Protein 6Y9T (pdb70)

InterPro domains:
  IPR006047 Glycosyl hydrolase family 13, catalytic domain [PF00128] (12-475)
  IPR006047 Glycosyl hydrolase family 13, catalytic domain [SM00642] (12-403)
  IPR013780 Glycosyl hydrolase, all-beta [G3DSA:2.60.40.1180] (483-548)
  IPR017853 Glycoside hydrolase superfamily [SSF51445] (3-472)
  IPR045857 Oligo-1,6-glucosidase, domain 2 [G3DSA:3.90.400.10] (104-173)

CATH classification: 3.20.20.80 (+1 more: 3.90.400.10)

Nearest PDB structures (foldseek):
  6y9t-assembly2_B  TM=1.002E+00  e=0.000E+00  Lactobacillus acidophilus NCFM
  1uok-assembly1_A  TM=9.198E-01  e=4.323E-57  Bacillus cereus
  8ids-assembly1_A  TM=9.011E-01  e=3.043E-55  Bacillus sp. (in: firmicutes)
  5zcd-assembly1_A  TM=9.043E-01  e=2.704E-54  Bacillus sp. (in: firmicutes)
  4h8h-assembly2_B  TM=8.991E-01  e=2.010E-51  Rhizobium sp. MX-45

Organism: Lactobacillus acidophilus (strain ATCC 700396 / NCK56 / N2 / NCFM) (NCBI:txid272621)

Solvent-accessible surface area: 41485 Å² total; per-residue (Å²): 225,78,52,41,15,40,83,0,1,0,0,0,0,6,4,32,0,0,2,5,48,91,84,64,0,38,0,3,0,52,0,0,71,110,53,13,88,20,0,89,64,0,10,4,32,0,0,1,0,2,17,2,5,52,10,59,72,55,46,38,3,25,0,0,13,53,1,92,34,13,9,95,80,7,15,74,41,128,20,0,76,56,0,7,117,50,0,61,172,23,51,4,40,0,0,0,0,2,2,0,0,9,0,0,23,92,12,87,34,1,57,56,0,29,152,67,60,134,21,133,76,26,77,26,2,16,30,25,16,151,120,100,140,87,51,6,20,0,1,5,72,117,46,58,19,0,12,54,54,8,91,37,46,79,9,54,2,12,0,7,0,36,28,111,93,2,0,0,1,31,2,102,22,61,84,0,60,104,14,0,28,111,1,0,38,60,2,4,169,60,26,5,27,0,2,6,0,13,7,0,9,14,4,0,12,2,49,48,125,1,21,30,2,14,168,38,114,135,46,31,100,0,85,48,2,0,14,23,4,15,25,0,22,86,24,0,43,65,6,0,76,74,0,44,137,69,59,78,80,5,0,0,2,0,28,0,30,74,2,24,16,33,3,0,7,5,0,0,30,126,75,16,93,6,5,12,4,2,5,0,78,100,0,44,93,77,77,140,21,91,81,106,130,33,77,65,50,25,7,2,38,24,0,2,16,2,9,27,11,2,36,117,28,17,27,1,1,0,5,1,1,9,6,72,43,1,1,5,10,40,29,31,12,127,67,74,39,12,4,33,0,6,0,0,1,0,0,0,0,53,0,2,0,2,0,0,0,0,2,0,3,18,19,109,3,13,20,7,90,58,49,115,60,2,115,40,148,68,0,37,60,9,13,129,85,0,59,182,68,64,51,66,148,116,39,0,8,22,37,0,0,45,18,11,93,7,0,0,4,4,16,1,10,4,33,125,94,142,47,40,18,0,13,75,43,170,9,49,2,67,27,106,33,64,120,110,38,6,15,38,82,13,61,128,44,123,114,10,15,2,20,19,0,65,86,0,0,73,19,0,85,94,161,8,2,6,82,3,75,19,35,5,38,65,25,30,101,65,3,0,11,0,15,0,20,84,74,146,52,24,1,7,0,0,0,0,21,22,110,150,102,28,81,18,109,32,68,103,70,117,91,80,7,34,34,186,56,92,127,132,24,142,6,23,0,63,53,34,1,1,0,0,14,66,57,185,132,70,39,14,41,82,0,1,0,0,0,0,6,2,28,0,0,16,7,37,92,84,64,0,39,0,3,0,44,0,0,69,144,63,12,87,19,0,90,61,0,10,5,33,0,1,1,0,2,11,3,4,52,10,57,71,57,47,41,3,26,0,0,13,51,0,91,33,14,9,97,80,7,16,77,41,106,22,0,68,45,1,7,119,49,0,63,173,24,53,4,40,0,0,0,0,1,3,0,0,9,0,0,23,93,9,86,32,2,59,50,1,28,149,71,108,149,22,130,56,45,94,20,4,9,30,25,9,172,97,85,147,76,54,5,16,0,1,4,72,104,34,57,18,0,12,55,58,9,90,56,48,91,16,44,0,12,0,0,0,35,18,96,117,2,0,0,1,26,2,98,26,62,86,0,59,102,13,0,25,110,1,0,38,60,3,5,172,60,25,5,26,0,2,7,0,13,7,0,10,16,4,0,11,2,50,46,127,2,30,36,2,16,165,29,115,134,45,35,101,0,90,49,2,0,16,23,6,19,26,0,22,88,22,0,42,65,5,0,74,75,0,47,136,71,61,79,79,4,0,0,2,0,28,0,30,76,1,29,15,36,3,0,6,5,0,0,32,132,72,17,94,6,4,11,4,1,5,0,80,99,1,44,104,84,75,130,19,94,78,103,141,30,72,65,43,13,6,3,54,24,0,0,15,2,8,25,10,1,51,110,28,22,15,0,2,0,5,1,1,9,7,71,46,2,1,4,9,38,29,29,13,130,70,75,43,13,4,26,0,6,0,0,1,0,0,0,0,63,0,2,0,2,0,0,0,0,3,0,2,18,18,110,3,12,20,5,87,56,46,120,58,2,117,37,146,57,0,38,60,9,11,128,82,0,57,182,66,65,51,67,152,120,38,0,8,21,36,0,0,44,17,12,96,7,0,0,5,3,14,1,9,4,37,121,92,142,47,39,16,0,14,74,42,163,13,34,6,62,28,107,31,62,122,108,37,5,18,49,81,14,65,127,52,125,118,15,14,2,20,18,0,62,86,0,0,72,20,0,87,96,158,7,2,4,73,2,88,21,33,4,38,63,26,31,97,64,4,0,10,0,14,0,17,86,71,143,52,23,1,6,2,0,0,0,21,16,89,144,126,30,75,18,112,34,67,105,70,120,90,80,8,34,25,177,61,57,126,119,23,122,6,29,0,76,56,35,0,1,1,0,13,68,52,190

B-factor: mean 86.76, std 25.64, range [4.7, 225.53]

Structure (mmCIF, N/CA/C/O backbone):
data_6Y9T
#
_entry.id   6Y9T
#
_cell.length_a   73.210
_cell.length_b   105.300
_cell.length_c   92.230
_cell.angle_alpha   90.000
_cell.angle_beta   96.950
_cell.angle_gamma   90.000
#
_symmetry.space_group_name_H-M   'P 1 21 1'
#
loop_
_entity.id
_entity.type
_entity.pdbx_description
1 polymer Alpha-glucosidase
2 non-polymer 'CALCIUM ION'
3 water water
#
loop_
_atom_site.group_PDB
_atom_site.id
_atom_site.type_symbol
_atom_site.label_atom_id
_atom_site.label_alt_id
_atom_site.label_comp_id
_atom_site.label_asym_id
_atom_site.label_entity_id
_atom_site.label_seq_id
_atom_site.pdbx_PDB_ins_code
_atom_site.Cartn_x
_atom_site.Cartn_y
_atom_site.Cartn_z
_atom_site.occupancy
_atom_site.B_iso_or_equiv
_atom_site.auth_seq_id
_atom_site.auth_comp_id
_atom_site.auth_asym_id
_atom_site.auth_atom_id
_atom_site.pdbx_PDB_model_num
ATOM 1 N N . MET A 1 21 ? 20.361 -19.183 17.659 1.00 112.94 1 MET A N 1
ATOM 2 C CA . MET A 1 21 ? 20.049 -19.510 19.083 1.00 113.40 1 MET A CA 1
ATOM 3 C C . MET A 1 21 ? 19.214 -18.412 19.745 1.00 107.59 1 MET A C 1
ATOM 4 O O . MET A 1 21 ? 19.206 -17.267 19.293 1.00 110.44 1 MET A O 1
ATOM 9 N N . SER A 1 22 ? 18.501 -18.791 20.806 1.00 101.39 2 SER A N 1
ATOM 10 C CA . SER A 1 22 ? 17.805 -17.852 21.695 1.00 99.85 2 SER A CA 1
ATOM 11 C C . SER A 1 22 ? 18.272 -18.090 23.136 1.00 93.51 2 SER A C 1
ATOM 12 O O . SER A 1 22 ? 18.489 -19.234 23.551 1.00 94.13 2 SER A O 1
ATOM 15 N N . HIS A 1 23 ? 18.396 -16.993 23.886 1.00 85.23 3 HIS A N 1
ATOM 16 C CA . HIS A 1 23 ? 19.027 -16.963 25.201 1.00 74.95 3 HIS A CA 1
ATOM 17 C C . HIS A 1 23 ? 17.992 -16.599 26.254 1.00 74.30 3 HIS A C 1
ATOM 18 O O . HIS A 1 23 ? 16.996 -15.941 25.937 1.00 69.67 3 HIS A O 1
ATOM 25 N N . TRP A 1 24 ? 18.261 -16.966 27.510 1.00 77.26 4 TRP A N 1
ATOM 26 C CA . TRP A 1 24 ? 17.303 -16.751 28.624 1.00 80.27 4 TRP A CA 1
ATOM 27 C C . TRP A 1 24 ? 16.781 -15.302 28.724 1.00 77.80 4 TRP A C 1
ATOM 28 O O . TRP A 1 24 ? 15.621 -15.072 29.070 1.00 83.61 4 TRP A O 1
ATOM 39 N N . TYR A 1 25 ? 17.652 -14.338 28.434 1.00 73.93 5 TYR A N 1
ATOM 40 C CA . TYR A 1 25 ? 17.336 -12.921 28.630 1.00 70.16 5 TYR A CA 1
ATOM 41 C C . TYR A 1 25 ? 16.384 -12.345 27.581 1.00 73.59 5 TYR A C 1
ATOM 42 O O . TYR A 1 25 ? 15.863 -11.250 27.773 1.00 76.16 5 TYR A O 1
ATOM 51 N N . ASP A 1 26 ? 16.166 -13.058 26.466 1.00 78.46 6 ASP A N 1
ATOM 52 C CA . ASP A 1 26 ? 15.173 -12.642 25.439 1.00 78.92 6 ASP A CA 1
ATOM 53 C C . ASP A 1 26 ? 13.742 -12.550 26.011 1.00 74.04 6 ASP A C 1
ATOM 54 O O . ASP A 1 26 ? 12.933 -11.716 25.581 1.00 61.27 6 ASP A O 1
ATOM 59 N N . HIS A 1 27 ? 13.467 -13.412 26.990 1.00 72.74 7 HIS A N 1
ATOM 60 C CA . HIS A 1 27 ? 12.206 -13.462 27.697 1.00 71.61 7 HIS A CA 1
ATOM 61 C C . HIS A 1 27 ? 12.508 -13.157 29.157 1.00 61.92 7 HIS A C 1
ATOM 62 O O . HIS A 1 27 ? 12.080 -13.875 30.047 1.00 66.43 7 HIS A O 1
ATOM 69 N N . ALA A 1 28 ? 13.235 -12.079 29.395 1.00 53.62 8 ALA A N 1
ATOM 70 C CA . ALA A 1 28 ? 13.617 -11.690 30.744 1.00 55.52 8 ALA A CA 1
ATOM 71 C C . ALA A 1 28 ? 12.559 -10.822 31.421 1.00 53.42 8 ALA A C 1
ATOM 72 O O . ALA A 1 28 ? 11.800 -10.115 30.746 1.00 57.94 8 ALA A O 1
ATOM 74 N N . ILE A 1 29 ? 12.580 -10.837 32.753 1.00 49.95 9 ILE A N 1
ATOM 75 C CA . ILE A 1 29 ? 11.718 -9.997 33.617 1.00 52.99 9 ILE A CA 1
ATOM 76 C C . ILE A 1 29 ? 12.504 -9.707 34.891 1.00 49.96 9 ILE A C 1
ATOM 77 O O . ILE A 1 29 ? 12.719 -10.589 35.727 1.00 61.75 9 ILE A O 1
ATOM 82 N N . ILE A 1 30 ? 12.911 -8.465 35.062 1.00 45.97 10 ILE A N 1
ATOM 83 C CA . ILE A 1 30 ? 13.962 -8.151 36.017 1.00 49.91 10 ILE A CA 1
ATOM 84 C C . ILE A 1 30 ? 13.439 -7.398 37.239 1.00 51.29 10 ILE A C 1
ATOM 85 O O . ILE A 1 30 ? 12.728 -6.394 37.093 1.00 50.06 10 ILE A O 1
ATOM 90 N N . TYR A 1 31 ? 13.865 -7.855 38.429 1.00 56.03 11 TYR A N 1
ATOM 91 C CA . TYR A 1 31 ? 13.521 -7.236 39.731 1.00 55.94 11 TYR A CA 1
ATOM 92 C C . TYR A 1 31 ? 14.749 -6.627 40.372 1.00 59.66 11 TYR A C 1
ATOM 93 O O . TYR A 1 31 ? 15.635 -7.353 40.809 1.00 65.97 11 TYR A O 1
ATOM 102 N N . GLN A 1 32 ? 14.805 -5.296 40.416 1.00 66.79 12 GLN A N 1
ATOM 103 C CA . GLN A 1 32 ? 15.953 -4.577 40.970 1.00 69.69 12 GLN A CA 1
ATOM 104 C C . GLN A 1 32 ? 15.892 -4.472 42.494 1.00 73.34 12 GLN A C 1
ATOM 105 O O . GLN A 1 32 ? 14.915 -3.950 43.025 1.00 79.49 12 GLN A O 1
ATOM 111 N N . ILE A 1 33 ? 16.961 -4.899 43.173 1.00 76.79 13 ILE A N 1
ATOM 112 C CA . ILE A 1 33 ? 17.082 -4.796 44.633 1.00 80.20 13 ILE A CA 1
ATOM 113 C C . ILE A 1 33 ? 18.221 -3.863 45.071 1.00 77.22 13 ILE A C 1
ATOM 114 O O . ILE A 1 33 ? 19.367 -3.991 44.648 1.00 67.46 13 ILE A O 1
ATOM 119 N N . TYR A 1 34 ? 17.883 -2.944 45.964 1.00 82.35 14 TYR A N 1
ATOM 120 C CA . TYR A 1 34 ? 18.853 -2.157 46.712 1.00 81.98 14 TYR A CA 1
ATOM 121 C C . TYR A 1 34 ? 18.969 -2.896 48.048 1.00 75.31 14 TYR A C 1
ATOM 122 O O . TYR A 1 34 ? 18.163 -2.673 48.961 1.00 71.35 14 TYR A O 1
ATOM 131 N N . PRO A 1 35 ? 19.972 -3.772 48.158 1.00 70.59 15 PRO A N 1
ATOM 132 C CA . PRO A 1 35 ? 19.948 -4.817 49.166 1.00 72.37 15 PRO A CA 1
ATOM 133 C C . PRO A 1 35 ? 20.034 -4.354 50.642 1.00 73.87 15 PRO A C 1
ATOM 134 O O . PRO A 1 35 ? 19.602 -5.106 51.528 1.00 80.12 15 PRO A O 1
ATOM 138 N N . LYS A 1 36 ? 20.548 -3.137 50.878 1.00 73.27 16 LYS A N 1
ATOM 139 C CA . LYS A 1 36 ? 20.472 -2.436 52.176 1.00 79.64 16 LYS A CA 1
ATOM 140 C C . LYS A 1 36 ? 19.049 -2.249 52.682 1.00 84.96 16 LYS A C 1
ATOM 141 O O . LYS A 1 36 ? 18.852 -2.078 53.883 1.00 92.81 16 LYS A O 1
ATOM 147 N N . SER A 1 37 ? 18.067 -2.197 51.779 1.00 87.33 17 SER A N 1
ATOM 148 C CA . SER A 1 37 ? 16.669 -1.964 52.166 1.00 84.21 17 SER A CA 1
ATOM 149 C C . SER A 1 37 ? 15.738 -3.136 51.890 1.00 79.56 17 SER A C 1
ATOM 150 O O . SER A 1 37 ? 14.542 -3.004 52.067 1.00 71.51 17 SER A O 1
ATOM 153 N N . PHE A 1 38 ? 16.288 -4.295 51.524 1.00 77.21 18 PHE A N 1
ATOM 154 C CA . PHE A 1 38 ? 15.457 -5.437 51.198 1.00 78.03 18 PHE A CA 1
ATOM 155 C C . PHE A 1 38 ? 15.117 -6.286 52.404 1.00 75.61 18 PHE A C 1
ATOM 156 O O . PHE A 1 38 ? 13.955 -6.354 52.755 1.00 73.69 18 PHE A O 1
ATOM 164 N N . GLN A 1 39 ? 16.102 -6.929 53.030 1.00 78.22 19 GLN A N 1
ATOM 165 C CA . GLN A 1 39 ? 15.839 -7.715 54.263 1.00 83.83 19 GLN A CA 1
ATOM 166 C C . GLN A 1 39 ? 17.088 -7.871 55.126 1.00 82.10 19 GLN A C 1
ATOM 167 O O . GLN A 1 39 ? 18.084 -8.409 54.660 1.00 75.84 19 GLN A O 1
ATOM 173 N N . ASP A 1 40 ? 17.005 -7.403 56.376 1.00 82.31 20 ASP A N 1
ATOM 174 C CA . ASP A 1 40 ? 18.076 -7.562 57.368 1.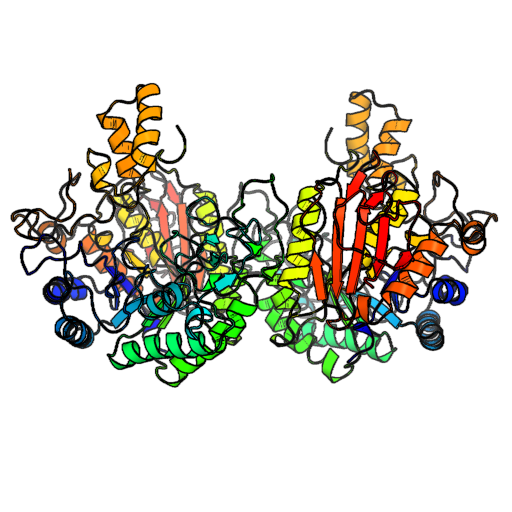00 84.58 20 ASP A CA 1
ATOM 175 C C . ASP A 1 40 ? 17.919 -8.887 58.122 1.00 83.67 20 ASP A C 1
ATOM 176 O O . ASP A 1 40 ? 16.860 -9.187 58.673 1.00 90.07 20 ASP A O 1
ATOM 181 N N . SER A 1 41 ? 18.996 -9.665 58.155 1.00 87.40 21 SER A N 1
ATOM 182 C CA . SER A 1 41 ? 18.994 -10.989 58.785 1.00 94.26 21 SER A CA 1
ATOM 183 C C . SER A 1 41 ? 19.987 -11.166 59.973 1.00 94.37 21 SER A C 1
ATOM 184 O O . SER A 1 41 ? 20.112 -12.272 60.513 1.00 98.21 21 SER A O 1
ATOM 187 N N . ASN A 1 42 ? 20.677 -10.090 60.367 1.00 91.01 22 ASN A N 1
ATOM 188 C CA . ASN A 1 42 ? 21.564 -10.096 61.532 1.00 82.07 22 ASN A CA 1
ATOM 189 C C . ASN A 1 42 ? 21.376 -8.882 62.440 1.00 80.17 22 ASN A C 1
ATOM 190 O O . ASN A 1 42 ? 22.289 -8.524 63.175 1.00 82.16 22 ASN A O 1
ATOM 195 N N . ASP A 1 43 ? 20.204 -8.246 62.377 1.00 88.91 23 ASP A N 1
ATOM 196 C CA . ASP A 1 43 ? 19.810 -7.175 63.311 1.00 90.28 23 ASP A CA 1
ATOM 197 C C . ASP A 1 43 ? 20.805 -5.990 63.435 1.00 91.88 23 ASP A C 1
ATOM 198 O O . ASP A 1 43 ? 21.043 -5.478 64.532 1.00 89.96 23 ASP A O 1
ATOM 203 N N . ASP A 1 44 ? 21.391 -5.568 62.316 1.00 92.24 24 ASP A N 1
ATOM 204 C CA . ASP A 1 44 ? 22.214 -4.356 62.290 1.00 96.08 24 ASP A CA 1
ATOM 205 C C . ASP A 1 44 ? 21.468 -3.195 61.647 1.00 98.18 24 ASP A C 1
ATOM 206 O O . ASP A 1 44 ? 22.009 -2.097 61.521 1.00 105.48 24 ASP A O 1
ATOM 211 N N . GLY A 1 45 ? 20.224 -3.441 61.243 1.00 100.42 25 GLY A N 1
ATOM 212 C CA . GLY A 1 45 ? 19.418 -2.443 60.562 1.00 95.65 25 GLY A CA 1
ATOM 213 C C . GLY A 1 45 ? 19.796 -2.213 59.113 1.00 89.13 25 GLY A C 1
ATOM 214 O O . GLY A 1 45 ? 19.253 -1.297 58.494 1.00 90.32 25 GLY A O 1
ATOM 215 N N . ILE A 1 46 ? 20.693 -3.041 58.569 1.00 78.51 26 ILE A N 1
ATOM 216 C CA . ILE A 1 46 ? 21.156 -2.909 57.194 1.00 72.75 26 ILE A CA 1
ATOM 217 C C . ILE A 1 46 ? 20.881 -4.212 56.492 1.00 69.08 26 ILE A C 1
ATOM 218 O O . ILE A 1 46 ? 21.310 -5.282 56.944 1.00 70.60 26 ILE A O 1
ATOM 223 N N . GLY A 1 47 ? 20.166 -4.130 55.381 1.00 65.00 27 GLY A N 1
ATOM 224 C CA . GLY A 1 47 ? 19.795 -5.315 54.636 1.00 64.08 27 GLY A CA 1
ATOM 225 C C . GLY A 1 47 ? 21.011 -6.044 54.096 1.00 66.54 27 GLY A C 1
ATOM 226 O O . GLY A 1 47 ? 22.040 -5.428 53.792 1.00 64.51 27 GLY A O 1
ATOM 227 N N . ASP A 1 48 ? 20.885 -7.359 53.976 1.00 62.44 28 ASP A N 1
ATOM 228 C CA . ASP A 1 48 ? 21.994 -8.195 53.568 1.00 63.73 28 ASP A CA 1
ATOM 229 C C . ASP A 1 48 ? 21.531 -9.286 52.634 1.00 66.49 28 ASP A C 1
ATOM 230 O O . ASP A 1 48 ? 20.331 -9.477 52.427 1.00 66.56 28 ASP A O 1
ATOM 235 N N . LEU A 1 49 ? 22.517 -9.988 52.083 1.00 70.57 29 LEU A N 1
ATOM 236 C CA . LEU A 1 49 ? 22.308 -11.019 51.083 1.00 70.60 29 LEU A CA 1
ATOM 237 C C . LEU A 1 49 ? 21.583 -12.213 51.642 1.00 82.84 29 LEU A C 1
ATOM 238 O O . LEU A 1 49 ? 20.786 -12.828 50.940 1.00 105.00 29 LEU A O 1
ATOM 243 N N . ASN A 1 50 ? 21.864 -12.566 52.895 1.00 92.89 30 ASN A N 1
ATOM 244 C CA . ASN A 1 50 ? 21.129 -13.652 53.551 1.00 99.79 30 ASN A CA 1
ATOM 245 C C . ASN A 1 50 ? 19.643 -13.293 53.714 1.00 101.77 30 ASN A C 1
ATOM 246 O O . ASN A 1 50 ? 18.781 -14.178 53.639 1.00 117.33 30 ASN A O 1
ATOM 251 N N . GLY A 1 51 ? 19.338 -12.011 53.900 1.00 89.71 31 GLY A N 1
ATOM 252 C CA . GLY A 1 51 ? 17.958 -11.562 53.881 1.00 84.20 31 GLY A CA 1
ATOM 253 C C . GLY A 1 51 ? 17.258 -11.908 52.581 1.00 81.94 31 GLY A C 1
ATOM 254 O O . GLY A 1 51 ? 16.134 -12.414 52.591 1.00 84.46 31 GLY A O 1
ATOM 255 N N . ILE A 1 52 ? 17.925 -11.637 51.465 1.00 78.80 32 ILE A N 1
ATOM 256 C CA . ILE A 1 52 ? 17.362 -11.875 50.126 1.00 82.88 32 ILE A CA 1
ATOM 257 C C . ILE A 1 52 ? 17.134 -13.356 49.877 1.00 83.17 32 ILE A C 1
ATOM 258 O O . ILE A 1 52 ? 16.128 -13.735 49.296 1.00 87.47 32 ILE A O 1
ATOM 263 N N . ARG A 1 53 ? 18.061 -14.183 50.334 1.00 88.77 33 ARG A N 1
ATOM 264 C CA . ARG A 1 53 ? 17.894 -15.638 50.288 1.00 91.29 33 ARG A CA 1
ATOM 265 C C . ARG A 1 53 ? 16.591 -16.105 51.006 1.00 89.89 33 ARG A C 1
ATOM 266 O O . ARG A 1 53 ? 15.884 -16.981 50.489 1.00 99.70 33 ARG A O 1
ATOM 274 N N . LYS A 1 54 ? 16.261 -15.489 52.150 1.00 88.37 34 LYS A N 1
ATOM 275 C CA . LYS A 1 54 ? 14.996 -15.751 52.904 1.00 96.61 34 LYS A CA 1
ATOM 276 C C . LYS A 1 54 ? 13.722 -15.435 52.166 1.00 93.43 34 LYS A C 1
ATOM 277 O O . LYS A 1 54 ? 12.660 -15.911 52.555 1.00 93.62 34 LYS A O 1
ATOM 283 N N . ARG A 1 55 ? 13.818 -14.524 51.210 1.00 87.84 35 ARG A N 1
ATOM 284 C CA . ARG A 1 55 ? 12.667 -14.038 50.485 1.00 83.54 35 ARG A CA 1
ATOM 285 C C . ARG A 1 55 ? 12.651 -14.469 49.009 1.00 90.87 35 ARG A C 1
ATOM 286 O O . ARG A 1 55 ? 11.995 -13.829 48.186 1.00 97.12 35 ARG A O 1
ATOM 294 N N . ILE A 1 56 ? 13.376 -15.541 48.677 1.00 95.07 36 ILE A N 1
ATOM 295 C CA . ILE A 1 56 ? 13.284 -16.153 47.347 1.00 91.55 36 ILE A CA 1
ATOM 296 C C . ILE A 1 56 ? 11.854 -16.679 47.090 1.00 91.57 36 ILE A C 1
ATOM 297 O O . ILE A 1 56 ? 11.350 -16.525 45.980 1.00 99.58 36 ILE A O 1
ATOM 302 N N . PRO A 1 57 ? 11.187 -17.264 48.111 1.00 94.00 37 PRO A N 1
ATOM 303 C CA . PRO A 1 57 ? 9.785 -17.687 47.947 1.00 105.82 37 PRO A CA 1
ATOM 304 C C . PRO A 1 57 ? 8.834 -16.577 47.482 1.00 108.69 37 PRO A C 1
ATOM 305 O O . PRO A 1 57 ? 8.013 -16.790 46.576 1.00 124.26 37 PRO A O 1
ATOM 309 N N . TYR A 1 58 ? 8.968 -15.406 48.091 1.00 95.85 38 TYR A N 1
ATOM 310 C CA . TYR A 1 58 ? 8.230 -14.230 47.666 1.00 89.58 38 TYR A CA 1
ATOM 311 C C . TYR A 1 58 ? 8.496 -13.878 46.197 1.00 80.64 38 TYR A C 1
ATOM 312 O O . TYR A 1 58 ? 7.556 -13.657 45.452 1.00 78.55 38 TYR A O 1
ATOM 321 N N . LEU A 1 59 ? 9.762 -13.853 45.785 1.00 75.61 39 LEU A N 1
ATOM 322 C CA . LEU A 1 59 ? 10.110 -13.537 44.400 1.00 79.40 39 LEU A CA 1
ATOM 323 C C . LEU A 1 59 ? 9.509 -14.495 43.374 1.00 89.18 39 LEU A C 1
ATOM 324 O O . LEU A 1 59 ? 9.089 -14.070 42.291 1.00 89.44 39 LEU A O 1
ATOM 329 N N . GLN A 1 60 ? 9.492 -15.784 43.698 1.00 94.94 40 GLN A N 1
ATOM 330 C CA . GLN A 1 60 ? 8.910 -16.794 42.803 1.00 93.29 40 GLN A CA 1
ATOM 331 C C . GLN A 1 60 ? 7.407 -16.580 42.628 1.00 91.30 40 GLN A C 1
ATOM 332 O O . GLN A 1 60 ? 6.895 -16.696 41.512 1.00 81.28 40 GLN A O 1
ATOM 338 N N . ASN A 1 61 ? 6.734 -16.252 43.738 1.00 88.46 41 ASN A N 1
ATOM 339 C CA . ASN A 1 61 ? 5.297 -15.972 43.748 1.00 84.07 41 ASN A CA 1
ATOM 340 C C . ASN A 1 61 ? 4.960 -14.729 42.922 1.00 81.94 41 ASN A C 1
ATOM 341 O O . ASN A 1 61 ? 3.969 -14.709 42.207 1.00 82.54 41 ASN A O 1
ATOM 346 N N . LEU A 1 62 ? 5.802 -13.701 42.996 1.00 80.46 42 LEU A N 1
ATOM 347 C CA . LEU A 1 62 ? 5.655 -12.528 42.113 1.00 77.20 42 LEU A CA 1
ATOM 348 C C . LEU A 1 62 ? 5.838 -12.958 40.656 1.00 69.49 42 LEU A C 1
ATOM 349 O O . LEU A 1 62 ? 5.091 -12.537 39.794 1.00 70.14 42 LEU A O 1
ATOM 354 N N . GLY A 1 63 ? 6.825 -13.810 40.410 1.00 67.93 43 GLY A N 1
ATOM 355 C CA . GLY A 1 63 ? 7.028 -14.410 39.104 1.00 65.05 43 GLY A CA 1
ATOM 356 C C . GLY A 1 63 ? 8.220 -13.852 38.353 1.00 63.18 43 GLY A C 1
ATOM 357 O O . GLY A 1 63 ? 8.493 -14.278 37.229 1.00 67.21 43 GLY A O 1
ATOM 358 N N . VAL A 1 64 ? 8.931 -12.901 38.955 1.00 58.75 44 VAL A N 1
ATOM 359 C CA . VAL A 1 64 ? 10.180 -12.418 38.375 1.00 59.98 44 VAL A CA 1
ATOM 360 C C . VAL A 1 64 ? 11.136 -13.557 38.117 1.00 60.32 44 VAL A C 1
ATOM 361 O O . VAL A 1 64 ? 11.173 -14.521 38.880 1.00 71.75 44 VAL A O 1
ATOM 365 N N . ASN A 1 65 ? 11.870 -13.469 37.021 1.00 61.13 45 ASN A N 1
ATOM 366 C CA . ASN A 1 65 ? 12.798 -14.536 36.631 1.00 69.60 45 ASN A CA 1
ATOM 367 C C . ASN A 1 65 ? 14.254 -14.139 36.758 1.00 64.88 45 ASN A C 1
ATOM 368 O O . ASN A 1 65 ? 15.146 -14.941 36.419 1.00 57.28 45 ASN A O 1
ATOM 373 N N . ALA A 1 66 ? 14.489 -12.918 37.250 1.00 63.65 46 ALA A N 1
ATOM 374 C CA . ALA A 1 66 ? 15.857 -12.383 37.392 1.00 72.06 46 ALA A CA 1
ATOM 375 C C . ALA A 1 66 ? 15.934 -11.196 38.365 1.00 77.46 46 ALA A C 1
ATOM 376 O O . ALA A 1 66 ? 15.068 -10.304 38.345 1.00 88.15 46 ALA A O 1
ATOM 378 N N . VAL A 1 67 ? 16.989 -11.202 39.187 1.00 72.60 47 VAL A N 1
ATOM 379 C CA . VAL A 1 67 ? 17.254 -10.167 40.152 1.00 66.04 47 VAL A CA 1
ATOM 380 C C . VAL A 1 67 ? 18.495 -9.391 39.721 1.00 69.85 47 VAL A C 1
ATOM 381 O O . VAL A 1 67 ? 19.549 -9.972 39.506 1.00 67.22 47 VAL A O 1
ATOM 385 N N . TRP A 1 68 ? 18.368 -8.079 39.588 1.00 74.43 48 TRP A N 1
ATOM 386 C CA . TRP A 1 68 ? 19.531 -7.198 39.453 1.00 81.57 48 TRP A CA 1
ATOM 387 C C . TRP A 1 68 ? 19.740 -6.535 40.799 1.00 84.00 48 TRP A C 1
ATOM 388 O O . TRP A 1 68 ? 18.971 -5.648 41.157 1.00 77.40 48 TRP A O 1
ATOM 399 N N . LEU A 1 69 ? 20.770 -6.929 41.548 1.00 88.83 49 LEU A N 1
ATOM 400 C CA . LEU A 1 69 ? 21.036 -6.220 42.807 1.00 93.54 49 LEU A CA 1
ATOM 401 C C . LEU A 1 69 ? 22.075 -5.133 42.617 1.00 95.22 49 LEU A C 1
ATOM 402 O O . LEU A 1 69 ? 23.001 -5.239 41.785 1.00 94.18 49 LEU A O 1
ATOM 407 N N . ASN A 1 70 ? 21.892 -4.071 43.400 1.00 98.52 50 ASN A N 1
ATOM 408 C CA . ASN A 1 70 ? 22.780 -2.918 43.377 1.00 105.68 50 ASN A CA 1
ATOM 409 C C . ASN A 1 70 ? 24.171 -3.364 43.819 1.00 109.21 50 ASN A C 1
ATOM 410 O O . ASN A 1 70 ? 24.343 -4.502 44.277 1.00 128.11 50 ASN A O 1
ATOM 415 N N . PRO A 1 71 ? 25.175 -2.494 43.652 1.00 97.10 51 PRO A N 1
ATOM 416 C CA . PRO A 1 71 ? 26.530 -2.881 43.988 1.00 97.98 51 PRO A CA 1
ATOM 417 C C . PRO A 1 71 ? 26.670 -3.407 45.418 1.00 99.09 51 PRO A C 1
ATOM 418 O O . PRO A 1 71 ? 26.052 -2.897 46.362 1.00 82.99 51 PRO A O 1
ATOM 422 N N . VAL A 1 72 ? 27.465 -4.458 45.536 1.00 104.43 52 VAL A N 1
ATOM 423 C CA . VAL A 1 72 ? 27.699 -5.122 46.801 1.00 101.52 52 VAL A CA 1
ATOM 424 C C . VAL A 1 72 ? 29.207 -5.407 46.999 1.00 98.15 52 VAL A C 1
ATOM 425 O O . VAL A 1 72 ? 29.579 -6.199 47.867 1.00 103.89 52 VAL A O 1
ATOM 429 N N . PHE A 1 73 ? 30.064 -4.742 46.218 1.00 91.72 53 PHE A N 1
ATOM 430 C CA . PHE A 1 73 ? 31.507 -4.915 46.323 1.00 90.87 53 PHE A CA 1
ATOM 431 C C . PHE A 1 73 ? 32.009 -4.115 47.520 1.00 95.93 53 PHE A C 1
ATOM 432 O O . PHE A 1 73 ? 31.352 -3.158 47.962 1.00 92.43 53 PHE A O 1
ATOM 440 N N . VAL A 1 74 ? 33.182 -4.478 48.036 1.00 103.17 54 VAL A N 1
ATOM 441 C CA . VAL A 1 74 ? 33.762 -3.719 49.157 1.00 101.48 54 VAL A CA 1
ATOM 442 C C . VAL A 1 74 ? 34.018 -2.317 48.637 1.00 91.27 54 VAL A C 1
ATOM 443 O O . VAL A 1 74 ? 34.513 -2.141 47.520 1.00 68.48 54 VAL A O 1
ATOM 447 N N . SER A 1 75 ? 33.657 -1.329 49.443 1.00 89.58 55 SER A N 1
ATOM 448 C CA . SER A 1 75 ? 33.599 0.037 48.959 1.00 92.66 55 SER A CA 1
ATOM 449 C C . SER A 1 75 ? 33.456 1.006 50.118 1.00 87.23 55 SER A C 1
ATOM 450 O O . SER A 1 75 ? 32.780 0.664 51.101 1.00 90.30 55 SER A O 1
ATOM 453 N N . PRO A 1 76 ? 34.058 2.222 49.998 1.00 82.20 56 PRO A N 1
ATOM 454 C CA . PRO A 1 76 ? 33.876 3.273 51.005 1.00 81.45 56 PRO A CA 1
ATOM 455 C C . PRO A 1 76 ? 32.449 3.749 51.235 1.00 86.63 56 PRO A C 1
ATOM 456 O O . PRO A 1 76 ? 32.227 4.466 52.204 1.00 93.34 56 PRO A O 1
ATOM 460 N N . GLN A 1 77 ? 31.507 3.392 50.355 1.00 101.53 57 GLN A N 1
ATOM 461 C CA . GLN A 1 77 ? 30.119 3.875 50.426 1.00 111.10 57 GLN A CA 1
ATOM 462 C C . GLN A 1 77 ? 30.056 5.421 50.274 1.00 109.88 57 GLN A C 1
ATOM 463 O O . GLN A 1 77 ? 29.185 6.082 50.855 1.00 115.65 57 GLN A O 1
ATOM 469 N N . VAL A 1 78 ? 30.993 5.982 49.502 1.00 95.38 58 VAL A N 1
ATOM 470 C CA . VAL A 1 78 ? 31.028 7.416 49.267 1.00 86.79 58 VAL A CA 1
ATOM 471 C C . VAL A 1 78 ? 29.941 7.774 48.249 1.00 86.06 58 VAL A C 1
ATOM 472 O O . VAL A 1 78 ? 29.417 8.880 48.292 1.00 91.22 58 VAL A O 1
ATOM 476 N N . ASP A 1 79 ? 29.578 6.826 47.376 1.00 83.52 59 ASP A N 1
ATOM 477 C CA . ASP A 1 79 ? 28.553 7.035 46.334 1.00 80.96 59 ASP A CA 1
ATOM 478 C C . ASP A 1 79 ? 27.767 5.723 46.062 1.00 79.69 59 ASP A C 1
ATOM 479 O O . ASP A 1 79 ? 27.847 5.166 44.974 1.00 80.38 59 ASP A O 1
ATOM 484 N N . ASN A 1 80 ? 27.013 5.247 47.058 1.00 79.48 60 ASN A N 1
ATOM 485 C CA . ASN A 1 80 ? 26.317 3.934 47.021 1.00 82.77 60 ASN A CA 1
ATOM 486 C C . ASN A 1 80 ? 27.111 2.783 46.408 1.00 82.14 60 ASN A C 1
ATOM 487 O O . ASN A 1 80 ? 26.589 2.024 45.598 1.00 79.36 60 ASN A O 1
ATOM 492 N N . GLY A 1 81 ? 28.382 2.671 46.761 1.00 85.86 61 GLY A N 1
ATOM 493 C CA . GLY A 1 81 ? 29.189 1.532 46.325 1.00 85.12 61 GLY A CA 1
ATOM 494 C C . GLY A 1 81 ? 29.609 1.430 44.854 1.00 77.03 61 GLY A C 1
ATOM 495 O O . GLY A 1 81 ? 30.162 0.402 44.457 1.00 72.66 61 GLY A O 1
ATOM 496 N N . TYR A 1 82 ? 29.356 2.465 44.052 1.00 69.62 62 TYR A N 1
ATOM 497 C CA . TYR A 1 82 ? 29.876 2.553 42.670 1.00 76.49 62 TYR A CA 1
ATOM 498 C C . TYR A 1 82 ? 31.370 3.042 42.635 1.00 85.10 62 TYR A C 1
ATOM 499 O O . TYR A 1 82 ? 32.101 2.886 41.618 1.00 68.59 62 TYR A O 1
ATOM 508 N N . ASP A 1 83 ? 31.774 3.683 43.747 1.00 97.27 63 ASP A N 1
ATOM 509 C CA . ASP A 1 83 ? 33.182 3.945 44.096 1.00 89.15 63 ASP A CA 1
ATOM 510 C C . ASP A 1 83 ? 33.791 2.671 44.660 1.00 95.40 63 ASP A C 1
ATOM 511 O O . ASP A 1 83 ? 33.847 2.484 45.873 1.00 90.18 63 ASP A O 1
ATOM 516 N N . VAL A 1 84 ? 34.258 1.802 43.771 1.00 99.61 64 VAL A N 1
ATOM 517 C CA . VAL A 1 84 ? 34.659 0.457 44.170 1.00 102.93 64 VAL A CA 1
ATOM 518 C C . VAL A 1 84 ? 36.142 0.447 44.578 1.00 108.00 64 VAL A C 1
ATOM 519 O O . VAL A 1 84 ? 36.984 0.979 43.849 1.00 119.18 64 VAL A O 1
ATOM 523 N N . SER A 1 85 ? 36.449 -0.126 45.749 1.00 97.84 65 SER A N 1
ATOM 524 C CA . SER A 1 85 ? 37.831 -0.303 46.219 1.00 82.00 65 SER A CA 1
ATOM 525 C C . SER A 1 85 ? 38.321 -1.753 46.166 1.00 81.18 65 SER A C 1
ATOM 526 O O . SER A 1 85 ? 39.516 -1.987 46.347 1.00 91.80 65 SER A O 1
ATOM 529 N N . ASN A 1 86 ? 37.425 -2.722 45.926 1.00 83.42 66 ASN A N 1
ATOM 530 C CA . ASN A 1 86 ? 37.807 -4.149 45.703 1.00 85.38 66 ASN A CA 1
ATOM 531 C C . ASN A 1 86 ? 36.678 -5.016 45.067 1.00 77.42 66 ASN A C 1
ATOM 532 O O . ASN A 1 86 ? 35.765 -5.469 45.767 1.00 78.41 66 ASN A O 1
ATOM 537 N N . TYR A 1 87 ? 36.793 -5.285 43.766 1.00 71.84 67 TYR A N 1
ATOM 538 C CA . TYR A 1 87 ? 35.816 -6.108 43.038 1.00 81.62 67 TYR A CA 1
ATOM 539 C C . TYR A 1 87 ? 35.811 -7.601 43.425 1.00 80.30 67 TYR A C 1
ATOM 540 O O . TYR A 1 87 ? 34.835 -8.298 43.160 1.00 84.44 67 TYR A O 1
ATOM 549 N N . PHE A 1 88 ? 36.865 -8.079 44.082 1.00 85.89 68 PHE A N 1
ATOM 550 C CA . PHE A 1 88 ? 37.027 -9.514 44.372 1.00 83.13 68 PHE A CA 1
ATOM 551 C C . PHE A 1 88 ? 36.576 -9.993 45.766 1.00 91.09 68 PHE A C 1
ATOM 552 O O . PHE A 1 88 ? 36.772 -11.166 46.113 1.00 108.92 68 PHE A O 1
ATOM 560 N N . ALA A 1 89 ? 35.999 -9.098 46.567 1.00 90.98 69 ALA A N 1
ATOM 561 C CA . ALA A 1 89 ? 35.318 -9.492 47.807 1.00 93.41 69 ALA A CA 1
ATOM 562 C C . ALA A 1 89 ? 34.007 -8.725 47.888 1.00 94.19 69 ALA A C 1
ATOM 563 O O . ALA A 1 89 ? 33.497 -8.272 46.864 1.00 102.62 69 ALA A O 1
ATOM 565 N N . ILE A 1 90 ? 33.496 -8.510 49.095 1.00 94.81 70 ILE A N 1
ATOM 566 C CA . ILE A 1 90 ? 32.079 -8.267 49.282 1.00 86.42 70 ILE A CA 1
ATOM 567 C C . ILE A 1 90 ? 31.821 -7.499 50.586 1.00 82.99 70 ILE A C 1
ATOM 568 O O . ILE A 1 90 ? 32.218 -7.959 51.648 1.00 82.35 70 ILE A O 1
ATOM 573 N N . ASP A 1 91 ? 31.175 -6.329 50.488 1.00 82.78 71 ASP A N 1
ATOM 574 C CA . ASP A 1 91 ? 31.081 -5.362 51.599 1.00 80.68 71 ASP A CA 1
ATOM 575 C C . ASP A 1 91 ? 30.617 -6.041 52.879 1.00 84.22 71 ASP A C 1
ATOM 576 O O . ASP A 1 91 ? 29.678 -6.835 52.866 1.00 84.69 71 ASP A O 1
ATOM 581 N N . SER A 1 92 ? 31.313 -5.742 53.971 1.00 86.16 72 SER A N 1
ATOM 582 C CA . SER A 1 92 ? 31.156 -6.467 55.226 1.00 92.86 72 SER A CA 1
ATOM 583 C C . SER A 1 92 ? 29.730 -6.449 55.782 1.00 96.64 72 SER A C 1
ATOM 584 O O . SER A 1 92 ? 29.287 -7.448 56.350 1.00 105.49 72 SER A O 1
ATOM 587 N N . HIS A 1 93 ? 29.018 -5.335 55.604 1.00 100.92 73 HIS A N 1
ATOM 588 C CA . HIS A 1 93 ? 27.626 -5.192 56.107 1.00 104.41 73 HIS A CA 1
ATOM 589 C C . HIS A 1 93 ? 26.652 -6.142 55.409 1.00 99.87 73 HIS A C 1
ATOM 590 O O . HIS A 1 93 ? 25.646 -6.556 56.003 1.00 75.03 73 HIS A O 1
ATOM 597 N N . MET A 1 94 ? 26.964 -6.452 54.142 1.00 104.86 74 MET A N 1
ATOM 598 C CA . MET A 1 94 ? 26.101 -7.229 53.237 1.00 105.92 74 MET A CA 1
ATOM 599 C C . MET A 1 94 ? 26.279 -8.714 53.421 1.00 102.08 74 MET A C 1
ATOM 600 O O . MET A 1 94 ? 25.337 -9.481 53.289 1.00 102.95 74 MET A O 1
ATOM 605 N N . GLY A 1 95 ? 27.508 -9.115 53.697 1.00 101.29 75 GLY A N 1
ATOM 606 C CA . GLY A 1 95 ? 27.787 -10.472 54.106 1.00 95.25 75 GLY A CA 1
ATOM 607 C C . GLY A 1 95 ? 29.126 -10.886 53.562 1.00 93.30 75 GLY A C 1
ATOM 608 O O . GLY A 1 95 ? 30.034 -10.058 53.395 1.00 88.61 75 GLY A O 1
ATOM 609 N N . THR A 1 96 ? 29.231 -12.178 53.295 1.00 87.11 76 THR A N 1
ATOM 610 C CA . THR A 1 96 ? 30.485 -12.813 52.947 1.00 84.23 76 THR A CA 1
ATOM 611 C C . THR A 1 96 ? 30.366 -13.452 51.573 1.00 74.24 76 THR A C 1
ATOM 612 O O . THR A 1 96 ? 29.265 -13.759 51.126 1.00 59.58 76 THR A O 1
ATOM 616 N N . MET A 1 97 ? 31.511 -13.648 50.921 1.00 74.34 77 MET A N 1
ATOM 617 C CA . MET A 1 97 ? 31.583 -14.291 49.609 1.00 80.16 77 MET A CA 1
ATOM 618 C C . MET A 1 97 ? 30.823 -15.618 49.610 1.00 89.39 77 MET A C 1
ATOM 619 O O . MET A 1 97 ? 30.184 -15.978 48.622 1.00 95.07 77 MET A O 1
ATOM 624 N N . GLU A 1 98 ? 30.919 -16.334 50.729 1.00 106.06 78 GLU A N 1
ATOM 625 C CA . GLU A 1 98 ? 30.146 -17.557 50.984 1.00 112.13 78 GLU A CA 1
ATOM 626 C C . GLU A 1 98 ? 28.644 -17.284 50.820 1.00 109.17 78 GLU A C 1
ATOM 627 O O . GLU A 1 98 ? 27.978 -18.014 50.091 1.00 116.32 78 GLU A O 1
ATOM 633 N N . ASP A 1 99 ? 28.143 -16.209 51.443 1.00 98.39 79 ASP A N 1
ATOM 634 C CA . ASP A 1 99 ? 26.726 -15.804 51.319 1.00 87.97 79 ASP A CA 1
ATOM 635 C C . ASP A 1 99 ? 26.348 -15.509 49.856 1.00 88.17 79 ASP A C 1
ATOM 636 O O . ASP A 1 99 ? 25.275 -15.905 49.393 1.00 84.51 79 ASP A O 1
ATOM 641 N N . MET A 1 100 ? 27.229 -14.808 49.137 1.00 86.32 80 MET A N 1
ATOM 642 C CA . MET A 1 100 ? 26.972 -14.432 47.735 1.00 83.34 80 MET A CA 1
ATOM 643 C C . MET A 1 100 ? 26.990 -15.634 46.790 1.00 79.07 80 MET A C 1
ATOM 644 O O . MET A 1 100 ? 26.134 -15.739 45.926 1.00 74.87 80 MET A O 1
ATOM 649 N N . GLU A 1 101 ? 27.963 -16.522 46.951 1.00 79.48 81 GLU A N 1
ATOM 650 C CA . GLU A 1 101 ? 27.966 -17.781 46.213 1.00 80.29 81 GLU A CA 1
ATOM 651 C C . GLU A 1 101 ? 26.674 -18.561 46.473 1.00 76.33 81 GLU A C 1
ATOM 652 O O . GLU A 1 101 ? 26.097 -19.117 45.544 1.00 73.57 81 GLU A O 1
ATOM 658 N N . ASN A 1 102 ? 26.213 -18.580 47.729 1.00 80.50 82 ASN A N 1
ATOM 659 C CA . ASN A 1 102 ? 24.956 -19.270 48.109 1.00 81.02 82 ASN A CA 1
ATOM 660 C C . ASN A 1 102 ? 23.708 -18.605 47.582 1.00 71.68 82 ASN A C 1
ATOM 661 O O . ASN A 1 102 ? 22.782 -19.306 47.180 1.00 70.78 82 ASN A O 1
ATOM 666 N N . LEU A 1 103 ? 23.667 -17.274 47.604 1.00 67.94 83 LEU A N 1
ATOM 667 C CA . LEU A 1 103 ? 22.555 -16.551 46.984 1.00 70.66 83 LEU A CA 1
ATOM 668 C C . LEU A 1 103 ? 22.416 -16.902 45.488 1.00 68.30 83 LEU A C 1
ATOM 669 O O . LEU A 1 103 ? 21.298 -17.234 45.042 1.00 66.01 83 LEU A O 1
ATOM 674 N N . ILE A 1 104 ? 23.538 -16.887 44.748 1.00 59.28 84 ILE A N 1
ATOM 675 C CA . ILE A 1 104 ? 23.517 -17.252 43.332 1.00 57.02 84 ILE A CA 1
ATOM 676 C C . ILE A 1 104 ? 23.240 -18.743 43.102 1.00 62.02 84 ILE A C 1
ATOM 677 O O . ILE A 1 104 ? 22.696 -19.109 42.076 1.00 57.71 84 ILE A O 1
ATOM 682 N N . LYS A 1 105 ? 23.571 -19.603 44.068 1.00 73.78 85 LYS A N 1
ATOM 683 C CA . LYS A 1 105 ? 23.137 -21.009 44.011 1.00 81.43 85 LYS A CA 1
ATOM 684 C C . LYS A 1 105 ? 21.625 -21.116 44.277 1.00 87.44 85 LYS A C 1
ATOM 685 O O . LYS A 1 105 ? 20.914 -21.745 43.498 1.00 95.01 85 LYS A O 1
ATOM 691 N N . ASP A 1 106 ? 21.133 -20.486 45.345 1.00 86.89 86 ASP A N 1
ATOM 692 C CA . ASP A 1 106 ? 19.708 -20.549 45.699 1.00 87.22 86 ASP A CA 1
ATOM 693 C C . ASP A 1 106 ? 18.816 -19.994 44.619 1.00 83.30 86 ASP A C 1
ATOM 694 O O . ASP A 1 106 ? 17.795 -20.599 44.301 1.00 80.95 86 ASP A O 1
ATOM 699 N N . LEU A 1 107 ? 19.186 -18.834 44.082 1.00 79.08 87 LEU A N 1
ATOM 700 C CA . LEU A 1 107 ? 18.393 -18.214 43.024 1.00 82.01 87 LEU A CA 1
ATOM 701 C C . LEU A 1 107 ? 18.325 -19.110 41.785 1.00 84.03 87 LEU A C 1
ATOM 702 O O . LEU A 1 107 ? 17.233 -19.327 41.255 1.00 82.26 87 LEU A O 1
ATOM 707 N N . HIS A 1 108 ? 19.471 -19.654 41.357 1.00 88.04 88 HIS A N 1
ATOM 708 C CA . HIS A 1 108 ? 19.518 -20.563 40.193 1.00 87.94 88 HIS A CA 1
ATOM 709 C C . HIS A 1 108 ? 18.618 -21.787 40.421 1.00 84.80 88 HIS A C 1
ATOM 710 O O . HIS A 1 108 ? 17.981 -22.261 39.480 1.00 82.66 88 HIS A O 1
ATOM 717 N N . LYS A 1 109 ? 18.536 -22.270 41.663 1.00 92.70 89 LYS A N 1
ATOM 718 C CA . LYS A 1 109 ? 17.637 -23.394 42.001 1.00 106.76 89 LYS A CA 1
ATOM 719 C C . LYS A 1 109 ? 16.146 -23.040 41.927 1.00 102.85 89 LYS A C 1
ATOM 720 O O . LYS A 1 109 ? 15.306 -23.924 41.721 1.00 103.58 89 LYS A O 1
ATOM 726 N N . ALA A 1 110 ? 15.833 -21.757 42.101 1.00 95.17 90 ALA A N 1
ATOM 727 C CA . ALA A 1 110 ? 14.480 -21.223 41.920 1.00 88.71 90 ALA A CA 1
ATOM 728 C C . ALA A 1 110 ? 14.201 -20.765 40.479 1.00 95.88 90 ALA A C 1
ATOM 729 O O . ALA A 1 110 ? 13.185 -20.112 40.232 1.00 105.53 90 ALA A O 1
ATOM 731 N N . GLY A 1 111 ? 15.084 -21.099 39.527 1.00 91.71 91 GLY A N 1
ATOM 732 C CA . GLY A 1 111 ? 14.931 -20.679 38.132 1.00 78.55 91 GLY A CA 1
ATOM 733 C C . GLY A 1 111 ? 15.062 -19.185 37.934 1.00 80.34 91 GLY A C 1
ATOM 734 O O . GLY A 1 111 ? 14.487 -18.642 36.993 1.00 91.49 91 GLY A O 1
ATOM 735 N N . ILE A 1 112 ? 15.828 -18.526 38.816 1.00 82.16 92 ILE A N 1
ATOM 736 C CA . ILE A 1 112 ? 16.020 -17.065 38.800 1.00 77.67 92 ILE A CA 1
ATOM 737 C C . ILE A 1 112 ? 17.496 -16.742 38.530 1.00 76.13 92 ILE A C 1
ATOM 738 O O . ILE A 1 112 ? 18.395 -17.377 39.063 1.00 85.10 92 ILE A O 1
ATOM 743 N N . HIS A 1 113 ? 17.725 -15.748 37.690 1.00 70.40 93 HIS A N 1
ATOM 744 C CA . HIS A 1 113 ? 19.069 -15.329 37.316 1.00 62.53 93 HIS A CA 1
ATOM 745 C C . HIS A 1 113 ? 19.488 -14.184 38.226 1.00 57.23 93 HIS A C 1
ATOM 746 O O . HIS A 1 113 ? 18.693 -13.707 39.053 1.00 55.32 93 HIS A O 1
ATOM 753 N N . ILE A 1 114 ? 20.722 -13.735 38.077 1.00 55.19 94 ILE A N 1
ATOM 754 C CA . ILE A 1 114 ? 21.195 -12.575 38.823 1.00 61.03 94 ILE A CA 1
ATOM 755 C C . ILE A 1 114 ? 22.136 -11.746 37.962 1.00 61.49 94 ILE A C 1
ATOM 756 O O . ILE A 1 114 ? 22.902 -12.301 37.181 1.00 59.47 94 ILE A O 1
ATOM 761 N N . ILE A 1 115 ? 22.060 -10.422 38.085 1.00 58.50 95 ILE A N 1
ATOM 762 C CA . ILE A 1 115 ? 22.993 -9.553 37.377 1.00 63.59 95 ILE A CA 1
ATOM 763 C C . ILE A 1 115 ? 23.480 -8.435 38.304 1.00 71.95 95 ILE A C 1
ATOM 764 O O . ILE A 1 115 ? 22.739 -7.982 39.175 1.00 62.35 95 ILE A O 1
ATOM 769 N N . MET A 1 116 ? 24.732 -8.005 38.122 1.00 78.75 96 MET A N 1
ATOM 770 C CA . MET A 1 116 ? 25.345 -7.041 39.043 1.00 92.60 96 MET A CA 1
ATOM 771 C C . MET A 1 116 ? 25.778 -5.771 38.319 1.00 93.47 96 MET A C 1
ATOM 772 O O . MET A 1 116 ? 26.098 -5.803 37.126 1.00 78.97 96 MET A O 1
ATOM 777 N N . ASP A 1 117 ? 25.732 -4.660 39.056 1.00 90.01 97 ASP A N 1
ATOM 778 C CA . ASP A 1 117 ? 26.241 -3.372 38.596 1.00 86.19 97 ASP A CA 1
ATOM 779 C C . ASP A 1 117 ? 27.754 -3.436 38.579 1.00 84.59 97 ASP A C 1
ATOM 780 O O . ASP A 1 117 ? 28.359 -3.600 39.635 1.00 100.19 97 ASP A O 1
ATOM 785 N N . PHE A 1 118 ? 28.359 -3.312 37.405 1.00 77.96 98 PHE A N 1
ATOM 786 C CA . PHE A 1 118 ? 29.815 -3.291 37.277 1.00 75.47 98 PHE A CA 1
ATOM 787 C C . PHE A 1 118 ? 30.207 -2.018 36.519 1.00 77.65 98 PHE A C 1
ATOM 788 O O . PHE A 1 118 ? 29.813 -1.823 35.374 1.00 83.68 98 PHE A O 1
ATOM 796 N N . VAL A 1 119 ? 31.010 -1.176 37.160 1.00 73.58 99 VAL A N 1
ATOM 797 C CA . VAL A 1 119 ? 31.293 0.183 36.696 1.00 66.06 99 VAL A CA 1
ATOM 798 C C . VAL A 1 119 ? 32.659 0.240 35.992 1.00 66.35 99 VAL A C 1
ATOM 799 O O . VAL A 1 119 ? 33.708 -0.076 36.604 1.00 64.90 99 VAL A O 1
ATOM 803 N N . LEU A 1 120 ? 32.674 0.670 34.733 1.00 58.11 100 LEU A N 1
ATOM 804 C CA . LEU A 1 120 ? 33.895 0.531 33.938 1.00 58.29 100 LEU A CA 1
ATOM 805 C C . LEU A 1 120 ? 34.721 1.788 33.834 1.00 58.72 100 LEU A C 1
ATOM 806 O O . LEU A 1 120 ? 35.728 1.798 33.126 1.00 56.13 100 LEU A O 1
ATOM 811 N N . ASN A 1 121 ? 34.312 2.855 34.507 1.00 62.97 101 ASN A N 1
ATOM 812 C CA . ASN A 1 121 ? 34.929 4.166 34.292 1.00 66.47 101 ASN A CA 1
ATOM 813 C C . ASN A 1 121 ? 35.832 4.608 35.423 1.00 67.05 101 ASN A C 1
ATOM 814 O O . ASN A 1 121 ? 36.666 5.476 35.225 1.00 80.86 101 ASN A O 1
ATOM 819 N N . HIS A 1 122 ? 35.664 4.052 36.606 1.00 65.78 102 HIS A N 1
ATOM 820 C CA . HIS A 1 122 ? 36.428 4.529 37.738 1.00 67.03 102 HIS A CA 1
ATOM 821 C C . HIS A 1 122 ? 36.440 3.526 38.888 1.00 70.46 102 HIS A C 1
ATOM 822 O O . HIS A 1 122 ? 35.640 2.586 38.943 1.00 83.44 102 HIS A O 1
ATOM 829 N N . THR A 1 123 ? 37.365 3.754 39.809 1.00 76.31 103 THR A N 1
ATOM 830 C CA . THR A 1 123 ? 37.420 3.061 41.105 1.00 75.30 103 THR A CA 1
ATOM 831 C C . THR A 1 123 ? 37.347 4.144 42.172 1.00 70.49 103 THR A C 1
ATOM 832 O O . THR A 1 123 ? 37.262 5.344 41.845 1.00 67.20 103 THR A O 1
ATOM 836 N N . SER A 1 124 ? 37.396 3.732 43.434 1.00 64.32 104 SER A N 1
ATOM 837 C CA . SER A 1 124 ? 37.599 4.688 44.511 1.00 64.68 104 SER A CA 1
ATOM 838 C C . SER A 1 124 ? 39.088 4.964 44.676 1.00 66.04 104 SER A C 1
ATOM 839 O O . SER A 1 124 ? 39.927 4.131 44.313 1.00 58.74 104 SER A O 1
ATOM 842 N N . ASP A 1 125 ? 39.390 6.139 45.242 1.00 74.45 105 ASP A N 1
ATOM 843 C CA . ASP A 1 125 ? 40.733 6.480 45.763 1.00 72.85 105 ASP A CA 1
ATOM 844 C C . ASP A 1 125 ? 41.337 5.372 46.645 1.00 77.90 105 ASP A C 1
ATOM 845 O O . ASP A 1 125 ? 42.554 5.225 46.693 1.00 76.87 105 ASP A O 1
ATOM 850 N N . GLN A 1 126 ? 40.478 4.588 47.307 1.00 82.01 106 GLN A N 1
ATOM 851 C CA . GLN A 1 126 ? 40.901 3.445 48.124 1.00 85.71 106 GLN A CA 1
ATOM 852 C C . GLN A 1 126 ? 41.361 2.183 47.378 1.00 85.96 106 GLN A C 1
ATOM 853 O O . GLN A 1 126 ? 41.961 1.322 48.003 1.00 92.87 106 GLN A O 1
ATOM 859 N N . HIS A 1 127 ? 41.090 2.048 46.080 1.00 85.91 107 HIS A N 1
ATOM 860 C CA . HIS A 1 127 ? 41.464 0.819 45.358 1.00 82.10 107 HIS A CA 1
ATOM 861 C C . HIS A 1 127 ? 42.981 0.649 45.407 1.00 74.84 107 HIS A C 1
ATOM 862 O O . HIS A 1 127 ? 43.691 1.628 45.238 1.00 76.69 107 HIS A O 1
ATOM 869 N N . PRO A 1 128 ? 43.478 -0.575 45.685 1.00 71.11 108 PRO A N 1
ATOM 870 C CA . PRO A 1 128 ? 44.918 -0.853 45.703 1.00 71.36 108 PRO A CA 1
ATOM 871 C C . PRO A 1 128 ? 45.731 -0.151 44.603 1.00 81.32 108 PRO A C 1
ATOM 872 O O . PRO A 1 128 ? 46.780 0.440 44.902 1.00 96.49 108 PRO A O 1
ATOM 876 N N . TRP A 1 129 ? 45.258 -0.243 43.358 1.00 81.00 109 TRP A N 1
ATOM 877 C CA . TRP A 1 129 ? 45.882 0.428 42.201 1.00 76.93 109 TRP A CA 1
ATOM 878 C C . TRP A 1 129 ? 46.073 1.920 42.402 1.00 77.34 109 TRP A C 1
ATOM 879 O O . TRP A 1 129 ? 47.145 2.454 42.103 1.00 85.50 109 TRP A O 1
ATOM 890 N N . PHE A 1 130 ? 45.040 2.609 42.877 1.00 78.02 110 PHE A N 1
ATOM 891 C CA . PHE A 1 130 ? 45.159 4.060 43.070 1.00 79.97 110 PHE A CA 1
ATOM 892 C C . PHE A 1 130 ? 46.038 4.377 44.262 1.00 78.70 110 PHE A C 1
ATOM 893 O O . PHE A 1 130 ? 46.805 5.341 44.224 1.00 81.98 110 PHE A O 1
ATOM 901 N N . GLN A 1 131 ? 45.912 3.570 45.312 1.00 76.48 111 GLN A N 1
ATOM 902 C CA . GLN A 1 131 ? 46.772 3.693 46.469 1.00 75.69 111 GLN A CA 1
ATOM 903 C C . GLN A 1 131 ? 48.246 3.461 46.137 1.00 78.71 111 GLN A C 1
ATOM 904 O O . GLN A 1 131 ? 49.110 4.031 46.788 1.00 91.04 111 GLN A O 1
ATOM 910 N N . ASP A 1 132 ? 48.546 2.659 45.122 1.00 76.15 112 ASP A N 1
ATOM 911 C CA . ASP A 1 132 ? 49.929 2.520 44.656 1.00 80.50 112 ASP A CA 1
ATOM 912 C C . ASP A 1 132 ? 50.408 3.783 43.927 1.00 82.16 112 ASP A C 1
ATOM 913 O O . ASP A 1 132 ? 51.522 4.238 44.167 1.00 91.77 112 ASP A O 1
ATOM 918 N N . ALA A 1 133 ? 49.593 4.338 43.036 1.00 78.64 113 ALA A N 1
ATOM 919 C CA . ALA A 1 133 ? 50.018 5.512 42.267 1.00 84.07 113 ALA A CA 1
ATOM 920 C C . ALA A 1 133 ? 50.031 6.805 43.082 1.00 77.54 113 ALA A C 1
ATOM 921 O O . ALA A 1 133 ? 50.829 7.686 42.807 1.00 76.75 113 ALA A O 1
ATOM 923 N N . ILE A 1 134 ? 49.133 6.927 44.053 1.00 82.30 114 ILE A N 1
ATOM 924 C CA . ILE A 1 134 ? 49.134 8.076 44.974 1.00 97.25 114 ILE A CA 1
ATOM 925 C C . ILE A 1 134 ? 50.373 8.104 45.896 1.00 95.51 114 ILE A C 1
ATOM 926 O O . ILE A 1 134 ? 50.756 9.169 46.367 1.00 90.15 114 ILE A O 1
ATOM 931 N N . LYS A 1 135 ? 50.966 6.935 46.157 1.00 91.40 115 LYS A N 1
ATOM 932 C CA . LYS A 1 135 ? 52.101 6.787 47.083 1.00 95.08 115 LYS A CA 1
ATOM 933 C C . LYS A 1 135 ? 53.455 6.520 46.411 1.00 93.42 115 LYS A C 1
ATOM 934 O O . LYS A 1 135 ? 54.508 6.767 47.001 1.00 103.55 115 LYS A O 1
ATOM 940 N N . ASN A 1 136 ? 53.435 6.010 45.194 1.00 86.56 116 ASN A N 1
ATOM 941 C CA . ASN A 1 136 ? 54.635 5.914 44.409 1.00 78.08 116 ASN A CA 1
ATOM 942 C C . ASN A 1 136 ? 54.436 6.687 43.095 1.00 82.81 116 ASN A C 1
ATOM 943 O O . ASN A 1 136 ? 53.758 6.219 42.169 1.00 76.64 116 ASN A O 1
ATOM 948 N N . PRO A 1 137 ? 55.032 7.889 43.005 1.00 89.67 117 PRO A N 1
ATOM 949 C CA . PRO A 1 137 ? 54.955 8.619 41.723 1.00 89.72 117 PRO A CA 1
ATOM 950 C C . PRO A 1 137 ? 55.631 7.914 40.545 1.00 89.03 117 PRO A C 1
ATOM 951 O O . PRO A 1 137 ? 55.270 8.183 39.414 1.00 93.19 117 PRO A O 1
ATOM 955 N N . ASP A 1 138 ? 56.565 7.001 40.810 1.00 98.33 118 ASP A N 1
ATOM 956 C CA . ASP A 1 138 ? 57.218 6.204 39.749 1.00 108.03 118 ASP A CA 1
ATOM 957 C C . ASP A 1 138 ? 56.545 4.835 39.481 1.00 99.11 118 ASP A C 1
ATOM 958 O O . ASP A 1 138 ? 57.200 3.934 38.916 1.00 90.64 118 ASP A O 1
ATOM 963 N N . SER A 1 139 ? 55.278 4.662 39.884 1.00 91.21 119 SER A N 1
ATOM 964 C CA . SER A 1 139 ? 54.589 3.367 39.747 1.00 92.41 119 SER A CA 1
ATOM 965 C C . SER A 1 139 ? 54.014 3.145 38.358 1.00 94.29 119 SER A C 1
ATOM 966 O O . SER A 1 139 ? 53.610 4.076 37.664 1.00 100.28 119 SER A O 1
ATOM 969 N N . LEU A 1 140 ? 53.951 1.889 37.959 1.00 89.93 120 LEU A N 1
ATOM 970 C CA . LEU A 1 140 ? 53.283 1.572 36.735 1.00 88.03 120 LEU A CA 1
ATOM 971 C C . LEU A 1 140 ? 51.737 1.707 36.879 1.00 87.91 120 LEU A C 1
ATOM 972 O O . LEU A 1 140 ? 51.050 1.795 35.861 1.00 96.63 120 LEU A O 1
ATOM 977 N N . TYR A 1 141 ? 51.191 1.773 38.109 1.00 76.51 121 TYR A N 1
ATOM 978 C CA . TYR A 1 141 ? 49.746 2.040 38.332 1.00 76.56 121 TYR A CA 1
ATOM 979 C C . TYR A 1 141 ? 49.327 3.520 38.180 1.00 78.14 121 TYR A C 1
ATOM 980 O O . TYR A 1 141 ? 48.151 3.843 38.314 1.00 72.27 121 TYR A O 1
ATOM 989 N N . ARG A 1 142 ? 50.272 4.408 37.891 1.00 78.50 122 ARG A N 1
ATOM 990 C CA . ARG A 1 142 ? 49.935 5.767 37.492 1.00 83.68 122 ARG A CA 1
ATOM 991 C C . ARG A 1 142 ? 49.257 5.785 36.085 1.00 80.60 122 ARG A C 1
ATOM 992 O O . ARG A 1 142 ? 48.399 6.630 35.833 1.00 84.19 122 ARG A O 1
ATOM 1000 N N . ASP A 1 143 ? 49.631 4.858 35.198 1.00 75.08 123 ASP A N 1
ATOM 1001 C CA . ASP A 1 143 ? 48.995 4.704 33.876 1.00 71.57 123 ASP A CA 1
ATOM 1002 C C . ASP A 1 143 ? 47.605 4.085 33.930 1.00 63.65 123 ASP A C 1
ATOM 1003 O O . ASP A 1 143 ? 46.841 4.228 33.006 1.00 68.91 123 ASP A O 1
ATOM 1008 N N . TYR A 1 144 ? 47.286 3.361 34.991 1.00 64.41 124 TYR A N 1
ATOM 1009 C CA . TYR A 1 144 ? 45.925 2.805 35.210 1.00 62.65 124 TYR A CA 1
ATOM 1010 C C . TYR A 1 144 ? 44.868 3.871 35.500 1.00 57.87 124 TYR A C 1
ATOM 1011 O O . TYR A 1 144 ? 43.681 3.559 35.511 1.00 48.11 124 TYR A O 1
ATOM 1020 N N . TYR A 1 145 ? 45.317 5.091 35.806 1.00 63.72 125 TYR A N 1
ATOM 1021 C CA . TYR A 1 145 ? 44.454 6.262 35.975 1.00 68.97 125 TYR A CA 1
ATOM 1022 C C . TYR A 1 145 ? 44.954 7.383 35.085 1.00 74.38 125 TYR A C 1
ATOM 1023 O O . TYR A 1 145 ? 45.974 7.214 34.388 1.00 85.40 125 TYR A O 1
ATOM 1032 N N . ILE A 1 146 ? 44.262 8.527 35.116 1.00 74.67 126 ILE A N 1
ATOM 1033 C CA . ILE A 1 146 ? 44.568 9.614 34.186 1.00 78.46 126 ILE A CA 1
ATOM 1034 C C . ILE A 1 146 ? 45.236 10.805 34.890 1.00 80.81 126 ILE A C 1
ATOM 1035 O O . ILE A 1 146 ? 44.551 11.603 35.538 1.00 62.82 126 ILE A O 1
ATOM 1040 N N . PHE A 1 147 ? 46.572 10.906 34.733 1.00 83.33 127 PHE A N 1
ATOM 1041 C CA . PHE A 1 147 ? 47.406 11.930 35.382 1.00 75.98 127 PHE A CA 1
ATOM 1042 C C . PHE A 1 147 ? 48.016 12.884 34.380 1.00 71.51 127 PHE A C 1
ATOM 1043 O O . PHE A 1 147 ? 48.577 12.440 33.391 1.00 65.02 127 PHE A O 1
ATOM 1051 N N . ALA A 1 148 ? 47.946 14.183 34.670 1.00 76.64 128 ALA A N 1
ATOM 1052 C CA . ALA A 1 148 ? 48.653 15.216 33.895 1.00 77.82 128 ALA A CA 1
ATOM 1053 C C . ALA A 1 148 ? 48.676 16.554 34.638 1.00 80.93 128 ALA A C 1
ATOM 1054 O O . ALA A 1 148 ? 47.800 16.815 35.481 1.00 86.41 128 ALA A O 1
ATOM 1056 N N . GLY A 1 149 ? 49.655 17.400 34.316 1.00 82.44 129 GLY A N 1
ATOM 1057 C CA . GLY A 1 149 ? 49.759 18.731 34.942 1.00 86.67 129 GLY A CA 1
ATOM 1058 C C . GLY A 1 149 ? 51.132 19.297 35.169 1.00 86.79 129 GLY A C 1
ATOM 1059 O O . GLY A 1 149 ? 52.113 18.591 35.054 1.00 87.28 129 GLY A O 1
ATOM 1060 N N . HIS A 1 150 ? 51.179 20.590 35.483 1.00 93.19 130 HIS A N 1
ATOM 1061 C CA . HIS A 1 150 ? 52.411 21.262 35.888 1.00 103.43 130 HIS A CA 1
ATOM 1062 C C . HIS A 1 150 ? 52.102 22.108 37.114 1.00 106.45 130 HIS A C 1
ATOM 1063 O O . HIS A 1 150 ? 51.314 23.028 37.011 1.00 108.13 130 HIS A O 1
ATOM 1070 N N . ASP A 1 151 ? 52.742 21.813 38.253 1.00 104.50 131 ASP A N 1
ATOM 1071 C CA . ASP A 1 151 ? 52.686 22.648 39.472 1.00 98.81 131 ASP A CA 1
ATOM 1072 C C . ASP A 1 151 ? 51.259 22.883 40.032 1.00 95.83 131 ASP A C 1
ATOM 1073 O O . ASP A 1 151 ? 50.818 24.025 40.214 1.00 103.27 131 ASP A O 1
ATOM 1078 N N . ASN A 1 152 ? 50.532 21.796 40.269 1.00 85.81 132 ASN A N 1
ATOM 1079 C CA . ASN A 1 152 ? 49.130 21.839 40.742 1.00 81.19 132 ASN A CA 1
ATOM 1080 C C . ASN A 1 152 ? 48.203 22.676 39.860 1.00 84.58 132 ASN A C 1
ATOM 1081 O O . ASN A 1 152 ? 47.180 23.140 40.362 1.00 81.88 132 ASN A O 1
ATOM 1086 N N . LYS A 1 153 ? 48.562 22.842 38.575 1.00 88.47 133 LYS A N 1
ATOM 1087 C CA . LYS A 1 153 ? 47.770 23.539 37.550 1.00 97.96 133 LYS A CA 1
ATOM 1088 C C . LYS A 1 153 ? 46.898 22.490 36.923 1.00 103.19 133 LYS A C 1
ATOM 1089 O O . LYS A 1 153 ? 47.349 21.355 36.765 1.00 117.28 133 LYS A O 1
ATOM 1095 N N . GLN A 1 154 ? 45.677 22.863 36.552 1.00 99.74 134 GLN A N 1
ATOM 1096 C CA . GLN A 1 154 ? 44.802 21.982 35.773 1.00 97.34 134 GLN A CA 1
ATOM 1097 C C . GLN A 1 154 ? 45.150 22.180 34.287 1.00 95.17 134 GLN A C 1
ATOM 1098 O O . GLN A 1 154 ? 45.077 23.314 33.794 1.00 93.88 134 GLN A O 1
ATOM 1104 N N . PRO A 1 155 ? 45.529 21.088 33.569 1.00 85.75 135 PRO A N 1
ATOM 1105 C CA . PRO A 1 155 ? 45.932 21.246 32.162 1.00 79.29 135 PRO A CA 1
ATOM 1106 C C . PRO A 1 155 ? 44.801 21.624 31.205 1.00 75.80 135 PRO A C 1
ATOM 1107 O O . PRO A 1 155 ? 45.096 21.969 30.065 1.00 80.29 135 PRO A O 1
ATOM 1111 N N . ASN A 1 156 ? 43.541 21.544 31.648 1.00 72.82 136 ASN A N 1
ATOM 1112 C CA . ASN A 1 156 ? 42.408 22.087 30.889 1.00 73.95 136 ASN A CA 1
ATOM 1113 C C . ASN A 1 156 ? 41.185 22.389 31.766 1.00 73.20 136 ASN A C 1
ATOM 1114 O O . ASN A 1 156 ? 41.129 22.003 32.943 1.00 67.94 136 ASN A O 1
ATOM 1119 N N . ASN A 1 157 ? 40.182 23.018 31.157 1.00 71.45 137 ASN A N 1
ATOM 1120 C CA . ASN A 1 157 ? 39.018 23.523 31.888 1.00 73.17 137 ASN A CA 1
ATOM 1121 C C . ASN A 1 157 ? 37.855 22.537 32.056 1.00 74.81 137 ASN A C 1
ATOM 1122 O O . ASN A 1 157 ? 36.735 22.980 32.373 1.00 76.20 137 ASN A O 1
ATOM 1127 N N . TRP A 1 158 ? 38.062 21.232 31.837 1.00 66.35 138 TRP A N 1
ATOM 1128 C CA . TRP A 1 158 ? 36.910 20.327 31.883 1.00 67.95 138 TRP A CA 1
ATOM 1129 C C . TRP A 1 158 ? 36.419 20.277 33.329 1.00 67.50 138 TRP A C 1
ATOM 1130 O O . TRP A 1 158 ? 37.230 20.229 34.258 1.00 71.87 138 TRP A O 1
ATOM 1141 N N . GLY A 1 159 ? 35.095 20.340 33.502 1.00 64.99 139 GLY A N 1
ATOM 1142 C CA . GLY A 1 159 ? 34.429 20.328 34.819 1.00 57.82 139 GLY A CA 1
ATOM 1143 C C . GLY A 1 159 ? 33.709 19.014 35.064 1.00 57.72 139 GLY A C 1
ATOM 1144 O O . GLY A 1 159 ? 33.186 18.397 34.134 1.00 64.03 139 GLY A O 1
ATOM 1145 N N . SER A 1 160 ? 33.748 18.546 36.301 1.00 59.97 140 SER A N 1
ATOM 1146 C CA . SER A 1 160 ? 33.104 17.287 36.703 1.00 59.84 140 SER A CA 1
ATOM 1147 C C . SER A 1 160 ? 31.576 17.473 36.843 1.00 54.85 140 SER A C 1
ATOM 1148 O O . SER A 1 160 ? 31.049 18.581 36.954 1.00 43.52 140 SER A O 1
ATOM 1151 N N . PHE A 1 161 ? 30.875 16.353 36.796 1.00 60.59 141 PHE A N 1
ATOM 1152 C CA . PHE A 1 161 ? 29.430 16.306 37.015 1.00 64.64 141 PHE A CA 1
ATOM 1153 C C . PHE A 1 161 ? 29.104 16.589 38.474 1.00 62.85 141 PHE A C 1
ATOM 1154 O O . PHE A 1 161 ? 27.971 16.985 38.766 1.00 65.37 141 PHE A O 1
ATOM 1162 N N . PHE A 1 162 ? 30.065 16.381 39.377 1.00 60.71 142 PHE A N 1
ATOM 1163 C CA . PHE A 1 162 ? 29.865 16.688 40.798 1.00 69.95 142 PHE A CA 1
ATOM 1164 C C . PHE A 1 162 ? 30.321 18.100 41.267 1.00 66.33 142 PHE A C 1
ATOM 1165 O O . PHE A 1 162 ? 30.048 18.490 42.395 1.00 60.60 142 PHE A O 1
ATOM 1173 N N . GLY A 1 163 ? 30.975 18.870 40.404 1.00 67.67 143 GLY A N 1
ATOM 1174 C CA . GLY A 1 163 ? 31.226 20.296 40.662 1.00 67.61 143 GLY A CA 1
ATOM 1175 C C . GLY A 1 163 ? 32.703 20.606 40.537 1.00 69.58 143 GLY A C 1
ATOM 1176 O O . GLY A 1 163 ? 33.560 19.702 40.683 1.00 69.72 143 GLY A O 1
ATOM 1177 N N . GLY A 1 164 ? 33.002 21.881 40.285 1.00 63.92 144 GLY A N 1
ATOM 1178 C CA . GLY A 1 164 ? 34.376 22.314 40.068 1.00 68.73 144 GLY A CA 1
ATOM 1179 C C . GLY A 1 164 ? 35.054 21.566 38.922 1.00 72.31 144 GLY A C 1
ATOM 1180 O O . GLY A 1 164 ? 34.392 21.204 37.949 1.00 83.42 144 GLY A O 1
ATOM 1181 N N . SER A 1 165 ? 36.362 21.326 39.048 1.00 67.37 145 SER A N 1
ATOM 1182 C CA . SER A 1 165 ? 37.153 20.697 37.995 1.00 67.89 145 SER A CA 1
ATOM 1183 C C . SER A 1 165 ? 37.121 19.185 38.092 1.00 75.76 145 SER A C 1
ATOM 1184 O O . SER A 1 165 ? 36.803 18.612 39.138 1.00 84.26 145 SER A O 1
ATOM 1187 N N . VAL A 1 166 ? 37.448 18.553 36.963 1.00 81.27 146 VAL A N 1
ATOM 1188 C CA . VAL A 1 166 ? 37.704 17.107 36.886 1.00 78.02 146 VAL A CA 1
ATOM 1189 C C . VAL A 1 166 ? 39.076 16.748 37.434 1.00 76.80 146 VAL A C 1
ATOM 1190 O O . VAL A 1 166 ? 39.336 15.592 37.785 1.00 77.90 146 VAL A O 1
ATOM 1194 N N . TRP A 1 167 ? 39.953 17.742 37.459 1.00 73.52 147 TRP A N 1
ATOM 1195 C CA . TRP A 1 167 ? 41.300 17.583 37.954 1.00 76.74 147 TRP A CA 1
ATOM 1196 C C . TRP A 1 167 ? 41.355 17.723 39.481 1.00 84.48 147 TRP A C 1
ATOM 1197 O O . TRP A 1 167 ? 40.525 18.408 40.095 1.00 98.11 147 TRP A O 1
ATOM 1208 N N . GLU A 1 168 ? 42.307 17.022 40.080 1.00 80.01 148 GLU A N 1
ATOM 1209 C CA . GLU A 1 168 ? 42.567 17.096 41.508 1.00 82.29 148 GLU A CA 1
ATOM 1210 C C . GLU A 1 168 ? 44.068 16.915 41.633 1.00 96.05 148 GLU A C 1
ATOM 1211 O O . GLU A 1 168 ? 44.591 15.897 41.156 1.00 105.75 148 GLU A O 1
ATOM 1217 N N . PRO A 1 169 ? 44.778 17.893 42.240 1.00 99.30 149 PRO A N 1
ATOM 1218 C CA . PRO A 1 169 ? 46.237 17.755 42.260 1.00 91.63 149 PRO A CA 1
ATOM 1219 C C . PRO A 1 169 ? 46.608 16.583 43.138 1.00 86.60 149 PRO A C 1
ATOM 1220 O O . PRO A 1 169 ? 46.040 16.435 44.218 1.00 84.90 149 PRO A O 1
ATOM 1224 N N . ASP A 1 170 ? 47.517 15.735 42.671 1.00 84.98 150 ASP A N 1
ATOM 1225 C CA . ASP A 1 170 ? 47.722 14.442 43.341 1.00 89.98 150 ASP A CA 1
ATOM 1226 C C . ASP A 1 170 ? 48.367 14.602 44.699 1.00 93.75 150 ASP A C 1
ATOM 1227 O O . ASP A 1 170 ? 49.218 15.470 44.862 1.00 98.88 150 ASP A O 1
ATOM 1232 N N . PRO A 1 171 ? 47.923 13.814 45.692 1.00 95.64 151 PRO A N 1
ATOM 1233 C CA . PRO A 1 171 ? 48.639 13.903 46.956 1.00 95.29 151 PRO A CA 1
ATOM 1234 C C . PRO A 1 171 ? 50.124 13.513 46.904 1.00 92.72 151 PRO A C 1
ATOM 1235 O O . PRO A 1 171 ? 50.892 14.023 47.709 1.00 91.06 151 PRO A O 1
ATOM 1239 N N . ALA A 1 172 ? 50.520 12.666 45.952 1.00 96.56 152 ALA A N 1
ATOM 1240 C CA . ALA A 1 172 ? 51.892 12.086 45.904 1.00 105.74 152 ALA A CA 1
ATOM 1241 C C . ALA A 1 172 ? 53.119 12.961 46.267 1.00 104.09 152 ALA A C 1
ATOM 1242 O O . ALA A 1 172 ? 54.030 12.445 46.917 1.00 121.52 152 ALA A O 1
ATOM 1244 N N . GLY A 1 173 ? 53.206 14.230 45.879 1.00 92.79 153 GLY A N 1
ATOM 1245 C CA . GLY A 1 173 ? 52.274 14.930 45.017 1.00 98.47 153 GLY A CA 1
ATOM 1246 C C . GLY A 1 173 ? 53.070 15.800 44.065 1.00 103.76 153 GLY A C 1
ATOM 1247 O O . GLY A 1 173 ? 53.379 16.953 44.367 1.00 100.89 153 GLY A O 1
ATOM 1248 N N . THR A 1 174 ? 53.347 15.256 42.886 1.00 104.10 154 THR A N 1
ATOM 1249 C CA . THR A 1 174 ? 54.356 15.802 41.987 1.00 96.82 154 THR A CA 1
ATOM 1250 C C . THR A 1 174 ? 54.012 17.128 41.297 1.00 88.54 154 THR A C 1
ATOM 1251 O O . THR A 1 174 ? 54.827 17.644 40.530 1.00 88.46 154 THR A O 1
ATOM 1255 N N . GLY A 1 175 ? 52.844 17.701 41.577 1.00 84.27 155 GLY A N 1
ATOM 1256 C CA . GLY A 1 175 ? 52.376 18.868 40.837 1.00 89.73 155 GLY A CA 1
ATOM 1257 C C . GLY A 1 175 ? 51.816 18.460 39.481 1.00 93.85 155 GLY A C 1
ATOM 1258 O O . GLY A 1 175 ? 51.954 19.182 38.497 1.00 92.62 155 GLY A O 1
ATOM 1259 N N . GLN A 1 176 ? 51.213 17.274 39.456 1.00 92.85 156 GLN A N 1
ATOM 1260 C CA . GLN A 1 176 ? 50.352 16.822 38.391 1.00 82.06 156 GLN A CA 1
ATOM 1261 C C . GLN A 1 176 ? 48.948 16.786 39.001 1.00 84.98 156 GLN A C 1
ATOM 1262 O O . GLN A 1 176 ? 48.714 17.300 40.108 1.00 78.44 156 GLN A O 1
ATOM 1268 N N . SER A 1 177 ? 48.001 16.211 38.273 1.00 83.52 157 SER A N 1
ATOM 1269 C CA . SER A 1 177 ? 46.648 16.070 38.771 1.00 76.75 157 SER A CA 1
ATOM 1270 C C . SER A 1 177 ? 45.959 14.886 38.098 1.00 79.24 157 SER A C 1
ATOM 1271 O O . SER A 1 177 ? 46.218 14.603 36.923 1.00 81.05 157 SER A O 1
ATOM 1274 N N . TYR A 1 178 ? 45.106 14.182 38.849 1.00 77.08 158 TYR A N 1
ATOM 1275 C CA . TYR A 1 178 ? 44.423 12.978 38.337 1.00 67.55 158 TYR A CA 1
ATOM 1276 C C . TYR A 1 178 ? 42.995 13.302 37.950 1.00 69.06 158 TYR A C 1
ATOM 1277 O O . TYR A 1 178 ? 42.388 14.215 38.538 1.00 74.12 158 TYR A O 1
ATOM 1286 N N . PHE A 1 179 ? 42.468 12.533 36.987 1.00 63.01 159 PHE A N 1
ATOM 1287 C CA . PHE A 1 179 ? 41.138 12.756 36.441 1.00 59.73 159 PHE A CA 1
ATOM 1288 C C . PHE A 1 179 ? 40.116 12.037 37.284 1.00 60.98 159 PHE A C 1
ATOM 1289 O O . PHE A 1 179 ? 40.272 10.830 37.538 1.00 62.15 159 PHE A O 1
ATOM 1297 N N . HIS A 1 180 ? 39.071 12.773 37.683 1.00 64.28 160 HIS A N 1
ATOM 1298 C CA . HIS A 1 180 ? 37.817 12.201 38.217 1.00 71.59 160 HIS A CA 1
ATOM 1299 C C . HIS A 1 180 ? 36.659 12.893 37.517 1.00 75.88 160 HIS A C 1
ATOM 1300 O O . HIS A 1 180 ? 36.592 14.124 37.482 1.00 81.23 160 HIS A O 1
ATOM 1307 N N . LEU A 1 181 ? 35.759 12.107 36.942 1.00 80.30 161 LEU A N 1
ATOM 1308 C CA . LEU A 1 181 ? 34.631 12.669 36.222 1.00 71.84 161 LEU A CA 1
ATOM 1309 C C . LEU A 1 181 ? 33.479 12.920 37.168 1.00 70.34 161 LEU A C 1
ATOM 1310 O O . LEU A 1 181 ? 32.602 13.700 36.864 1.00 77.58 161 LEU A O 1
ATOM 1315 N N . PHE A 1 182 ? 33.486 12.280 38.324 1.00 69.72 162 PHE A N 1
ATOM 1316 C CA . PHE A 1 182 ? 32.435 12.476 39.288 1.00 70.91 162 PHE A CA 1
ATOM 1317 C C . PHE A 1 182 ? 33.091 13.072 40.528 1.00 71.58 162 PHE A C 1
ATOM 1318 O O . PHE A 1 182 ? 33.683 14.151 40.413 1.00 71.05 162 PHE A O 1
ATOM 1326 N N . ASP A 1 183 ? 32.990 12.427 41.698 1.00 71.37 163 ASP A N 1
ATOM 1327 C CA . ASP A 1 183 ? 33.580 12.973 42.931 1.00 65.89 163 ASP A CA 1
ATOM 1328 C C . ASP A 1 183 ? 35.113 12.892 42.920 1.00 75.99 163 ASP A C 1
ATOM 1329 O O . ASP A 1 183 ? 35.714 11.998 42.293 1.00 77.82 163 ASP A O 1
ATOM 1334 N N . LYS A 1 184 ? 35.716 13.846 43.632 1.00 82.17 164 LYS A N 1
ATOM 1335 C CA . LYS A 1 184 ? 37.170 13.934 43.838 1.00 85.44 164 LYS A CA 1
ATOM 1336 C C . LYS A 1 184 ? 37.796 12.613 44.289 1.00 71.63 164 LYS A C 1
ATOM 1337 O O . LYS A 1 184 ? 38.947 12.365 43.964 1.00 65.90 164 LYS A O 1
ATOM 1343 N N . ARG A 1 185 ? 37.046 11.797 45.042 1.00 63.60 165 ARG A N 1
ATOM 1344 C CA . ARG A 1 185 ? 37.507 10.479 45.533 1.00 69.03 165 ARG A CA 1
ATOM 1345 C C . ARG A 1 185 ? 37.235 9.286 44.580 1.00 64.32 165 ARG A C 1
ATOM 1346 O O . ARG A 1 185 ? 37.519 8.141 44.959 1.00 62.74 165 ARG A O 1
ATOM 1354 N N . MET A 1 186 ? 36.713 9.535 43.370 1.00 57.92 166 MET A N 1
ATOM 1355 C CA . MET A 1 186 ? 36.455 8.467 42.401 1.00 52.91 166 MET A CA 1
ATOM 1356 C C . MET A 1 186 ? 37.224 8.769 41.113 1.00 53.43 166 MET A C 1
ATOM 1357 O O . MET A 1 186 ? 36.691 9.326 40.157 1.00 54.10 166 MET A O 1
ATOM 1362 N N . PRO A 1 187 ? 38.521 8.413 41.110 1.00 58.11 167 PRO A N 1
ATOM 1363 C CA . PRO A 1 187 ? 39.424 8.647 39.976 1.00 58.28 167 PRO A CA 1
ATOM 1364 C C . PRO A 1 187 ? 39.132 7.800 38.761 1.00 56.62 167 PRO A C 1
ATOM 1365 O O . PRO A 1 187 ? 38.887 6.611 38.897 1.00 65.50 167 PRO A O 1
ATOM 1369 N N . ASP A 1 188 ? 39.234 8.383 37.586 1.00 52.25 168 ASP A N 1
ATOM 1370 C CA . ASP A 1 188 ? 38.874 7.672 36.373 1.00 54.48 168 ASP A CA 1
ATOM 1371 C C . ASP A 1 188 ? 39.965 6.759 35.875 1.00 55.80 168 ASP A C 1
ATOM 1372 O O . ASP A 1 188 ? 41.159 7.086 36.021 1.00 64.92 168 ASP A O 1
ATOM 1377 N N . LEU A 1 189 ? 39.543 5.634 35.285 1.00 47.90 169 LEU A N 1
ATOM 1378 C CA . LEU A 1 189 ? 40.440 4.670 34.649 1.00 46.63 169 LEU A CA 1
ATOM 1379 C C . LEU A 1 189 ? 40.856 5.095 33.276 1.00 44.37 169 LEU A C 1
ATOM 1380 O O . LEU A 1 189 ? 40.032 5.555 32.484 1.00 48.23 169 LEU A O 1
ATOM 1385 N N . ASN A 1 190 ? 42.129 4.884 32.975 1.00 45.01 170 ASN A N 1
ATOM 1386 C CA . ASN A 1 190 ? 42.651 5.150 31.661 1.00 49.91 170 ASN A CA 1
ATOM 1387 C C . ASN A 1 190 ? 42.436 3.932 30.730 1.00 53.80 170 ASN A C 1
ATOM 1388 O O . ASN A 1 190 ? 43.226 2.971 30.752 1.00 57.73 170 ASN A O 1
ATOM 1393 N N . TRP A 1 191 ? 41.398 3.976 29.885 1.00 53.60 171 TRP A N 1
ATOM 1394 C CA . TRP A 1 191 ? 41.109 2.838 28.986 1.00 48.79 171 TRP A CA 1
ATOM 1395 C C . TRP A 1 191 ? 42.041 2.779 27.791 1.00 47.74 171 TRP A C 1
ATOM 1396 O O . TRP A 1 191 ? 42.005 1.791 27.046 1.00 43.84 171 TRP A O 1
ATOM 1407 N N . LYS A 1 192 ? 42.861 3.820 27.595 1.00 54.00 172 LYS A N 1
ATOM 1408 C CA . LYS A 1 192 ? 43.899 3.812 26.535 1.00 68.47 172 LYS A CA 1
ATOM 1409 C C . LYS A 1 192 ? 44.934 2.706 26.797 1.00 69.61 172 LYS A C 1
ATOM 1410 O O . LYS A 1 192 ? 45.322 1.947 25.874 1.00 55.86 172 LYS A O 1
ATOM 1416 N N . ASN A 1 193 ? 45.331 2.622 28.072 1.00 77.61 173 ASN A N 1
ATOM 1417 C CA . ASN A 1 193 ? 46.296 1.639 28.583 1.00 83.17 173 ASN A CA 1
ATOM 1418 C C . ASN A 1 193 ? 45.654 0.241 28.619 1.00 84.91 173 ASN A C 1
ATOM 1419 O O . ASN A 1 193 ? 44.727 0.011 29.409 1.00 95.72 173 ASN A O 1
ATOM 1424 N N . PRO A 1 194 ? 46.133 -0.704 27.766 1.00 79.22 174 PRO A N 1
ATOM 1425 C CA . PRO A 1 194 ? 45.457 -2.021 27.646 1.00 71.52 174 PRO A CA 1
ATOM 1426 C C . PRO A 1 194 ? 45.559 -2.886 28.875 1.00 67.27 174 PRO A C 1
ATOM 1427 O O . PRO A 1 194 ? 44.861 -3.893 28.951 1.00 71.40 174 PRO A O 1
ATOM 1431 N N . GLU A 1 195 ? 46.449 -2.522 29.802 1.00 70.82 175 GLU A N 1
ATOM 1432 C CA . GLU A 1 195 ? 46.552 -3.200 31.084 1.00 70.29 175 GLU A CA 1
ATOM 1433 C C . GLU A 1 195 ? 45.272 -3.022 31.905 1.00 66.15 175 GLU A C 1
ATOM 1434 O O . GLU A 1 195 ? 44.897 -3.959 32.594 1.00 64.49 175 GLU A O 1
ATOM 1440 N N . VAL A 1 196 ? 44.572 -1.877 31.817 1.00 69.23 176 VAL A N 1
ATOM 1441 C CA . VAL A 1 196 ? 43.239 -1.746 32.507 1.00 69.50 176 VAL A CA 1
ATOM 1442 C C . VAL A 1 196 ? 42.205 -2.628 31.820 1.00 63.57 176 VAL A C 1
ATOM 1443 O O . VAL A 1 196 ? 41.420 -3.309 32.481 1.00 58.41 176 VAL A O 1
ATOM 1447 N N . ARG A 1 197 ? 42.243 -2.634 30.490 1.00 62.21 177 ARG A N 1
ATOM 1448 C CA . ARG A 1 197 ? 41.207 -3.289 29.704 1.00 66.69 177 ARG A CA 1
ATOM 1449 C C . ARG A 1 197 ? 41.161 -4.779 29.990 1.00 69.31 177 ARG A C 1
ATOM 1450 O O . ARG A 1 197 ? 40.087 -5.323 30.237 1.00 75.70 177 ARG A O 1
ATOM 1458 N N . HIS A 1 198 ? 42.326 -5.420 30.020 1.00 72.66 178 HIS A N 1
ATOM 1459 C CA . HIS A 1 198 ? 42.400 -6.813 30.451 1.00 77.54 178 HIS A CA 1
ATOM 1460 C C . HIS A 1 198 ? 41.886 -6.950 31.885 1.00 71.06 178 HIS A C 1
ATOM 1461 O O . HIS A 1 198 ? 41.157 -7.885 32.168 1.00 73.33 178 HIS A O 1
ATOM 1468 N N . ALA A 1 199 ? 42.278 -6.030 32.775 1.00 69.17 179 ALA A N 1
ATOM 1469 C CA . ALA A 1 199 ? 41.960 -6.122 34.215 1.00 68.47 179 ALA A CA 1
ATOM 1470 C C . ALA A 1 199 ? 40.470 -6.069 34.503 1.00 78.53 179 ALA A C 1
ATOM 1471 O O . ALA A 1 199 ? 39.958 -6.827 35.336 1.00 83.55 179 ALA A O 1
ATOM 1473 N N . MET A 1 200 ? 39.780 -5.178 33.799 1.00 82.67 180 MET A N 1
ATOM 1474 C CA . MET A 1 200 ? 38.335 -5.044 33.944 1.00 73.50 180 MET A CA 1
ATOM 1475 C C . MET A 1 200 ? 37.635 -6.295 33.404 1.00 70.44 180 MET A C 1
ATOM 1476 O O . MET A 1 200 ? 36.628 -6.744 33.969 1.00 74.35 180 MET A O 1
ATOM 1481 N N . LEU A 1 201 ? 38.185 -6.853 32.325 1.00 63.05 181 LEU A N 1
ATOM 1482 C CA . LEU A 1 201 ? 37.693 -8.102 31.731 1.00 62.29 181 LEU A CA 1
ATOM 1483 C C . LEU A 1 201 ? 37.808 -9.223 32.736 1.00 60.90 181 LEU A C 1
ATOM 1484 O O . LEU A 1 201 ? 36.888 -10.026 32.902 1.00 61.89 181 LEU A O 1
ATOM 1489 N N . GLU A 1 202 ? 38.961 -9.280 33.392 1.00 64.67 182 GLU A N 1
ATOM 1490 C CA . GLU A 1 202 ? 39.229 -10.296 34.404 1.00 63.73 182 GLU A CA 1
ATOM 1491 C C . GLU A 1 202 ? 38.248 -10.190 35.547 1.00 54.06 182 GLU A C 1
ATOM 1492 O O . GLU A 1 202 ? 37.769 -11.201 36.022 1.00 59.50 182 GLU A O 1
ATOM 1498 N N . ILE A 1 203 ? 37.907 -8.982 35.958 1.00 56.53 183 ILE A N 1
ATOM 1499 C CA . ILE A 1 203 ? 36.850 -8.792 36.971 1.00 64.33 183 ILE A CA 1
ATOM 1500 C C . ILE A 1 203 ? 35.474 -9.374 36.507 1.00 58.64 183 ILE A C 1
ATOM 1501 O O . ILE A 1 203 ? 34.809 -10.109 37.243 1.00 47.81 183 ILE A O 1
ATOM 1506 N N . ALA A 1 204 ? 35.079 -9.050 35.279 1.00 58.89 184 ALA A N 1
ATOM 1507 C CA . ALA A 1 204 ? 33.832 -9.544 34.703 1.00 56.44 184 ALA A CA 1
ATOM 1508 C C . ALA A 1 204 ? 33.799 -11.076 34.601 1.00 59.15 184 ALA A C 1
ATOM 1509 O O . ALA A 1 204 ? 32.835 -11.722 35.065 1.00 58.72 184 ALA A O 1
ATOM 1511 N N . GLU A 1 205 ? 34.873 -11.644 34.042 1.00 56.68 185 GLU A N 1
ATOM 1512 C CA . GLU A 1 205 ? 35.048 -13.109 33.949 1.00 58.03 185 GLU A CA 1
ATOM 1513 C C . GLU A 1 205 ? 35.024 -13.814 35.317 1.00 60.72 185 GLU A C 1
ATOM 1514 O O . GLU A 1 205 ? 34.401 -14.853 35.463 1.00 63.39 185 GLU A O 1
ATOM 1520 N N . PHE A 1 206 ? 35.702 -13.228 36.306 1.00 65.21 186 PHE A N 1
ATOM 1521 C CA . PHE A 1 206 ? 35.706 -13.716 37.691 1.00 70.81 186 PHE A CA 1
ATOM 1522 C C . PHE A 1 206 ? 34.291 -13.952 38.208 1.00 79.79 186 PHE A C 1
ATOM 1523 O O . PHE A 1 206 ? 33.982 -15.022 38.760 1.00 90.62 186 PHE A O 1
ATOM 1531 N N . TRP A 1 207 ? 33.444 -12.938 38.032 1.00 79.15 187 TRP A N 1
ATOM 1532 C CA . TRP A 1 207 ? 32.070 -12.989 38.508 1.00 72.23 187 TRP A CA 1
ATOM 1533 C C . TRP A 1 207 ? 31.234 -13.880 37.646 1.00 71.89 187 TRP A C 1
ATOM 1534 O O . TRP A 1 207 ? 30.401 -14.613 38.162 1.00 82.25 187 TRP A O 1
ATOM 1545 N N . LEU A 1 208 ? 31.454 -13.854 36.337 1.00 68.22 188 LEU A N 1
ATOM 1546 C CA . LEU A 1 208 ? 30.711 -14.771 35.478 1.00 76.59 188 LEU A CA 1
ATOM 1547 C C . LEU A 1 208 ? 31.001 -16.227 35.830 1.00 73.60 188 LEU A C 1
ATOM 1548 O O . LEU A 1 208 ? 30.103 -17.051 35.755 1.00 79.21 188 LEU A O 1
ATOM 1553 N N . LYS A 1 209 ? 32.232 -16.536 36.228 1.00 73.37 189 LYS A N 1
ATOM 1554 C CA . LYS A 1 209 ? 32.576 -17.905 36.632 1.00 73.19 189 LYS A CA 1
ATOM 1555 C C . LYS A 1 209 ? 31.859 -18.328 37.916 1.00 61.19 189 LYS A C 1
ATOM 1556 O O . LYS A 1 209 ? 31.500 -19.483 38.069 1.00 51.36 189 LYS A O 1
ATOM 1562 N N . LYS A 1 210 ? 31.652 -17.384 38.827 1.00 61.73 190 LYS A N 1
ATOM 1563 C CA . LYS A 1 210 ? 30.785 -17.614 39.996 1.00 65.91 190 LYS A CA 1
ATOM 1564 C C . LYS A 1 210 ? 29.415 -18.134 39.589 1.00 69.29 190 LYS A C 1
ATOM 1565 O O . LYS A 1 210 ? 28.819 -18.962 40.269 1.00 72.59 190 LYS A O 1
ATOM 1571 N N . GLY A 1 211 ? 28.942 -17.637 38.451 1.00 78.31 191 GLY A N 1
ATOM 1572 C CA . GLY A 1 211 ? 27.681 -18.042 37.856 1.00 80.00 191 GLY A CA 1
ATOM 1573 C C . GLY A 1 211 ? 26.658 -16.935 37.858 1.00 76.96 191 GLY A C 1
ATOM 1574 O O . GLY A 1 211 ? 25.457 -17.228 37.769 1.00 86.27 191 GLY A O 1
ATOM 1575 N N . ILE A 1 212 ? 27.090 -15.672 37.970 1.00 71.44 192 ILE A N 1
ATOM 1576 C CA . ILE A 1 212 ? 26.144 -14.583 37.795 1.00 77.79 192 ILE A CA 1
ATOM 1577 C C . ILE A 1 212 ? 25.860 -14.478 36.287 1.00 81.80 192 ILE A C 1
ATOM 1578 O O . ILE A 1 212 ? 26.750 -14.698 35.452 1.00 74.93 192 ILE A O 1
ATOM 1583 N N . ASP A 1 213 ? 24.597 -14.225 35.952 1.00 83.02 193 ASP A N 1
ATOM 1584 C CA . ASP A 1 213 ? 24.095 -14.458 34.588 1.00 86.02 193 ASP A CA 1
ATOM 1585 C C . ASP A 1 213 ? 24.207 -13.219 33.673 1.00 77.27 193 ASP A C 1
ATOM 1586 O O . ASP A 1 213 ? 23.991 -13.312 32.473 1.00 62.41 193 ASP A O 1
ATOM 1591 N N . GLY A 1 214 ? 24.551 -12.065 34.241 1.00 69.08 194 GLY A N 1
ATOM 1592 C CA . GLY A 1 214 ? 24.694 -10.868 33.446 1.00 60.24 194 GLY A CA 1
ATOM 1593 C C . GLY A 1 214 ? 25.271 -9.734 34.245 1.00 60.16 194 GLY A C 1
ATOM 1594 O O . GLY A 1 214 ? 25.666 -9.921 35.388 1.00 60.85 194 GLY A O 1
ATOM 1595 N N . LEU A 1 215 ? 25.344 -8.565 33.628 1.00 59.34 195 LEU A N 1
ATOM 1596 C CA . LEU A 1 215 ? 26.071 -7.459 34.198 1.00 65.24 195 LEU A CA 1
ATOM 1597 C C . LEU A 1 215 ? 25.555 -6.147 33.641 1.00 66.45 195 LEU A C 1
ATOM 1598 O O . LEU A 1 215 ? 25.448 -6.000 32.426 1.00 70.23 195 LEU A O 1
ATOM 1603 N N . ARG A 1 216 ? 25.291 -5.196 34.535 1.00 69.15 196 ARG A N 1
ATOM 1604 C CA . ARG A 1 216 ? 24.908 -3.845 34.164 1.00 70.00 196 ARG A CA 1
ATOM 1605 C C . ARG A 1 216 ? 26.152 -2.982 34.052 1.00 68.17 196 ARG A C 1
ATOM 1606 O O . ARG A 1 216 ? 26.716 -2.536 35.054 1.00 79.76 196 ARG A O 1
ATOM 1614 N N . LEU A 1 217 ? 26.570 -2.749 32.820 1.00 65.42 197 LEU A N 1
ATOM 1615 C CA . LEU A 1 217 ? 27.813 -2.067 32.545 1.00 63.18 197 LEU A CA 1
ATOM 1616 C C . LEU A 1 217 ? 27.605 -0.571 32.714 1.00 63.54 197 LEU A C 1
ATOM 1617 O O . LEU A 1 217 ? 27.039 0.093 31.864 1.00 53.30 197 LEU A O 1
ATOM 1622 N N . ASP A 1 218 ? 28.112 -0.043 33.823 1.00 75.79 198 ASP A N 1
ATOM 1623 C CA . ASP A 1 218 ? 27.777 1.304 34.277 1.00 72.32 198 ASP A CA 1
ATOM 1624 C C . ASP A 1 218 ? 28.775 2.387 33.854 1.00 67.09 198 ASP A C 1
ATOM 1625 O O . ASP A 1 218 ? 29.994 2.212 33.938 1.00 63.75 198 ASP A O 1
ATOM 1630 N N . ALA A 1 219 ? 28.236 3.513 33.395 1.00 62.29 199 ALA A N 1
ATOM 1631 C CA . ALA A 1 219 ? 29.033 4.648 32.980 1.00 60.49 199 ALA A CA 1
ATOM 1632 C C . ALA A 1 219 ? 29.996 4.305 31.849 1.00 60.98 199 ALA A C 1
ATOM 1633 O O . ALA A 1 219 ? 30.977 5.001 31.634 1.00 58.23 199 ALA A O 1
ATOM 1635 N N . PHE A 1 220 ? 29.692 3.262 31.096 1.00 62.78 200 PHE A N 1
ATOM 1636 C CA . PHE A 1 220 ? 30.601 2.801 30.060 1.00 64.93 200 PHE A CA 1
ATOM 1637 C C . PHE A 1 220 ? 30.812 3.819 28.956 1.00 60.81 200 PHE A C 1
ATOM 1638 O O . PHE A 1 220 ? 31.877 3.882 28.368 1.00 56.46 200 PHE A O 1
ATOM 1646 N N . ILE A 1 221 ? 29.791 4.627 28.705 1.00 61.03 201 ILE A N 1
ATOM 1647 C CA . ILE A 1 221 ? 29.880 5.767 27.756 1.00 60.61 201 ILE A CA 1
ATOM 1648 C C . ILE A 1 221 ? 31.032 6.752 27.967 1.00 56.32 201 ILE A C 1
ATOM 1649 O O . ILE A 1 221 ? 31.322 7.556 27.083 1.00 51.46 201 ILE A O 1
ATOM 1654 N N . HIS A 1 222 ? 31.654 6.728 29.152 1.00 56.05 202 HIS A N 1
ATOM 1655 C CA . HIS A 1 222 ? 32.640 7.736 29.545 1.00 47.12 202 HIS A CA 1
ATOM 1656 C C . HIS A 1 222 ? 34.085 7.239 29.502 1.00 48.73 202 HIS A C 1
ATOM 1657 O O . HIS A 1 222 ? 35.009 8.041 29.647 1.00 48.22 202 HIS A O 1
ATOM 1664 N N . ILE A 1 223 ? 34.291 5.945 29.276 1.00 49.04 203 ILE A N 1
ATOM 1665 C CA . ILE A 1 223 ? 35.640 5.440 29.056 1.00 56.37 203 ILE A CA 1
ATOM 1666 C C . ILE A 1 223 ? 36.390 6.233 27.965 1.00 60.09 203 ILE A C 1
ATOM 1667 O O . ILE A 1 223 ? 37.605 6.346 28.011 1.00 58.81 203 ILE A O 1
ATOM 1672 N N . GLY A 1 224 ? 35.666 6.782 26.995 1.00 72.56 204 GLY A N 1
ATOM 1673 C CA . GLY A 1 224 ? 36.270 7.610 25.951 1.00 81.25 204 GLY A CA 1
ATOM 1674 C C . GLY A 1 224 ? 36.347 9.076 26.334 1.00 76.22 204 GLY A C 1
ATOM 1675 O O . GLY A 1 224 ? 35.331 9.679 26.674 1.00 81.48 204 GLY A O 1
ATOM 1676 N N . LYS A 1 225 ? 37.551 9.641 26.283 1.00 66.34 205 LYS A N 1
ATOM 1677 C CA . LYS A 1 225 ? 37.766 11.035 26.629 1.00 61.02 205 LYS A CA 1
ATOM 1678 C C . LYS A 1 225 ? 38.703 11.599 25.603 1.00 61.16 205 LYS A C 1
ATOM 1679 O O . LYS A 1 225 ? 39.615 10.899 25.131 1.00 61.33 205 LYS A O 1
ATOM 1685 N N . ALA A 1 226 ? 38.494 12.873 25.296 1.00 55.44 206 ALA A N 1
ATOM 1686 C CA . ALA A 1 226 ? 39.151 13.505 24.182 1.00 61.24 206 ALA A CA 1
ATOM 1687 C C . ALA A 1 226 ? 40.652 13.671 24.389 1.00 66.83 206 ALA A C 1
ATOM 1688 O O . ALA A 1 226 ? 41.206 13.175 25.363 1.00 90.10 206 ALA A O 1
ATOM 1690 N N . ASP A 1 227 ? 41.315 14.334 23.442 1.00 66.84 207 ASP A N 1
ATOM 1691 C CA . ASP A 1 227 ? 42.694 14.795 23.622 1.00 69.66 207 ASP A CA 1
ATOM 1692 C C . ASP A 1 227 ? 42.736 15.728 24.829 1.00 72.00 207 ASP A C 1
ATOM 1693 O O . ASP A 1 227 ? 42.059 16.748 24.858 1.00 67.03 207 ASP A O 1
ATOM 1698 N N . LEU A 1 228 ? 43.538 15.352 25.823 1.00 77.06 208 LEU A N 1
ATOM 1699 C CA . LEU A 1 228 ? 43.594 16.070 27.091 1.00 73.07 208 LEU A CA 1
ATOM 1700 C C . LEU A 1 228 ? 44.071 17.499 26.923 1.00 77.43 208 LEU A C 1
ATOM 1701 O O . LEU A 1 228 ? 43.624 18.390 27.637 1.00 72.67 208 LEU A O 1
ATOM 1706 N N . ARG A 1 229 ? 44.944 17.711 25.939 1.00 86.81 209 ARG A N 1
ATOM 1707 C CA . ARG A 1 229 ? 45.474 19.040 25.608 1.00 89.94 209 ARG A CA 1
ATOM 1708 C C . ARG A 1 229 ? 44.380 20.057 25.190 1.00 88.30 209 ARG A C 1
ATOM 1709 O O . ARG A 1 229 ? 44.592 21.254 25.284 1.00 92.68 209 ARG A O 1
ATOM 1717 N N . GLN A 1 230 ? 43.225 19.595 24.717 1.00 91.35 210 GLN A N 1
ATOM 1718 C CA . GLN A 1 230 ? 42.149 20.510 24.276 1.00 88.83 210 GLN A CA 1
ATOM 1719 C C . GLN A 1 230 ? 41.384 21.098 25.450 1.00 81.19 210 GLN A C 1
ATOM 1720 O O . GLN A 1 230 ? 41.268 20.460 26.486 1.00 70.88 210 GLN A O 1
ATOM 1726 N N . ASN A 1 231 ? 40.861 22.306 25.249 1.00 80.67 211 ASN A N 1
ATOM 1727 C CA . ASN A 1 231 ? 39.843 22.913 26.112 1.00 80.39 211 ASN A CA 1
ATOM 1728 C C . ASN A 1 231 ? 38.507 22.873 25.378 1.00 81.75 211 ASN A C 1
ATOM 1729 O O . ASN A 1 231 ? 38.457 22.566 24.183 1.00 84.47 211 ASN A O 1
ATOM 1734 N N . TYR A 1 232 ? 37.437 23.166 26.107 1.00 75.19 212 TYR A N 1
ATOM 1735 C CA . TYR A 1 232 ? 36.122 23.395 25.532 1.00 76.19 212 TYR A CA 1
ATOM 1736 C C . TYR A 1 232 ? 35.907 24.899 25.643 1.00 83.30 212 TYR A C 1
ATOM 1737 O O . TYR A 1 232 ? 36.041 25.435 26.734 1.00 97.44 212 TYR A O 1
ATOM 1746 N N . PRO A 1 233 ? 35.619 25.606 24.525 1.00 86.60 213 PRO A N 1
ATOM 1747 C CA . PRO A 1 233 ? 35.297 27.037 24.652 1.00 86.50 213 PRO A CA 1
ATOM 1748 C C . PRO A 1 233 ? 33.915 27.223 25.288 1.00 96.25 213 PRO A C 1
ATOM 1749 O O . PRO A 1 233 ? 32.956 26.592 24.829 1.00 90.35 213 PRO A O 1
ATOM 1753 N N . ALA A 1 234 ? 33.813 28.085 26.306 1.00 102.53 214 ALA A N 1
ATOM 1754 C CA . ALA A 1 234 ? 32.645 28.094 27.206 1.00 106.28 214 ALA A CA 1
ATOM 1755 C C . ALA A 1 234 ? 32.083 29.495 27.524 1.00 114.80 214 ALA A C 1
ATOM 1756 O O . ALA A 1 234 ? 32.312 30.445 26.769 1.00 105.40 214 ALA A O 1
ATOM 1758 N N . MET A 1 235 ? 31.283 29.583 28.600 1.00 134.11 215 MET A N 1
ATOM 1759 C CA . MET A 1 235 ? 30.972 30.849 29.310 1.00 153.06 215 MET A CA 1
ATOM 1760 C C . MET A 1 235 ? 32.282 31.586 29.621 1.00 168.03 215 MET A C 1
ATOM 1761 O O . MET A 1 235 ? 32.392 32.792 29.392 1.00 171.43 215 MET A O 1
ATOM 1766 N N . ASP A 1 236 ? 33.250 30.830 30.157 1.00 171.73 216 ASP A N 1
ATOM 1767 C CA . ASP A 1 236 ? 34.605 31.276 30.530 1.00 154.06 216 ASP A CA 1
ATOM 1768 C C . ASP A 1 236 ? 34.574 32.004 31.894 1.00 140.94 216 ASP A C 1
ATOM 1769 O O . ASP A 1 236 ? 33.570 32.617 32.227 1.00 125.81 216 ASP A O 1
ATOM 1774 N N . ASP A 1 237 ? 35.601 31.876 32.736 1.00 139.42 217 ASP A N 1
ATOM 1775 C CA . ASP A 1 237 ? 36.635 30.849 32.645 1.00 134.24 217 ASP A CA 1
ATOM 1776 C C . ASP A 1 237 ? 36.399 29.746 33.701 1.00 125.22 217 ASP A C 1
ATOM 1777 O O . ASP A 1 237 ? 37.319 28.988 34.022 1.00 122.03 217 ASP A O 1
ATOM 1782 N N . LYS A 1 238 ? 35.169 29.651 34.220 1.00 114.21 218 LYS A N 1
ATOM 1783 C CA . LYS A 1 238 ? 34.780 28.557 35.114 1.00 111.90 218 LYS A CA 1
ATOM 1784 C C . LYS A 1 238 ? 34.764 27.206 34.365 1.00 115.48 218 LYS A C 1
ATOM 1785 O O . LYS A 1 238 ? 34.221 27.123 33.255 1.00 119.41 218 LYS A O 1
ATOM 1791 N N . PRO A 1 239 ? 35.388 26.156 34.941 1.00 117.51 219 PRO A N 1
ATOM 1792 C CA . PRO A 1 239 ? 35.319 24.836 34.334 1.00 116.77 219 PRO A CA 1
ATOM 1793 C C . PRO A 1 239 ? 33.906 24.357 34.038 1.00 103.53 219 PRO A C 1
ATOM 1794 O O . PRO A 1 239 ? 32.986 24.563 34.842 1.00 88.03 219 PRO A O 1
ATOM 1798 N N . VAL A 1 240 ? 33.784 23.678 32.900 1.00 98.70 220 VAL A N 1
ATOM 1799 C CA . VAL A 1 240 ? 32.496 23.439 32.224 1.00 99.34 220 VAL A CA 1
ATOM 1800 C C . VAL A 1 240 ? 32.254 21.941 31.964 1.00 98.23 220 VAL A C 1
ATOM 1801 O O . VAL A 1 240 ? 33.186 21.223 31.575 1.00 109.06 220 VAL A O 1
ATOM 1805 N N . ILE A 1 241 ? 31.005 21.496 32.152 1.00 83.36 221 ILE A N 1
ATOM 1806 C CA . ILE A 1 241 ? 30.638 20.082 31.973 1.00 75.98 221 ILE A CA 1
ATOM 1807 C C . ILE A 1 241 ? 30.529 19.750 30.470 1.00 73.53 221 ILE A C 1
ATOM 1808 O O . ILE A 1 241 ? 29.466 19.875 29.857 1.00 71.23 221 ILE A O 1
ATOM 1813 N N . ALA A 1 242 ? 31.672 19.360 29.899 1.00 68.87 222 ALA A N 1
ATOM 1814 C CA . ALA A 1 242 ? 31.872 19.197 28.446 1.00 65.46 222 ALA A CA 1
ATOM 1815 C C . ALA A 1 242 ? 31.619 17.765 28.018 1.00 64.19 222 ALA A C 1
ATOM 1816 O O . ALA A 1 242 ? 32.542 17.001 27.743 1.00 63.92 222 ALA A O 1
ATOM 1818 N N . GLU A 1 243 ? 30.348 17.416 27.924 1.00 68.05 223 GLU A N 1
ATOM 1819 C CA . GLU A 1 243 ? 29.945 16.055 27.556 1.00 64.26 223 GLU A CA 1
ATOM 1820 C C . GLU A 1 243 ? 30.632 15.567 26.283 1.00 60.01 223 GLU A C 1
ATOM 1821 O O . GLU A 1 243 ? 31.145 14.471 26.293 1.00 67.24 223 GLU A O 1
ATOM 1827 N N . PRO A 1 244 ? 30.715 16.395 25.219 1.00 62.50 224 PRO A N 1
ATOM 1828 C CA . PRO A 1 244 ? 31.356 15.939 23.966 1.00 63.24 224 PRO A CA 1
ATOM 1829 C C . PRO A 1 244 ? 32.777 15.431 24.102 1.00 60.65 224 PRO A C 1
ATOM 1830 O O . PRO A 1 244 ? 33.190 14.571 23.346 1.00 54.59 224 PRO A O 1
ATOM 1834 N N . PHE A 1 245 ? 33.510 15.956 25.073 1.00 63.39 225 PHE A N 1
ATOM 1835 C CA . PHE A 1 245 ? 34.884 15.544 25.287 1.00 61.44 225 PHE A CA 1
ATOM 1836 C C . PHE A 1 245 ? 35.001 14.255 26.112 1.00 56.41 225 PHE A C 1
ATOM 1837 O O . PHE A 1 245 ? 36.049 13.597 26.078 1.00 53.11 225 PHE A O 1
ATOM 1845 N N . PHE A 1 246 ? 33.938 13.867 26.830 1.00 52.66 226 PHE A N 1
ATOM 1846 C CA . PHE A 1 246 ? 34.003 12.662 27.679 1.00 51.64 226 PHE A CA 1
ATOM 1847 C C . PHE A 1 246 ? 32.741 11.796 27.741 1.00 53.87 226 PHE A C 1
ATOM 1848 O O . PHE A 1 246 ? 32.466 11.116 28.747 1.00 51.72 226 PHE A O 1
ATOM 1856 N N . ALA A 1 247 ? 32.003 11.776 26.634 1.00 60.96 227 ALA A N 1
ATOM 1857 C CA . ALA A 1 247 ? 30.808 10.942 26.503 1.00 63.48 227 ALA A CA 1
ATOM 1858 C C . ALA A 1 247 ? 30.571 10.536 25.035 1.00 63.10 227 ALA A C 1
ATOM 1859 O O . ALA A 1 247 ? 30.535 11.378 24.130 1.00 62.90 227 ALA A O 1
ATOM 1861 N N . ASN A 1 248 ? 30.414 9.227 24.856 1.00 66.76 228 ASN A N 1
ATOM 1862 C CA . ASN A 1 248 ? 30.003 8.567 23.621 1.00 55.32 228 ASN A CA 1
ATOM 1863 C C . ASN A 1 248 ? 31.015 8.621 22.510 1.00 52.73 228 ASN A C 1
ATOM 1864 O O . ASN A 1 248 ? 30.645 8.565 21.365 1.00 53.72 228 ASN A O 1
ATOM 1869 N N . LEU A 1 249 ? 32.302 8.691 22.841 1.00 55.69 229 LEU A N 1
ATOM 1870 C CA . LEU A 1 249 ? 33.337 8.793 21.808 1.00 58.73 229 LEU A CA 1
ATOM 1871 C C . LEU A 1 249 ? 33.453 7.490 21.038 1.00 64.37 229 LEU A C 1
ATOM 1872 O O . LEU A 1 249 ? 33.051 6.434 21.547 1.00 65.21 229 LEU A O 1
ATOM 1877 N N . PRO A 1 250 ? 33.981 7.550 19.790 1.00 75.09 230 PRO A N 1
ATOM 1878 C CA . PRO A 1 250 ? 34.246 6.326 18.984 1.00 73.61 230 PRO A CA 1
ATOM 1879 C C . PRO A 1 250 ? 35.129 5.307 19.690 1.00 64.71 230 PRO A C 1
ATOM 1880 O O . PRO A 1 250 ? 34.911 4.102 19.541 1.00 60.98 230 PRO A O 1
ATOM 1884 N N . GLN A 1 251 ? 36.072 5.816 20.494 1.00 68.07 231 GLN A N 1
ATOM 1885 C CA . GLN A 1 251 ? 36.928 4.997 21.388 1.00 65.60 231 GLN A CA 1
ATOM 1886 C C . GLN A 1 251 ? 36.083 4.079 22.289 1.00 52.13 231 GLN A C 1
ATOM 1887 O O . GLN A 1 251 ? 36.454 2.917 22.448 1.00 45.33 231 GLN A O 1
ATOM 1893 N N . VAL A 1 252 ? 34.954 4.589 22.828 1.00 37.89 232 VAL A N 1
ATOM 1894 C CA . VAL A 1 252 ? 34.062 3.790 23.650 1.00 36.06 232 VAL A CA 1
ATOM 1895 C C . VAL A 1 252 ? 33.760 2.477 22.963 1.00 41.92 232 VAL A C 1
ATOM 1896 O O . VAL A 1 252 ? 33.889 1.411 23.561 1.00 46.66 232 VAL A O 1
ATOM 1900 N N . GLN A 1 253 ? 33.329 2.536 21.704 1.00 50.72 233 GLN A N 1
ATOM 1901 C CA . GLN A 1 253 ? 32.875 1.318 21.019 1.00 50.13 233 GLN A CA 1
ATOM 1902 C C . GLN A 1 253 ? 34.036 0.398 20.725 1.00 59.86 233 GLN A C 1
ATOM 1903 O O . GLN A 1 253 ? 33.929 -0.782 21.069 1.00 70.32 233 GLN A O 1
ATOM 1909 N N . GLU A 1 254 ? 35.145 0.922 20.171 1.00 63.42 234 GLU A N 1
ATOM 1910 C CA . GLU A 1 254 ? 36.340 0.080 19.918 1.00 66.53 234 GLU A CA 1
ATOM 1911 C C . GLU A 1 254 ? 36.959 -0.584 21.183 1.00 70.66 234 GLU A C 1
ATOM 1912 O O . GLU A 1 254 ? 37.449 -1.710 21.115 1.00 71.12 234 GLU A O 1
ATOM 1918 N N . TRP A 1 255 ? 36.935 0.097 22.328 1.00 74.50 235 TRP A N 1
ATOM 1919 C CA . TRP A 1 255 ? 37.423 -0.494 23.592 1.00 67.15 235 TRP A CA 1
ATOM 1920 C C . TRP A 1 255 ? 36.426 -1.484 24.192 1.00 68.49 235 TRP A C 1
ATOM 1921 O O . TRP A 1 255 ? 36.868 -2.495 24.726 1.00 86.00 235 TRP A O 1
ATOM 1932 N N . MET A 1 256 ? 35.118 -1.222 24.074 1.00 63.26 236 MET A N 1
ATOM 1933 C CA . MET A 1 256 ? 34.083 -2.169 24.528 1.00 64.10 236 MET A CA 1
ATOM 1934 C C . MET A 1 256 ? 33.975 -3.433 23.679 1.00 65.59 236 MET A C 1
ATOM 1935 O O . MET A 1 256 ? 33.628 -4.499 24.196 1.00 63.20 236 MET A O 1
ATOM 1940 N N . ARG A 1 257 ? 34.279 -3.322 22.386 1.00 65.60 237 ARG A N 1
ATOM 1941 C CA . ARG A 1 257 ? 34.055 -4.422 21.456 1.00 64.00 237 ARG A CA 1
ATOM 1942 C C . ARG A 1 257 ? 34.757 -5.700 21.907 1.00 69.50 237 ARG A C 1
ATOM 1943 O O . ARG A 1 257 ? 34.083 -6.692 22.108 1.00 80.10 237 ARG A O 1
ATOM 1951 N N . PRO A 1 258 ? 36.096 -5.683 22.089 1.00 70.41 238 PRO A N 1
ATOM 1952 C CA . PRO A 1 258 ? 36.765 -6.891 22.563 1.00 69.83 238 PRO A CA 1
ATOM 1953 C C . PRO A 1 258 ? 36.378 -7.292 23.986 1.00 65.23 238 PRO A C 1
ATOM 1954 O O . PRO A 1 258 ? 36.316 -8.480 24.284 1.00 70.98 238 PRO A O 1
ATOM 1958 N N . PHE A 1 259 ? 36.112 -6.317 24.837 1.00 61.51 239 PHE A N 1
ATOM 1959 C CA . PHE A 1 259 ? 35.590 -6.573 26.170 1.00 66.04 239 PHE A CA 1
ATOM 1960 C C . PHE A 1 259 ? 34.282 -7.395 26.089 1.00 69.73 239 PHE A C 1
ATOM 1961 O O . PHE A 1 259 ? 34.143 -8.443 26.726 1.00 71.18 239 PHE A O 1
ATOM 1969 N N . CYS A 1 260 ? 33.347 -6.948 25.267 1.00 75.53 240 CYS A N 1
ATOM 1970 C CA . CYS A 1 260 ? 32.070 -7.661 25.099 1.00 75.88 240 CYS A CA 1
ATOM 1971 C C . CYS A 1 260 ? 32.228 -9.022 24.404 1.00 70.65 240 CYS A C 1
ATOM 1972 O O . CYS A 1 260 ? 31.652 -10.018 24.848 1.00 67.37 240 CYS A O 1
ATOM 1975 N N . GLU A 1 261 ? 33.011 -9.059 23.323 1.00 64.46 241 GLU A N 1
ATOM 1976 C CA . GLU A 1 261 ? 33.180 -10.279 22.535 1.00 56.31 241 GLU A CA 1
ATOM 1977 C C . GLU A 1 261 ? 33.781 -11.378 23.357 1.00 50.56 241 GLU A C 1
ATOM 1978 O O . GLU A 1 261 ? 33.364 -12.529 23.270 1.00 48.04 241 GLU A O 1
ATOM 1984 N N . GLN A 1 262 ? 34.759 -11.028 24.173 1.00 52.78 242 GLN A N 1
ATOM 1985 C CA . GLN A 1 262 ? 35.423 -12.027 25.055 1.00 51.77 242 GLN A CA 1
ATOM 1986 C C . GLN A 1 262 ? 34.469 -12.598 26.095 1.00 42.29 242 GLN A C 1
ATOM 1987 O O . GLN A 1 262 ? 34.454 -13.798 26.250 1.00 36.75 242 GLN A O 1
ATOM 1993 N N . ILE A 1 263 ? 33.653 -11.737 26.732 1.00 40.73 243 ILE A N 1
ATOM 1994 C CA . ILE A 1 263 ? 32.613 -12.167 27.687 1.00 41.50 243 ILE A CA 1
ATOM 1995 C C . ILE A 1 263 ? 31.646 -13.139 27.043 1.00 42.19 243 ILE A C 1
ATOM 1996 O O . ILE A 1 263 ? 31.305 -14.189 27.589 1.00 42.67 243 ILE A O 1
ATOM 2001 N N . LYS A 1 264 ? 31.188 -12.752 25.865 1.00 50.95 244 LYS A N 1
ATOM 2002 C CA . LYS A 1 264 ? 30.228 -13.540 25.105 1.00 57.81 244 LYS A CA 1
ATOM 2003 C C . LYS A 1 264 ? 30.781 -14.918 24.704 1.00 58.44 244 LYS A C 1
ATOM 2004 O O . LYS A 1 264 ? 30.115 -15.939 24.852 1.00 58.10 244 LYS A O 1
ATOM 2010 N N . GLU A 1 265 ? 32.000 -14.923 24.191 1.00 61.33 245 GLU A N 1
ATOM 2011 C CA . GLU A 1 265 ? 32.649 -16.135 23.776 1.00 59.01 245 GLU A CA 1
ATOM 2012 C C . GLU A 1 265 ? 32.618 -17.138 24.904 1.00 62.07 245 GLU A C 1
ATOM 2013 O O . GLU A 1 265 ? 32.147 -18.251 24.726 1.00 59.15 245 GLU A O 1
ATOM 2019 N N . ASP A 1 266 ? 33.122 -16.719 26.065 1.00 68.30 246 ASP A N 1
ATOM 2020 C CA . ASP A 1 266 ? 33.318 -17.591 27.234 1.00 69.62 246 ASP A CA 1
ATOM 2021 C C . ASP A 1 266 ? 32.041 -17.836 28.024 1.00 68.51 246 ASP A C 1
ATOM 2022 O O . ASP A 1 266 ? 31.937 -18.841 28.723 1.00 74.26 246 ASP A O 1
ATOM 2027 N N . TYR A 1 267 ? 31.096 -16.910 27.941 1.00 63.24 247 TYR A N 1
ATOM 2028 C CA . TYR A 1 267 ? 29.851 -17.023 28.666 1.00 67.85 247 TYR A CA 1
ATOM 2029 C C . TYR A 1 267 ? 28.739 -16.481 27.779 1.00 75.74 247 TYR A C 1
ATOM 2030 O O . TYR A 1 267 ? 28.275 -15.357 27.958 1.00 79.88 247 TYR A O 1
ATOM 2039 N N . PRO A 1 268 ? 28.312 -17.280 26.799 1.00 77.14 248 PRO A N 1
ATOM 2040 C CA . PRO A 1 268 ? 27.381 -16.792 25.795 1.00 72.16 248 PRO A CA 1
ATOM 2041 C C . PRO A 1 268 ? 25.950 -16.587 26.281 1.00 76.72 248 PRO A C 1
ATOM 2042 O O . PRO A 1 268 ? 25.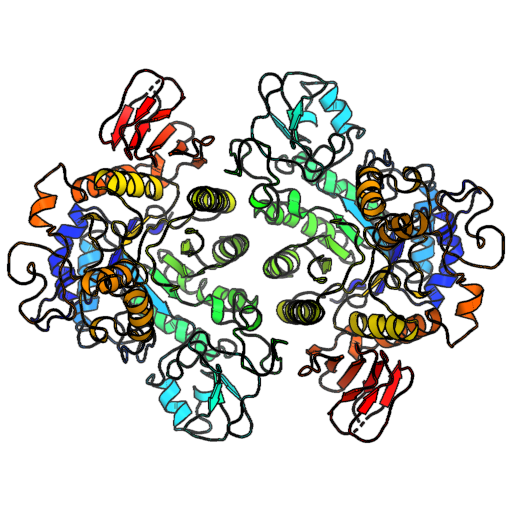208 -15.873 25.602 1.00 89.32 248 PRO A O 1
ATOM 2046 N N . ASP A 1 269 ? 25.553 -17.197 27.406 1.00 77.40 249 ASP A N 1
ATOM 2047 C CA . ASP A 1 269 ? 24.219 -16.937 27.983 1.00 82.18 249 ASP A CA 1
ATOM 2048 C C . ASP A 1 269 ? 24.188 -15.672 28.816 1.00 78.25 249 ASP A C 1
ATOM 2049 O O . ASP A 1 269 ? 23.115 -15.292 29.305 1.00 77.42 249 ASP A O 1
ATOM 2054 N N . ALA A 1 270 ? 25.324 -14.975 28.896 1.00 71.61 250 ALA A N 1
ATOM 2055 C CA . ALA A 1 270 ? 25.441 -13.783 29.725 1.00 73.74 250 ALA A CA 1
ATOM 2056 C C . ALA A 1 270 ? 24.829 -12.504 29.125 1.00 70.02 250 ALA A C 1
ATOM 2057 O O . ALA A 1 270 ? 25.201 -12.084 28.021 1.00 64.15 250 ALA A O 1
ATOM 2059 N N . LEU A 1 271 ? 23.926 -11.881 29.885 1.00 64.02 251 LEU A N 1
ATOM 2060 C CA . LEU A 1 271 ? 23.333 -10.593 29.521 1.00 61.17 251 LEU A CA 1
ATOM 2061 C C . LEU A 1 271 ? 24.329 -9.457 29.734 1.00 57.79 251 LEU A C 1
ATOM 2062 O O . LEU A 1 271 ? 24.876 -9.284 30.819 1.00 54.77 251 LEU A O 1
ATOM 2067 N N . LEU A 1 272 ? 24.541 -8.661 28.699 1.00 58.18 252 LEU A N 1
ATOM 2068 C CA . LEU A 1 272 ? 25.359 -7.469 28.815 1.00 61.65 252 LEU A CA 1
ATOM 2069 C C . LEU A 1 272 ? 24.429 -6.307 28.566 1.00 62.59 252 LEU A C 1
ATOM 2070 O O . LEU A 1 272 ? 24.049 -6.045 27.428 1.00 59.94 252 LEU A O 1
ATOM 2075 N N . LEU A 1 273 ? 24.109 -5.583 29.633 1.00 67.58 253 LEU A N 1
ATOM 2076 C CA . LEU A 1 273 ? 23.055 -4.585 29.626 1.00 65.27 253 LEU A CA 1
ATOM 2077 C C . LEU A 1 273 ? 23.692 -3.240 29.975 1.00 65.37 253 LEU A C 1
ATOM 2078 O O . LEU A 1 273 ? 24.263 -3.089 31.047 1.00 74.22 253 LEU A O 1
ATOM 2083 N N . GLY A 1 274 ? 23.581 -2.262 29.072 1.00 64.34 254 GLY A N 1
ATOM 2084 C CA . GLY A 1 274 ? 24.261 -0.970 29.215 1.00 68.65 254 GLY A CA 1
ATOM 2085 C C . GLY A 1 274 ? 23.466 0.141 29.898 1.00 78.00 254 GLY A C 1
ATOM 2086 O O . GLY A 1 274 ? 22.229 0.127 29.904 1.00 79.78 254 GLY A O 1
ATOM 2087 N N . GLU A 1 275 ? 24.188 1.084 30.509 1.00 87.75 255 GLU A N 1
ATOM 2088 C CA . GLU A 1 275 ? 23.604 2.331 30.991 1.00 90.72 255 GLU A CA 1
ATOM 2089 C C . GLU A 1 275 ? 24.054 3.412 30.036 1.00 94.82 255 GLU A C 1
ATOM 2090 O O . GLU A 1 275 ? 25.205 3.850 30.111 1.00 102.92 255 GLU A O 1
ATOM 2096 N N . ALA A 1 276 ? 23.140 3.833 29.154 1.00 91.40 256 ALA A N 1
ATOM 2097 C CA . ALA A 1 276 ? 23.359 4.954 28.253 1.00 87.34 256 ALA A CA 1
ATOM 2098 C C . ALA A 1 276 ? 22.431 6.093 28.657 1.00 88.05 256 ALA A C 1
ATOM 2099 O O . ALA A 1 276 ? 21.562 6.508 27.896 1.00 101.57 256 ALA A O 1
ATOM 2101 N N . ALA A 1 277 ? 22.617 6.588 29.875 1.00 89.69 257 ALA A N 1
ATOM 2102 C CA . ALA A 1 277 ? 21.742 7.612 30.441 1.00 92.79 257 ALA A CA 1
ATOM 2103 C C . ALA A 1 277 ? 21.758 8.852 29.553 1.00 106.05 257 ALA A C 1
ATOM 2104 O O . ALA A 1 277 ? 22.813 9.452 29.337 1.00 128.06 257 ALA A O 1
ATOM 2106 N N . SER A 1 278 ? 20.604 9.173 28.977 1.00 106.43 258 SER A N 1
ATOM 2107 C CA . SER A 1 278 ? 20.432 10.315 28.079 1.00 106.51 258 SER A CA 1
ATOM 2108 C C . SER A 1 278 ? 21.336 10.265 26.824 1.00 100.81 258 SER A C 1
ATOM 2109 O O . SER A 1 278 ? 21.842 11.285 26.363 1.00 108.78 258 SER A O 1
ATOM 2112 N N . ALA A 1 279 ? 21.525 9.071 26.276 1.00 90.58 259 ALA A N 1
ATOM 2113 C CA . ALA A 1 279 ? 22.234 8.930 25.017 1.00 91.70 259 ALA A CA 1
ATOM 2114 C C . ALA A 1 279 ? 21.251 9.156 23.885 1.00 83.34 259 ALA A C 1
ATOM 2115 O O . ALA A 1 279 ? 20.054 8.974 24.072 1.00 89.93 259 ALA A O 1
ATOM 2117 N N . SER A 1 280 ? 21.747 9.563 22.722 1.00 72.76 260 SER A N 1
ATOM 2118 C CA . SER A 1 280 ? 20.958 9.523 21.472 1.00 73.27 260 SER A CA 1
ATOM 2119 C C . SER A 1 280 ? 20.322 8.134 21.221 1.00 70.47 260 SER A C 1
ATOM 2120 O O . SER A 1 280 ? 20.871 7.101 21.609 1.00 80.06 260 SER A O 1
ATOM 2123 N N . VAL A 1 281 ? 19.158 8.111 20.581 1.00 70.88 261 VAL A N 1
ATOM 2124 C CA . VAL A 1 281 ? 18.499 6.829 20.224 1.00 67.73 261 VAL A CA 1
ATOM 2125 C C . VAL A 1 281 ? 19.278 6.130 19.117 1.00 58.16 261 VAL A C 1
ATOM 2126 O O . VAL A 1 281 ? 19.344 4.903 19.070 1.00 49.58 261 VAL A O 1
ATOM 2130 N N . ASN A 1 282 ? 19.902 6.931 18.268 1.00 56.28 262 ASN A N 1
ATOM 2131 C CA . ASN A 1 282 ? 20.864 6.432 17.281 1.00 62.34 262 ASN A CA 1
ATOM 2132 C C . ASN A 1 282 ? 22.089 5.773 17.936 1.00 61.58 262 ASN A C 1
ATOM 2133 O O . ASN A 1 282 ? 22.659 4.810 17.419 1.00 60.67 262 ASN A O 1
ATOM 2138 N N . LEU A 1 283 ? 22.500 6.314 19.074 1.00 64.35 263 LEU A N 1
ATOM 2139 C CA . LEU A 1 283 ? 23.561 5.696 19.886 1.00 62.57 263 LEU A CA 1
ATOM 2140 C C . LEU A 1 283 ? 23.107 4.388 20.536 1.00 56.48 263 LEU A C 1
ATOM 2141 O O . LEU A 1 283 ? 23.875 3.447 20.557 1.00 55.51 263 LEU A O 1
ATOM 2146 N N . ALA A 1 284 ? 21.876 4.328 21.050 1.00 49.67 264 ALA A N 1
ATOM 2147 C CA . ALA A 1 284 ? 21.338 3.090 21.624 1.00 47.13 264 ALA A CA 1
ATOM 2148 C C . ALA A 1 284 ? 21.413 1.897 20.619 1.00 53.31 264 ALA A C 1
ATOM 2149 O O . ALA A 1 284 ? 21.725 0.765 21.000 1.00 53.48 264 ALA A O 1
ATOM 2151 N N . VAL A 1 285 ? 21.144 2.199 19.341 1.00 54.37 265 VAL A N 1
ATOM 2152 C CA . VAL A 1 285 ? 21.396 1.327 18.195 1.00 54.81 265 VAL A CA 1
ATOM 2153 C C . VAL A 1 285 ? 22.873 0.906 18.132 1.00 53.76 265 VAL A C 1
ATOM 2154 O O . VAL A 1 285 ? 23.182 -0.292 18.189 1.00 52.75 265 VAL A O 1
ATOM 2158 N N . ASP A 1 286 ? 23.770 1.888 18.007 1.00 49.29 266 ASP A N 1
ATOM 2159 C CA . ASP A 1 286 ? 25.207 1.615 17.928 1.00 54.01 266 ASP A CA 1
ATOM 2160 C C . ASP A 1 286 ? 25.648 0.666 19.038 1.00 56.19 266 ASP A C 1
ATOM 2161 O O . ASP A 1 286 ? 26.375 -0.298 18.773 1.00 60.76 266 ASP A O 1
ATOM 2166 N N . TYR A 1 287 ? 25.186 0.920 20.267 1.00 52.38 267 TYR A N 1
ATOM 2167 C CA . TYR A 1 287 ? 25.559 0.072 21.417 1.00 47.33 267 TYR A CA 1
ATOM 2168 C C . TYR A 1 287 ? 24.847 -1.270 21.429 1.00 47.18 267 TYR A C 1
ATOM 2169 O O . TYR A 1 287 ? 25.396 -2.212 21.985 1.00 53.48 267 TYR A O 1
ATOM 2178 N N . THR A 1 288 ? 23.657 -1.387 20.838 1.00 50.47 268 THR A N 1
ATOM 2179 C CA . THR A 1 288 ? 22.878 -2.658 20.925 1.00 61.24 268 THR A CA 1
ATOM 2180 C C . THR A 1 288 ? 22.784 -3.485 19.650 1.00 59.25 268 THR A C 1
ATOM 2181 O O . THR A 1 288 ? 22.313 -4.632 19.698 1.00 66.88 268 THR A O 1
ATOM 2185 N N . ASN A 1 289 ? 23.219 -2.917 18.530 1.00 60.17 269 ASN A N 1
ATOM 2186 C CA . ASN A 1 289 ? 23.118 -3.595 17.250 1.00 57.82 269 ASN A CA 1
ATOM 2187 C C . ASN A 1 289 ? 23.983 -4.866 17.251 1.00 56.48 269 ASN A C 1
ATOM 2188 O O . ASN A 1 289 ? 25.156 -4.801 17.621 1.00 56.97 269 ASN A O 1
ATOM 2193 N N . LYS A 1 290 ? 23.405 -6.004 16.857 1.00 56.32 270 LYS A N 1
ATOM 2194 C CA . LYS A 1 290 ? 24.130 -7.273 16.859 1.00 62.63 270 LYS A CA 1
ATOM 2195 C C . LYS A 1 290 ? 25.409 -7.205 16.030 1.00 59.26 270 LYS A C 1
ATOM 2196 O O . LYS A 1 290 ? 26.373 -7.900 16.332 1.00 63.65 270 LYS A O 1
ATOM 2202 N N . ARG A 1 291 ? 25.398 -6.381 14.996 1.00 61.01 271 ARG A N 1
ATOM 2203 C CA . ARG A 1 291 ? 26.546 -6.212 14.108 1.00 66.07 271 ARG A CA 1
ATOM 2204 C C . ARG A 1 291 ? 27.781 -5.676 14.812 1.00 62.24 271 ARG A C 1
ATOM 2205 O O . ARG A 1 291 ? 28.901 -6.026 14.438 1.00 65.92 271 ARG A O 1
ATOM 2213 N N . ASN A 1 292 ? 27.577 -4.793 15.783 1.00 61.11 272 ASN A N 1
ATOM 2214 C CA . ASN A 1 292 ? 28.689 -4.176 16.506 1.00 70.35 272 ASN A CA 1
ATOM 2215 C C . ASN A 1 292 ? 29.218 -4.965 17.709 1.00 69.30 272 ASN A C 1
ATOM 2216 O O . ASN A 1 292 ? 30.181 -4.540 18.300 1.00 72.42 272 ASN A O 1
ATOM 2221 N N . HIS A 1 293 ? 28.637 -6.115 18.029 1.00 72.91 273 HIS A N 1
ATOM 2222 C CA . HIS A 1 293 ? 29.197 -7.038 19.021 1.00 79.71 273 HIS A CA 1
ATOM 2223 C C . HIS A 1 293 ? 29.374 -6.426 20.401 1.00 77.31 273 HIS A C 1
ATOM 2224 O O . HIS A 1 293 ? 30.273 -6.823 21.147 1.00 81.98 273 HIS A O 1
ATOM 2231 N N . LEU A 1 294 ? 28.517 -5.472 20.738 1.00 73.96 274 LEU A N 1
ATOM 2232 C CA . LEU A 1 294 ? 28.582 -4.813 22.028 1.00 71.67 274 LEU A CA 1
ATOM 2233 C C . LEU A 1 294 ? 27.475 -5.408 22.909 1.00 67.95 274 LEU A C 1
ATOM 2234 O O . LEU A 1 294 ? 27.592 -6.561 23.346 1.00 69.28 274 LEU A O 1
ATOM 2239 N N . MET A 1 295 ? 26.402 -4.648 23.131 1.00 64.51 275 MET A N 1
ATOM 2240 C CA . MET A 1 295 ? 25.496 -4.846 24.257 1.00 67.46 275 MET A CA 1
ATOM 2241 C C . MET A 1 295 ? 24.280 -5.555 23.783 1.00 63.79 275 MET A C 1
ATOM 2242 O O . MET A 1 295 ? 23.991 -5.553 22.592 1.00 70.02 275 MET A O 1
ATOM 2247 N N . ASP A 1 296 ? 23.550 -6.155 24.711 1.00 66.50 276 ASP A N 1
ATOM 2248 C CA . ASP A 1 296 ? 22.252 -6.740 24.367 1.00 71.13 276 ASP A CA 1
ATOM 2249 C C . ASP A 1 296 ? 21.150 -5.682 24.431 1.00 66.34 276 ASP A C 1
ATOM 2250 O O . ASP A 1 296 ? 20.431 -5.496 23.444 1.00 82.73 276 ASP A O 1
ATOM 2255 N N . CYS A 1 297 ? 21.036 -4.994 25.565 1.00 59.65 277 CYS A N 1
ATOM 2256 C CA . CYS A 1 297 ? 20.026 -3.950 25.782 1.00 66.88 277 CYS A CA 1
ATOM 2257 C C . CYS A 1 297 ? 20.657 -2.708 26.349 1.00 66.87 277 CYS A C 1
ATOM 2258 O O . CYS A 1 297 ? 21.835 -2.699 26.672 1.00 70.48 277 CYS A O 1
ATOM 2261 N N . VAL A 1 298 ? 19.848 -1.663 26.486 1.00 61.31 278 VAL A N 1
ATOM 2262 C CA . VAL A 1 298 ? 20.271 -0.467 27.128 1.00 56.87 278 VAL A CA 1
ATOM 2263 C C . VAL A 1 298 ? 19.111 0.136 27.912 1.00 54.27 278 VAL A C 1
ATOM 2264 O O . VAL A 1 298 ? 17.986 0.223 27.431 1.00 48.85 278 VAL A O 1
ATOM 2268 N N . ILE A 1 299 ? 19.423 0.530 29.147 1.00 60.91 279 ILE A N 1
ATOM 2269 C CA . ILE A 1 299 ? 18.607 1.441 29.922 1.00 63.33 279 ILE A CA 1
ATOM 2270 C C . ILE A 1 299 ? 18.883 2.829 29.416 1.00 64.13 279 ILE A C 1
ATOM 2271 O O . ILE A 1 299 ? 20.035 3.246 29.247 1.00 64.54 279 ILE A O 1
ATOM 2276 N N . THR A 1 300 ? 17.809 3.555 29.175 1.00 72.73 280 THR A N 1
ATOM 2277 C CA . THR A 1 300 ? 17.908 4.961 28.785 1.00 75.60 280 THR A CA 1
ATOM 2278 C C . THR A 1 300 ? 17.156 5.774 29.836 1.00 79.86 280 THR A C 1
ATOM 2279 O O . THR A 1 300 ? 16.226 5.246 30.473 1.00 72.16 280 THR A O 1
ATOM 2283 N N . PHE A 1 301 ? 17.599 7.025 30.025 1.00 82.89 281 PHE A N 1
ATOM 2284 C CA . PHE A 1 301 ? 16.981 7.998 30.939 1.00 89.07 281 PHE A CA 1
ATOM 2285 C C . PHE A 1 301 ? 16.085 9.010 30.171 1.00 93.89 281 PHE A C 1
ATOM 2286 O O . PHE A 1 301 ? 15.399 9.820 30.800 1.00 98.49 281 PHE A O 1
ATOM 2294 N N . ARG A 1 302 ? 16.041 8.910 28.828 1.00 91.51 282 ARG A N 1
ATOM 2295 C CA . ARG A 1 302 ? 15.259 9.813 27.949 1.00 81.34 282 ARG A CA 1
ATOM 2296 C C . ARG A 1 302 ? 13.733 9.610 27.951 1.00 80.23 282 ARG A C 1
ATOM 2297 O O . ARG A 1 302 ? 13.039 10.330 27.239 1.00 91.81 282 ARG A O 1
ATOM 2305 N N . TYR A 1 303 ? 13.201 8.640 28.692 1.00 74.58 283 TYR A N 1
ATOM 2306 C CA . TYR A 1 303 ? 11.762 8.388 28.674 1.00 73.47 283 TYR A CA 1
ATOM 2307 C C . TYR A 1 303 ? 10.904 9.501 29.291 1.00 78.99 283 TYR A C 1
ATOM 2308 O O . TYR A 1 303 ? 9.747 9.647 28.894 1.00 86.97 283 TYR A O 1
ATOM 2317 N N . PHE A 1 304 ? 11.458 10.296 30.218 1.00 85.35 284 PHE A N 1
ATOM 2318 C CA . PHE A 1 304 ? 10.659 11.200 31.089 1.00 87.47 284 PHE A CA 1
ATOM 2319 C C . PHE A 1 304 ? 10.862 12.716 30.859 1.00 88.32 284 PHE A C 1
ATOM 2320 O O . PHE A 1 304 ? 11.933 13.246 31.159 1.00 95.10 284 PHE A O 1
ATOM 2328 N N . THR A 1 305 ? 9.828 13.393 30.333 1.00 87.79 285 THR A N 1
ATOM 2329 C CA . THR A 1 305 ? 9.780 14.866 30.151 1.00 86.81 285 THR A CA 1
ATOM 2330 C C . THR A 1 305 ? 10.787 15.287 29.104 1.00 87.69 285 THR A C 1
ATOM 2331 O O . THR A 1 305 ? 10.639 14.943 27.942 1.00 94.98 285 THR A O 1
ATOM 2335 N N . SER A 1 316 ? 11.518 29.146 44.310 1.00 114.88 296 SER A N 1
ATOM 2336 C CA . SER A 1 316 ? 12.019 27.775 44.385 1.00 114.11 296 SER A CA 1
ATOM 2337 C C . SER A 1 316 ? 12.429 27.270 42.975 1.00 117.24 296 SER A C 1
ATOM 2338 O O . SER A 1 316 ? 11.821 27.662 41.975 1.00 114.99 296 SER A O 1
ATOM 2341 N N . ALA A 1 317 ? 13.471 26.432 42.911 1.00 114.89 297 ALA A N 1
ATOM 2342 C CA . ALA A 1 317 ? 13.806 25.652 41.704 1.00 114.37 297 ALA A CA 1
ATOM 2343 C C . ALA A 1 317 ? 14.438 24.332 42.128 1.00 123.31 297 ALA A C 1
ATOM 2344 O O . ALA A 1 317 ? 15.205 24.306 43.087 1.00 131.65 297 ALA A O 1
ATOM 2346 N N . GLN A 1 318 ? 14.075 23.237 41.456 1.00 128.56 298 GLN A N 1
ATOM 2347 C CA . GLN A 1 318 ? 14.793 21.930 41.517 1.00 131.39 298 GLN A CA 1
ATOM 2348 C C . GLN A 1 318 ? 14.226 20.808 42.429 1.00 120.52 298 GLN A C 1
ATOM 2349 O O . GLN A 1 318 ? 14.589 19.655 42.238 1.00 114.73 298 GLN A O 1
ATOM 2355 N N . TYR A 1 319 ? 13.383 21.102 43.419 1.00 116.04 299 TYR A N 1
ATOM 2356 C CA . TYR A 1 319 ? 12.754 20.007 44.206 1.00 113.84 299 TYR A CA 1
ATOM 2357 C C . TYR A 1 319 ? 11.230 20.129 44.246 1.00 115.80 299 TYR A C 1
ATOM 2358 O O . TYR A 1 319 ? 10.548 19.554 45.105 1.00 116.99 299 TYR A O 1
ATOM 2367 N N . GLN A 1 320 ? 10.695 20.844 43.268 1.00 115.41 300 GLN A N 1
ATOM 2368 C CA . GLN A 1 320 ? 9.266 21.047 43.176 1.00 121.98 300 GLN A CA 1
ATOM 2369 C C . GLN A 1 320 ? 8.666 19.796 42.536 1.00 114.88 300 GLN A C 1
ATOM 2370 O O . GLN A 1 320 ? 9.239 19.274 41.563 1.00 103.76 300 GLN A O 1
ATOM 2376 N N . PRO A 1 321 ? 7.534 19.293 43.079 1.00 104.56 301 PRO A N 1
ATOM 2377 C CA . PRO A 1 321 ? 7.026 18.014 42.584 1.00 100.78 301 PRO A CA 1
ATOM 2378 C C . PRO A 1 321 ? 6.918 17.976 41.059 1.00 99.69 301 PRO A C 1
ATOM 2379 O O . PRO A 1 321 ? 6.476 18.937 40.437 1.00 95.05 301 PRO A O 1
ATOM 2383 N N . LYS A 1 322 ? 7.311 16.845 40.487 1.00 109.60 302 LYS A N 1
ATOM 2384 C CA . LYS A 1 322 ? 7.476 16.693 39.044 1.00 112.35 302 LYS A CA 1
ATOM 2385 C C . LYS A 1 322 ? 6.101 16.583 38.379 1.00 105.52 302 LYS A C 1
ATOM 2386 O O . LYS A 1 322 ? 5.226 15.887 38.882 1.00 108.62 302 LYS A O 1
ATOM 2392 N N . GLU A 1 323 ? 5.915 17.265 37.254 1.00 100.79 303 GLU A N 1
ATOM 2393 C CA . GLU A 1 323 ? 4.730 17.081 36.393 1.00 94.14 303 GLU A CA 1
ATOM 2394 C C . GLU A 1 323 ? 5.208 16.551 35.056 1.00 82.41 303 GLU A C 1
ATOM 2395 O O . GLU A 1 323 ? 5.851 17.282 34.297 1.00 78.36 303 GLU A O 1
ATOM 2401 N N . LEU A 1 324 ? 4.921 15.282 34.767 1.00 80.30 304 LEU A N 1
ATOM 2402 C CA . LEU A 1 324 ? 5.379 14.669 33.505 1.00 84.93 304 LEU A CA 1
ATOM 2403 C C . LEU A 1 324 ? 4.701 15.259 32.265 1.00 88.08 304 LEU A C 1
ATOM 2404 O O . LEU A 1 324 ? 3.478 15.204 32.163 1.00 78.08 304 LEU A O 1
ATOM 2409 N N . ASP A 1 325 ? 5.510 15.786 31.330 1.00 97.60 305 ASP A N 1
ATOM 2410 C CA . ASP A 1 325 ? 5.007 16.302 30.044 1.00 102.31 305 ASP A CA 1
ATOM 2411 C C . ASP A 1 325 ? 4.509 15.103 29.242 1.00 87.99 305 ASP A C 1
ATOM 2412 O O . ASP A 1 325 ? 5.274 14.343 28.666 1.00 88.44 305 ASP A O 1
ATOM 2417 N N . LEU A 1 326 ? 3.204 14.920 29.269 1.00 78.06 306 LEU A N 1
ATOM 2418 C CA . LEU A 1 326 ? 2.630 13.636 28.960 1.00 79.46 306 LEU A CA 1
ATOM 2419 C C . LEU A 1 326 ? 2.745 13.309 27.491 1.00 75.39 306 LEU A C 1
ATOM 2420 O O . LEU A 1 326 ? 2.922 12.145 27.147 1.00 71.13 306 LEU A O 1
ATOM 2425 N N . THR A 1 327 ? 2.651 14.315 26.626 1.00 79.89 307 THR A N 1
ATOM 2426 C CA . THR A 1 327 ? 2.750 14.063 25.183 1.00 89.87 307 THR A CA 1
ATOM 2427 C C . THR A 1 327 ? 4.195 13.726 24.850 1.00 102.83 307 THR A C 1
ATOM 2428 O O . THR A 1 327 ? 4.447 12.766 24.127 1.00 114.67 307 THR A O 1
ATOM 2432 N N . ALA A 1 328 ? 5.138 14.490 25.409 1.00 108.57 308 ALA A N 1
ATOM 2433 C CA . ALA A 1 328 ? 6.569 14.190 25.260 1.00 102.65 308 ALA A CA 1
ATOM 2434 C C . ALA A 1 328 ? 6.904 12.729 25.594 1.00 95.95 308 ALA A C 1
ATOM 2435 O O . ALA A 1 328 ? 7.712 12.105 24.903 1.00 95.98 308 ALA A O 1
ATOM 2437 N N . PHE A 1 329 ? 6.280 12.193 26.644 1.00 87.05 309 PHE A N 1
ATOM 2438 C CA . PHE A 1 329 ? 6.455 10.777 27.021 1.00 79.71 309 PHE A CA 1
ATOM 2439 C C . PHE A 1 329 ? 6.000 9.831 25.892 1.00 70.95 309 PHE A C 1
ATOM 2440 O O . PHE A 1 329 ? 6.655 8.843 25.558 1.00 57.58 309 PHE A O 1
ATOM 2448 N N . LYS A 1 330 ? 4.863 10.160 25.313 1.00 76.32 310 LYS A N 1
ATOM 2449 C CA . LYS A 1 330 ? 4.318 9.382 24.216 1.00 81.27 310 LYS A CA 1
ATOM 2450 C C . LYS A 1 330 ? 5.269 9.400 23.010 1.00 75.05 310 LYS A C 1
ATOM 2451 O O . LYS A 1 330 ? 5.510 8.344 22.425 1.00 68.52 310 LYS A O 1
ATOM 2457 N N . GLN A 1 331 ? 5.833 10.567 22.668 1.00 81.09 311 GLN A N 1
ATOM 2458 C CA . GLN A 1 331 ? 6.753 10.665 21.476 1.00 91.12 311 GLN A CA 1
ATOM 2459 C C . GLN A 1 331 ? 7.979 9.776 21.692 1.00 89.67 311 GLN A C 1
ATOM 2460 O O . GLN A 1 331 ? 8.362 9.029 20.790 1.00 74.62 311 GLN A O 1
ATOM 2466 N N . ASN A 1 332 ? 8.568 9.837 22.892 1.00 93.71 312 ASN A N 1
ATOM 2467 C CA . ASN A 1 332 ? 9.791 9.075 23.182 1.00 88.12 312 ASN A CA 1
ATOM 2468 C C . ASN A 1 332 ? 9.522 7.603 23.317 1.00 82.77 312 ASN A C 1
ATOM 2469 O O . ASN A 1 332 ? 10.276 6.805 22.777 1.00 88.90 312 ASN A O 1
ATOM 2474 N N . GLN A 1 333 ? 8.420 7.244 23.973 1.00 74.49 313 GLN A N 1
ATOM 2475 C CA . GLN A 1 333 ? 8.054 5.835 24.098 1.00 68.52 313 GLN A CA 1
ATOM 2476 C C . GLN A 1 333 ? 7.862 5.175 22.742 1.00 71.28 313 GLN A C 1
ATOM 2477 O O . GLN A 1 333 ? 8.301 4.042 22.554 1.00 66.57 313 GLN A O 1
ATOM 2483 N N . VAL A 1 334 ? 7.246 5.906 21.804 1.00 77.31 314 VAL A N 1
ATOM 2484 C CA . VAL A 1 334 ? 7.068 5.424 20.414 1.00 81.29 314 VAL A CA 1
ATOM 2485 C C . VAL A 1 334 ? 8.367 5.413 19.593 1.00 84.00 314 VAL A C 1
ATOM 2486 O O . VAL A 1 334 ? 8.675 4.402 18.963 1.00 78.01 314 VAL A O 1
ATOM 2490 N N . VAL A 1 335 ? 9.116 6.529 19.618 1.00 86.10 315 VAL A N 1
ATOM 2491 C CA . VAL A 1 335 ? 10.413 6.653 18.910 1.00 83.33 315 VAL A CA 1
ATOM 2492 C C . VAL A 1 335 ? 11.299 5.453 19.234 1.00 78.85 315 VAL A C 1
ATOM 2493 O O . VAL A 1 335 ? 11.844 4.816 18.326 1.00 65.82 315 VAL A O 1
ATOM 2497 N N . TRP A 1 336 ? 11.420 5.164 20.534 1.00 78.23 316 TRP A N 1
ATOM 2498 C CA . TRP A 1 336 ? 12.252 4.069 21.052 1.00 81.73 316 TRP A CA 1
ATOM 2499 C C . TRP A 1 336 ? 11.760 2.672 20.640 1.00 78.76 316 TRP A C 1
ATOM 2500 O O . TRP A 1 336 ? 12.540 1.846 20.162 1.00 77.02 316 TRP A O 1
ATOM 2511 N N . GLN A 1 337 ? 10.472 2.406 20.815 1.00 77.24 317 GLN A N 1
ATOM 2512 C CA . GLN A 1 337 ? 9.909 1.124 20.392 1.00 78.27 317 GLN A CA 1
ATOM 2513 C C . GLN A 1 337 ? 10.077 0.927 18.879 1.00 81.35 317 GLN A C 1
ATOM 2514 O O . GLN A 1 337 ? 10.327 -0.183 18.422 1.00 81.46 317 GLN A O 1
ATOM 2520 N N . GLN A 1 338 ? 9.989 2.025 18.127 1.00 82.91 318 GLN A N 1
ATOM 2521 C CA . GLN A 1 338 ? 10.099 2.001 16.680 1.00 88.29 318 GLN A CA 1
ATOM 2522 C C . GLN A 1 338 ? 11.546 1.865 16.221 1.00 87.89 318 GLN A C 1
ATOM 2523 O O . GLN A 1 338 ? 11.888 0.897 15.538 1.00 106.23 318 GLN A O 1
ATOM 2529 N N . THR A 1 339 ? 12.405 2.803 16.615 1.00 80.36 319 THR A N 1
ATOM 2530 C CA . THR A 1 339 ? 13.804 2.808 16.154 1.00 81.42 319 THR A CA 1
ATOM 2531 C C . THR A 1 339 ? 14.564 1.518 16.533 1.00 84.59 319 THR A C 1
ATOM 2532 O O . THR A 1 339 ? 15.502 1.152 15.839 1.00 81.83 319 THR A O 1
ATOM 2536 N N . LEU A 1 340 ? 14.160 0.843 17.617 1.00 80.89 320 LEU A N 1
ATOM 2537 C CA . LEU A 1 340 ? 14.766 -0.422 18.028 1.00 84.88 320 LEU A CA 1
ATOM 2538 C C . LEU A 1 340 ? 13.952 -1.660 17.632 1.00 88.75 320 LEU A C 1
ATOM 2539 O O . LEU A 1 340 ? 14.145 -2.724 18.213 1.00 86.62 320 LEU A O 1
ATOM 2544 N N . ALA A 1 341 ? 13.056 -1.558 16.656 1.00 93.82 321 ALA A N 1
ATOM 2545 C CA . ALA A 1 341 ? 12.116 -2.667 16.400 1.00 89.74 321 ALA A CA 1
ATOM 2546 C C . ALA A 1 341 ? 12.834 -3.877 15.804 1.00 89.02 321 ALA A C 1
ATOM 2547 O O . ALA A 1 341 ? 12.698 -5.000 16.300 1.00 73.73 321 ALA A O 1
ATOM 2549 N N . ASP A 1 342 ? 13.632 -3.618 14.768 1.00 99.75 322 ASP A N 1
ATOM 2550 C CA . ASP A 1 342 ? 14.432 -4.660 14.106 1.00 113.12 322 ASP A CA 1
ATOM 2551 C C . ASP A 1 342 ? 15.648 -5.130 14.922 1.00 97.86 322 ASP A C 1
ATOM 2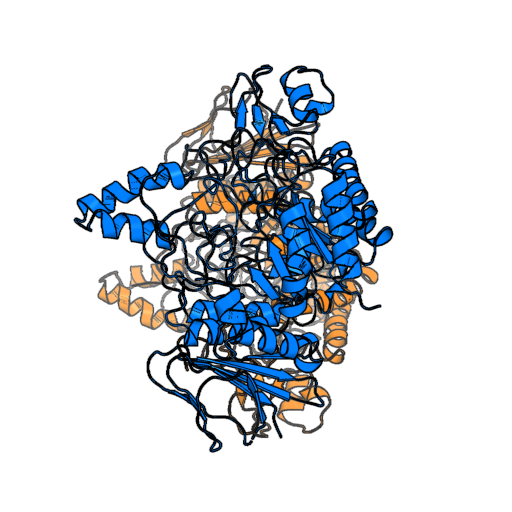552 O O . ASP A 1 342 ? 16.088 -6.252 14.747 1.00 102.40 322 ASP A O 1
ATOM 2557 N N . ILE A 1 343 ? 16.157 -4.304 15.833 1.00 89.38 323 ILE A N 1
ATOM 2558 C CA . ILE A 1 343 ? 17.426 -4.583 16.521 1.00 83.63 323 ILE A CA 1
ATOM 2559 C C . ILE A 1 343 ? 17.232 -4.348 17.996 1.00 74.82 323 ILE A C 1
ATOM 2560 O O . ILE A 1 343 ? 16.797 -3.277 18.367 1.00 80.92 323 ILE A O 1
ATOM 2565 N N . SER A 1 344 ? 17.475 -5.353 18.836 1.00 72.45 324 SER A N 1
ATOM 2566 C CA . SER A 1 344 ? 17.426 -5.168 20.303 1.00 73.26 324 SER A CA 1
ATOM 2567 C C . SER A 1 344 ? 16.010 -5.004 20.988 1.00 69.76 324 SER A C 1
ATOM 2568 O O . SER A 1 344 ? 15.017 -4.569 20.387 1.00 67.71 324 SER A O 1
ATOM 2571 N N . GLN A 1 345 ? 15.936 -5.424 22.248 1.00 65.89 325 GLN A N 1
ATOM 2572 C CA . GLN A 1 345 ? 14.777 -5.151 23.102 1.00 67.19 325 GLN A CA 1
ATOM 2573 C C . GLN A 1 345 ? 14.973 -3.843 23.861 1.00 65.29 325 GLN A C 1
ATOM 2574 O O . GLN A 1 345 ? 16.038 -3.596 24.445 1.00 66.75 325 GLN A O 1
ATOM 2580 N N . PRO A 1 346 ? 13.954 -2.988 23.856 1.00 63.62 326 PRO A N 1
ATOM 2581 C CA . PRO A 1 346 ? 14.028 -1.870 24.793 1.00 64.43 326 PRO A CA 1
ATOM 2582 C C . PRO A 1 346 ? 13.831 -2.323 26.228 1.00 57.83 326 PRO A C 1
ATOM 2583 O O . PRO A 1 346 ? 13.273 -3.390 26.478 1.00 55.32 326 PRO A O 1
ATOM 2587 N N . THR A 1 347 ? 14.322 -1.513 27.148 1.00 61.37 327 THR A N 1
ATOM 2588 C CA . THR A 1 347 ? 14.144 -1.733 28.585 1.00 60.83 327 THR A CA 1
ATOM 2589 C C . THR A 1 347 ? 12.945 -0.908 29.027 1.00 64.12 327 THR A C 1
ATOM 2590 O O . THR A 1 347 ? 12.714 0.197 28.520 1.00 72.49 327 THR A O 1
ATOM 2594 N N . LEU A 1 348 ? 12.181 -1.460 29.954 1.00 60.65 328 LEU A N 1
ATOM 2595 C CA . LEU A 1 348 ? 10.882 -0.919 30.310 1.00 59.58 328 LEU A CA 1
ATOM 2596 C C . LEU A 1 348 ? 10.859 -0.739 31.805 1.00 63.98 328 LEU A C 1
ATOM 2597 O O . LEU A 1 348 ? 10.873 -1.721 32.555 1.00 62.70 328 LEU A O 1
ATOM 2602 N N . TYR A 1 349 ? 10.886 0.512 32.256 1.00 73.59 329 TYR A N 1
ATOM 2603 C CA . TYR A 1 349 ? 10.972 0.826 33.693 1.00 72.61 329 TYR A CA 1
ATOM 2604 C C . TYR A 1 349 ? 10.351 2.182 34.025 1.00 69.87 329 TYR A C 1
ATOM 2605 O O . TYR A 1 349 ? 10.269 3.073 33.186 1.00 62.57 329 TYR A O 1
ATOM 2614 N N . TRP A 1 350 ? 9.931 2.316 35.271 1.00 74.75 330 TRP A N 1
ATOM 2615 C CA . TRP A 1 350 ? 9.249 3.514 35.731 1.00 80.48 330 TRP A CA 1
ATOM 2616 C C . TRP A 1 350 ? 10.101 4.313 36.705 1.00 74.08 330 TRP A C 1
ATOM 2617 O O . TRP A 1 350 ? 10.300 5.523 36.535 1.00 90.22 330 TRP A O 1
ATOM 2628 N N . ASN A 1 351 ? 10.561 3.629 37.742 1.00 67.70 331 ASN A N 1
ATOM 2629 C CA . ASN A 1 351 ? 11.204 4.254 38.897 1.00 61.02 331 ASN A CA 1
ATOM 2630 C C . ASN A 1 351 ? 12.406 3.388 39.296 1.00 55.54 331 ASN A C 1
ATOM 2631 O O . ASN A 1 351 ? 12.655 2.333 38.710 1.00 51.59 331 ASN A O 1
ATOM 2636 N N . ASN A 1 352 ? 13.140 3.847 40.297 1.00 58.32 332 ASN A N 1
ATOM 2637 C CA . ASN A 1 352 ? 14.535 3.506 40.430 1.00 61.07 332 ASN A CA 1
ATOM 2638 C C . ASN A 1 352 ? 15.064 3.780 41.825 1.00 73.55 332 ASN A C 1
ATOM 2639 O O . ASN A 1 352 ? 14.326 4.260 42.702 1.00 86.59 332 ASN A O 1
ATOM 2644 N N . HIS A 1 353 ? 16.342 3.455 42.024 1.00 71.47 333 HIS A N 1
ATOM 2645 C CA . HIS A 1 353 ? 17.063 3.821 43.238 1.00 66.67 333 HIS A CA 1
ATOM 2646 C C . HIS A 1 353 ? 17.583 5.264 43.155 1.00 63.49 333 HIS A C 1
ATOM 2647 O O . HIS A 1 353 ? 17.884 5.890 44.185 1.00 57.71 333 HIS A O 1
ATOM 2654 N N . ASP A 1 354 ? 17.676 5.802 41.940 1.00 60.13 334 ASP A N 1
ATOM 2655 C CA . ASP A 1 354 ? 18.065 7.204 41.752 1.00 60.72 334 ASP A CA 1
ATOM 2656 C C . ASP A 1 354 ? 16.895 8.141 41.416 1.00 55.82 334 ASP A C 1
ATOM 2657 O O . ASP A 1 354 ? 17.138 9.264 40.944 1.00 51.02 334 ASP A O 1
ATOM 2662 N N . MET A 1 355 ? 15.649 7.707 41.661 1.00 55.13 335 MET A N 1
ATOM 2663 C CA . MET A 1 355 ? 14.479 8.584 41.506 1.00 51.42 335 MET A CA 1
ATOM 2664 C C . MET A 1 355 ? 13.286 8.175 42.361 1.00 51.19 335 MET A C 1
ATOM 2665 O O . MET A 1 355 ? 13.113 7.005 42.756 1.00 49.42 335 MET A O 1
ATOM 2670 N N . ALA A 1 356 ? 12.421 9.159 42.590 1.00 57.73 336 ALA A N 1
ATOM 2671 C CA . ALA A 1 356 ? 11.184 8.984 43.383 1.00 58.36 336 ALA A CA 1
ATOM 2672 C C . ALA A 1 356 ? 10.315 7.888 42.816 1.00 62.87 336 ALA A C 1
ATOM 2673 O O . ALA A 1 356 ? 10.226 7.707 41.594 1.00 60.57 336 ALA A O 1
ATOM 2675 N N . ARG A 1 357 ? 9.680 7.163 43.727 1.00 67.02 337 ARG A N 1
ATOM 2676 C CA . ARG A 1 357 ? 8.890 5.992 43.376 1.00 72.05 337 ARG A CA 1
ATOM 2677 C C . ARG A 1 357 ? 7.699 6.352 42.484 1.00 73.14 337 ARG A C 1
ATOM 2678 O O . ARG A 1 357 ? 7.397 7.540 42.300 1.00 60.49 337 ARG A O 1
ATOM 2686 N N . LEU A 1 358 ? 6.990 5.322 42.007 1.00 76.18 338 LEU A N 1
ATOM 2687 C CA . LEU A 1 358 ? 5.953 5.499 40.999 1.00 77.52 338 LEU A CA 1
ATOM 2688 C C . LEU A 1 358 ? 4.778 6.281 41.569 1.00 76.91 338 LEU A C 1
ATOM 2689 O O . LEU A 1 358 ? 4.572 7.457 41.189 1.00 89.67 338 LEU A O 1
ATOM 2694 N N . ALA A 1 359 ? 4.045 5.686 42.515 1.00 70.56 339 ALA A N 1
ATOM 2695 C CA . ALA A 1 359 ? 3.177 6.497 43.354 1.00 68.26 339 ALA A CA 1
ATOM 2696 C C . ALA A 1 359 ? 4.143 7.558 43.885 1.00 71.06 339 ALA A C 1
ATOM 2697 O O . ALA A 1 359 ? 5.340 7.348 43.883 1.00 57.76 339 ALA A O 1
ATOM 2699 N N . THR A 1 360 ? 3.633 8.715 44.275 1.00 82.27 340 THR A N 1
ATOM 2700 C CA . THR A 1 360 ? 4.477 9.867 44.631 1.00 82.97 340 THR A CA 1
ATOM 2701 C C . THR A 1 360 ? 4.874 10.703 43.415 1.00 77.63 340 THR A C 1
ATOM 2702 O O . THR A 1 360 ? 4.490 11.862 43.329 1.00 72.86 340 THR A O 1
ATOM 2706 N N . ARG A 1 361 ? 5.685 10.147 42.518 1.00 78.63 341 ARG A N 1
ATOM 2707 C CA . ARG A 1 361 ? 6.290 10.956 41.426 1.00 79.75 341 ARG A CA 1
ATOM 2708 C C . ARG A 1 361 ? 5.309 11.266 40.314 1.00 80.30 341 ARG A C 1
ATOM 2709 O O . ARG A 1 361 ? 5.394 12.325 39.697 1.00 88.40 341 ARG A O 1
ATOM 2717 N N . ILE A 1 362 ? 4.381 10.341 40.074 1.00 78.40 342 ILE A N 1
ATOM 2718 C CA . ILE A 1 362 ? 3.553 10.361 38.875 1.00 73.51 342 ILE A CA 1
ATOM 2719 C C . ILE A 1 362 ? 2.158 9.697 39.015 1.00 71.14 342 ILE A C 1
ATOM 2720 O O . ILE A 1 362 ? 1.217 10.158 38.380 1.00 72.72 342 ILE A O 1
ATOM 2725 N N . ALA A 1 363 ? 2.010 8.639 39.814 1.00 71.68 343 ALA A N 1
ATOM 2726 C CA . ALA A 1 363 ? 0.675 8.040 40.049 1.00 77.55 343 ALA A CA 1
ATOM 2727 C C . ALA A 1 363 ? -0.182 8.916 40.949 1.00 75.36 343 ALA A C 1
ATOM 2728 O O . ALA A 1 363 ? 0.338 9.536 41.876 1.00 90.76 343 ALA A O 1
ATOM 2730 N N . LYS A 1 364 ? -1.481 8.959 40.671 1.00 70.16 344 LYS A N 1
ATOM 2731 C CA . LYS A 1 364 ? -2.419 9.761 41.438 1.00 75.69 344 LYS A CA 1
ATOM 2732 C C . LYS A 1 364 ? -3.393 8.915 42.251 1.00 78.40 344 LYS A C 1
ATOM 2733 O O . LYS A 1 364 ? -4.188 9.469 43.004 1.00 77.94 344 LYS A O 1
ATOM 2739 N N . THR A 1 365 ? -3.313 7.592 42.116 1.00 82.26 345 THR A N 1
ATOM 2740 C CA . THR A 1 365 ? -4.293 6.665 42.696 1.00 89.92 345 THR A CA 1
ATOM 2741 C C . THR A 1 365 ? -3.809 5.221 42.533 1.00 96.44 345 THR A C 1
ATOM 2742 O O . THR A 1 365 ? -2.971 4.947 41.667 1.00 95.81 345 THR A O 1
ATOM 2746 N N . SER A 1 366 ? -4.359 4.300 43.328 1.00 97.03 346 SER A N 1
ATOM 2747 C CA . SER A 1 366 ? -4.023 2.859 43.195 1.00 94.52 346 SER A CA 1
ATOM 2748 C C . SER A 1 366 ? -4.423 2.352 41.813 1.00 85.03 346 SER A C 1
ATOM 2749 O O . SER A 1 366 ? -3.768 1.484 41.231 1.00 82.22 346 SER A O 1
ATOM 2752 N N . THR A 1 367 ? -5.530 2.880 41.313 1.00 81.86 347 THR A N 1
ATOM 2753 C CA . THR A 1 367 ? -5.983 2.520 39.996 1.00 74.36 347 THR A CA 1
ATOM 2754 C C . THR A 1 367 ? -4.952 2.961 38.939 1.00 70.25 347 THR A C 1
ATOM 2755 O O . THR A 1 367 ? -4.588 2.154 38.086 1.00 77.89 347 THR A O 1
ATOM 2759 N N . GLN A 1 368 ? -4.431 4.189 39.013 1.00 62.75 348 GLN A N 1
ATOM 2760 C CA . GLN A 1 368 ? -3.430 4.640 38.010 1.00 69.87 348 GLN A CA 1
ATOM 2761 C C . GLN A 1 368 ? -2.077 3.910 38.118 1.00 72.96 348 GLN A C 1
ATOM 2762 O O . GLN A 1 368 ? -1.387 3.684 37.097 1.00 59.54 348 GLN A O 1
ATOM 2768 N N . ALA A 1 369 ? -1.691 3.569 39.353 1.00 76.87 349 ALA A N 1
ATOM 2769 C CA . ALA A 1 369 ? -0.465 2.809 39.593 1.00 72.75 349 ALA A CA 1
ATOM 2770 C C . ALA A 1 369 ? -0.508 1.501 38.813 1.00 73.66 349 ALA A C 1
ATOM 2771 O O . ALA A 1 369 ? 0.446 1.175 38.104 1.00 84.24 349 ALA A O 1
ATOM 2773 N N . LYS A 1 370 ? -1.626 0.784 38.930 1.00 74.47 350 LYS A N 1
ATOM 2774 C CA . LYS A 1 370 ? -1.883 -0.437 38.145 1.00 78.20 350 LYS A CA 1
ATOM 2775 C C . LYS A 1 370 ? -1.860 -0.145 36.650 1.00 75.59 350 LYS A C 1
ATOM 2776 O O . LYS A 1 370 ? -1.198 -0.842 35.886 1.00 69.43 350 LYS A O 1
ATOM 2782 N N . SER A 1 371 ? -2.588 0.899 36.251 1.00 74.47 351 SER A N 1
ATOM 2783 C CA . SER A 1 371 ? -2.762 1.228 34.838 1.00 74.77 351 SER A CA 1
ATOM 2784 C C . SER A 1 371 ? -1.445 1.544 34.184 1.00 71.62 351 SER A C 1
ATOM 2785 O O . SER A 1 371 ? -1.220 1.162 33.035 1.00 76.73 351 SER A O 1
ATOM 2788 N N . LEU A 1 372 ? -0.581 2.244 34.912 1.00 64.06 352 LEU A N 1
ATOM 2789 C CA . LEU A 1 372 ? 0.717 2.609 34.367 1.00 65.40 352 LEU A CA 1
ATOM 2790 C C . LEU A 1 372 ? 1.632 1.390 34.170 1.00 73.01 352 LEU A C 1
ATOM 2791 O O . LEU A 1 372 ? 2.295 1.254 33.130 1.00 68.97 352 LEU A O 1
ATOM 2796 N N . ALA A 1 373 ? 1.685 0.510 35.166 1.00 81.18 353 ALA A N 1
ATOM 2797 C CA . ALA A 1 373 ? 2.518 -0.691 35.071 1.00 82.08 353 ALA A CA 1
ATOM 2798 C C . ALA A 1 373 ? 2.137 -1.460 33.822 1.00 77.33 353 ALA A C 1
ATOM 2799 O O . ALA A 1 373 ? 3.001 -1.814 33.014 1.00 83.32 353 ALA A O 1
ATOM 2801 N N . MET A 1 374 ? 0.841 -1.702 33.678 1.00 78.82 354 MET A N 1
ATOM 2802 C CA . MET A 1 374 ? 0.267 -2.265 32.449 1.00 83.89 354 MET A CA 1
ATOM 2803 C C . MET A 1 374 ? 0.793 -1.533 31.215 1.00 72.93 354 MET A C 1
ATOM 2804 O O . MET A 1 374 ? 1.340 -2.146 30.303 1.00 66.92 354 MET A O 1
ATOM 2809 N N . LEU A 1 375 ? 0.611 -0.220 31.223 1.00 67.75 355 LEU A N 1
ATOM 2810 C CA . LEU A 1 375 ? 0.961 0.642 30.104 1.00 68.67 355 LEU A CA 1
ATOM 2811 C C . LEU A 1 375 ? 2.340 0.351 29.582 1.00 69.51 355 LEU A C 1
ATOM 2812 O O . LEU A 1 375 ? 2.515 0.153 28.388 1.00 61.51 355 LEU A O 1
ATOM 2817 N N . MET A 1 376 ? 3.302 0.374 30.499 1.00 75.82 356 MET A N 1
ATOM 2818 C CA . MET A 1 376 ? 4.716 0.302 30.161 1.00 81.12 356 MET A CA 1
ATOM 2819 C C . MET A 1 376 ? 5.160 -1.123 29.837 1.00 80.30 356 MET A C 1
ATOM 2820 O O . MET A 1 376 ? 5.814 -1.364 28.829 1.00 74.18 356 MET A O 1
ATOM 2825 N N . TYR A 1 377 ? 4.838 -2.056 30.715 1.00 75.10 357 TYR A N 1
ATOM 2826 C CA . TYR A 1 377 ? 5.481 -3.358 30.674 1.00 71.68 357 TYR A CA 1
ATOM 2827 C C . TYR A 1 377 ? 4.920 -4.291 29.606 1.00 74.66 357 TYR A C 1
ATOM 2828 O O . TYR A 1 377 ? 5.664 -5.092 29.058 1.00 81.31 357 TYR A O 1
ATOM 2837 N N . LEU A 1 378 ? 3.637 -4.180 29.262 1.00 79.66 358 LEU A N 1
ATOM 2838 C CA . LEU A 1 378 ? 3.068 -5.015 28.166 1.00 70.03 358 LEU A CA 1
ATOM 2839 C C . LEU A 1 378 ? 3.435 -4.584 26.749 1.00 57.73 358 LEU A C 1
ATOM 2840 O O . LEU A 1 378 ? 2.886 -5.096 25.801 1.00 59.78 358 LEU A O 1
ATOM 2845 N N . GLN A 1 379 ? 4.370 -3.650 26.625 1.00 53.75 359 GLN A N 1
ATOM 2846 C CA . GLN A 1 379 ? 4.964 -3.271 25.352 1.00 52.98 359 GLN A CA 1
ATOM 2847 C C . GLN A 1 379 ? 6.056 -4.273 25.021 1.00 50.72 359 GLN A C 1
ATOM 2848 O O . GLN A 1 379 ? 6.134 -5.310 25.668 1.00 50.41 359 GLN A O 1
ATOM 2854 N N . ARG A 1 380 ? 6.853 -4.008 23.980 1.00 56.19 360 ARG A N 1
ATOM 2855 C CA . ARG A 1 380 ? 7.953 -4.917 23.580 1.00 58.83 360 ARG A CA 1
ATOM 2856 C C . ARG A 1 380 ? 9.141 -4.506 24.370 1.00 58.86 360 ARG A C 1
ATOM 2857 O O . ARG A 1 380 ? 9.470 -3.302 24.431 1.00 52.50 360 ARG A O 1
ATOM 2865 N N . GLY A 1 381 ? 9.758 -5.496 25.010 1.00 62.91 361 GLY A N 1
ATOM 2866 C CA . GLY A 1 381 ? 10.929 -5.250 25.799 1.00 67.71 361 GLY A CA 1
ATOM 2867 C C . GLY A 1 381 ? 11.061 -6.150 27.001 1.00 71.57 361 GLY A C 1
ATOM 2868 O O . GLY A 1 381 ? 10.456 -7.240 27.084 1.00 76.19 361 GLY A O 1
ATOM 2869 N N . ILE A 1 382 ? 11.921 -5.683 27.909 1.00 69.64 362 ILE A N 1
ATOM 2870 C CA . ILE A 1 382 ? 12.230 -6.347 29.162 1.00 59.67 362 ILE A CA 1
ATOM 2871 C C . ILE A 1 382 ? 11.813 -5.387 30.236 1.00 57.56 362 ILE A C 1
ATOM 2872 O O . ILE A 1 382 ? 12.285 -4.258 30.267 1.00 62.06 362 ILE A O 1
ATOM 2877 N N . PRO A 1 383 ? 10.890 -5.803 31.088 1.00 60.33 363 PRO A N 1
ATOM 2878 C CA . PRO A 1 383 ? 10.590 -4.978 32.234 1.00 66.29 363 PRO A CA 1
ATOM 2879 C C . PRO A 1 383 ? 11.693 -5.041 33.305 1.00 63.42 363 PRO A C 1
ATOM 2880 O O . PRO A 1 383 ? 12.223 -6.121 33.602 1.00 64.53 363 PRO A O 1
ATOM 2884 N N . ILE A 1 384 ? 12.012 -3.873 33.862 1.00 59.72 364 ILE A N 1
ATOM 2885 C CA . ILE A 1 384 ? 12.828 -3.720 35.057 1.00 55.14 364 ILE A CA 1
ATOM 2886 C C . ILE A 1 384 ? 11.937 -3.001 36.047 1.00 54.39 364 ILE A C 1
ATOM 2887 O O . ILE A 1 384 ? 11.729 -1.785 35.936 1.00 54.95 364 ILE A O 1
ATOM 2892 N N . ILE A 1 385 ? 11.416 -3.738 37.016 1.00 60.58 365 ILE A N 1
ATOM 2893 C CA . ILE A 1 385 ? 10.549 -3.146 38.039 1.00 72.53 365 ILE A CA 1
ATOM 2894 C C . ILE A 1 385 ? 11.282 -3.027 39.388 1.00 70.30 365 ILE A C 1
ATOM 2895 O O . ILE A 1 385 ? 11.849 -3.985 39.876 1.00 86.34 365 ILE A O 1
ATOM 2900 N N . TYR A 1 386 ? 11.251 -1.841 39.976 1.00 70.49 366 TYR A N 1
ATOM 2901 C CA . TYR A 1 386 ? 12.001 -1.526 41.188 1.00 71.67 366 TYR A CA 1
ATOM 2902 C C . TYR A 1 386 ? 11.411 -2.227 42.403 1.00 67.62 366 TYR A C 1
ATOM 2903 O O . TYR A 1 386 ? 10.192 -2.358 42.502 1.00 69.40 366 TYR A O 1
ATOM 2912 N N . TYR A 1 387 ? 12.253 -2.683 43.330 1.00 63.72 367 TYR A N 1
ATOM 2913 C CA . TYR A 1 387 ? 11.738 -3.409 44.499 1.00 66.78 367 TYR A CA 1
ATOM 2914 C C . TYR A 1 387 ? 10.728 -2.526 45.200 1.00 71.99 367 TYR A C 1
ATOM 2915 O O . TYR A 1 387 ? 10.944 -1.315 45.277 1.00 82.81 367 TYR A O 1
ATOM 2924 N N . GLY A 1 388 ? 9.614 -3.111 45.661 1.00 71.48 368 GLY A N 1
ATOM 2925 C CA . GLY A 1 388 ? 8.537 -2.359 46.327 1.00 70.71 368 GLY A CA 1
ATOM 2926 C C . GLY A 1 388 ? 7.570 -1.589 45.432 1.00 73.64 368 GLY A C 1
ATOM 2927 O O . GLY A 1 388 ? 6.552 -1.093 45.903 1.00 71.70 368 GLY A O 1
ATOM 2928 N N . GLU A 1 389 ? 7.890 -1.464 44.142 1.00 79.11 369 GLU A N 1
ATOM 2929 C CA . GLU A 1 389 ? 7.005 -0.816 43.185 1.00 77.99 369 GLU A CA 1
ATOM 2930 C C . GLU A 1 389 ? 5.727 -1.643 43.105 1.00 80.93 369 GLU A C 1
ATOM 2931 O O . GLU A 1 389 ? 4.633 -1.059 43.130 1.00 80.49 369 GLU A O 1
ATOM 2937 N N . GLU A 1 390 ? 5.894 -2.978 43.023 1.00 77.29 370 GLU A N 1
ATOM 2938 C CA . GLU A 1 390 ? 4.783 -3.964 42.982 1.00 72.34 370 GLU A CA 1
ATOM 2939 C C . GLU A 1 390 ? 3.755 -3.867 44.109 1.00 71.33 370 GLU A C 1
ATOM 2940 O O . GLU A 1 390 ? 2.582 -4.157 43.893 1.00 69.75 370 GLU A O 1
ATOM 2946 N N . LEU A 1 391 ? 4.208 -3.479 45.302 1.00 75.20 371 LEU A N 1
ATOM 2947 C CA . LEU A 1 391 ? 3.329 -3.222 46.446 1.00 77.17 371 LEU A CA 1
ATOM 2948 C C . LEU A 1 391 ? 2.625 -1.867 46.392 1.00 78.14 371 LEU A C 1
ATOM 2949 O O . LEU A 1 391 ? 1.688 -1.600 47.187 1.00 69.50 371 LEU A O 1
ATOM 2954 N N . GLY A 1 392 ? 3.098 -1.022 45.472 1.00 78.82 372 GLY A N 1
ATOM 2955 C CA . GLY A 1 392 ? 2.657 0.344 45.337 1.00 87.38 372 GLY A CA 1
ATOM 2956 C C . GLY A 1 392 ? 3.209 1.176 46.470 1.00 93.30 372 GLY A C 1
ATOM 2957 O O . GLY A 1 392 ? 2.451 1.790 47.219 1.00 99.01 372 GLY A O 1
ATOM 2958 N N . LEU A 1 393 ? 4.526 1.176 46.631 1.00 94.39 373 LEU A N 1
ATOM 2959 C CA . LEU A 1 393 ? 5.127 1.975 47.695 1.00 91.38 373 LEU A CA 1
ATOM 2960 C C . LEU A 1 393 ? 5.320 3.389 47.217 1.00 84.99 373 LEU A C 1
ATOM 2961 O O . LEU A 1 393 ? 5.289 3.661 46.010 1.00 87.37 373 LEU A O 1
ATOM 2966 N N . LYS A 1 394 ? 5.426 4.279 48.198 1.00 89.93 374 LYS A N 1
ATOM 2967 C CA . LYS A 1 394 ? 5.666 5.706 48.004 1.00 99.68 374 LYS A CA 1
ATOM 2968 C C . LYS A 1 394 ? 6.997 6.073 48.655 1.00 109.05 374 LYS A C 1
ATOM 2969 O O . LYS A 1 394 ? 7.590 5.253 49.379 1.00 122.08 374 LYS A O 1
ATOM 2975 N N . ASN A 1 395 ? 7.473 7.291 48.384 1.00 101.44 375 ASN A N 1
ATOM 2976 C CA . ASN A 1 395 ? 8.657 7.813 49.069 1.00 98.90 375 ASN A CA 1
ATOM 2977 C C . ASN A 1 395 ? 8.391 7.886 50.561 1.00 100.86 375 ASN A C 1
ATOM 2978 O O . ASN A 1 395 ? 7.249 8.116 50.973 1.00 112.75 375 ASN A O 1
ATOM 2983 N N . LEU A 1 396 ? 9.435 7.683 51.359 1.00 93.79 376 LEU A N 1
ATOM 2984 C CA . LEU A 1 396 ? 9.248 7.492 52.790 1.00 103.28 376 LEU A CA 1
ATOM 2985 C C . LEU A 1 396 ? 8.692 8.715 53.481 1.00 111.33 376 LEU A C 1
ATOM 2986 O O . LEU A 1 396 ? 7.765 8.575 54.295 1.00 119.37 376 LEU A O 1
ATOM 2991 N N . HIS A 1 397 ? 9.239 9.897 53.168 1.00 117.50 377 HIS A N 1
ATOM 2992 C CA . HIS A 1 397 ? 8.805 11.171 53.797 1.00 129.85 377 HIS A CA 1
ATOM 2993 C C . HIS A 1 397 ? 9.402 11.325 55.214 1.00 128.17 377 HIS A C 1
ATOM 2994 O O . HIS A 1 397 ? 9.088 10.528 56.106 1.00 121.38 377 HIS A O 1
ATOM 3001 N N . PHE A 1 398 ? 10.258 12.336 55.417 1.00 127.72 378 PHE A N 1
ATOM 3002 C CA . PHE A 1 398 ? 10.911 12.552 56.728 1.00 131.56 378 PHE A CA 1
ATOM 3003 C C . PHE A 1 398 ? 11.544 13.940 56.911 1.00 129.64 378 PHE A C 1
ATOM 3004 O O . PHE A 1 398 ? 11.711 14.697 55.943 1.00 128.09 378 PHE A O 1
ATOM 3012 N N . THR A 1 399 ? 11.899 14.228 58.168 1.00 122.41 379 THR A N 1
ATOM 3013 C CA . THR A 1 399 ? 12.477 15.506 58.607 1.00 118.67 379 THR A CA 1
ATOM 3014 C C . THR A 1 399 ? 13.962 15.330 58.945 1.00 111.87 379 THR A C 1
ATOM 3015 O O . THR A 1 399 ? 14.378 14.248 59.333 1.00 109.68 379 THR A O 1
ATOM 3019 N N . SER A 1 400 ? 14.721 16.423 58.836 1.00 104.62 380 SER A N 1
ATOM 3020 C CA . SER A 1 400 ? 16.169 16.503 59.067 1.00 102.10 380 SER A CA 1
ATOM 3021 C C . SER A 1 400 ? 16.976 16.241 57.797 1.00 92.61 380 SER A C 1
ATOM 3022 O O . SER A 1 400 ? 16.926 15.138 57.269 1.00 77.42 380 SER A O 1
ATOM 3025 N N . VAL A 1 401 ? 17.731 17.256 57.356 1.00 94.76 381 VAL A N 1
ATOM 3026 C CA . VAL A 1 401 ? 18.704 17.166 56.232 1.00 107.06 381 VAL A CA 1
ATOM 3027 C C . VAL A 1 401 ? 19.626 15.928 56.275 1.00 114.56 381 VAL A C 1
ATOM 3028 O O . VAL A 1 401 ? 19.870 15.302 55.239 1.00 116.99 381 VAL A O 1
ATOM 3032 N N . ASP A 1 402 ? 20.134 15.586 57.458 1.00 118.63 382 ASP A N 1
ATOM 3033 C CA . ASP A 1 402 ? 21.098 14.486 57.603 1.00 118.60 382 ASP A CA 1
ATOM 3034 C C . ASP A 1 402 ? 20.654 13.239 56.864 1.00 115.93 382 ASP A C 1
ATOM 3035 O O . ASP A 1 402 ? 21.384 12.729 56.015 1.00 110.64 382 ASP A O 1
ATOM 3040 N N . GLN A 1 403 ? 19.442 12.777 57.183 1.00 111.76 383 GLN A N 1
ATOM 3041 C CA . GLN A 1 403 ? 18.867 11.562 56.594 1.00 104.48 383 GLN A CA 1
ATOM 3042 C C . GLN A 1 403 ? 19.093 11.495 55.069 1.00 101.00 383 GLN A C 1
ATOM 3043 O O . GLN A 1 403 ? 19.380 10.422 54.545 1.00 102.38 383 GLN A O 1
ATOM 3049 N N . PHE A 1 404 ? 18.981 12.638 54.382 1.00 97.73 384 PHE A N 1
ATOM 3050 C CA . PHE A 1 404 ? 19.101 12.718 52.911 1.00 97.29 384 PHE A CA 1
ATOM 3051 C C . PHE A 1 404 ? 20.457 12.325 52.324 1.00 97.97 384 PHE A C 1
ATOM 3052 O O . PHE A 1 404 ? 20.512 11.970 51.145 1.00 92.54 384 PHE A O 1
ATOM 3060 N N . GLU A 1 405 ? 21.535 12.427 53.110 1.00 103.60 385 GLU A N 1
ATOM 3061 C CA . GLU A 1 405 ? 22.910 12.233 52.612 1.00 109.70 385 GLU A CA 1
ATOM 3062 C C . GLU A 1 405 ? 23.200 13.163 51.415 1.00 106.82 385 GLU A C 1
ATOM 3063 O O . GLU A 1 405 ? 23.956 12.797 50.495 1.00 86.91 385 GLU A O 1
ATOM 3069 N N . ASP A 1 406 ? 22.607 14.363 51.451 1.00 112.12 386 ASP A N 1
ATOM 3070 C CA . ASP A 1 406 ? 22.665 15.316 50.336 1.00 115.86 386 ASP A CA 1
ATOM 3071 C C . ASP A 1 406 ? 22.801 16.752 50.848 1.00 120.15 386 ASP A C 1
ATOM 3072 O O . ASP A 1 406 ? 22.268 17.139 51.903 1.00 117.36 386 ASP A O 1
ATOM 3077 N N . GLN A 1 407 ? 23.513 17.526 50.038 1.00 124.07 387 GLN A N 1
ATOM 3078 C CA . GLN A 1 407 ? 23.994 18.848 50.378 1.00 122.99 387 GLN A CA 1
ATOM 3079 C C . GLN A 1 407 ? 22.892 19.875 50.117 1.00 119.16 387 GLN A C 1
ATOM 3080 O O . GLN A 1 407 ? 22.522 20.622 51.024 1.00 116.92 387 GLN A O 1
ATOM 3086 N N . THR A 1 408 ? 22.349 19.861 48.891 1.00 114.24 388 THR A N 1
ATOM 3087 C CA . THR A 1 408 ? 21.435 20.907 48.369 1.00 107.28 388 THR A CA 1
ATOM 3088 C C . THR A 1 408 ? 20.077 21.013 49.069 1.00 107.40 388 THR A C 1
ATOM 3089 O O . THR A 1 408 ? 19.360 21.998 48.868 1.00 96.90 388 THR A O 1
ATOM 3093 N N . VAL A 1 409 ? 19.733 20.014 49.884 1.00 103.38 389 VAL A N 1
ATOM 3094 C CA . VAL A 1 409 ? 18.450 19.975 50.572 1.00 105.03 389 VAL A CA 1
ATOM 3095 C C . VAL A 1 409 ? 18.309 21.119 51.576 1.00 107.38 389 VAL A C 1
ATOM 3096 O O . VAL A 1 409 ? 17.271 21.797 51.604 1.00 115.95 389 VAL A O 1
ATOM 3100 N N . ALA A 1 410 ? 19.337 21.316 52.399 1.00 99.93 390 ALA A N 1
ATOM 3101 C CA . ALA A 1 410 ? 19.345 22.419 53.362 1.00 96.09 390 ALA A CA 1
ATOM 3102 C C . ALA A 1 410 ? 19.103 23.791 52.698 1.00 96.28 390 ALA A C 1
ATOM 3103 O O . ALA A 1 410 ? 18.120 24.456 53.037 1.00 95.46 390 ALA A O 1
ATOM 3105 N N . PRO A 1 411 ? 19.953 24.197 51.723 1.00 106.60 391 PRO A N 1
ATOM 3106 C CA . PRO A 1 411 ? 19.733 25.502 51.073 1.00 110.78 391 PRO A CA 1
ATOM 3107 C C . PRO A 1 411 ? 18.447 25.608 50.265 1.00 110.33 391 PRO A C 1
ATOM 3108 O O . PRO A 1 411 ? 17.924 26.711 50.117 1.00 107.83 391 PRO A O 1
ATOM 3112 N N . TRP A 1 412 ? 17.952 24.483 49.747 1.00 115.03 392 TRP A N 1
ATOM 3113 C CA . TRP A 1 412 ? 16.684 24.482 49.022 1.00 116.27 392 TRP A CA 1
ATOM 3114 C C . TRP A 1 412 ? 15.475 24.688 49.937 1.00 112.00 392 TRP A C 1
ATOM 3115 O O . TRP A 1 412 ? 14.552 25.410 49.568 1.00 111.77 392 TRP A O 1
ATOM 3126 N N . ILE A 1 413 ? 15.459 24.042 51.103 1.00 106.45 393 ILE A N 1
ATOM 3127 C CA . ILE A 1 413 ? 14.341 24.203 52.038 1.00 105.63 393 ILE A CA 1
ATOM 3128 C C . ILE A 1 413 ? 14.207 25.666 52.477 1.00 118.41 393 ILE A C 1
ATOM 3129 O O . ILE A 1 413 ? 13.082 26.153 52.649 1.00 136.21 393 ILE A O 1
ATOM 3134 N N . LYS A 1 414 ? 15.337 26.361 52.646 1.00 122.65 394 LYS A N 1
ATOM 3135 C CA . LYS A 1 414 ? 15.347 27.807 52.964 1.00 122.01 394 LYS A CA 1
ATOM 3136 C C . LYS A 1 414 ? 14.535 28.677 51.998 1.00 112.69 394 LYS A C 1
ATOM 3137 O O . LYS A 1 414 ? 13.912 29.632 52.437 1.00 111.22 394 LYS A O 1
ATOM 3143 N N . GLU A 1 415 ? 14.540 28.334 50.709 1.00 113.27 395 GLU A N 1
ATOM 3144 C CA . GLU A 1 415 ? 13.826 29.107 49.675 1.00 119.55 395 GLU A CA 1
ATOM 3145 C C . GLU A 1 415 ? 12.304 29.011 49.841 1.00 130.40 395 GLU A C 1
ATOM 3146 O O . GLU A 1 415 ? 11.606 30.027 49.826 1.00 128.03 395 GLU A O 1
ATOM 3152 N N . ALA A 1 416 ? 11.800 27.785 49.973 1.00 143.10 396 ALA A N 1
ATOM 3153 C CA . ALA A 1 416 ? 10.376 27.535 50.228 1.00 149.33 396 ALA A CA 1
ATOM 3154 C C . ALA A 1 416 ? 9.892 28.173 51.544 1.00 148.34 396 ALA A C 1
ATOM 3155 O O . ALA A 1 416 ? 8.790 28.726 51.605 1.00 146.76 396 ALA A O 1
ATOM 3157 N N . GLN A 1 417 ? 10.725 28.088 52.587 1.00 134.57 397 GLN A N 1
ATOM 3158 C CA . GLN A 1 417 ? 10.413 28.703 53.881 1.00 131.00 397 GLN A CA 1
ATOM 3159 C C . GLN A 1 417 ? 10.216 30.198 53.678 1.00 135.89 397 GLN A C 1
ATOM 3160 O O . GLN A 1 417 ? 9.180 30.733 54.059 1.00 147.39 397 GLN A O 1
ATOM 3166 N N . LYS A 1 418 ? 11.178 30.848 53.025 1.00 133.97 398 LYS A N 1
ATOM 3167 C CA . LYS A 1 418 ? 11.014 32.239 52.586 1.00 135.95 398 LYS A CA 1
ATOM 3168 C C . LYS A 1 418 ? 9.723 32.398 51.795 1.00 146.45 398 LYS A C 1
ATOM 3169 O O . LYS A 1 418 ? 8.982 33.359 51.996 1.00 162.97 398 LYS A O 1
ATOM 3175 N N . ALA A 1 419 ? 9.451 31.449 50.906 1.00 146.92 399 ALA A N 1
ATOM 3176 C CA . ALA A 1 419 ? 8.148 31.389 50.232 1.00 151.30 399 ALA A CA 1
ATOM 3177 C C . ALA A 1 419 ? 6.957 31.313 51.213 1.00 158.43 399 ALA A C 1
ATOM 3178 O O . ALA A 1 419 ? 5.820 31.616 50.838 1.00 140.90 399 ALA A O 1
ATOM 31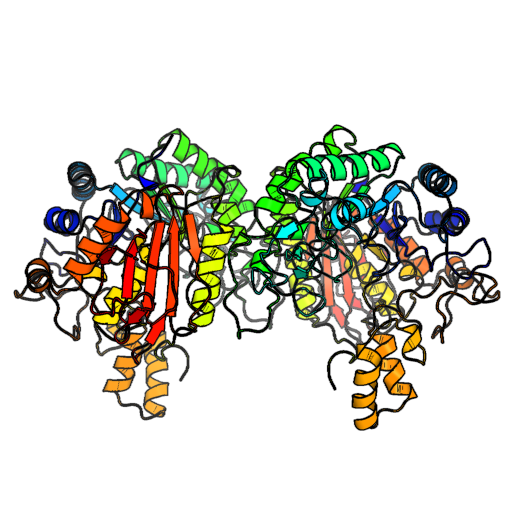80 N N . GLY A 1 420 ? 7.214 30.888 52.450 1.00 166.47 400 GLY A N 1
ATOM 3181 C CA . GLY A 1 420 ? 6.184 30.792 53.477 1.00 159.47 400 GLY A CA 1
ATOM 3182 C C . GLY A 1 420 ? 5.419 29.489 53.365 1.00 161.19 400 GLY A C 1
ATOM 3183 O O . GLY A 1 420 ? 4.310 29.368 53.892 1.00 168.48 400 GLY A O 1
ATOM 3184 N N . ILE A 1 421 ? 6.000 28.519 52.658 1.00 150.79 401 ILE A N 1
ATOM 3185 C CA . ILE A 1 421 ? 5.456 27.174 52.602 1.00 127.74 401 ILE A CA 1
ATOM 3186 C C . ILE A 1 421 ? 5.885 26.636 53.956 1.00 119.37 401 ILE A C 1
ATOM 3187 O O . ILE A 1 421 ? 7.012 26.899 54.402 1.00 99.40 401 ILE A O 1
ATOM 3192 N N . SER A 1 422 ? 4.988 25.909 54.615 1.00 118.46 402 SER A N 1
ATOM 3193 C CA . SER A 1 422 ? 5.250 25.404 55.967 1.00 125.16 402 SER A CA 1
ATOM 3194 C C . SER A 1 422 ? 6.527 24.551 56.038 1.00 128.36 402 SER A C 1
ATOM 3195 O O . SER A 1 422 ? 7.010 24.028 55.030 1.00 125.51 402 SER A O 1
ATOM 3198 N N . ARG A 1 423 ? 7.072 24.437 57.242 1.00 131.57 403 ARG A N 1
ATOM 3199 C CA . ARG A 1 423 ? 8.141 23.473 57.519 1.00 136.46 403 ARG A CA 1
ATOM 3200 C C . ARG A 1 423 ? 7.738 22.052 57.098 1.00 132.17 403 ARG A C 1
ATOM 3201 O O . ARG A 1 423 ? 8.462 21.376 56.352 1.00 134.04 403 ARG A O 1
ATOM 3209 N N . ASP A 1 424 ? 6.552 21.655 57.574 1.00 127.66 404 ASP A N 1
ATOM 3210 C CA . ASP A 1 424 ? 5.891 20.411 57.173 1.00 132.52 404 ASP A CA 1
ATOM 3211 C C . ASP A 1 424 ? 5.930 20.259 55.654 1.00 143.47 404 ASP A C 1
ATOM 3212 O O . ASP A 1 424 ? 6.537 19.325 55.121 1.00 160.50 404 ASP A O 1
ATOM 3217 N N . ALA A 1 425 ? 5.281 21.204 54.980 1.00 139.50 405 ALA A N 1
ATOM 3218 C CA . ALA A 1 425 ? 5.107 21.178 53.532 1.00 132.40 405 ALA A CA 1
ATOM 3219 C C . ALA A 1 425 ? 6.442 21.219 52.767 1.00 127.16 405 ALA A C 1
ATOM 3220 O O . ALA A 1 425 ? 6.589 20.515 51.771 1.00 135.50 405 ALA A O 1
ATOM 3222 N N . ALA A 1 426 ? 7.408 22.011 53.238 1.00 127.45 406 ALA A N 1
ATOM 3223 C CA . ALA A 1 426 ? 8.736 22.104 52.595 1.00 127.37 406 ALA A CA 1
ATOM 3224 C C . ALA A 1 426 ? 9.478 20.763 52.580 1.00 133.06 406 ALA A C 1
ATOM 3225 O O . ALA A 1 426 ? 9.973 20.336 51.526 1.00 124.34 406 ALA A O 1
ATOM 3227 N N . PHE A 1 427 ? 9.541 20.113 53.747 1.00 144.89 407 PHE A N 1
ATOM 3228 C CA . PHE A 1 427 ? 10.121 18.774 53.870 1.00 156.49 407 PHE A CA 1
ATOM 3229 C C . PHE A 1 427 ? 9.439 17.776 52.965 1.00 149.08 407 PHE A C 1
ATOM 3230 O O . PHE A 1 427 ? 10.112 16.996 52.304 1.00 152.45 407 PHE A O 1
ATOM 3238 N N . ALA A 1 428 ? 8.108 17.792 52.971 1.00 139.51 408 ALA A N 1
ATOM 3239 C CA . ALA A 1 428 ? 7.301 16.943 52.094 1.00 132.22 408 ALA A CA 1
ATOM 3240 C C . ALA A 1 428 ? 7.769 17.027 50.652 1.00 121.29 408 ALA A C 1
ATOM 3241 O O . ALA A 1 428 ? 8.151 16.013 50.078 1.00 120.62 408 ALA A O 1
ATOM 3243 N N . MET A 1 429 ? 7.765 18.244 50.100 1.00 116.41 409 MET A N 1
ATOM 3244 C CA . MET A 1 429 ? 8.128 18.499 48.691 1.00 113.99 409 MET A CA 1
ATOM 3245 C C . MET A 1 429 ? 9.459 17.867 48.316 1.00 112.59 409 MET A C 1
ATOM 3246 O O . MET A 1 429 ? 9.552 17.216 47.281 1.00 112.60 409 MET A O 1
ATOM 3251 N N . VAL A 1 430 ? 10.462 18.030 49.178 1.00 115.34 410 VAL A N 1
ATOM 3252 C CA . VAL A 1 430 ? 11.803 17.469 48.955 1.00 109.94 410 VAL A CA 1
ATOM 3253 C C . VAL A 1 430 ? 11.778 15.950 49.156 1.00 95.48 410 VAL A C 1
ATOM 3254 O O . VAL A 1 430 ? 12.377 15.222 48.374 1.00 90.20 410 VAL A O 1
ATOM 3258 N N . SER A 1 431 ? 11.077 15.473 50.186 1.00 82.86 411 SER A N 1
ATOM 3259 C CA . SER A 1 431 ? 10.927 14.023 50.420 1.00 73.95 411 SER A CA 1
ATOM 3260 C C . SER A 1 431 ? 10.198 13.306 49.278 1.00 71.99 411 SER A C 1
ATOM 3261 O O . SER A 1 431 ? 10.470 12.145 49.017 1.00 71.70 411 SER A O 1
ATOM 3264 N N . ASP A 1 432 ? 9.278 14.007 48.607 1.00 74.56 412 ASP A N 1
ATOM 3265 C CA . ASP A 1 432 ? 8.525 13.468 47.455 1.00 65.13 412 ASP A CA 1
ATOM 3266 C C . ASP A 1 432 ? 9.282 13.570 46.118 1.00 61.40 412 ASP A C 1
ATOM 3267 O O . ASP A 1 432 ? 8.814 13.035 45.125 1.00 61.54 412 ASP A O 1
ATOM 3272 N N . THR A 1 433 ? 10.431 14.240 46.080 1.00 61.98 413 THR A N 1
ATOM 3273 C CA . THR A 1 433 ? 11.228 14.346 44.852 1.00 72.05 413 THR A CA 1
ATOM 3274 C C . THR A 1 433 ? 12.620 13.711 44.894 1.00 75.47 413 THR A C 1
ATOM 3275 O O . THR A 1 433 ? 13.194 13.440 43.833 1.00 71.95 413 THR A O 1
ATOM 3279 N N . HIS A 1 434 ? 13.171 13.472 46.092 1.00 83.65 414 HIS A N 1
ATOM 3280 C CA . HIS A 1 434 ? 14.580 13.073 46.202 1.00 84.76 414 HIS A CA 1
ATOM 3281 C C . HIS A 1 434 ? 14.781 11.562 46.083 1.00 75.19 414 HIS A C 1
ATOM 3282 O O . HIS A 1 434 ? 13.908 10.766 46.466 1.00 61.84 414 HIS A O 1
ATOM 3289 N N . LYS A 1 435 ? 15.945 11.203 45.535 1.00 70.11 415 LYS A N 1
ATOM 3290 C CA . LYS A 1 435 ? 16.343 9.814 45.360 1.00 70.13 415 LYS A CA 1
ATOM 3291 C C . LYS A 1 435 ? 16.257 9.009 46.643 1.00 70.87 415 LYS A C 1
ATOM 3292 O O . LYS A 1 435 ? 15.670 7.926 46.647 1.00 77.56 415 LYS A O 1
ATOM 3298 N N . LEU A 1 436 ? 16.773 9.548 47.742 1.00 72.50 416 LEU A N 1
ATOM 3299 C CA . LEU A 1 436 ? 16.970 8.730 48.944 1.00 78.70 416 LEU A CA 1
ATOM 3300 C C . LEU A 1 436 ? 15.690 8.206 49.629 1.00 84.61 416 LEU A C 1
ATOM 3301 O O . LEU A 1 436 ? 15.661 7.038 50.054 1.00 95.61 416 LEU A O 1
ATOM 3306 N N . PRO A 1 437 ? 14.637 9.048 49.741 1.00 77.05 417 PRO A N 1
ATOM 3307 C CA . PRO A 1 437 ? 13.354 8.551 50.253 1.00 73.26 417 PRO A CA 1
ATOM 3308 C C . PRO A 1 437 ? 12.761 7.377 49.466 1.00 72.83 417 PRO A C 1
ATOM 3309 O O . PRO A 1 437 ? 11.842 6.722 49.972 1.00 76.45 417 PRO A O 1
ATOM 3313 N N . ALA A 1 438 ? 13.269 7.127 48.252 1.00 64.59 418 ALA A N 1
ATOM 3314 C CA . ALA A 1 438 ? 12.898 5.959 47.456 1.00 63.79 418 ALA A CA 1
ATOM 3315 C C . ALA A 1 438 ? 13.690 4.694 47.785 1.00 63.69 418 ALA A C 1
ATOM 3316 O O . ALA A 1 438 ? 13.580 3.732 47.036 1.00 64.87 418 ALA A O 1
ATOM 3318 N N . ARG A 1 439 ? 14.493 4.673 48.855 1.00 59.97 419 ARG A N 1
ATOM 3319 C CA . ARG A 1 439 ? 15.127 3.422 49.287 1.00 61.91 419 ARG A CA 1
ATOM 3320 C C . ARG A 1 439 ? 14.532 2.943 50.594 1.00 61.58 419 ARG A C 1
ATOM 3321 O O . ARG A 1 439 ? 15.246 2.404 51.421 1.00 62.94 419 ARG A O 1
ATOM 3329 N N . GLY A 1 440 ? 13.224 3.115 50.786 1.00 65.13 420 GLY A N 1
ATOM 3330 C CA . GLY A 1 440 ? 12.568 2.643 52.010 1.00 63.71 420 GLY A CA 1
ATOM 3331 C C . GLY A 1 440 ? 12.755 1.142 52.213 1.00 63.01 420 GLY A C 1
ATOM 3332 O O . GLY A 1 440 ? 12.747 0.386 51.254 1.00 55.72 420 GLY A O 1
ATOM 3333 N N . PRO A 1 441 ? 12.953 0.695 53.459 1.00 68.38 421 PRO A N 1
ATOM 3334 C CA . PRO A 1 441 ? 12.975 -0.750 53.672 1.00 69.30 421 PRO A CA 1
ATOM 3335 C C . PRO A 1 441 ? 11.678 -1.401 53.210 1.00 72.64 421 PRO A C 1
ATOM 3336 O O . PRO A 1 441 ? 10.628 -0.742 53.251 1.00 76.56 421 PRO A O 1
ATOM 3340 N N . MET A 1 442 ? 11.749 -2.648 52.737 1.00 74.12 422 MET A N 1
ATOM 3341 C CA . MET A 1 442 ? 10.539 -3.386 52.359 1.00 76.33 422 MET A CA 1
ATOM 3342 C C . MET A 1 442 ? 9.692 -3.509 53.586 1.00 78.39 422 MET A C 1
ATOM 3343 O O . MET A 1 442 ? 10.183 -3.889 54.636 1.00 100.81 422 MET A O 1
ATOM 3348 N N . PRO A 1 443 ? 8.427 -3.148 53.482 1.00 80.24 423 PRO A N 1
ATOM 3349 C CA . PRO A 1 443 ? 7.539 -3.484 54.558 1.00 80.76 423 PRO A CA 1
ATOM 3350 C C . PRO A 1 443 ? 6.955 -4.856 54.266 1.00 83.60 423 PRO A C 1
ATOM 3351 O O . PRO A 1 443 ? 6.191 -5.026 53.302 1.00 98.41 423 PRO A O 1
ATOM 3355 N N . TRP A 1 444 ? 7.324 -5.831 55.090 1.00 79.50 424 TRP A N 1
ATOM 3356 C CA . TRP A 1 444 ? 6.928 -7.219 54.871 1.00 76.84 424 TRP A CA 1
ATOM 3357 C C . TRP A 1 444 ? 5.691 -7.678 55.667 1.00 83.99 424 TRP A C 1
ATOM 3358 O O . TRP A 1 444 ? 4.981 -8.584 55.225 1.00 79.02 424 TRP A O 1
ATOM 3369 N N . ASN A 1 445 ? 5.424 -7.047 56.817 1.00 92.79 425 ASN A N 1
ATOM 3370 C CA . ASN A 1 445 ? 4.469 -7.582 57.820 1.00 93.99 425 ASN A CA 1
ATOM 3371 C C . ASN A 1 445 ? 4.131 -6.579 58.930 1.00 87.91 425 ASN A C 1
ATOM 3372 O O . ASN A 1 445 ? 4.564 -5.423 58.888 1.00 88.87 425 ASN A O 1
ATOM 3377 N N . ASP A 1 446 ? 3.360 -7.031 59.921 1.00 85.07 426 ASP A N 1
ATOM 3378 C CA . ASP A 1 446 ? 2.937 -6.200 61.054 1.00 96.89 426 ASP A CA 1
ATOM 3379 C C . ASP A 1 446 ? 3.854 -6.255 62.322 1.00 96.60 426 ASP A C 1
ATOM 3380 O O . ASP A 1 446 ? 3.469 -5.766 63.397 1.00 78.98 426 ASP A O 1
ATOM 3385 N N . THR A 1 447 ? 5.040 -6.868 62.226 1.00 108.86 427 THR A N 1
ATOM 3386 C CA . THR A 1 447 ? 6.016 -6.848 63.348 1.00 115.40 427 THR A CA 1
ATOM 3387 C C . THR A 1 447 ? 6.877 -5.568 63.302 1.00 119.63 427 THR A C 1
ATOM 3388 O O . THR A 1 447 ? 6.784 -4.779 62.363 1.00 121.81 427 THR A O 1
ATOM 3392 N N . GLU A 1 448 ? 7.730 -5.374 64.304 1.00 120.18 428 GLU A N 1
ATOM 3393 C CA . GLU A 1 448 ? 8.419 -4.099 64.493 1.00 117.31 428 GLU A CA 1
ATOM 3394 C C . GLU A 1 448 ? 9.355 -3.816 63.312 1.00 111.02 428 GLU A C 1
ATOM 3395 O O . GLU A 1 448 ? 10.089 -4.710 62.851 1.00 104.99 428 GLU A O 1
ATOM 3401 N N . ASN A 1 449 ? 9.275 -2.577 62.819 1.00 103.09 429 ASN A N 1
ATOM 3402 C CA . ASN A 1 449 ? 9.923 -2.118 61.578 1.00 101.98 429 ASN A CA 1
ATOM 3403 C C . ASN A 1 449 ? 9.463 -2.874 60.330 1.00 98.52 429 ASN A C 1
ATOM 3404 O O . ASN A 1 449 ? 10.192 -2.977 59.328 1.00 92.26 429 ASN A O 1
ATOM 3409 N N . ASN A 1 450 ? 8.212 -3.330 60.390 1.00 99.96 430 ASN A N 1
ATOM 3410 C CA . ASN A 1 450 ? 7.594 -4.165 59.366 1.00 103.81 430 ASN A CA 1
ATOM 3411 C C . ASN A 1 450 ? 8.387 -5.436 59.075 1.00 106.68 430 ASN A C 1
ATOM 3412 O O . ASN A 1 450 ? 8.394 -5.919 57.943 1.00 114.79 430 ASN A O 1
ATOM 3417 N N . GLY A 1 451 ? 9.001 -5.997 60.121 1.00 104.79 431 GLY A N 1
ATOM 3418 C CA . GLY A 1 451 ? 9.824 -7.216 60.046 1.00 104.30 431 GLY A CA 1
ATOM 3419 C C . GLY A 1 451 ? 11.053 -7.148 59.151 1.00 102.14 431 GLY A C 1
ATOM 3420 O O . GLY A 1 451 ? 11.661 -8.182 58.847 1.00 109.16 431 GLY A O 1
ATOM 3421 N N . PHE A 1 452 ? 11.429 -5.932 58.755 1.00 92.56 432 PHE A N 1
ATOM 3422 C CA . PHE A 1 452 ? 12.592 -5.712 57.912 1.00 87.37 432 PHE A CA 1
ATOM 3423 C C . PHE A 1 452 ? 13.870 -6.005 58.691 1.00 85.13 432 PHE A C 1
ATOM 3424 O O . PHE A 1 452 ? 14.844 -6.462 58.112 1.00 80.30 432 PHE A O 1
ATOM 3432 N N . THR A 1 453 ? 13.846 -5.706 59.993 1.00 86.80 433 THR A N 1
ATOM 3433 C CA . THR A 1 453 ? 15.006 -5.796 60.869 1.00 84.68 433 THR A CA 1
ATOM 3434 C C . THR A 1 453 ? 14.542 -6.149 62.289 1.00 85.72 433 THR A C 1
ATOM 3435 O O . THR A 1 453 ? 13.487 -6.740 62.470 1.00 81.65 433 THR A O 1
ATOM 3439 N N . SER A 1 454 ? 15.378 -5.845 63.273 1.00 96.65 434 SER A N 1
ATOM 3440 C CA . SER A 1 454 ? 14.957 -5.639 64.670 1.00 100.41 434 SER A CA 1
ATOM 3441 C C . SER A 1 454 ? 15.477 -4.310 65.254 1.00 108.89 434 SER A C 1
ATOM 3442 O O . SER A 1 454 ? 14.768 -3.681 66.047 1.00 112.90 434 SER A O 1
ATOM 3445 N N . ALA A 1 455 ? 16.704 -3.905 64.883 1.00 111.47 435 ALA A N 1
ATOM 3446 C CA . ALA A 1 455 ? 17.329 -2.643 65.345 1.00 118.39 435 ALA A CA 1
ATOM 3447 C C . ALA A 1 455 ? 16.766 -1.411 64.648 1.00 118.87 435 ALA A C 1
ATOM 3448 O O . ALA A 1 455 ? 15.817 -1.499 63.877 1.00 121.01 435 ALA A O 1
ATOM 3450 N N . LYS A 1 456 ? 17.377 -0.258 64.906 1.00 118.07 436 LYS A N 1
ATOM 3451 C CA . LYS A 1 456 ? 17.116 0.928 64.095 1.00 116.63 436 LYS A CA 1
ATOM 3452 C C . LYS A 1 456 ? 17.390 0.558 62.629 1.00 113.04 436 LYS A C 1
ATOM 3453 O O . LYS A 1 456 ? 18.495 0.100 62.327 1.00 104.92 436 LYS A O 1
ATOM 3459 N N . PRO A 1 457 ? 16.381 0.704 61.726 1.00 107.42 437 PRO A N 1
ATOM 3460 C CA . PRO A 1 457 ? 16.663 0.520 60.296 1.00 96.11 437 PRO A CA 1
ATOM 3461 C C . PRO A 1 457 ? 17.549 1.644 59.795 1.00 89.81 437 PRO A C 1
ATOM 3462 O O . PRO A 1 457 ? 17.398 2.790 60.258 1.00 97.76 437 PRO A O 1
ATOM 3466 N N . TRP A 1 458 ? 18.436 1.330 58.851 1.00 83.05 438 TRP A N 1
ATOM 3467 C CA . TRP A 1 458 ? 19.475 2.276 58.419 1.00 89.54 438 TRP A CA 1
ATOM 3468 C C . TRP A 1 458 ? 18.892 3.631 57.973 1.00 94.94 438 TRP A C 1
ATOM 3469 O O . TRP A 1 458 ? 19.538 4.669 58.131 1.00 110.58 438 TRP A O 1
ATOM 3480 N N . LEU A 1 459 ? 17.672 3.597 57.440 1.00 86.36 439 LEU A N 1
ATOM 3481 C CA . LEU A 1 459 ? 16.888 4.778 57.148 1.00 79.54 439 LEU A CA 1
ATOM 3482 C C . LEU A 1 459 ? 15.478 4.552 57.662 1.00 73.84 439 LEU A C 1
ATOM 3483 O O . LEU A 1 459 ? 14.911 3.496 57.406 1.00 74.67 439 LEU A O 1
ATOM 3488 N N . ASN A 1 460 ? 14.904 5.494 58.396 1.00 76.24 440 ASN A N 1
ATOM 3489 C CA . ASN A 1 460 ? 13.456 5.455 58.554 1.00 89.55 440 ASN A CA 1
ATOM 3490 C C . ASN A 1 460 ? 12.831 6.798 58.846 1.00 96.79 440 ASN A C 1
ATOM 3491 O O . ASN A 1 460 ? 13.460 7.694 59.415 1.00 91.92 440 ASN A O 1
ATOM 3496 N N . GLY A 1 461 ? 11.581 6.903 58.405 1.00 103.71 441 GLY A N 1
ATOM 3497 C CA . GLY A 1 461 ? 10.745 8.079 58.575 1.00 114.36 441 GLY A CA 1
ATOM 3498 C C . GLY A 1 461 ? 9.283 7.665 58.585 1.00 114.85 441 GLY A C 1
ATOM 3499 O O . GLY A 1 461 ? 8.960 6.574 59.062 1.00 105.19 441 GLY A O 1
ATOM 3500 N N . ILE A 1 462 ? 8.420 8.505 58.005 1.00 120.60 442 ILE A N 1
ATOM 3501 C CA . ILE A 1 462 ? 6.959 8.396 58.191 1.00 136.83 442 ILE A CA 1
ATOM 3502 C C . ILE A 1 462 ? 6.356 7.099 57.610 1.00 143.46 442 ILE A C 1
ATOM 3503 O O . ILE A 1 462 ? 5.445 6.526 58.218 1.00 148.80 442 ILE A O 1
ATOM 3508 N N . SER A 1 463 ? 6.862 6.647 56.457 1.00 136.75 443 SER A N 1
ATOM 3509 C CA . SER A 1 463 ? 6.291 5.510 55.714 1.00 127.86 443 SER A CA 1
ATOM 3510 C C . SER A 1 463 ? 4.840 5.786 55.357 1.00 131.42 443 SER A C 1
ATOM 3511 O O . SER A 1 463 ? 3.962 4.935 55.567 1.00 132.62 443 SER A O 1
ATOM 3514 N N . GLN A 1 464 ? 4.595 6.988 54.834 1.00 136.21 444 GLN A N 1
ATOM 3515 C CA . GLN A 1 464 ? 3.236 7.396 54.470 1.00 137.98 444 GLN A CA 1
ATOM 3516 C C . GLN A 1 464 ? 2.850 6.797 53.120 1.00 130.68 444 GLN A C 1
ATOM 3517 O O . GLN A 1 464 ? 3.462 7.185 52.124 1.00 124.49 444 GLN A O 1
ATOM 3523 N N . ASP A 1 465 ? 1.877 5.866 53.040 1.00 129.59 445 ASP A N 1
ATOM 3524 C CA . ASP A 1 465 ? 1.131 5.217 54.162 1.00 126.70 445 ASP A CA 1
ATOM 3525 C C . ASP A 1 465 ? 1.253 3.669 54.108 1.00 113.55 445 ASP A C 1
ATOM 3526 O O . ASP A 1 465 ? 1.722 3.097 53.115 1.00 94.43 445 ASP A O 1
ATOM 3531 N N . ASP A 1 466 ? 0.799 3.016 55.180 1.00 108.56 446 ASP A N 1
ATOM 3532 C CA . ASP A 1 466 ? 1.219 1.644 55.520 1.00 109.22 446 ASP A CA 1
ATOM 3533 C C . ASP A 1 466 ? 0.706 0.520 54.608 1.00 104.10 446 ASP A C 1
ATOM 3534 O O . ASP A 1 466 ? -0.477 0.209 54.591 1.00 99.12 446 ASP A O 1
ATOM 3539 N N . VAL A 1 467 ? 1.646 -0.074 53.875 1.00 102.05 447 VAL A N 1
ATOM 3540 C CA . VAL A 1 467 ? 1.444 -1.230 53.012 1.00 94.67 447 VAL A CA 1
ATOM 3541 C C . VAL A 1 467 ? 2.375 -2.317 53.527 1.00 94.17 447 VAL A C 1
ATOM 3542 O O . VAL A 1 467 ? 3.441 -2.001 54.031 1.00 97.55 447 VAL A O 1
ATOM 3546 N N . THR A 1 468 ? 1.969 -3.583 53.424 1.00 98.76 448 THR A N 1
ATOM 3547 C CA . THR A 1 468 ? 2.830 -4.740 53.780 1.00 101.88 448 THR A CA 1
ATOM 3548 C C . THR A 1 468 ? 2.580 -5.930 52.831 1.00 91.77 448 THR A C 1
ATOM 3549 O O . THR A 1 468 ? 1.486 -6.036 52.288 1.00 89.41 448 THR A O 1
ATOM 3553 N N . VAL A 1 469 ? 3.562 -6.821 52.636 1.00 79.08 449 VAL A N 1
ATOM 3554 C CA . VAL A 1 469 ? 3.344 -7.966 51.733 1.00 74.56 449 VAL A CA 1
ATOM 3555 C C . VAL A 1 469 ? 2.283 -8.898 52.294 1.00 75.89 449 VAL A C 1
ATOM 3556 O O . VAL A 1 469 ? 1.527 -9.489 51.542 1.00 90.70 449 VAL A O 1
ATOM 3560 N N . ALA A 1 470 ? 2.214 -9.040 53.610 1.00 83.19 450 ALA A N 1
ATOM 3561 C CA . ALA A 1 470 ? 1.168 -9.870 54.217 1.00 90.17 450 ALA A CA 1
ATOM 3562 C C . ALA A 1 470 ? -0.229 -9.431 53.758 1.00 84.64 450 ALA A C 1
ATOM 3563 O O . ALA A 1 470 ? -1.033 -10.260 53.332 1.00 80.64 450 ALA A O 1
ATOM 3565 N N . ASN A 1 471 ? -0.471 -8.123 53.779 1.00 84.18 451 ASN A N 1
ATOM 3566 C CA . ASN A 1 471 ? -1.760 -7.570 53.376 1.00 91.42 451 ASN A CA 1
ATOM 3567 C C . ASN A 1 471 ? -2.102 -7.743 51.883 1.00 93.97 451 ASN A C 1
ATOM 3568 O O . ASN A 1 471 ? -3.289 -7.771 51.539 1.00 104.26 451 ASN A O 1
ATOM 3573 N N . GLU A 1 472 ? -1.089 -7.837 51.013 1.00 89.24 452 GLU A N 1
ATOM 3574 C CA . GLU A 1 472 ? -1.274 -7.821 49.543 1.00 86.11 452 GLU A CA 1
ATOM 3575 C C . GLU A 1 472 ? -1.170 -9.174 48.827 1.00 89.44 452 GLU A C 1
ATOM 3576 O O . GLU A 1 472 ? -1.727 -9.343 47.735 1.00 73.67 452 GLU A O 1
ATOM 3582 N N . VAL A 1 473 ? -0.464 -10.124 49.438 1.00 99.42 453 VAL A N 1
ATOM 3583 C CA . VAL A 1 473 ? -0.403 -11.506 48.925 1.00 106.23 453 VAL A CA 1
ATOM 3584 C C . VAL A 1 473 ? -1.755 -12.238 49.127 1.00 109.42 453 VAL A C 1
ATOM 3585 O O . VAL A 1 473 ? -2.134 -13.063 48.299 1.00 116.51 453 VAL A O 1
ATOM 3589 N N . ASN A 1 474 ? -2.482 -11.929 50.204 1.00 105.68 454 ASN A N 1
ATOM 3590 C CA . ASN A 1 474 ? -3.806 -12.525 50.445 1.00 104.28 454 ASN A CA 1
ATOM 3591 C C . ASN A 1 474 ? -4.870 -11.809 49.638 1.00 102.51 454 ASN A C 1
ATOM 3592 O O . ASN A 1 474 ? -5.562 -12.417 48.816 1.00 114.61 454 ASN A O 1
ATOM 3597 N N . SER A 1 475 ? -4.971 -10.501 49.855 1.00 102.44 455 SER A N 1
ATOM 3598 C CA . SER A 1 475 ? -5.965 -9.647 49.183 1.00 106.44 455 SER A CA 1
ATOM 3599 C C . SER A 1 475 ? -5.749 -9.639 47.652 1.00 113.36 455 SER A C 1
ATOM 3600 O O . SER A 1 475 ? -4.760 -9.069 47.181 1.00 137.32 455 SER A O 1
ATOM 3603 N N . ASP A 1 476 ? -6.647 -10.275 46.883 1.00 104.90 456 ASP A N 1
ATOM 3604 C CA . ASP A 1 476 ? -6.507 -10.286 45.401 1.00 100.06 456 ASP A CA 1
ATOM 3605 C C . ASP A 1 476 ? -6.959 -8.983 44.709 1.00 94.90 456 ASP A C 1
ATOM 3606 O O . ASP A 1 476 ? -6.801 -8.854 43.507 1.00 91.95 456 ASP A O 1
ATOM 3611 N N . ASN A 1 477 ? -7.485 -8.024 45.477 1.00 93.39 457 ASN A N 1
ATOM 3612 C CA . ASN A 1 477 ? -7.653 -6.635 45.020 1.00 88.52 457 ASN A CA 1
ATOM 3613 C C . ASN A 1 477 ? -6.336 -5.825 44.936 1.00 82.63 457 ASN A C 1
ATOM 3614 O O . ASN A 1 477 ? -6.314 -4.765 44.340 1.00 80.87 457 ASN A O 1
ATOM 3619 N N . SER A 1 478 ? -5.268 -6.299 45.572 1.00 85.89 458 SER A N 1
ATOM 3620 C CA . SER A 1 478 ? -4.061 -5.497 45.798 1.00 84.77 458 SER A CA 1
ATOM 3621 C C . SER A 1 478 ? -3.227 -5.275 44.568 1.00 77.15 458 SER A C 1
ATOM 3622 O O . SER A 1 478 ? -3.334 -6.009 43.590 1.00 79.19 458 SER A O 1
ATOM 3625 N N . MET A 1 479 ? -2.360 -4.273 44.672 1.00 75.33 459 MET A N 1
ATOM 3626 C CA . MET A 1 479 ? -1.354 -3.962 43.654 1.00 76.08 459 MET A CA 1
ATOM 3627 C C . MET A 1 479 ? -0.509 -5.166 43.302 1.00 70.08 459 MET A C 1
ATOM 3628 O O . MET A 1 479 ? -0.313 -5.500 42.124 1.00 64.50 459 MET A O 1
ATOM 3633 N N . PHE A 1 480 ? 0.011 -5.791 44.338 1.00 68.97 460 PHE A N 1
ATOM 3634 C CA . PHE A 1 480 ? 0.831 -6.966 44.176 1.00 77.77 460 PHE A CA 1
ATOM 3635 C C . PHE A 1 480 ? 0.185 -8.002 43.250 1.00 80.28 460 PHE A C 1
ATOM 3636 O O . PHE A 1 480 ? 0.815 -8.460 42.280 1.00 75.10 460 PHE A O 1
ATOM 3644 N N . THR A 1 481 ? -1.064 -8.360 43.539 1.00 76.64 461 THR A N 1
ATOM 3645 C CA . THR A 1 481 ? -1.742 -9.386 42.747 1.00 78.71 461 THR A CA 1
ATOM 3646 C C . THR A 1 481 ? -1.910 -8.941 41.301 1.00 80.95 461 THR A C 1
ATOM 3647 O O . THR A 1 481 ? -1.853 -9.767 40.382 1.00 80.87 461 THR A O 1
ATOM 3651 N N . PHE A 1 482 ? -2.107 -7.632 41.116 1.00 77.90 462 PHE A N 1
ATOM 3652 C CA . PHE A 1 482 ? -2.149 -7.068 39.797 1.00 73.69 462 PHE A CA 1
ATOM 3653 C C . PHE A 1 482 ? -0.812 -7.267 39.101 1.00 73.45 462 PHE A C 1
ATOM 3654 O O . PHE A 1 482 ? -0.797 -7.784 37.987 1.00 86.18 462 PHE A O 1
ATOM 3662 N N . TYR A 1 483 ? 0.302 -6.888 39.727 1.00 66.78 463 TYR A N 1
ATOM 3663 C CA . TYR A 1 483 ? 1.592 -7.120 39.060 1.00 66.51 463 TYR A CA 1
ATOM 3664 C C . TYR A 1 483 ? 1.770 -8.601 38.807 1.00 67.21 463 TYR A C 1
ATOM 3665 O O . TYR A 1 483 ? 2.251 -8.975 37.744 1.00 65.93 463 TYR A O 1
ATOM 3674 N N . LYS A 1 484 ? 1.399 -9.442 39.769 1.00 70.51 464 LYS A N 1
ATOM 3675 C CA . LYS A 1 484 ? 1.560 -10.887 39.576 1.00 85.61 464 LYS A CA 1
ATOM 3676 C C . LYS A 1 484 ? 0.840 -11.375 38.319 1.00 85.31 464 LYS A C 1
ATOM 3677 O O . LYS A 1 484 ? 1.423 -12.080 37.486 1.00 85.59 464 LYS A O 1
ATOM 3683 N N . ASN A 1 485 ? -0.425 -11.003 38.199 1.00 82.33 465 ASN A N 1
ATOM 3684 C CA . ASN A 1 485 ? -1.216 -11.402 37.046 1.00 81.38 465 ASN A CA 1
ATOM 3685 C C . ASN A 1 485 ? -0.683 -10.737 35.776 1.00 85.15 465 ASN A C 1
ATOM 3686 O O . ASN A 1 485 ? -0.522 -11.396 34.745 1.00 87.45 465 ASN A O 1
ATOM 3691 N N . MET A 1 486 ? -0.356 -9.450 35.881 1.00 87.76 466 MET A N 1
ATOM 3692 C CA . MET A 1 486 ? 0.268 -8.696 34.796 1.00 90.50 466 MET A CA 1
ATOM 3693 C C . MET A 1 486 ? 1.545 -9.338 34.280 1.00 90.22 466 MET A C 1
ATOM 3694 O O . MET A 1 486 ? 1.815 -9.294 33.077 1.00 84.28 466 MET A O 1
ATOM 3699 N N . LEU A 1 487 ? 2.355 -9.872 35.194 1.00 91.08 467 LEU A N 1
ATOM 3700 C CA . LEU A 1 487 ? 3.634 -10.481 34.806 1.00 90.42 467 LEU A CA 1
ATOM 3701 C C . LEU A 1 487 ? 3.442 -11.831 34.153 1.00 87.48 467 LEU A C 1
ATOM 3702 O O . LEU A 1 487 ? 4.189 -12.167 33.232 1.00 94.29 467 LEU A O 1
ATOM 3707 N N . ASN A 1 488 ? 2.441 -12.591 34.595 1.00 80.49 468 ASN A N 1
ATOM 3708 C CA . ASN A 1 488 ? 2.139 -13.860 33.932 1.00 78.36 468 ASN A CA 1
ATOM 3709 C C . ASN A 1 488 ? 1.598 -13.671 32.522 1.00 76.68 468 ASN A C 1
ATOM 3710 O O . ASN A 1 488 ? 1.860 -14.487 31.646 1.00 75.46 468 ASN A O 1
ATOM 3715 N N . LEU A 1 489 ? 0.865 -12.586 32.301 1.00 78.37 469 LEU A N 1
ATOM 3716 C CA . LEU A 1 489 ? 0.453 -12.205 30.958 1.00 73.55 469 LEU A CA 1
ATOM 3717 C C . LEU A 1 489 ? 1.656 -11.818 30.100 1.00 66.78 469 LEU A C 1
ATOM 3718 O O . LEU A 1 489 ? 1.712 -12.157 28.928 1.00 74.56 469 LEU A O 1
ATOM 3723 N N . LYS A 1 490 ? 2.588 -11.071 30.665 1.00 64.82 470 LYS A N 1
ATOM 3724 C CA . LYS A 1 490 ? 3.753 -10.611 29.911 1.00 71.78 470 LYS A CA 1
ATOM 3725 C C . LYS A 1 490 ? 4.569 -11.783 29.352 1.00 70.54 470 LYS A C 1
ATOM 3726 O O . LYS A 1 490 ? 5.154 -11.680 28.280 1.00 64.03 470 LYS A O 1
ATOM 3732 N N . LYS A 1 491 ? 4.597 -12.889 30.089 1.00 75.87 471 LYS A N 1
ATOM 3733 C CA . LYS A 1 491 ? 5.319 -14.096 29.663 1.00 82.52 471 LYS A CA 1
ATOM 3734 C C . LYS A 1 491 ? 4.796 -14.682 28.364 1.00 85.75 471 LYS A C 1
ATOM 3735 O O . LYS A 1 491 ? 5.555 -15.322 27.649 1.00 87.70 471 LYS A O 1
ATOM 3741 N N . GLU A 1 492 ? 3.510 -14.454 28.074 1.00 91.73 472 GLU A N 1
ATOM 3742 C CA . GLU A 1 492 ? 2.854 -15.009 26.888 1.00 82.73 472 GLU A CA 1
ATOM 3743 C C . GLU A 1 492 ? 3.578 -14.581 25.624 1.00 76.76 472 GLU A C 1
ATOM 3744 O O . GLU A 1 492 ? 4.060 -13.451 25.524 1.00 60.64 472 GLU A O 1
ATOM 3750 N N . LYS A 1 493 ? 3.609 -15.506 24.660 1.00 81.15 473 LYS A N 1
ATOM 3751 C CA . LYS A 1 493 ? 4.329 -15.352 23.381 1.00 79.31 473 LYS A CA 1
ATOM 3752 C C . LYS A 1 493 ? 3.919 -14.116 22.632 1.00 75.96 473 LYS A C 1
ATOM 3753 O O . LYS A 1 493 ? 4.725 -13.543 21.914 1.00 72.78 473 LYS A O 1
ATOM 3759 N N . LEU A 1 494 ? 2.671 -13.709 22.822 1.00 79.18 474 LEU A N 1
ATOM 3760 C CA . LEU A 1 494 ? 2.160 -12.475 22.255 1.00 89.99 474 LEU A CA 1
ATOM 3761 C C . LEU A 1 494 ? 2.944 -11.266 22.767 1.00 90.06 474 LEU A C 1
ATOM 3762 O O . LEU A 1 494 ? 3.498 -10.489 21.972 1.00 90.71 474 LEU A O 1
ATOM 3767 N N . PHE A 1 495 ? 3.032 -11.151 24.095 1.00 88.34 475 PHE A N 1
ATOM 3768 C CA . PHE A 1 495 ? 3.626 -9.977 24.753 1.00 78.01 475 PHE A CA 1
ATOM 3769 C C . PHE A 1 495 ? 5.140 -10.044 24.932 1.00 72.53 475 PHE A C 1
ATOM 3770 O O . PHE A 1 495 ? 5.760 -9.027 25.235 1.00 62.41 475 PHE A O 1
ATOM 3778 N N . GLN A 1 496 ? 5.748 -11.209 24.723 1.00 75.29 476 GLN A N 1
ATOM 3779 C CA . GLN A 1 496 ? 7.204 -11.302 24.758 1.00 76.38 476 GLN A CA 1
ATOM 3780 C C . GLN A 1 496 ? 7.788 -11.018 23.377 1.00 73.39 476 GLN A C 1
ATOM 3781 O O . GLN A 1 496 ? 8.651 -10.150 23.237 1.00 59.02 476 GLN A O 1
ATOM 3787 N N . ASP A 1 497 ? 7.286 -11.720 22.362 1.00 80.58 477 ASP A N 1
ATOM 3788 C CA . ASP A 1 497 ? 7.892 -11.680 21.029 1.00 87.90 477 ASP A CA 1
ATOM 3789 C C . ASP A 1 497 ? 7.110 -10.867 19.976 1.00 80.87 477 ASP A C 1
ATOM 3790 O O . ASP A 1 497 ? 7.663 -10.558 18.912 1.00 72.65 477 ASP A O 1
ATOM 3795 N N . GLY A 1 498 ? 5.864 -10.493 20.268 1.00 76.92 478 GLY A N 1
ATOM 3796 C CA . GLY A 1 498 ? 5.022 -9.823 19.276 1.00 79.47 478 GLY A CA 1
ATOM 3797 C C . GLY A 1 498 ? 5.499 -8.430 18.913 1.00 78.69 478 GLY A C 1
ATOM 3798 O O . GLY A 1 498 ? 6.209 -7.805 19.693 1.00 81.74 478 GLY A O 1
ATOM 3799 N N . THR A 1 499 ? 5.107 -7.951 17.729 1.00 77.82 479 THR A N 1
ATOM 3800 C CA . THR A 1 499 ? 5.421 -6.589 17.290 1.00 71.33 479 THR A CA 1
ATOM 3801 C C . THR A 1 499 ? 4.544 -5.622 18.034 1.00 66.71 479 THR A C 1
ATOM 3802 O O . THR A 1 499 ? 3.534 -5.995 18.606 1.00 61.45 479 THR A O 1
ATOM 3806 N N . TYR A 1 500 ? 4.944 -4.365 17.994 1.00 66.64 480 TYR A N 1
ATOM 3807 C CA . TYR A 1 500 ? 4.288 -3.319 18.743 1.00 69.98 480 TYR A CA 1
ATOM 3808 C C . TYR A 1 500 ? 3.961 -2.258 17.742 1.00 71.13 480 TYR A C 1
ATOM 3809 O O . TYR A 1 500 ? 4.762 -1.962 16.860 1.00 74.32 480 TYR A O 1
ATOM 3818 N N . TYR A 1 501 ? 2.775 -1.696 17.897 1.00 79.00 481 TYR A N 1
ATOM 3819 C CA . TYR A 1 501 ? 2.328 -0.582 17.090 1.00 87.64 481 TYR A CA 1
ATOM 3820 C C . TYR A 1 501 ? 1.415 0.276 17.990 1.00 87.68 481 TYR A C 1
ATOM 3821 O O . TYR A 1 501 ? 0.463 -0.228 18.603 1.00 77.75 481 TYR A O 1
ATOM 3830 N N . MET A 1 502 ? 1.812 1.532 18.183 1.00 87.16 482 MET A N 1
ATOM 3831 C CA . MET A 1 502 ? 1.042 2.472 18.998 1.00 88.94 482 MET A CA 1
ATOM 3832 C C . MET A 1 502 ? -0.162 2.978 18.215 1.00 95.78 482 MET A C 1
ATOM 3833 O O . MET A 1 502 ? 0.011 3.467 17.104 1.00 88.76 482 MET A O 1
ATOM 3838 N N . ILE A 1 503 ? -1.362 2.895 18.810 1.00 107.06 483 ILE A N 1
ATOM 3839 C CA . ILE A 1 503 ? -2.618 3.289 18.139 1.00 101.59 483 ILE A CA 1
ATOM 3840 C C . ILE A 1 503 ? -2.722 4.799 18.093 1.00 102.38 483 ILE A C 1
ATOM 3841 O O . ILE A 1 503 ? -2.222 5.478 18.996 1.00 102.79 483 ILE A O 1
ATOM 3846 N N . SER A 1 504 ? -3.355 5.305 17.028 1.00 112.07 484 SER A N 1
ATOM 3847 C CA . SER A 1 504 ? -3.670 6.727 16.881 1.00 118.67 484 SER A CA 1
ATOM 3848 C C . SER A 1 504 ? -4.246 7.261 18.184 1.00 119.39 484 SER A C 1
ATOM 3849 O O . SER A 1 504 ? -4.981 6.564 18.896 1.00 121.56 484 SER A O 1
ATOM 3852 N N . THR A 1 505 ? -3.904 8.509 18.471 1.00 113.10 485 THR A N 1
ATOM 3853 C CA . THR A 1 505 ? -3.791 8.968 19.851 1.00 113.22 485 THR A CA 1
ATOM 3854 C C . THR A 1 505 ? -5.004 9.664 20.465 1.00 102.68 485 THR A C 1
ATOM 3855 O O . THR A 1 505 ? -5.387 10.757 20.051 1.00 115.88 485 THR A O 1
ATOM 3859 N N . GLY A 1 506 ? -5.567 9.060 21.502 1.00 90.27 486 GLY A N 1
ATOM 3860 C CA . GLY A 1 506 ? -6.246 9.851 22.512 1.00 88.96 486 GLY A CA 1
ATOM 3861 C C . GLY A 1 506 ? -5.126 10.553 23.279 1.00 88.04 486 GLY A C 1
ATOM 3862 O O . GLY A 1 506 ? -4.279 9.890 23.851 1.00 81.30 486 GLY A O 1
ATOM 3863 N N . LYS A 1 507 ? -5.119 11.882 23.332 1.00 90.57 487 LYS A N 1
ATOM 3864 C CA . LYS A 1 507 ? -4.019 12.637 23.994 1.00 91.58 487 LYS A CA 1
ATOM 3865 C C . LYS A 1 507 ? -4.276 12.530 25.497 1.00 84.60 487 LYS A C 1
ATOM 3866 O O . LYS A 1 507 ? -3.368 12.597 26.314 1.00 76.62 487 LYS A O 1
ATOM 3872 N N . ASP A 1 508 ? -5.554 12.381 25.827 1.00 86.37 488 ASP A N 1
ATOM 3873 C CA . ASP A 1 508 ? -6.013 11.726 27.050 1.00 87.84 488 ASP A CA 1
ATOM 3874 C C . ASP A 1 508 ? -5.368 10.397 27.399 1.00 90.63 488 ASP A C 1
ATOM 3875 O O . ASP A 1 508 ? -5.009 10.215 28.533 1.00 99.72 488 ASP A O 1
ATOM 3880 N N . SER A 1 509 ? -5.289 9.454 26.458 1.00 92.19 489 SER A N 1
ATOM 3881 C CA . SER A 1 509 ? -5.009 8.051 26.774 1.00 90.36 489 SER A CA 1
ATOM 3882 C C . SER A 1 509 ? -3.914 7.377 25.935 1.00 92.27 489 SER A C 1
ATOM 3883 O O . SER A 1 509 ? -3.825 7.537 24.715 1.00 91.39 489 SER A O 1
ATOM 3886 N N . TYR A 1 510 ? -3.136 6.542 26.617 1.00 96.97 490 TYR A N 1
ATOM 3887 C CA . TYR A 1 510 ? -2.111 5.705 26.000 1.00 85.53 490 TYR A CA 1
ATOM 3888 C C . TYR A 1 510 ? -2.765 4.394 25.563 1.00 81.54 490 TYR A C 1
ATOM 3889 O O . TYR A 1 510 ? -3.437 3.727 26.374 1.00 79.80 490 TYR A O 1
ATOM 3898 N N . VAL A 1 511 ? -2.572 4.033 24.292 1.00 79.97 491 VAL A N 1
ATOM 3899 C CA . VAL A 1 511 ? -3.146 2.799 23.723 1.00 80.00 491 VAL A CA 1
ATOM 3900 C C . VAL A 1 511 ? -2.253 2.256 22.590 1.00 78.07 491 VAL A C 1
ATOM 3901 O O . VAL A 1 511 ? -1.659 3.031 21.835 1.00 80.13 491 VAL A O 1
ATOM 3905 N N . TYR A 1 512 ? -2.138 0.925 22.505 1.00 72.02 492 TYR A N 1
ATOM 3906 C CA . TYR A 1 512 ? -1.246 0.262 21.540 1.00 66.69 492 TYR A CA 1
ATOM 3907 C C . TYR A 1 512 ? -1.695 -1.166 21.263 1.00 74.89 492 TYR A C 1
ATOM 3908 O O . TYR A 1 512 ? -2.572 -1.698 21.951 1.00 74.47 492 TYR A O 1
ATOM 3917 N N . GLN A 1 513 ? -1.086 -1.770 20.248 1.00 81.88 493 GLN A N 1
ATOM 3918 C CA . GLN A 1 513 ? -1.444 -3.108 19.824 1.00 89.46 493 GLN A CA 1
ATOM 3919 C C . GLN A 1 513 ? -0.199 -3.980 19.729 1.00 88.03 493 GLN A C 1
ATOM 3920 O O . GLN A 1 513 ? 0.860 -3.542 19.247 1.00 78.64 493 GLN A O 1
ATOM 3926 N N . ARG A 1 514 ? -0.356 -5.225 20.173 1.00 84.31 494 ARG A N 1
ATOM 3927 C CA . ARG A 1 514 ? 0.677 -6.240 20.089 1.00 81.65 494 ARG A CA 1
ATOM 3928 C C . ARG A 1 514 ? 0.133 -7.336 19.221 1.00 82.68 494 ARG A C 1
ATOM 3929 O O . ARG A 1 514 ? -1.012 -7.744 19.411 1.00 89.28 494 ARG A O 1
ATOM 3937 N N . ASP A 1 515 ? 0.936 -7.810 18.270 1.00 83.31 495 ASP A N 1
ATOM 3938 C CA . ASP A 1 515 ? 0.498 -8.853 17.334 1.00 84.86 495 ASP A CA 1
ATOM 3939 C C . ASP A 1 515 ? 1.616 -9.853 16.951 1.00 90.43 495 ASP A C 1
ATOM 3940 O O . ASP A 1 515 ? 2.734 -9.450 16.596 1.00 84.64 495 ASP A O 1
ATOM 3945 N N . LEU A 1 516 ? 1.285 -11.149 17.044 1.00 94.41 496 LEU A N 1
ATOM 3946 C CA . LEU A 1 516 ? 2.094 -12.254 16.505 1.00 102.09 496 LEU A CA 1
ATOM 3947 C C . LEU A 1 516 ? 1.827 -12.480 14.994 1.00 110.76 496 LEU A C 1
ATOM 3948 O O . LEU A 1 516 ? 2.523 -13.273 14.349 1.00 108.67 496 LEU A O 1
ATOM 3953 N N . GLY A 1 517 ? 0.817 -11.794 14.440 1.00 120.22 497 GLY A N 1
ATOM 3954 C CA . GLY A 1 517 ? 0.377 -11.969 13.042 1.00 129.54 497 GLY A CA 1
ATOM 3955 C C . GLY A 1 517 ? -0.839 -12.887 13.012 1.00 136.65 497 GLY A C 1
ATOM 3956 O O . GLY A 1 517 ? -1.907 -12.537 12.484 1.00 141.75 497 GLY A O 1
ATOM 3957 N N . ASN A 1 518 ? -0.649 -14.056 13.621 1.00 132.14 498 ASN A N 1
ATOM 3958 C CA . ASN A 1 518 ? -1.693 -15.025 13.914 1.00 125.60 498 ASN A CA 1
ATOM 3959 C C . ASN A 1 518 ? -2.718 -14.447 14.933 1.00 116.29 498 ASN A C 1
ATOM 3960 O O . ASN A 1 518 ? -3.920 -14.493 14.696 1.00 112.18 498 ASN A O 1
ATOM 3965 N N . GLU A 1 519 ? -2.219 -13.896 16.036 1.00 110.28 499 GLU A N 1
ATOM 3966 C CA . GLU A 1 519 ? -3.059 -13.378 17.114 1.00 103.10 499 GLU A CA 1
ATOM 3967 C C . GLU A 1 519 ? -2.707 -11.920 17.359 1.00 99.91 499 GLU A C 1
ATOM 3968 O O . GLU A 1 519 ? -1.673 -11.441 16.890 1.00 98.76 499 GLU A O 1
ATOM 3974 N N . SER A 1 520 ? -3.583 -11.231 18.085 1.00 95.32 500 SER A N 1
ATOM 3975 C CA . SER A 1 520 ? -3.531 -9.776 18.216 1.00 89.29 500 SER A CA 1
ATOM 3976 C C . SER A 1 520 ? -4.294 -9.316 19.463 1.00 88.55 500 SER A C 1
ATOM 3977 O O . SER A 1 520 ? -5.310 -9.936 19.838 1.00 92.04 500 SER A O 1
ATOM 3980 N N . ALA A 1 521 ? -3.793 -8.249 20.105 1.00 79.69 501 ALA A N 1
ATOM 3981 C CA . ALA A 1 521 ? -4.409 -7.670 21.311 1.00 69.61 501 ALA A CA 1
ATOM 3982 C C . ALA A 1 521 ? -4.162 -6.186 21.429 1.00 65.86 501 ALA A C 1
ATOM 3983 O O . ALA A 1 521 ? -3.200 -5.650 20.889 1.00 57.15 501 ALA A O 1
ATOM 3985 N N . ILE A 1 522 ? -5.053 -5.531 22.160 1.00 74.82 502 ILE A N 1
ATOM 3986 C CA . ILE A 1 522 ? -4.976 -4.102 22.362 1.00 84.17 502 ILE A CA 1
ATOM 3987 C C . ILE A 1 522 ? -4.930 -3.781 23.853 1.00 89.58 502 ILE A C 1
ATOM 3988 O O . ILE A 1 522 ? -5.796 -4.211 24.622 1.00 84.77 502 ILE A O 1
ATOM 3993 N N . VAL A 1 523 ? -3.894 -3.031 24.231 1.00 90.00 503 VAL A N 1
ATOM 3994 C CA . VAL A 1 523 ? -3.771 -2.423 25.548 1.00 82.81 503 VAL A CA 1
ATOM 3995 C C . VAL A 1 523 ? -4.265 -0.998 25.413 1.00 85.09 503 VAL A C 1
ATOM 3996 O O . VAL A 1 523 ? -3.891 -0.297 24.466 1.00 88.80 503 VAL A O 1
ATOM 4000 N N . ALA A 1 524 ? -5.093 -0.579 26.364 1.00 78.92 504 ALA A N 1
ATOM 4001 C CA . ALA A 1 524 ? -5.635 0.763 26.370 1.00 79.14 504 ALA A CA 1
ATOM 4002 C C . ALA A 1 524 ? -5.722 1.275 27.792 1.00 80.98 504 ALA A C 1
ATOM 4003 O O . ALA A 1 524 ? -6.309 0.595 28.639 1.00 80.76 504 ALA A O 1
ATOM 4005 N N . VAL A 1 525 ? -5.139 2.456 28.044 1.00 81.03 505 VAL A N 1
ATOM 4006 C CA . VAL A 1 525 ? -4.999 3.016 29.394 1.00 79.82 505 VAL A CA 1
ATOM 4007 C C . VAL A 1 525 ? -5.407 4.480 29.419 1.00 80.14 505 VAL A C 1
ATOM 4008 O O . VAL A 1 525 ? -4.863 5.290 28.667 1.00 77.36 505 VAL A O 1
ATOM 4012 N N . SER A 1 526 ? -6.338 4.791 30.320 1.00 78.78 506 SER A N 1
ATOM 4013 C CA . SER A 1 526 ? -6.792 6.153 30.569 1.00 78.71 506 SER A CA 1
ATOM 4014 C C . SER A 1 526 ? -5.759 6.884 31.392 1.00 75.92 506 SER A C 1
ATOM 4015 O O . SER A 1 526 ? -5.294 6.364 32.405 1.00 75.78 506 SER A O 1
ATOM 4018 N N . LEU A 1 527 ? -5.413 8.090 30.954 1.00 73.44 507 LEU A N 1
ATOM 4019 C CA . LEU A 1 527 ? -4.558 8.988 31.726 1.00 72.03 507 LEU A CA 1
ATOM 4020 C C . LEU A 1 527 ? -5.329 10.189 32.204 1.00 71.88 507 LEU A C 1
ATOM 4021 O O . LEU A 1 527 ? -4.712 11.152 32.654 1.00 81.67 507 LEU A O 1
ATOM 4026 N N . SER A 1 528 ? -6.657 10.149 32.109 1.00 81.54 508 SER A N 1
ATOM 4027 C CA . SER A 1 528 ? -7.512 11.259 32.548 1.00 89.40 508 SER A CA 1
ATOM 4028 C C . SER A 1 528 ? -8.191 10.894 33.849 1.00 89.41 508 SER A C 1
ATOM 4029 O O . SER A 1 528 ? -8.431 9.705 34.127 1.00 100.52 508 SER A O 1
ATOM 4032 N N . ASN A 1 529 ? -8.437 11.915 34.667 1.00 88.10 509 ASN A N 1
ATOM 4033 C CA . ASN A 1 529 ? -9.189 11.763 35.924 1.00 92.73 509 ASN A CA 1
ATOM 4034 C C . ASN A 1 529 ? -10.699 11.740 35.699 1.00 93.34 509 ASN A C 1
ATOM 4035 O O . ASN A 1 529 ? -11.442 11.423 36.630 1.00 82.52 509 ASN A O 1
ATOM 4040 N N . LYS A 1 530 ? -11.141 12.120 34.492 1.00 103.04 510 LYS A N 1
ATOM 4041 C CA . LYS A 1 530 ? -12.540 11.962 34.081 1.00 108.15 510 LYS A CA 1
ATOM 4042 C C . LYS A 1 530 ? -12.642 10.724 33.225 1.00 108.77 510 LYS A C 1
ATOM 4043 O O . LYS A 1 530 ? -11.727 10.427 32.467 1.00 117.65 510 LYS A O 1
ATOM 4049 N N . LYS A 1 531 ? -13.761 10.012 33.321 1.00 109.08 511 LYS A N 1
ATOM 4050 C CA . LYS A 1 531 ? -13.954 8.825 32.491 1.00 107.17 511 LYS A CA 1
ATOM 4051 C C . LYS A 1 531 ? -14.006 9.207 31.004 1.00 95.56 511 LYS A C 1
ATOM 4052 O O . LYS A 1 531 ? -14.549 10.258 30.655 1.00 89.22 511 LYS A O 1
ATOM 4058 N N . ILE A 1 532 ? -13.418 8.366 30.149 1.00 90.66 512 ILE A N 1
ATOM 4059 C CA . ILE A 1 532 ? -13.279 8.661 28.715 1.00 89.97 512 ILE A CA 1
ATOM 4060 C C . ILE A 1 532 ? -13.462 7.460 27.803 1.00 88.17 512 ILE A C 1
ATOM 4061 O O . ILE A 1 532 ? -13.369 6.305 28.247 1.00 78.32 512 ILE A O 1
ATOM 4066 N N . SER A 1 533 ? -13.693 7.782 26.524 1.00 88.41 513 SER A N 1
ATOM 4067 C CA . SER A 1 533 ? -14.192 6.854 25.527 1.00 88.23 513 SER A CA 1
ATOM 4068 C C . SER A 1 533 ? -13.239 6.667 24.362 1.00 85.48 513 SER A C 1
ATOM 4069 O O . SER A 1 533 ? -12.523 7.587 23.980 1.00 84.38 513 SER A O 1
ATOM 4072 N N . ILE A 1 534 ? -13.293 5.474 23.781 1.00 88.53 514 ILE A N 1
ATOM 4073 C CA . ILE A 1 534 ? -12.287 4.970 22.856 1.00 100.59 514 ILE A CA 1
ATOM 4074 C C . ILE A 1 534 ? -12.994 4.305 21.680 1.00 106.55 514 ILE A C 1
ATOM 4075 O O . ILE A 1 534 ? -13.852 3.454 21.909 1.00 118.84 514 ILE A O 1
ATOM 4080 N N . ASP A 1 535 ? -12.607 4.663 20.448 1.00 104.25 515 ASP A N 1
ATOM 4081 C CA . ASP A 1 535 ? -13.117 4.002 19.240 1.00 103.25 515 ASP A CA 1
ATOM 4082 C C . ASP A 1 535 ? -12.135 2.918 18.786 1.00 100.21 515 ASP A C 1
ATOM 4083 O O . ASP A 1 535 ? -10.962 3.209 18.556 1.00 88.83 515 ASP A O 1
ATOM 4088 N N . LEU A 1 536 ? -12.628 1.684 18.629 1.00 101.46 516 LEU A N 1
ATOM 4089 C CA . LEU A 1 536 ? -11.796 0.514 18.287 1.00 100.73 516 LEU A CA 1
ATOM 4090 C C . LEU A 1 536 ? -12.622 -0.669 17.724 1.00 95.74 516 LEU A C 1
ATOM 4091 O O . LEU A 1 536 ? -13.824 -0.729 17.955 1.00 106.72 516 LEU A O 1
ATOM 4096 N N . PRO A 1 537 ? -11.982 -1.623 17.004 1.00 90.87 517 PRO A N 1
ATOM 4097 C CA . PRO A 1 537 ? -12.675 -2.792 16.423 1.00 94.44 517 PRO A CA 1
ATOM 4098 C C . PRO A 1 537 ? -13.524 -3.638 17.372 1.00 96.76 517 PRO A C 1
ATOM 4099 O O . PRO A 1 537 ? -13.428 -3.504 18.592 1.00 95.97 517 PRO A O 1
ATOM 4103 N N . GLU A 1 538 ? -14.323 -4.526 16.776 1.00 100.90 518 GLU A N 1
ATOM 4104 C CA . GLU A 1 538 ? -15.408 -5.236 17.463 1.00 104.83 518 GLU A CA 1
ATOM 4105 C C . GLU A 1 538 ? -16.402 -4.214 18.033 1.00 113.74 518 GLU A C 1
ATOM 4106 O O . GLU A 1 538 ? -17.227 -4.521 18.889 1.00 121.86 518 GLU A O 1
ATOM 4112 N N . GLU A 1 543 ? -13.706 -9.891 21.726 1.00 90.31 523 GLU A N 1
ATOM 4113 C CA . GLU A 1 543 ? -12.848 -8.917 22.402 1.00 88.00 523 GLU A CA 1
ATOM 4114 C C . GLU A 1 543 ? -12.634 -9.302 23.891 1.00 86.94 523 GLU A C 1
ATOM 4115 O O . GLU A 1 543 ? -13.326 -8.788 24.764 1.00 85.19 523 GLU A O 1
ATOM 4121 N N . LEU A 1 544 ? -11.657 -10.189 24.165 1.00 90.10 524 LEU A N 1
ATOM 4122 C CA . LEU A 1 544 ? -11.479 -10.887 25.483 1.00 96.59 524 LEU A CA 1
ATOM 4123 C C . LEU A 1 544 ? -10.546 -10.170 26.488 1.00 100.17 524 LEU A C 1
ATOM 4124 O O . LEU A 1 544 ? -9.452 -9.762 26.106 1.00 109.71 524 LEU A O 1
ATOM 4129 N N . LEU A 1 545 ? -10.966 -10.040 27.761 1.00 98.47 525 LEU A N 1
ATOM 4130 C CA . LEU A 1 545 ? -10.163 -9.346 28.812 1.00 98.06 525 LEU A CA 1
ATOM 4131 C C . LEU A 1 545 ? -9.428 -10.299 29.759 1.00 108.07 525 LEU A C 1
ATOM 4132 O O . LEU A 1 545 ? -9.882 -11.426 29.985 1.00 115.66 525 LEU A O 1
ATOM 4137 N N . LYS A 1 546 ? -8.316 -9.809 30.332 1.00 116.53 526 LYS A N 1
ATOM 4138 C CA . LYS A 1 546 ? -7.475 -10.543 31.323 1.00 112.53 526 LYS A CA 1
ATOM 4139 C C . LYS A 1 546 ? -6.991 -9.647 32.474 1.00 118.14 526 LYS A C 1
ATOM 4140 O O . LYS A 1 546 ? -7.210 -9.983 33.647 1.00 132.95 526 LYS A O 1
ATOM 4146 N N . ALA A 1 547 ? -6.335 -8.530 32.151 1.00 105.89 527 ALA A N 1
ATOM 4147 C CA . ALA A 1 547 ? -5.939 -7.544 33.153 1.00 99.76 527 ALA A CA 1
ATOM 4148 C C . ALA A 1 547 ? -6.837 -6.326 32.937 1.00 91.20 527 ALA A C 1
ATOM 4149 O O . ALA A 1 547 ? -7.067 -5.929 31.794 1.00 88.16 527 ALA A O 1
ATOM 4151 N N . GLY A 1 548 ? -7.386 -5.772 34.011 1.00 81.26 528 GLY A N 1
ATOM 4152 C CA . GLY A 1 548 ? -8.336 -4.676 33.876 1.00 85.92 528 GLY A CA 1
ATOM 4153 C C . GLY A 1 548 ? -9.028 -4.325 35.173 1.00 94.32 528 GLY A C 1
ATOM 4154 O O . GLY A 1 548 ? -9.104 -5.184 36.042 1.00 111.40 528 GLY A O 1
ATOM 4155 N N . GLU A 1 549 ? -9.533 -3.082 35.295 1.00 94.75 529 GLU A N 1
ATOM 4156 C CA . GLU A 1 549 ? -10.117 -2.522 36.558 1.00 83.62 529 GLU A CA 1
ATOM 4157 C C . GLU A 1 549 ? -11.326 -1.563 36.375 1.00 86.34 529 GLU A C 1
ATOM 4158 O O . GLU A 1 549 ? -11.237 -0.363 36.686 1.00 82.38 529 GLU A O 1
ATOM 4164 N N . TYR A 1 550 ? -12.438 -2.104 35.858 1.00 88.83 530 TYR A N 1
ATOM 4165 C CA . TYR A 1 550 ? -13.724 -1.368 35.624 1.00 84.84 530 TYR A CA 1
ATOM 4166 C C . TYR A 1 550 ? -13.885 -0.610 34.218 1.00 81.70 530 TYR A C 1
ATOM 4167 O O . TYR A 1 550 ? -13.280 0.446 34.000 1.00 72.84 530 TYR A O 1
ATOM 4176 N N . GLN A 1 551 ? -14.701 -1.165 33.286 1.00 84.03 531 GLN A N 1
ATOM 4177 C CA . GLN A 1 551 ? -14.935 -0.586 31.906 1.00 84.16 531 GLN A CA 1
ATOM 4178 C C . GLN A 1 551 ? -16.261 -1.023 31.173 1.00 98.49 531 GLN A C 1
ATOM 4179 O O . GLN A 1 551 ? -16.993 -1.872 31.686 1.00 106.97 531 GLN A O 1
ATOM 4185 N N . LEU A 1 552 ? -16.529 -0.467 29.970 1.00 111.85 532 LEU A N 1
ATOM 4186 C CA . LEU A 1 552 ? -17.772 -0.735 29.155 1.00 114.27 532 LEU A CA 1
ATOM 4187 C C . LEU A 1 552 ? -17.477 -1.559 27.880 1.00 111.35 532 LEU A C 1
ATOM 4188 O O . LEU A 1 552 ? -16.386 -1.479 27.330 1.00 102.93 532 LEU A O 1
ATOM 4193 N N . THR A 1 553 ? -18.487 -2.282 27.386 1.00 124.14 533 THR A N 1
ATOM 4194 C CA . THR A 1 553 ? -18.308 -3.476 26.516 1.00 132.57 533 THR A CA 1
ATOM 4195 C C . THR A 1 553 ? -18.834 -3.441 25.043 1.00 135.52 533 THR A C 1
ATOM 4196 O O . THR A 1 553 ? -18.774 -4.457 24.356 1.00 149.58 533 THR A O 1
ATOM 4200 N N . ASN A 1 554 ? -19.290 -2.292 24.548 1.00 130.56 534 ASN A N 1
ATOM 4201 C CA . ASN A 1 554 ? -20.208 -2.243 23.371 1.00 121.13 534 ASN A CA 1
ATOM 4202 C C . ASN A 1 554 ? -19.600 -2.515 21.971 1.00 110.48 534 ASN A C 1
ATOM 4203 O O . ASN A 1 554 ? -20.217 -3.146 21.118 1.00 97.38 534 ASN A O 1
ATOM 4208 N N . GLY A 1 555 ? -18.384 -2.042 21.760 1.00 109.24 535 GLY A N 1
ATOM 4209 C CA . GLY A 1 555 ? -17.789 -1.923 20.427 1.00 103.08 535 GLY A CA 1
ATOM 4210 C C . GLY A 1 555 ? -16.986 -0.639 20.435 1.00 101.60 535 GLY A C 1
ATOM 4211 O O . GLY A 1 555 ? -15.843 -0.609 19.992 1.00 87.46 535 GLY A O 1
ATOM 4212 N N . LYS A 1 556 ? -17.614 0.422 20.942 1.00 105.54 536 LYS A N 1
ATOM 4213 C CA . LYS A 1 556 ? -16.909 1.587 21.482 1.00 108.62 536 LYS A CA 1
ATOM 4214 C C . LYS A 1 556 ? -16.629 1.297 22.965 1.00 110.08 536 LYS A C 1
ATOM 4215 O O . LYS A 1 556 ? -17.382 0.569 23.615 1.00 112.59 536 LYS A O 1
ATOM 4221 N N . LEU A 1 557 ? -15.529 1.839 23.482 1.00 111.12 537 LEU A N 1
ATOM 4222 C CA . LEU A 1 557 ? -15.067 1.541 24.842 1.00 105.81 537 LEU A CA 1
ATOM 4223 C C . LEU A 1 557 ? -14.988 2.775 25.740 1.00 100.88 537 LEU A C 1
ATOM 4224 O O . LEU A 1 557 ? -14.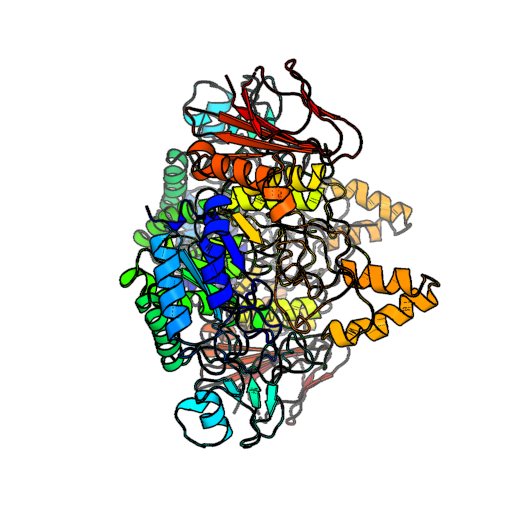434 3.795 25.328 1.00 95.73 537 LEU A O 1
ATOM 4229 N N . THR A 1 558 ? -15.503 2.647 26.968 1.00 99.54 538 THR A N 1
ATOM 4230 C CA . THR A 1 558 ? -15.492 3.708 27.979 1.00 104.80 538 THR A CA 1
ATOM 4231 C C . THR A 1 558 ? -14.747 3.206 29.207 1.00 107.11 538 THR A C 1
ATOM 4232 O O . THR A 1 558 ? -15.089 2.161 29.748 1.00 105.10 538 THR A O 1
ATOM 4236 N N . LEU A 1 559 ? -13.777 3.994 29.672 1.00 105.08 539 LEU A N 1
ATOM 4237 C CA . LEU A 1 559 ? -12.905 3.618 30.782 1.00 94.58 539 LEU A CA 1
ATOM 4238 C C . LEU A 1 559 ? -13.153 4.496 32.003 1.00 93.74 539 LEU A C 1
ATOM 4239 O O . LEU A 1 559 ? -13.105 5.720 31.909 1.00 86.79 539 LEU A O 1
ATOM 4244 N N . MET A 1 560 ? -13.325 3.872 33.164 1.00 91.34 540 MET A N 1
ATOM 4245 C CA . MET A 1 560 ? -13.356 4.620 34.414 1.00 86.96 540 MET A CA 1
ATOM 4246 C C . MET A 1 560 ? -12.067 5.428 34.602 1.00 91.42 540 MET A C 1
ATOM 4247 O O . MET A 1 560 ? -11.045 5.121 33.997 1.00 105.37 540 MET A O 1
ATOM 4252 N N . PRO A 1 561 ? -12.114 6.484 35.425 1.00 89.42 541 PRO A N 1
ATOM 4253 C CA . PRO A 1 561 ? -10.982 7.418 35.519 1.00 85.20 541 PRO A CA 1
ATOM 4254 C C . PRO A 1 561 ? -9.630 6.775 35.893 1.00 83.33 541 PRO A C 1
ATOM 4255 O O . PRO A 1 561 ? -9.527 6.132 36.951 1.00 73.55 541 PRO A O 1
ATOM 4259 N N . TYR A 1 562 ? -8.621 6.989 35.029 1.00 82.73 542 TYR A N 1
ATOM 4260 C CA . TYR A 1 562 ? -7.271 6.381 35.129 1.00 82.42 542 TYR A CA 1
ATOM 4261 C C . TYR A 1 562 ? -7.193 4.867 34.961 1.00 76.80 542 TYR A C 1
ATOM 4262 O O . TYR A 1 562 ? -6.165 4.269 35.213 1.00 74.53 542 TYR A O 1
ATOM 4271 N N . ALA A 1 563 ? -8.240 4.239 34.466 1.00 78.99 543 ALA A N 1
ATOM 4272 C CA . ALA A 1 563 ? -8.280 2.776 34.421 1.00 70.84 543 ALA A CA 1
ATOM 4273 C C . ALA A 1 563 ? -7.659 2.316 33.108 1.00 66.41 543 ALA A C 1
ATOM 4274 O O . ALA A 1 563 ? -7.231 3.143 32.276 1.00 62.56 543 ALA A O 1
ATOM 4276 N N . GLY A 1 564 ? -7.612 1.002 32.917 1.00 61.84 544 GLY A N 1
ATOM 4277 C CA . GLY A 1 564 ? -7.027 0.435 31.710 1.00 61.15 544 GLY A CA 1
ATOM 4278 C C . GLY A 1 564 ? -7.315 -1.035 31.556 1.00 60.52 544 GLY A C 1
ATOM 4279 O O . GLY A 1 564 ? -7.627 -1.719 32.527 1.00 61.83 544 GLY A O 1
ATOM 4280 N N . VAL A 1 565 ? -7.241 -1.508 30.314 1.00 65.22 545 VAL A N 1
ATOM 4281 C CA . VAL A 1 565 ? -7.632 -2.883 29.991 1.00 63.69 545 VAL A CA 1
ATOM 4282 C C . VAL A 1 565 ? -6.872 -3.447 28.771 1.00 67.76 545 VAL A C 1
ATOM 4283 O O . VAL A 1 565 ? -6.435 -2.696 27.858 1.00 66.09 545 VAL A O 1
ATOM 4287 N N . VAL A 1 566 ? -6.702 -4.767 28.815 1.00 67.96 546 VAL A N 1
ATOM 4288 C CA . VAL A 1 566 ? -6.039 -5.523 27.789 1.00 80.85 546 VAL A CA 1
ATOM 4289 C C . VAL A 1 566 ? -7.106 -6.370 27.125 1.00 87.17 546 VAL A C 1
ATOM 4290 O O . VAL A 1 566 ? -7.770 -7.185 27.792 1.00 84.49 546 VAL A O 1
ATOM 4294 N N . LEU A 1 567 ? -7.239 -6.185 25.807 1.00 90.40 547 LEU A N 1
ATOM 4295 C CA . LEU A 1 567 ? -8.296 -6.792 25.001 1.00 82.83 547 LEU A CA 1
ATOM 4296 C C . LEU A 1 567 ? -7.713 -7.585 23.833 1.00 77.10 547 LEU A C 1
ATOM 4297 O O . LEU A 1 567 ? -7.202 -7.001 22.867 1.00 71.69 547 LEU A O 1
ATOM 4302 N N . LYS A 1 568 ? -7.802 -8.910 23.930 1.00 78.59 548 LYS A N 1
ATOM 4303 C CA . LYS A 1 568 ? -7.428 -9.805 22.836 1.00 89.80 548 LYS A CA 1
ATOM 4304 C C . LYS A 1 568 ? -8.520 -9.780 21.794 1.00 89.79 548 LYS A C 1
ATOM 4305 O O . LYS A 1 568 ? -9.692 -9.899 22.129 1.00 91.03 548 LYS A O 1
ATOM 4311 N N . LYS A 1 569 ? -8.141 -9.651 20.529 1.00 96.60 549 LYS A N 1
ATOM 4312 C CA . LYS A 1 569 ? -9.128 -9.512 19.456 1.00 105.54 549 LYS A CA 1
ATOM 4313 C C . LYS A 1 569 ? -9.658 -10.910 19.008 1.00 104.47 549 LYS A C 1
ATOM 4314 O O . LYS A 1 569 ? -8.915 -11.902 19.083 1.00 88.69 549 LYS A O 1
ATOM 4320 N N . GLU A 1 570 ? -10.953 -10.948 18.624 1.00 110.84 550 GLU A N 1
ATOM 4321 C CA . GLU A 1 570 ? -11.786 -12.175 18.345 1.00 113.59 550 GLU A CA 1
ATOM 4322 C C . GLU A 1 570 ? -11.506 -13.393 19.236 1.00 101.41 550 GLU A C 1
ATOM 4323 O O . GLU A 1 570 ? -11.380 -13.262 20.446 1.00 77.74 550 GLU A O 1
ATOM 4329 N N . SER B 1 22 ? 46.467 4.537 0.112 1.00 101.12 2 SER B N 1
ATOM 4330 C CA . SER B 1 22 ? 45.934 5.937 0.127 1.00 102.28 2 SER B CA 1
ATOM 4331 C C . SER B 1 22 ? 45.359 6.345 -1.243 1.00 101.69 2 SER B C 1
ATOM 4332 O O . SER B 1 22 ? 45.900 5.975 -2.287 1.00 86.11 2 SER B O 1
ATOM 4335 N N . HIS B 1 23 ? 44.287 7.148 -1.202 1.00 106.61 3 HIS B N 1
ATOM 4336 C CA . HIS B 1 23 ? 43.471 7.520 -2.367 1.00 97.45 3 HIS B CA 1
ATOM 4337 C C . HIS B 1 23 ? 43.518 9.017 -2.604 1.00 89.07 3 HIS B C 1
ATOM 4338 O O . HIS B 1 23 ? 43.780 9.776 -1.672 1.00 85.54 3 HIS B O 1
ATOM 4345 N N . TRP B 1 24 ? 43.235 9.429 -3.844 1.00 82.34 4 TRP B N 1
ATOM 4346 C CA . TRP B 1 24 ? 43.362 10.842 -4.259 1.00 76.77 4 TRP B CA 1
ATOM 4347 C C . TRP B 1 24 ? 42.619 11.806 -3.324 1.00 63.04 4 TRP B C 1
ATOM 4348 O O . TRP B 1 24 ? 43.085 12.920 -3.087 1.00 60.40 4 TRP B O 1
ATOM 4359 N N . TYR B 1 25 ? 41.469 11.375 -2.817 1.00 56.05 5 TYR B N 1
ATOM 4360 C CA . TYR B 1 25 ? 40.594 12.245 -2.034 1.00 58.86 5 TYR B CA 1
ATOM 4361 C C . TYR B 1 25 ? 41.099 12.522 -0.604 1.00 71.64 5 TYR B C 1
ATOM 4362 O O . TYR B 1 25 ? 40.595 13.436 0.058 1.00 87.14 5 TYR B O 1
ATOM 4371 N N . ASP B 1 26 ? 42.080 11.755 -0.124 1.00 77.94 6 ASP B N 1
ATOM 4372 C CA . ASP B 1 26 ? 42.705 12.019 1.191 1.00 78.20 6 ASP B CA 1
ATOM 4373 C C . ASP B 1 26 ? 43.358 13.409 1.258 1.00 76.30 6 ASP B C 1
ATOM 4374 O O . ASP B 1 26 ? 43.427 14.030 2.322 1.00 66.57 6 ASP B O 1
ATOM 4379 N N . HIS B 1 27 ? 43.872 13.850 0.108 1.00 85.16 7 HIS B N 1
ATOM 4380 C CA . HIS B 1 27 ? 44.516 15.151 -0.065 1.00 86.72 7 HIS B CA 1
ATOM 4381 C C . HIS B 1 27 ? 43.682 15.950 -1.046 1.00 82.37 7 HIS B C 1
ATOM 4382 O O . HIS B 1 27 ? 44.201 16.469 -2.031 1.00 76.58 7 HIS B O 1
ATOM 4389 N N . ALA B 1 28 ? 42.373 16.011 -0.793 1.00 80.59 8 ALA B N 1
ATOM 4390 C CA . ALA B 1 28 ? 41.432 16.658 -1.721 1.00 77.59 8 ALA B CA 1
ATOM 4391 C C . ALA B 1 28 ? 41.258 18.115 -1.398 1.00 74.31 8 ALA B C 1
ATOM 4392 O O . ALA B 1 28 ? 41.464 18.508 -0.252 1.00 76.21 8 ALA B O 1
ATOM 4394 N N . ILE B 1 29 ? 40.862 18.885 -2.423 1.00 71.78 9 ILE B N 1
ATOM 4395 C CA . ILE B 1 29 ? 40.552 20.322 -2.326 1.00 75.89 9 ILE B CA 1
ATOM 4396 C C . ILE B 1 29 ? 39.460 20.616 -3.364 1.00 71.76 9 ILE B C 1
ATOM 4397 O O . ILE B 1 29 ? 39.722 20.627 -4.569 1.00 59.22 9 ILE B O 1
ATOM 4402 N N . ILE B 1 30 ? 38.250 20.904 -2.884 1.00 67.46 10 ILE B N 1
ATOM 4403 C CA . ILE B 1 30 ? 37.070 20.845 -3.724 1.00 62.51 10 ILE B CA 1
ATOM 4404 C C . ILE B 1 30 ? 36.468 22.201 -4.026 1.00 60.05 10 ILE B C 1
ATOM 4405 O O . ILE B 1 30 ? 36.295 23.028 -3.122 1.00 62.63 10 ILE B O 1
ATOM 4410 N N . TYR B 1 31 ? 36.169 22.421 -5.315 1.00 58.74 11 TYR B N 1
ATOM 4411 C CA . TYR B 1 31 ? 35.597 23.684 -5.820 1.00 51.79 11 TYR B CA 1
ATOM 4412 C C . TYR B 1 31 ? 34.203 23.445 -6.316 1.00 49.59 11 TYR B C 1
ATOM 4413 O O . TYR B 1 31 ? 34.037 22.808 -7.345 1.00 62.10 11 TYR B O 1
ATOM 4422 N N . GLN B 1 32 ? 33.206 23.959 -5.601 1.00 48.18 12 GLN B N 1
ATOM 4423 C CA . GLN B 1 32 ? 31.800 23.752 -5.947 1.00 49.34 12 GLN B CA 1
ATOM 4424 C C . GLN B 1 32 ? 31.287 24.736 -6.996 1.00 55.06 12 GLN B C 1
ATOM 4425 O O . GLN B 1 32 ? 31.393 25.933 -6.799 1.00 66.32 12 GLN B O 1
ATOM 4431 N N . ILE B 1 33 ? 30.712 24.221 -8.091 1.00 57.46 13 ILE B N 1
ATOM 4432 C CA . ILE B 1 33 ? 30.151 25.032 -9.178 1.00 48.22 13 ILE B CA 1
ATOM 4433 C C . ILE B 1 33 ? 28.618 24.834 -9.320 1.00 55.85 13 ILE B C 1
ATOM 4434 O O . ILE B 1 33 ? 28.115 23.705 -9.407 1.00 65.91 13 ILE B O 1
ATOM 4439 N N . TYR B 1 34 ? 27.893 25.947 -9.356 1.00 51.26 14 TYR B N 1
ATOM 4440 C CA . TYR B 1 34 ? 26.506 25.977 -9.734 1.00 49.63 14 TYR B CA 1
ATOM 4441 C C . TYR B 1 34 ? 26.551 26.414 -11.167 1.00 45.41 14 TYR B C 1
ATOM 4442 O O . TYR B 1 34 ? 26.643 27.607 -11.461 1.00 38.58 14 TYR B O 1
ATOM 4451 N N . PRO B 1 35 ? 26.484 25.441 -12.081 1.00 51.33 15 PRO B N 1
ATOM 4452 C CA . PRO B 1 35 ? 26.981 25.644 -13.445 1.00 53.17 15 PRO B CA 1
ATOM 4453 C C . PRO B 1 35 ? 26.166 26.641 -14.303 1.00 48.88 15 PRO B C 1
ATOM 4454 O O . PRO B 1 35 ? 26.711 27.182 -15.273 1.00 39.10 15 PRO B O 1
ATOM 4458 N N . LYS B 1 36 ? 24.904 26.875 -13.908 1.00 47.36 16 LYS B N 1
ATOM 4459 C CA . LYS B 1 36 ? 24.047 27.952 -14.444 1.00 48.25 16 LYS B CA 1
ATOM 4460 C C . LYS B 1 36 ? 24.667 29.323 -14.270 1.00 45.56 16 LYS B C 1
ATOM 4461 O O . LYS B 1 36 ? 24.307 30.248 -15.010 1.00 46.44 16 LYS B O 1
ATOM 4467 N N . SER B 1 37 ? 25.511 29.489 -13.252 1.00 42.04 17 SER B N 1
ATOM 4468 C CA . SER B 1 37 ? 26.112 30.788 -12.983 1.00 44.16 17 SER B CA 1
ATOM 4469 C C . SER B 1 37 ? 27.622 30.853 -13.206 1.00 38.85 17 SER B C 1
ATOM 4470 O O . SER B 1 37 ? 28.238 31.864 -12.888 1.00 32.31 17 SER B O 1
ATOM 4473 N N . PHE B 1 38 ? 28.208 29.816 -13.798 1.00 43.25 18 PHE B N 1
ATOM 4474 C CA . PHE B 1 38 ? 29.650 29.784 -13.956 1.00 45.85 18 PHE B CA 1
ATOM 4475 C C . PHE B 1 38 ? 30.092 30.426 -15.253 1.00 49.66 18 PHE B C 1
ATOM 4476 O O . PHE B 1 38 ? 30.791 31.429 -15.184 1.00 54.36 18 PHE B O 1
ATOM 4484 N N . GLN B 1 39 ? 29.713 29.876 -16.412 1.00 55.24 19 GLN B N 1
ATOM 4485 C CA . GLN B 1 39 ? 30.085 30.487 -17.706 1.00 56.66 19 GLN B CA 1
ATOM 4486 C C . GLN B 1 39 ? 29.179 30.041 -18.814 1.00 49.98 19 GLN B C 1
ATOM 4487 O O . GLN B 1 39 ? 29.082 28.848 -19.090 1.00 43.79 19 GLN B O 1
ATOM 4493 N N . ASP B 1 40 ? 28.529 31.006 -19.449 1.00 53.72 20 ASP B N 1
ATOM 4494 C CA . ASP B 1 40 ? 27.656 30.764 -20.611 1.00 63.24 20 ASP B CA 1
ATOM 4495 C C . ASP B 1 40 ? 28.475 30.810 -21.922 1.00 66.10 20 ASP B C 1
ATOM 4496 O O . ASP B 1 40 ? 29.187 31.780 -22.183 1.00 68.58 20 ASP B O 1
ATOM 4501 N N . SER B 1 41 ? 28.334 29.768 -22.739 1.00 62.82 21 SER B N 1
ATOM 4502 C CA . SER B 1 41 ? 29.085 29.645 -23.972 1.00 69.04 21 SER B CA 1
ATOM 4503 C C . SER B 1 41 ? 28.221 29.555 -25.264 1.00 76.16 21 SER B C 1
ATOM 4504 O O . SER B 1 41 ? 28.762 29.364 -26.370 1.00 65.46 21 SER B O 1
ATOM 4507 N N . ASN B 1 42 ? 26.899 29.700 -25.127 1.00 83.93 22 ASN B N 1
ATOM 4508 C CA . ASN B 1 42 ? 25.984 29.754 -26.280 1.00 82.79 22 ASN B CA 1
ATOM 4509 C C . ASN B 1 42 ? 24.950 30.893 -26.182 1.00 90.32 22 ASN B C 1
ATOM 4510 O O . ASN B 1 42 ? 23.902 30.823 -26.817 1.00 104.20 22 ASN B O 1
ATOM 4515 N N . ASP B 1 43 ? 25.250 31.931 -25.396 1.00 90.04 23 ASP B N 1
ATOM 4516 C CA . ASP B 1 43 ? 24.459 33.173 -25.353 1.00 85.66 23 ASP B CA 1
ATOM 4517 C C . ASP B 1 43 ? 22.946 32.995 -25.066 1.00 79.05 23 ASP B C 1
ATOM 4518 O O . ASP B 1 43 ? 22.107 33.670 -25.659 1.00 75.82 23 ASP B O 1
ATOM 4523 N N . ASP B 1 44 ? 22.611 32.081 -24.160 1.00 75.33 24 ASP B N 1
ATOM 4524 C CA . ASP B 1 44 ? 21.235 31.944 -23.671 1.00 69.74 24 ASP B CA 1
ATOM 4525 C C . ASP B 1 44 ? 21.077 32.549 -22.280 1.00 65.31 24 ASP B C 1
ATOM 4526 O O . ASP B 1 44 ? 20.004 32.499 -21.698 1.00 61.72 24 ASP B O 1
ATOM 4531 N N . GLY B 1 45 ? 22.167 33.095 -21.745 1.00 67.58 25 GLY B N 1
ATOM 4532 C CA . GLY B 1 45 ? 22.192 33.641 -20.403 1.00 72.89 25 GLY B CA 1
ATOM 4533 C C . GLY B 1 45 ? 22.249 32.610 -19.302 1.00 78.82 25 GLY B C 1
ATOM 4534 O O . GLY B 1 45 ? 22.109 32.976 -18.125 1.00 81.87 25 GLY B O 1
ATOM 4535 N N . ILE B 1 46 ? 22.435 31.335 -19.662 1.00 82.23 26 ILE B N 1
ATOM 4536 C CA . ILE B 1 46 ? 22.453 30.237 -18.695 1.00 90.04 26 ILE B CA 1
ATOM 4537 C C . ILE B 1 46 ? 23.776 29.517 -18.857 1.00 76.06 26 ILE B C 1
ATOM 4538 O O . ILE B 1 46 ? 24.116 29.075 -19.949 1.00 69.44 26 ILE B O 1
ATOM 4543 N N . GLY B 1 47 ? 24.502 29.395 -17.756 1.00 61.91 27 GLY B N 1
ATOM 4544 C CA . GLY B 1 47 ? 25.793 28.773 -17.775 1.00 57.10 27 GLY B CA 1
ATOM 4545 C C . GLY B 1 47 ? 25.705 27.323 -18.183 1.00 55.15 27 GLY B C 1
ATOM 4546 O O . GLY B 1 47 ? 24.721 26.648 -17.907 1.00 53.65 27 GLY B O 1
ATOM 4547 N N . ASP B 1 48 ? 26.757 26.847 -18.826 1.00 58.76 28 ASP B N 1
ATOM 4548 C CA . ASP B 1 48 ? 26.782 25.503 -19.349 1.00 69.57 28 ASP B CA 1
ATOM 4549 C C . ASP B 1 48 ? 28.131 24.861 -19.152 1.00 72.59 28 ASP B C 1
ATOM 4550 O O . ASP B 1 48 ? 29.099 25.524 -18.741 1.00 98.03 28 ASP B O 1
ATOM 4555 N N . LEU B 1 49 ? 28.180 23.570 -19.459 1.00 61.86 29 LEU B N 1
ATOM 4556 C CA . LEU B 1 49 ? 29.360 22.753 -19.265 1.00 61.12 29 LEU B CA 1
ATOM 4557 C C . LEU B 1 49 ? 30.518 23.141 -20.168 1.00 62.53 29 LEU B C 1
ATOM 4558 O O . LEU B 1 49 ? 31.673 23.055 -19.754 1.00 66.19 29 LEU B O 1
ATOM 4563 N N . ASN B 1 50 ? 30.221 23.551 -21.393 1.00 61.55 30 ASN B N 1
ATOM 4564 C CA . ASN B 1 50 ? 31.275 24.039 -22.280 1.00 64.44 30 ASN B CA 1
ATOM 4565 C C . ASN B 1 50 ? 31.905 25.319 -21.735 1.00 65.39 30 ASN B C 1
ATOM 4566 O O . ASN B 1 50 ? 33.093 25.566 -21.937 1.00 71.17 30 ASN B O 1
ATOM 4571 N N . GLY B 1 51 ? 31.119 26.129 -21.039 1.00 61.31 31 GLY B N 1
ATOM 4572 C CA . GLY B 1 51 ? 31.675 27.284 -20.329 1.00 63.29 31 GLY B CA 1
ATOM 4573 C C . GLY B 1 51 ? 32.742 26.904 -19.321 1.00 60.45 31 GLY B C 1
ATOM 4574 O O . GLY B 1 51 ? 33.808 27.500 -19.306 1.00 67.02 31 GLY B O 1
ATOM 4575 N N . ILE B 1 52 ? 32.459 25.883 -18.515 1.00 55.41 32 ILE B N 1
ATOM 4576 C CA . ILE B 1 52 ? 33.386 25.394 -17.505 1.00 49.62 32 ILE B CA 1
ATOM 4577 C C . ILE B 1 52 ? 34.664 24.853 -18.149 1.00 52.02 32 ILE B C 1
ATOM 4578 O O . ILE B 1 52 ? 35.744 25.051 -17.623 1.00 56.02 32 ILE B O 1
ATOM 4583 N N . ARG B 1 53 ? 34.539 24.153 -19.269 1.00 59.66 33 ARG B N 1
ATOM 4584 C CA . ARG B 1 53 ? 35.701 23.668 -20.035 1.00 64.57 33 ARG B CA 1
ATOM 4585 C C . ARG B 1 53 ? 36.656 24.821 -20.455 1.00 69.88 33 ARG B C 1
ATOM 4586 O O . ARG B 1 53 ? 37.879 24.683 -20.349 1.00 67.60 33 ARG B O 1
ATOM 4594 N N . LYS B 1 54 ? 36.083 25.955 -20.873 1.00 70.60 34 LYS B N 1
ATOM 4595 C CA . LYS B 1 54 ? 36.852 27.146 -21.271 1.00 70.28 34 LYS B CA 1
ATOM 4596 C C . LYS B 1 54 ? 37.535 27.861 -20.086 1.00 64.71 34 LYS B C 1
ATOM 4597 O O . LYS B 1 54 ? 38.489 28.611 -20.277 1.00 73.33 34 LYS B O 1
ATOM 4603 N N . ARG B 1 55 ? 37.146 27.540 -18.857 1.00 69.83 35 ARG B N 1
ATOM 4604 C CA . ARG B 1 55 ? 37.767 28.091 -17.635 1.00 70.04 35 ARG B CA 1
ATOM 4605 C C . ARG B 1 55 ? 38.527 27.066 -16.768 1.00 77.41 35 ARG B C 1
ATOM 4606 O O . ARG B 1 55 ? 38.745 27.286 -15.569 1.00 88.32 35 ARG B O 1
ATOM 4614 N N . ILE B 1 56 ? 38.946 25.956 -17.367 1.00 83.84 36 ILE B N 1
ATOM 4615 C CA . ILE B 1 56 ? 39.847 25.009 -16.701 1.00 84.10 36 ILE B CA 1
ATOM 4616 C C . ILE B 1 56 ? 41.209 25.664 -16.387 1.00 81.77 36 ILE B C 1
ATOM 4617 O O . ILE B 1 56 ? 41.750 25.424 -15.303 1.00 91.61 36 ILE B O 1
ATOM 4622 N N . PRO B 1 57 ? 41.756 26.494 -17.311 1.00 69.54 37 PRO B N 1
ATOM 4623 C CA . PRO B 1 57 ? 42.982 27.238 -17.000 1.00 72.05 37 PRO B CA 1
ATOM 4624 C C . PRO B 1 57 ? 42.927 28.056 -15.690 1.00 69.61 37 PRO B C 1
ATOM 4625 O O . PRO B 1 57 ? 43.867 28.030 -14.885 1.00 64.66 37 PRO B O 1
ATOM 4629 N N . TYR B 1 58 ? 41.823 28.762 -15.495 1.00 68.11 38 TYR B N 1
ATOM 4630 C CA . TYR B 1 58 ? 41.578 29.484 -14.262 1.00 67.18 38 TYR B CA 1
ATOM 4631 C C . TYR B 1 58 ? 41.609 28.559 -13.042 1.00 72.06 38 TYR B C 1
ATOM 4632 O O . TYR B 1 58 ? 42.265 28.875 -12.053 1.00 78.00 38 TYR B O 1
ATOM 4641 N N . LEU B 1 59 ? 40.917 27.424 -13.110 1.00 73.85 39 LEU B N 1
ATOM 4642 C CA . LEU B 1 59 ? 40.884 26.479 -11.975 1.00 72.87 39 LEU B CA 1
ATOM 4643 C C . LEU B 1 59 ? 42.249 25.932 -11.597 1.00 66.31 39 LEU B C 1
ATOM 4644 O O . LEU B 1 59 ? 42.533 25.747 -10.414 1.00 64.39 39 LEU B O 1
ATOM 4649 N N . GLN B 1 60 ? 43.082 25.669 -12.601 1.00 64.65 40 GLN B N 1
ATOM 4650 C CA . GLN B 1 60 ? 44.429 25.163 -12.352 1.00 66.32 40 GLN B CA 1
ATOM 4651 C C . GLN B 1 60 ? 45.251 26.177 -11.619 1.00 69.88 40 GLN B C 1
ATOM 4652 O O . GLN B 1 60 ? 46.009 25.830 -10.702 1.00 72.32 40 GLN B O 1
ATOM 4658 N N . ASN B 1 61 ? 45.110 27.434 -12.044 1.00 76.23 41 ASN B N 1
ATOM 4659 C CA . ASN B 1 61 ? 45.843 28.556 -11.441 1.00 74.75 41 ASN B CA 1
ATOM 4660 C C . ASN B 1 61 ? 45.425 28.776 -9.985 1.00 68.53 41 ASN B C 1
ATOM 4661 O O . ASN B 1 61 ? 46.269 29.060 -9.145 1.00 64.80 41 ASN B O 1
ATOM 4666 N N . LEU B 1 62 ? 44.132 28.630 -9.698 1.00 60.24 42 LEU B N 1
ATOM 4667 C CA . LEU B 1 62 ? 43.665 28.668 -8.319 1.00 55.22 42 LEU B CA 1
ATOM 4668 C C . LEU B 1 62 ? 44.304 27.514 -7.554 1.00 60.93 42 LEU B C 1
ATOM 4669 O O . LEU B 1 62 ? 44.737 27.682 -6.413 1.00 63.96 42 LEU B O 1
ATOM 4674 N N . GLY B 1 63 ? 44.358 26.342 -8.182 1.00 66.92 43 GLY B N 1
ATOM 4675 C CA . GLY B 1 63 ? 45.056 25.192 -7.622 1.00 78.06 43 GLY B CA 1
ATOM 4676 C C . GLY B 1 63 ? 44.129 24.130 -7.076 1.00 88.06 43 GLY B C 1
ATOM 4677 O O . GLY B 1 63 ? 44.601 23.106 -6.562 1.00 109.60 43 GLY B O 1
ATOM 4678 N N . VAL B 1 64 ? 42.817 24.357 -7.164 1.00 78.96 44 VAL B N 1
ATOM 4679 C CA . VAL B 1 64 ? 41.858 23.317 -6.826 1.00 74.72 44 VAL B CA 1
ATOM 4680 C C . VAL B 1 64 ? 42.165 22.039 -7.608 1.00 77.04 44 VAL B C 1
ATOM 4681 O O . VAL B 1 64 ? 42.573 22.089 -8.770 1.00 74.17 44 VAL B O 1
ATOM 4685 N N . ASN B 1 65 ? 41.982 20.901 -6.956 1.00 74.70 45 ASN B N 1
ATOM 4686 C CA . ASN B 1 65 ? 42.251 19.613 -7.596 1.00 71.34 45 ASN B CA 1
ATOM 4687 C C . ASN B 1 65 ? 40.984 18.819 -7.930 1.00 59.50 45 ASN B C 1
ATOM 4688 O O . ASN B 1 65 ? 41.094 17.695 -8.391 1.00 47.36 45 ASN B O 1
ATOM 4693 N N . ALA B 1 66 ? 39.805 19.392 -7.638 1.00 58.82 46 ALA B N 1
ATOM 4694 C CA . ALA B 1 66 ? 38.508 18.715 -7.819 1.00 59.74 46 ALA B CA 1
ATOM 4695 C C . ALA B 1 66 ? 37.320 19.673 -7.852 1.00 62.48 46 ALA B C 1
ATOM 4696 O O . ALA B 1 66 ? 37.237 20.620 -7.055 1.00 59.15 46 ALA B O 1
ATOM 4698 N N . VAL B 1 67 ? 36.424 19.414 -8.810 1.00 59.76 47 VAL B N 1
ATOM 4699 C CA . VAL B 1 67 ? 35.222 20.184 -8.999 1.00 57.05 47 VAL B CA 1
ATOM 4700 C C . VAL B 1 67 ? 34.011 19.352 -8.612 1.00 53.52 47 VAL B C 1
ATOM 4701 O O . VAL B 1 67 ? 33.832 18.268 -9.119 1.00 55.07 47 VAL B O 1
ATOM 4705 N N . TRP B 1 68 ? 33.191 19.855 -7.703 1.00 54.85 48 TRP B N 1
ATOM 4706 C CA . TRP B 1 68 ? 31.862 19.291 -7.448 1.00 56.09 48 TRP B CA 1
ATOM 4707 C C . TRP B 1 68 ? 30.846 20.188 -8.131 1.00 63.36 48 TRP B C 1
ATOM 4708 O O . TRP B 1 68 ? 30.597 21.287 -7.642 1.00 75.42 48 TRP B O 1
ATOM 4719 N N . LEU B 1 69 ? 30.255 19.752 -9.248 1.00 64.98 49 LEU B N 1
ATOM 4720 C CA . LEU B 1 69 ? 29.203 20.559 -9.860 1.00 67.36 49 LEU B CA 1
ATOM 4721 C C . LEU B 1 69 ? 27.823 20.113 -9.400 1.00 73.63 49 LEU B C 1
ATOM 4722 O O . LEU B 1 69 ? 27.579 18.937 -9.116 1.00 70.22 49 LEU B O 1
ATOM 4727 N N . ASN B 1 70 ? 26.943 21.105 -9.299 1.00 80.99 50 ASN B N 1
ATOM 4728 C CA . ASN B 1 70 ? 25.580 20.893 -8.872 1.00 82.55 50 ASN B CA 1
ATOM 4729 C C . ASN B 1 70 ? 24.900 19.993 -9.894 1.00 83.01 50 ASN B C 1
ATOM 4730 O O . ASN B 1 70 ? 25.468 19.729 -10.961 1.00 71.39 50 ASN B O 1
ATOM 4735 N N . PRO B 1 71 ? 23.684 19.518 -9.574 1.00 85.88 51 PRO B N 1
ATOM 4736 C CA . PRO B 1 71 ? 22.999 18.607 -10.478 1.00 88.84 51 PRO B CA 1
ATOM 4737 C C . PRO B 1 71 ? 22.865 19.146 -11.897 1.00 86.63 51 PRO B C 1
ATOM 4738 O O . PRO B 1 71 ? 22.604 20.335 -12.109 1.00 90.23 51 PRO B O 1
ATOM 4742 N N . VAL B 1 72 ? 23.098 18.259 -12.847 1.00 85.12 52 VAL B N 1
ATOM 4743 C CA . VAL B 1 72 ? 23.052 18.586 -14.251 1.00 89.76 52 VAL B CA 1
ATOM 4744 C C . VAL B 1 72 ? 22.262 17.525 -15.043 1.00 90.59 52 VAL B C 1
ATOM 4745 O O . VAL B 1 72 ? 22.327 17.465 -16.275 1.00 77.39 52 VAL B O 1
ATOM 4749 N N . PHE B 1 73 ? 21.479 16.713 -14.331 1.00 96.76 53 PHE B N 1
ATOM 4750 C CA . PHE B 1 73 ? 20.672 15.669 -14.959 1.00 97.79 53 PHE B CA 1
ATOM 4751 C C . PHE B 1 73 ? 19.421 16.311 -15.562 1.00 86.71 53 PHE B C 1
ATOM 4752 O O . PHE B 1 73 ? 18.996 17.392 -15.109 1.00 74.22 53 PHE B O 1
ATOM 4760 N N . VAL B 1 74 ? 18.802 15.636 -16.533 1.00 76.97 54 VAL B N 1
ATOM 4761 C CA . VAL B 1 74 ? 17.545 16.155 -17.095 1.00 86.81 54 VAL B CA 1
ATOM 4762 C C . VAL B 1 74 ? 16.535 16.197 -15.951 1.00 79.31 54 VAL B C 1
ATOM 4763 O O . VAL B 1 74 ? 16.439 15.255 -15.170 1.00 63.95 54 VAL B O 1
ATOM 4767 N N . SER B 1 75 ? 15.798 17.293 -15.864 1.00 79.51 55 SER B N 1
ATOM 4768 C CA . SER B 1 75 ? 15.005 17.552 -14.694 1.00 84.28 55 SER B CA 1
ATOM 4769 C C . SER B 1 75 ? 14.038 18.695 -14.969 1.00 86.34 55 SER B C 1
ATOM 4770 O O . SER B 1 75 ? 14.414 19.650 -15.671 1.00 86.57 55 SER B O 1
ATOM 4773 N N . PRO B 1 76 ? 12.813 18.629 -14.383 1.00 83.71 56 PRO B N 1
ATOM 4774 C CA . PRO B 1 76 ? 11.871 19.754 -14.439 1.00 82.01 56 PRO B CA 1
ATOM 4775 C C . PRO B 1 76 ? 12.340 21.099 -13.869 1.00 91.28 56 PRO B C 1
ATOM 4776 O O . PRO B 1 76 ? 11.670 22.092 -14.107 1.00 95.91 56 PRO B O 1
ATOM 4780 N N . GLN B 1 77 ? 13.449 21.132 -13.119 1.00 101.80 57 GLN B N 1
ATOM 4781 C CA . GLN B 1 77 ? 13.939 22.351 -12.453 1.00 96.87 57 GLN B CA 1
ATOM 4782 C C . GLN B 1 77 ? 12.887 22.863 -11.449 1.00 92.75 57 GLN B C 1
ATOM 4783 O O . GLN B 1 77 ? 12.782 24.070 -11.200 1.00 96.79 57 GLN B O 1
ATOM 4789 N N . VAL B 1 78 ? 12.134 21.931 -10.851 1.00 88.69 58 VAL B N 1
ATOM 4790 C CA . VAL B 1 78 ? 11.142 22.281 -9.845 1.00 88.96 58 VAL B CA 1
ATOM 4791 C C . VAL B 1 78 ? 11.858 22.600 -8.511 1.00 102.19 58 VAL B C 1
ATOM 4792 O O . VAL B 1 78 ? 11.358 23.415 -7.738 1.00 113.82 58 VAL B O 1
ATOM 4796 N N . ASP B 1 79 ? 13.041 22.004 -8.283 1.00 102.94 59 ASP B N 1
ATOM 4797 C CA . ASP B 1 79 ? 13.842 22.216 -7.060 1.00 93.89 59 ASP B CA 1
ATOM 4798 C C . ASP B 1 79 ? 15.368 22.152 -7.349 1.00 92.10 59 ASP B C 1
ATOM 4799 O O . ASP B 1 79 ? 16.051 21.250 -6.897 1.00 90.18 59 ASP B O 1
ATOM 4804 N N . ASN B 1 80 ? 15.884 23.118 -8.112 1.00 95.84 60 ASN B N 1
ATOM 4805 C CA . ASN B 1 80 ? 17.277 23.114 -8.625 1.00 100.53 60 ASN B CA 1
ATOM 4806 C C . ASN B 1 80 ? 17.792 21.742 -9.100 1.00 100.00 60 ASN B C 1
ATOM 4807 O O . ASN B 1 80 ? 18.926 21.368 -8.794 1.00 117.33 60 ASN B O 1
ATOM 4812 N N . GLY B 1 81 ? 16.979 20.991 -9.836 1.00 92.04 61 GLY B N 1
ATOM 4813 C CA . GLY B 1 81 ? 17.440 19.733 -10.446 1.00 89.09 61 GLY B CA 1
ATOM 4814 C C . GLY B 1 81 ? 17.694 18.521 -9.551 1.00 90.80 61 GLY B C 1
ATOM 4815 O O . GLY B 1 81 ? 18.226 17.518 -10.026 1.00 83.04 61 GLY B O 1
ATOM 4816 N N . TYR B 1 82 ? 17.336 18.613 -8.265 1.00 101.75 62 TYR B N 1
ATOM 4817 C CA . TYR B 1 82 ? 17.375 17.468 -7.331 1.00 106.74 62 TYR B CA 1
ATOM 4818 C C . TYR B 1 82 ? 16.102 16.570 -7.477 1.00 113.15 62 TYR B C 1
ATOM 4819 O O . TYR B 1 82 ? 16.086 15.381 -7.082 1.00 115.79 62 TYR B O 1
ATOM 4828 N N . ASP B 1 83 ? 15.046 17.164 -8.044 1.00 112.36 63 ASP B N 1
ATOM 4829 C CA . ASP B 1 83 ? 13.900 16.439 -8.623 1.00 111.10 63 ASP B CA 1
ATOM 4830 C C . ASP B 1 83 ? 14.278 15.862 -9.990 1.00 105.29 63 ASP B C 1
ATOM 4831 O O . ASP B 1 83 ? 14.009 16.461 -11.034 1.00 111.22 63 ASP B O 1
ATOM 4836 N N . VAL B 1 84 ? 14.879 14.679 -9.990 1.00 97.37 64 VAL B N 1
ATOM 4837 C CA . VAL B 1 84 ? 15.484 14.133 -11.200 1.00 94.76 64 VAL B CA 1
ATOM 4838 C C . VAL B 1 84 ? 14.451 13.300 -11.973 1.00 102.91 64 VAL B C 1
ATOM 4839 O O . VAL B 1 84 ? 13.769 12.456 -11.388 1.00 103.24 64 VAL B O 1
ATOM 4843 N N . SER B 1 85 ? 14.328 13.556 -13.280 1.00 109.87 65 SER B N 1
ATOM 4844 C CA . SER B 1 85 ? 13.467 12.765 -14.180 1.00 100.55 65 SER B CA 1
ATOM 4845 C C . SER B 1 85 ? 14.238 11.837 -15.136 1.00 90.73 65 SER B C 1
ATOM 4846 O O . SER B 1 85 ? 13.611 11.005 -15.782 1.00 87.59 65 SER B O 1
ATOM 4849 N N . ASN B 1 86 ? 15.570 11.976 -15.226 1.00 84.12 66 ASN B N 1
ATOM 4850 C CA . ASN B 1 86 ? 16.410 11.057 -16.015 1.00 84.04 66 ASN B CA 1
ATOM 4851 C C . ASN B 1 86 ? 17.911 11.176 -15.708 1.00 79.46 66 ASN B C 1
ATOM 4852 O O . ASN B 1 86 ? 18.585 12.077 -16.206 1.00 76.46 66 ASN B O 1
ATOM 4857 N N . TYR B 1 87 ? 18.430 10.229 -14.928 1.00 80.87 67 TYR B N 1
ATOM 4858 C CA . TYR B 1 87 ? 19.848 10.195 -14.557 1.00 83.34 67 TYR B CA 1
ATOM 4859 C C . TYR B 1 87 ? 20.790 9.887 -15.730 1.00 79.41 67 TYR B C 1
ATOM 4860 O O . TYR B 1 87 ? 21.983 10.146 -15.626 1.00 81.22 67 TYR B O 1
ATOM 4869 N N . PHE B 1 88 ? 20.264 9.345 -16.826 1.00 82.87 68 PHE B N 1
ATOM 4870 C CA . PHE B 1 88 ? 21.093 8.842 -17.927 1.00 89.04 68 PHE B CA 1
ATOM 4871 C C . PHE B 1 88 ? 21.270 9.791 -19.115 1.00 86.97 68 PHE B C 1
ATOM 4872 O O . PHE B 1 88 ? 21.911 9.424 -20.106 1.00 89.88 68 PHE B O 1
ATOM 4880 N N . ALA B 1 89 ? 20.746 11.006 -19.003 1.00 86.85 69 ALA B N 1
ATOM 4881 C CA . ALA B 1 89 ? 21.087 12.086 -19.931 1.00 96.92 69 ALA B CA 1
ATOM 4882 C C . ALA B 1 89 ? 21.313 13.371 -19.125 1.00 97.96 69 ALA B C 1
ATOM 4883 O O . ALA B 1 89 ? 21.654 13.302 -17.949 1.00 92.87 69 ALA B O 1
ATOM 4885 N N . ILE B 1 90 ? 21.118 14.531 -19.745 1.00 97.82 70 ILE B N 1
ATOM 4886 C CA . ILE B 1 90 ? 21.788 15.739 -19.308 1.00 96.01 70 ILE B CA 1
ATOM 4887 C C . ILE B 1 90 ? 20.997 16.964 -19.752 1.00 95.91 70 ILE B C 1
ATOM 4888 O O . ILE B 1 90 ? 20.779 17.156 -20.952 1.00 108.25 70 ILE B O 1
ATOM 4893 N N . ASP B 1 91 ? 20.591 17.798 -18.791 1.00 91.81 71 ASP B N 1
ATOM 4894 C CA . ASP B 1 91 ? 19.628 18.895 -19.039 1.00 91.00 71 ASP B CA 1
ATOM 4895 C C . ASP B 1 91 ? 20.022 19.728 -20.261 1.00 97.58 71 ASP B C 1
ATOM 4896 O O . ASP B 1 91 ? 21.188 20.110 -20.420 1.00 103.33 71 ASP B O 1
ATOM 4901 N N . SER B 1 92 ? 19.040 19.996 -21.113 1.00 99.98 72 SER B N 1
ATOM 4902 C CA . SER B 1 92 ? 19.277 20.596 -22.422 1.00 102.53 72 SER B CA 1
ATOM 4903 C C . SER B 1 92 ? 19.987 21.951 -22.375 1.00 106.34 72 SER B C 1
ATOM 4904 O O . SER B 1 92 ? 20.822 22.228 -23.241 1.00 111.94 72 SER B O 1
ATOM 4907 N N . HIS B 1 93 ? 19.685 22.770 -21.358 1.00 104.48 73 HIS B N 1
ATOM 4908 C CA . HIS B 1 93 ? 20.315 24.104 -21.195 1.00 103.81 73 HIS B CA 1
ATOM 4909 C C . HIS B 1 93 ? 21.824 24.027 -20.927 1.00 95.12 73 HIS B C 1
ATOM 4910 O O . HIS B 1 93 ? 22.575 24.938 -21.310 1.00 96.48 73 HIS B O 1
ATOM 4917 N N . MET B 1 94 ? 22.238 22.942 -20.264 1.00 82.94 74 MET B N 1
ATOM 4918 C CA . MET B 1 94 ? 23.609 22.735 -19.797 1.00 78.54 74 MET B CA 1
ATOM 4919 C C . MET B 1 94 ? 24.502 22.163 -20.880 1.00 71.67 74 MET B C 1
ATOM 4920 O O . MET B 1 94 ? 25.688 22.460 -20.936 1.00 60.59 74 MET B O 1
ATOM 4925 N N . GLY B 1 95 ? 23.934 21.303 -21.712 1.00 77.06 75 GLY B N 1
ATOM 4926 C CA . GLY B 1 95 ? 24.608 20.833 -22.908 1.00 76.09 75 GLY B CA 1
ATOM 4927 C C . GLY B 1 95 ? 24.226 19.413 -23.188 1.00 72.09 75 GLY B C 1
ATOM 4928 O O . GLY B 1 95 ? 23.123 18.965 -22.828 1.00 72.25 75 GLY B O 1
ATOM 4929 N N . THR B 1 96 ? 25.175 18.698 -23.775 1.00 69.23 76 THR B N 1
ATOM 4930 C CA . THR B 1 96 ? 24.967 17.351 -24.250 1.00 78.43 76 THR B CA 1
ATOM 4931 C C . THR B 1 96 ? 25.909 16.383 -23.532 1.00 87.12 76 THR B C 1
ATOM 4932 O O . THR B 1 96 ? 26.956 16.782 -23.031 1.00 84.57 76 THR B O 1
ATOM 4936 N N . MET B 1 97 ? 25.535 15.105 -23.514 1.00 93.62 77 MET B N 1
ATOM 4937 C CA . MET B 1 97 ? 26.347 14.032 -22.921 1.00 88.67 77 MET B CA 1
ATOM 4938 C C . MET B 1 97 ? 27.773 14.074 -23.459 1.00 84.41 77 MET B C 1
ATOM 4939 O O . MET B 1 97 ? 28.728 13.808 -22.739 1.00 84.93 77 MET B O 1
ATOM 4944 N N . GLU B 1 98 ? 27.886 14.387 -24.745 1.00 81.43 78 GLU B N 1
ATOM 4945 C CA . GLU B 1 98 ? 29.159 14.604 -25.400 1.00 80.21 78 GLU B CA 1
ATOM 4946 C C . GLU B 1 98 ? 29.965 15.686 -24.657 1.00 72.56 78 GLU B C 1
ATOM 4947 O O . GLU B 1 98 ? 31.132 15.466 -24.342 1.00 59.19 78 GLU B O 1
ATOM 4953 N N . ASP B 1 99 ? 29.327 16.819 -24.359 1.00 73.70 79 ASP B N 1
ATOM 4954 C CA . ASP B 1 99 ? 29.962 17.905 -23.599 1.00 80.86 79 ASP B CA 1
ATOM 4955 C C . ASP B 1 99 ? 30.420 17.433 -22.208 1.00 82.37 79 ASP B C 1
ATOM 4956 O O . ASP B 1 99 ? 31.520 17.784 -21.773 1.00 95.63 79 ASP B O 1
ATOM 4961 N N . MET B 1 100 ? 29.578 16.660 -21.521 1.00 73.42 80 MET B N 1
ATOM 4962 C CA . MET B 1 100 ? 29.889 16.173 -20.178 1.00 65.59 80 MET B CA 1
ATOM 4963 C C . MET B 1 100 ? 31.016 15.153 -20.188 1.00 66.71 80 MET B C 1
ATOM 4964 O O . MET B 1 100 ? 31.900 15.201 -19.341 1.00 72.61 80 MET B O 1
ATOM 4969 N N . GLU B 1 101 ? 30.991 14.219 -21.132 1.00 74.16 81 GLU B N 1
ATOM 4970 C CA . GLU B 1 101 ? 32.128 13.299 -21.329 1.00 79.47 81 GLU B CA 1
ATOM 4971 C C . GLU B 1 101 ? 33.433 14.073 -21.585 1.00 82.41 81 GLU B C 1
ATOM 4972 O O . GLU B 1 101 ? 34.470 13.720 -21.029 1.00 75.57 81 GLU B O 1
ATOM 4978 N N . ASN B 1 102 ? 33.363 15.130 -22.403 1.00 82.54 82 ASN B N 1
ATOM 4979 C CA . ASN B 1 102 ? 34.534 15.966 -22.708 1.00 81.38 82 ASN B CA 1
ATOM 4980 C C . ASN B 1 102 ? 34.999 16.776 -21.526 1.00 88.08 82 ASN B C 1
ATOM 4981 O O . ASN B 1 102 ? 36.199 16.966 -21.364 1.00 100.89 82 ASN B O 1
ATOM 4986 N N . LEU B 1 103 ? 34.067 17.314 -20.736 1.00 90.00 83 LEU B N 1
ATOM 4987 C CA . LEU B 1 103 ? 34.439 18.042 -19.515 1.00 85.31 83 LEU B CA 1
ATOM 4988 C C . LEU B 1 103 ? 35.228 17.133 -18.586 1.00 84.82 83 LEU B C 1
ATOM 4989 O O . LEU B 1 103 ? 36.282 17.543 -18.085 1.00 90.60 83 LEU B O 1
ATOM 4994 N N . ILE B 1 104 ? 34.731 15.907 -18.374 1.00 78.71 84 ILE B N 1
ATOM 4995 C CA . ILE B 1 104 ? 35.415 14.953 -17.501 1.00 77.65 84 ILE B CA 1
ATOM 4996 C C . ILE B 1 104 ? 36.725 14.454 -18.127 1.00 72.91 84 ILE B C 1
ATOM 4997 O O . ILE B 1 104 ? 37.638 14.082 -17.408 1.00 73.77 84 ILE B O 1
ATOM 5002 N N . LYS B 1 105 ? 36.840 14.477 -19.450 1.00 79.45 85 LYS B N 1
ATOM 5003 C CA . LYS B 1 105 ? 38.135 14.214 -20.104 1.00 87.34 85 LYS B CA 1
ATOM 5004 C C . LYS B 1 105 ? 39.079 15.401 -19.888 1.00 78.29 85 LYS B C 1
ATOM 5005 O O . LYS B 1 105 ? 40.223 15.204 -19.471 1.00 71.04 85 LYS B O 1
ATOM 5011 N N . ASP B 1 106 ? 38.609 16.621 -20.161 1.00 74.70 86 ASP B N 1
ATOM 5012 C CA . ASP B 1 106 ? 39.441 17.822 -20.029 1.00 72.67 86 ASP B CA 1
ATOM 5013 C C . ASP B 1 106 ? 39.920 18.021 -18.612 1.00 70.61 86 ASP B C 1
ATOM 5014 O O . ASP B 1 106 ? 41.097 18.314 -18.415 1.00 78.44 86 ASP B O 1
ATOM 5019 N N . LEU B 1 107 ? 39.021 17.877 -17.639 1.00 66.09 87 LEU B N 1
ATOM 5020 C CA . LEU B 1 107 ? 39.394 18.041 -16.235 1.00 69.88 87 LEU B CA 1
ATOM 5021 C C . LEU B 1 107 ? 40.450 17.021 -15.814 1.00 69.42 87 LEU B C 1
ATOM 5022 O O . LEU B 1 107 ? 41.465 17.395 -15.215 1.00 71.76 87 LEU B O 1
ATOM 5027 N N . HIS B 1 108 ? 40.253 15.753 -16.178 1.00 69.16 88 HIS B N 1
ATOM 5028 C CA . HIS B 1 108 ? 41.244 14.693 -15.870 1.00 74.53 88 HIS B CA 1
ATOM 5029 C C . HIS B 1 108 ? 42.636 15.015 -16.486 1.00 78.87 88 HIS B C 1
ATOM 5030 O O . HIS B 1 108 ? 43.651 14.709 -15.867 1.00 87.98 88 HIS B O 1
ATOM 5037 N N . LYS B 1 109 ? 42.669 15.640 -17.675 1.00 78.28 89 LYS B N 1
ATOM 5038 C CA . LYS B 1 109 ? 43.933 16.050 -18.323 1.00 74.00 89 LYS B CA 1
ATOM 5039 C C . LYS B 1 109 ? 44.633 17.153 -17.578 1.00 72.47 89 LYS B C 1
ATOM 5040 O O . LYS B 1 109 ? 45.852 17.294 -17.673 1.00 81.94 89 LYS B O 1
ATOM 5046 N N . ALA B 1 110 ? 43.852 17.943 -16.848 1.00 69.80 90 ALA B N 1
ATOM 5047 C CA . ALA B 1 110 ? 44.369 18.995 -15.983 1.00 68.66 90 ALA B CA 1
ATOM 5048 C C . ALA B 1 110 ? 44.636 18.526 -14.545 1.00 67.89 90 ALA B C 1
ATOM 5049 O O . ALA B 1 110 ? 44.892 19.359 -13.672 1.00 60.75 90 ALA B O 1
ATOM 5051 N N . GLY B 1 111 ? 44.602 17.213 -14.305 1.00 67.90 91 GLY B N 1
ATOM 5052 C CA . GLY B 1 111 ? 44.814 16.656 -12.979 1.00 64.82 91 GLY B CA 1
ATOM 5053 C C . GLY B 1 111 ? 43.716 17.014 -11.993 1.00 65.83 91 GLY B C 1
ATOM 5054 O O . GLY B 1 111 ? 43.975 17.072 -10.786 1.00 74.70 91 GLY B O 1
ATOM 5055 N N . ILE B 1 112 ? 42.504 17.250 -12.498 1.00 58.99 92 ILE B N 1
ATOM 5056 C CA . ILE B 1 112 ? 41.362 17.663 -11.682 1.00 58.25 92 ILE B CA 1
ATOM 5057 C C . ILE B 1 112 ? 40.284 16.588 -11.734 1.00 59.15 92 ILE B C 1
ATOM 5058 O O . ILE B 1 112 ? 39.992 16.016 -12.784 1.00 64.97 92 ILE B O 1
ATOM 5063 N N . HIS B 1 113 ? 39.692 16.324 -10.588 1.00 58.72 93 HIS B N 1
ATOM 5064 C CA . HIS B 1 113 ? 38.675 15.311 -10.469 1.00 63.94 93 HIS B CA 1
ATOM 5065 C C . HIS B 1 113 ? 37.301 15.978 -10.583 1.00 57.36 93 HIS B C 1
ATOM 5066 O O . HIS B 1 113 ? 37.201 17.198 -10.691 1.00 55.26 93 HIS B O 1
ATOM 5073 N N . ILE B 1 114 ? 36.245 15.177 -10.598 1.00 52.62 94 ILE B N 1
ATOM 5074 C CA . ILE B 1 114 ? 34.881 15.712 -10.626 1.00 55.33 94 ILE B CA 1
ATOM 5075 C C . ILE B 1 114 ? 33.962 14.863 -9.790 1.00 49.14 94 ILE B C 1
ATOM 5076 O O . ILE B 1 114 ? 34.124 13.638 -9.768 1.00 51.53 94 ILE B O 1
ATOM 5081 N N . ILE B 1 115 ? 33.008 15.485 -9.115 1.00 45.17 95 ILE B N 1
ATOM 5082 C CA . ILE B 1 115 ? 32.008 14.730 -8.372 1.00 52.44 95 ILE B CA 1
ATOM 5083 C C . ILE B 1 115 ? 30.624 15.326 -8.554 1.00 50.87 95 ILE B C 1
ATOM 5084 O O . ILE B 1 115 ? 30.500 16.529 -8.688 1.00 60.18 95 ILE B O 1
ATOM 5089 N N . MET B 1 116 ? 29.593 14.495 -8.533 1.00 50.48 96 MET B N 1
ATOM 5090 C CA . MET B 1 116 ? 28.263 14.968 -8.816 1.00 58.71 96 MET B CA 1
ATOM 5091 C C . MET B 1 116 ? 27.324 14.729 -7.662 1.00 57.40 96 MET B C 1
ATOM 5092 O O . MET B 1 116 ? 27.469 13.761 -6.921 1.00 51.14 96 MET B O 1
ATOM 5097 N N . ASP B 1 117 ? 26.337 15.615 -7.552 1.00 65.86 97 ASP B N 1
ATOM 5098 C CA . ASP B 1 117 ? 25.196 15.454 -6.641 1.00 74.63 97 ASP B CA 1
ATOM 5099 C C . ASP B 1 117 ? 24.290 14.337 -7.132 1.00 78.78 97 ASP B C 1
ATOM 5100 O O . ASP B 1 117 ? 23.703 14.461 -8.207 1.00 98.30 97 ASP B O 1
ATOM 5105 N N . PHE B 1 118 ? 24.165 13.262 -6.358 1.00 79.73 98 PHE B N 1
ATOM 5106 C CA . PHE B 1 118 ? 23.270 12.132 -6.699 1.00 80.51 98 PHE B CA 1
ATOM 5107 C C . PHE B 1 118 ? 22.329 11.854 -5.529 1.00 76.17 98 PHE B C 1
ATOM 5108 O O . PHE B 1 118 ? 22.791 11.555 -4.432 1.00 85.42 98 PHE B O 1
ATOM 5116 N N . VAL B 1 119 ? 21.027 11.963 -5.777 1.00 67.20 99 VAL B N 1
ATOM 5117 C CA . VAL B 1 119 ? 19.996 12.019 -4.731 1.00 64.62 99 VAL B CA 1
ATOM 5118 C C . VAL B 1 119 ? 19.306 10.667 -4.590 1.00 70.61 99 VAL B C 1
ATOM 5119 O O . VAL B 1 119 ? 18.736 10.148 -5.559 1.00 81.81 99 VAL B O 1
ATOM 5123 N N . LEU B 1 120 ? 19.352 10.086 -3.397 1.00 69.87 100 LEU B N 1
ATOM 5124 C CA . LEU B 1 120 ? 18.942 8.694 -3.259 1.00 78.03 100 LEU B CA 1
ATOM 5125 C C . LEU B 1 120 ? 17.579 8.500 -2.696 1.00 75.63 100 LEU B C 1
ATOM 5126 O O . LEU B 1 120 ? 17.181 7.358 -2.489 1.00 84.17 100 LEU B O 1
ATOM 5131 N N . ASN B 1 121 ? 16.870 9.584 -2.438 1.00 67.18 101 ASN B N 1
ATOM 5132 C CA . ASN B 1 121 ? 15.614 9.493 -1.740 1.00 65.94 101 ASN B CA 1
ATOM 5133 C C . ASN B 1 121 ? 14.395 9.671 -2.606 1.00 68.97 101 ASN B C 1
ATOM 5134 O O . ASN B 1 121 ? 13.313 9.259 -2.220 1.00 67.48 101 ASN B O 1
ATOM 5139 N N . HIS B 1 122 ? 14.541 10.289 -3.769 1.00 82.28 102 HIS B N 1
ATOM 5140 C CA . HIS B 1 122 ? 13.375 10.583 -4.596 1.00 89.45 102 HIS B CA 1
ATOM 5141 C C . HIS B 1 122 ? 13.740 10.895 -6.035 1.00 87.72 102 HIS B C 1
ATOM 5142 O O . HIS B 1 122 ? 14.904 11.135 -6.365 1.00 100.39 102 HIS B O 1
ATOM 5149 N N . THR B 1 123 ? 12.726 10.840 -6.885 1.00 85.38 103 THR B N 1
ATOM 5150 C CA . THR B 1 123 ? 12.814 11.288 -8.258 1.00 83.25 103 THR B CA 1
ATOM 5151 C C . THR B 1 123 ? 11.747 12.361 -8.405 1.00 89.32 103 THR B C 1
ATOM 5152 O O . THR B 1 123 ? 11.033 12.664 -7.451 1.00 79.78 103 THR B O 1
ATOM 5156 N N . SER B 1 124 ? 11.632 12.922 -9.605 1.00 97.08 104 SER B N 1
ATOM 5157 C CA . SER B 1 124 ? 10.491 13.755 -9.931 1.00 98.65 104 SER B CA 1
ATOM 5158 C C . SER B 1 124 ? 9.333 12.880 -10.386 1.00 104.29 104 SER B C 1
ATOM 5159 O O . SER B 1 124 ? 9.540 11.747 -10.866 1.00 97.31 104 SER B O 1
ATOM 5162 N N . ASP B 1 125 ? 8.119 13.422 -10.237 1.00 109.22 105 ASP B N 1
ATOM 5163 C CA . ASP B 1 125 ? 6.896 12.870 -10.859 1.00 109.61 105 ASP B CA 1
ATOM 5164 C C . ASP B 1 125 ? 7.070 12.537 -12.350 1.00 111.55 105 ASP B C 1
ATOM 5165 O O . ASP B 1 125 ? 6.417 11.625 -12.865 1.00 121.43 105 ASP B O 1
ATOM 5170 N N . GLN B 1 126 ? 7.968 13.261 -13.021 1.00 114.57 106 GLN B N 1
ATOM 5171 C CA . GLN B 1 126 ? 8.289 13.024 -14.430 1.00 111.98 106 GLN B CA 1
ATOM 5172 C C . GLN B 1 126 ? 9.161 11.801 -14.744 1.00 100.39 106 GLN B C 1
ATOM 5173 O O . GLN B 1 126 ? 9.232 11.413 -15.907 1.00 106.94 106 GLN B O 1
ATOM 5179 N N . HIS B 1 127 ? 9.814 11.189 -13.757 1.00 89.86 107 HIS B N 1
ATOM 5180 C CA . HIS B 1 127 ? 10.698 10.049 -14.044 1.00 92.35 107 HIS B CA 1
ATOM 5181 C C . HIS B 1 127 ? 9.896 8.915 -14.689 1.00 94.96 107 HIS B C 1
ATOM 5182 O O . HIS B 1 127 ? 8.792 8.645 -14.214 1.00 113.48 107 HIS B O 1
ATOM 5189 N N . PRO B 1 128 ? 10.432 8.252 -15.757 1.00 89.23 108 PRO B N 1
ATOM 5190 C CA . PRO B 1 128 ? 9.760 7.104 -16.396 1.00 92.71 108 PRO B CA 1
ATOM 5191 C C . PRO B 1 128 ? 9.069 6.118 -15.435 1.00 96.35 108 PRO B C 1
ATOM 5192 O O . PRO B 1 128 ? 7.904 5.778 -15.643 1.00 94.62 108 PRO B O 1
ATOM 5196 N N . TRP B 1 129 ? 9.795 5.695 -14.398 1.00 96.48 109 TRP B N 1
ATOM 5197 C CA . TRP B 1 129 ? 9.265 4.832 -13.324 1.00 97.47 109 TRP B CA 1
ATOM 5198 C C . TRP B 1 129 ? 7.985 5.351 -12.678 1.00 89.58 109 TRP B C 1
ATOM 5199 O O . TRP B 1 129 ? 7.045 4.587 -12.492 1.00 90.20 109 TRP B O 1
ATOM 5210 N N . PHE B 1 130 ? 7.964 6.620 -12.288 1.00 85.29 110 PHE B N 1
ATOM 5211 C CA . PHE B 1 130 ? 6.775 7.164 -11.641 1.00 91.87 110 PHE B CA 1
ATOM 5212 C C . PHE B 1 130 ? 5.650 7.336 -12.636 1.00 104.66 110 PHE B C 1
ATOM 5213 O O . PHE B 1 130 ? 4.493 7.109 -12.304 1.00 115.57 110 PHE B O 1
ATOM 5221 N N . GLN B 1 131 ? 5.998 7.755 -13.849 1.00 114.50 111 GLN B N 1
ATOM 5222 C CA . GLN B 1 131 ? 5.031 7.850 -14.934 1.00 112.28 111 GLN B CA 1
ATOM 5223 C C . GLN B 1 131 ? 4.412 6.499 -15.293 1.00 107.60 111 GLN B C 1
ATOM 5224 O O . GLN B 1 131 ? 3.281 6.458 -15.736 1.00 119.22 111 GLN B O 1
ATOM 5230 N N . ASP B 1 132 ? 5.138 5.406 -15.089 1.00 105.00 112 ASP B N 1
ATOM 5231 C CA . ASP B 1 132 ? 4.569 4.076 -15.280 1.00 102.26 112 ASP B CA 1
ATOM 5232 C C . ASP B 1 132 ? 3.584 3.715 -14.155 1.00 104.42 112 ASP B C 1
ATOM 5233 O O . ASP B 1 132 ? 2.508 3.211 -14.433 1.00 116.62 112 ASP B O 1
ATOM 5238 N N . ALA B 1 133 ? 3.925 3.995 -12.901 1.00 101.50 113 ALA B N 1
ATOM 5239 C CA . ALA B 1 133 ? 3.026 3.671 -11.783 1.00 106.45 113 ALA B CA 1
ATOM 5240 C C . ALA B 1 133 ? 1.822 4.609 -11.646 1.00 113.15 113 ALA B C 1
ATOM 5241 O O . ALA B 1 133 ? 0.764 4.187 -11.193 1.00 118.94 113 ALA B O 1
ATOM 5243 N N . ILE B 1 134 ? 1.982 5.877 -12.020 1.00 121.56 114 ILE B N 1
ATOM 5244 C CA . ILE B 1 134 ? 0.858 6.834 -12.037 1.00 126.39 114 ILE B CA 1
ATOM 5245 C C . ILE B 1 134 ? -0.196 6.478 -13.106 1.00 129.69 114 ILE B C 1
ATOM 5246 O O . ILE B 1 134 ? -1.352 6.867 -12.964 1.00 125.46 114 ILE B O 1
ATOM 5251 N N . LYS B 1 135 ? 0.221 5.758 -14.163 1.00 134.61 115 LYS B N 1
ATOM 5252 C CA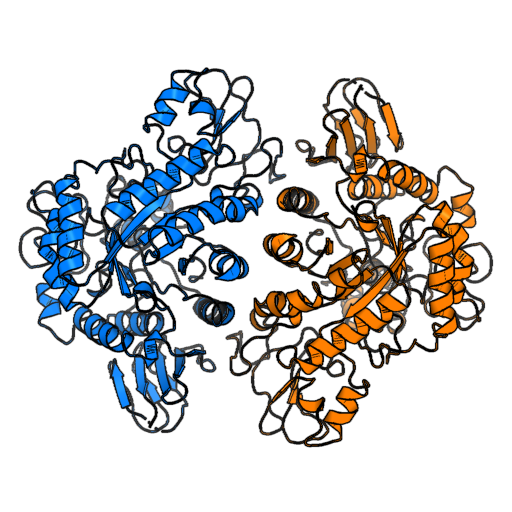 . LYS B 1 135 ? -0.635 5.389 -15.322 1.00 131.41 115 LYS B CA 1
ATOM 5253 C C . LYS B 1 135 ? -0.984 3.889 -15.494 1.00 126.68 115 LYS B C 1
ATOM 5254 O O . LYS B 1 135 ? -2.014 3.567 -16.072 1.00 108.67 115 LYS B O 1
ATOM 5260 N N . ASN B 1 136 ? -0.129 2.988 -15.017 1.00 138.95 116 ASN B N 1
ATOM 5261 C CA . ASN B 1 136 ? -0.279 1.551 -15.272 1.00 153.21 116 ASN B CA 1
ATOM 5262 C C . ASN B 1 136 ? -0.493 0.716 -13.984 1.00 167.39 116 ASN B C 1
ATOM 5263 O O . ASN B 1 136 ? 0.428 0.595 -13.162 1.00 177.35 116 ASN B O 1
ATOM 5268 N N . PRO B 1 137 ? -1.707 0.139 -13.793 1.00 169.55 117 PRO B N 1
ATOM 5269 C CA . PRO B 1 137 ? -1.922 -0.792 -12.648 1.00 162.49 117 PRO B CA 1
ATOM 5270 C C . PRO B 1 137 ? -1.200 -2.143 -12.822 1.00 160.81 117 PRO B C 1
ATOM 5271 O O . PRO B 1 137 ? -1.079 -2.640 -13.954 1.00 143.11 117 PRO B O 1
ATOM 5275 N N . ASP B 1 138 ? -0.737 -2.721 -11.704 1.00 162.05 118 ASP B N 1
ATOM 5276 C CA . ASP B 1 138 ? 0.112 -3.941 -11.676 1.00 162.25 118 ASP B CA 1
ATOM 5277 C C . ASP B 1 138 ? 1.387 -3.811 -12.514 1.00 156.07 118 ASP B C 1
ATOM 5278 O O . ASP B 1 138 ? 1.929 -4.813 -12.991 1.00 149.31 118 ASP B O 1
ATOM 5283 N N . SER B 1 139 ? 1.866 -2.581 -12.696 1.00 150.70 119 SER B N 1
ATOM 5284 C CA . SER B 1 139 ? 3.202 -2.375 -13.232 1.00 145.46 119 SER B CA 1
ATOM 5285 C C . SER B 1 139 ? 4.188 -2.779 -12.149 1.00 141.60 119 SER B C 1
ATOM 5286 O O . SER B 1 139 ? 3.852 -2.747 -10.961 1.00 154.15 119 SER B O 1
ATOM 5289 N N . LEU B 1 140 ? 5.409 -3.129 -12.553 1.00 133.18 120 LEU B N 1
ATOM 5290 C CA . LEU B 1 140 ? 6.566 -3.267 -11.614 1.00 135.78 120 LEU B CA 1
ATOM 5291 C C . LEU B 1 140 ? 6.699 -2.060 -10.665 1.00 132.38 120 LEU B C 1
ATOM 5292 O O . LEU B 1 140 ? 7.027 -2.174 -9.464 1.00 133.54 120 LEU B O 1
ATOM 5297 N N . TYR B 1 141 ? 6.427 -0.899 -11.245 1.00 129.16 121 TYR B N 1
ATOM 5298 C CA . TYR B 1 141 ? 6.923 0.362 -10.739 1.00 125.72 121 TYR B CA 1
ATOM 5299 C C . TYR B 1 141 ? 6.113 1.084 -9.645 1.00 129.07 121 TYR B C 1
ATOM 5300 O O . TYR B 1 141 ? 6.553 2.128 -9.163 1.00 138.51 121 TYR B O 1
ATOM 5309 N N . ARG B 1 142 ? 4.975 0.538 -9.221 1.00 131.01 122 ARG B N 1
ATOM 5310 C CA . ARG B 1 142 ? 4.292 1.046 -8.013 1.00 137.71 122 ARG B CA 1
ATOM 5311 C C . ARG B 1 142 ? 5.098 0.727 -6.722 1.00 133.95 122 ARG B C 1
ATOM 5312 O O . ARG B 1 142 ? 5.100 1.516 -5.773 1.00 116.32 122 ARG B O 1
ATOM 5320 N N . ASP B 1 143 ? 5.804 -0.407 -6.710 1.00 129.44 123 ASP B N 1
ATOM 5321 C CA . ASP B 1 143 ? 6.700 -0.762 -5.591 1.00 126.59 123 ASP B CA 1
ATOM 5322 C C . ASP B 1 143 ? 8.000 0.066 -5.528 1.00 116.50 123 ASP B C 1
ATOM 5323 O O . ASP B 1 143 ? 8.637 0.113 -4.480 1.00 105.03 123 ASP B O 1
ATOM 5328 N N . TYR B 1 144 ? 8.414 0.656 -6.654 1.00 101.95 124 TYR B N 1
ATOM 5329 C CA . TYR B 1 144 ? 9.585 1.545 -6.697 1.00 88.88 124 TYR B CA 1
ATOM 5330 C C . TYR B 1 144 ? 9.359 2.844 -5.939 1.00 94.31 124 TYR B C 1
ATOM 5331 O O . TYR B 1 144 ? 10.316 3.609 -5.746 1.00 107.57 124 TYR B O 1
ATOM 5340 N N . TYR B 1 145 ? 8.099 3.138 -5.601 1.00 92.63 125 TYR B N 1
ATOM 5341 C CA . TYR B 1 145 ? 7.726 4.303 -4.792 1.00 88.52 125 TYR B CA 1
ATOM 5342 C C . TYR B 1 145 ? 6.865 3.829 -3.666 1.00 79.34 125 TYR B C 1
ATOM 5343 O O . TYR B 1 145 ? 6.591 2.634 -3.556 1.00 71.22 125 TYR B O 1
ATOM 5352 N N . ILE B 1 146 ? 6.459 4.757 -2.814 1.00 82.43 126 ILE B N 1
ATOM 5353 C CA . ILE B 1 146 ? 5.781 4.382 -1.585 1.00 98.99 126 ILE B CA 1
ATOM 5354 C C . ILE B 1 146 ? 4.301 4.750 -1.661 1.00 99.10 126 ILE B C 1
ATOM 5355 O O . ILE B 1 146 ? 3.942 5.917 -1.443 1.00 97.36 126 ILE B O 1
ATOM 5360 N N . PHE B 1 147 ? 3.464 3.732 -1.911 1.00 103.32 127 PHE B N 1
ATOM 5361 C CA . PHE B 1 147 ? 2.006 3.878 -2.064 1.00 116.89 127 PHE B CA 1
ATOM 5362 C C . PHE B 1 147 ? 1.230 3.193 -0.948 1.00 101.43 127 PHE B C 1
ATOM 5363 O O . PHE B 1 147 ? 1.500 2.036 -0.644 1.00 77.20 127 PHE B O 1
ATOM 5371 N N . ALA B 1 148 ? 0.250 3.896 -0.384 1.00 101.65 128 ALA B N 1
ATOM 5372 C CA . ALA B 1 148 ? -0.684 3.307 0.573 1.00 116.27 128 ALA B CA 1
ATOM 5373 C C . ALA B 1 148 ? -1.892 4.215 0.780 1.00 131.25 128 ALA B C 1
ATOM 5374 O O . ALA B 1 148 ? -1.829 5.427 0.573 1.00 136.13 128 ALA B O 1
ATOM 5376 N N . GLY B 1 149 ? -2.995 3.615 1.198 1.00 145.22 129 GLY B N 1
ATOM 5377 C CA . GLY B 1 149 ? -4.231 4.345 1.422 1.00 142.95 129 GLY B CA 1
ATOM 5378 C C . GLY B 1 149 ? -5.370 3.492 0.884 1.00 142.30 129 GLY B C 1
ATOM 5379 O O . GLY B 1 149 ? -5.182 2.624 0.017 1.00 129.92 129 GLY B O 1
ATOM 5380 N N . HIS B 1 150 ? -6.551 3.728 1.428 1.00 141.19 130 HIS B N 1
ATOM 5381 C CA . HIS B 1 150 ? -7.784 3.123 0.949 1.00 135.59 130 HIS B CA 1
ATOM 5382 C C . HIS B 1 150 ? -8.794 4.260 0.950 1.00 136.59 130 HIS B C 1
ATOM 5383 O O . HIS B 1 150 ? -9.175 4.707 2.029 1.00 136.06 130 HIS B O 1
ATOM 5390 N N . ASP B 1 151 ? -9.186 4.737 -0.244 1.00 125.85 131 ASP B N 1
ATOM 5391 C CA . ASP B 1 151 ? -9.780 6.077 -0.437 1.00 119.41 131 ASP B CA 1
ATOM 5392 C C . ASP B 1 151 ? -8.597 7.038 -0.553 1.00 123.68 131 ASP B C 1
ATOM 5393 O O . ASP B 1 151 ? -7.495 6.691 -0.152 1.00 103.29 131 ASP B O 1
ATOM 5398 N N . ASN B 1 152 ? -8.812 8.242 -1.082 1.00 153.55 132 ASN B N 1
ATOM 5399 C CA . ASN B 1 152 ? -7.735 9.240 -1.200 1.00 164.44 132 ASN B CA 1
ATOM 5400 C C . ASN B 1 152 ? -7.013 9.542 0.141 1.00 181.36 132 ASN B C 1
ATOM 5401 O O . ASN B 1 152 ? -5.866 10.021 0.165 1.00 202.15 132 ASN B O 1
ATOM 5406 N N . LYS B 1 153 ? -7.714 9.314 1.255 1.00 185.89 133 LYS B N 1
ATOM 5407 C CA . LYS B 1 153 ? -7.181 9.686 2.567 1.00 177.71 133 LYS B CA 1
ATOM 5408 C C . LYS B 1 153 ? -5.798 9.127 2.938 1.00 181.90 133 LYS B C 1
ATOM 5409 O O . LYS B 1 153 ? -5.292 8.110 2.411 1.00 167.67 133 LYS B O 1
ATOM 5415 N N . GLN B 1 154 ? -5.223 9.836 3.901 1.00 181.12 134 GLN B N 1
ATOM 5416 C CA . GLN B 1 154 ? -3.839 9.658 4.294 1.00 172.59 134 GLN B CA 1
ATOM 5417 C C . GLN B 1 154 ? -3.758 8.611 5.408 1.00 175.01 134 GLN B C 1
ATOM 5418 O O . GLN B 1 154 ? -4.403 8.781 6.454 1.00 187.30 134 GLN B O 1
ATOM 5424 N N . PRO B 1 155 ? -2.988 7.513 5.185 1.00 163.32 135 PRO B N 1
ATOM 5425 C CA . PRO B 1 155 ? -2.913 6.461 6.216 1.00 151.19 135 PRO B CA 1
ATOM 5426 C C . PRO B 1 155 ? -2.196 6.857 7.518 1.00 144.76 135 PRO B C 1
ATOM 5427 O O . PRO B 1 155 ? -2.288 6.106 8.484 1.00 140.20 135 PRO B O 1
ATOM 5431 N N . ASN B 1 156 ? -1.501 8.004 7.540 1.00 142.54 136 ASN B N 1
ATOM 5432 C CA . ASN B 1 156 ? -0.979 8.597 8.784 1.00 140.60 136 ASN B CA 1
ATOM 5433 C C . ASN B 1 156 ? -0.716 10.110 8.683 1.00 120.98 136 ASN B C 1
ATOM 5434 O O . ASN B 1 156 ? -0.768 10.693 7.594 1.00 131.45 136 ASN B O 1
ATOM 5439 N N . ASN B 1 157 ? -0.386 10.718 9.818 1.00 97.40 137 ASN B N 1
ATOM 5440 C CA . ASN B 1 157 ? -0.286 12.169 9.923 1.00 92.24 137 ASN B CA 1
ATOM 5441 C C . ASN B 1 157 ? 1.090 12.753 9.614 1.00 93.24 137 ASN B C 1
ATOM 5442 O O . ASN B 1 157 ? 1.360 13.905 9.976 1.00 86.08 137 ASN B O 1
ATOM 5447 N N . TRP B 1 158 ? 1.982 12.002 8.973 1.00 99.16 138 TRP B N 1
ATOM 5448 C CA . TRP B 1 158 ? 3.331 12.546 8.778 1.00 108.29 138 TRP B CA 1
ATOM 5449 C C . TRP B 1 158 ? 3.241 13.724 7.811 1.00 100.22 138 TRP B C 1
ATOM 5450 O O . TRP B 1 158 ? 2.514 13.652 6.820 1.00 101.10 138 TRP B O 1
ATOM 5461 N N . GLY B 1 159 ? 3.947 14.803 8.141 1.00 95.12 139 GLY B N 1
ATOM 5462 C CA . GLY B 1 159 ? 3.966 16.031 7.351 1.00 101.45 139 GLY B CA 1
ATOM 5463 C C . GLY B 1 159 ? 5.295 16.211 6.627 1.00 108.83 139 GLY B C 1
ATOM 5464 O O . GLY B 1 159 ? 6.347 15.851 7.157 1.00 111.81 139 GLY B O 1
ATOM 5465 N N . SER B 1 160 ? 5.253 16.759 5.408 1.00 115.61 140 SER B N 1
ATOM 5466 C CA . SER B 1 160 ? 6.481 17.040 4.634 1.00 109.80 140 SER B CA 1
ATOM 5467 C C . SER B 1 160 ? 7.223 18.267 5.129 1.00 105.51 140 SER B C 1
ATOM 5468 O O . SER B 1 160 ? 6.665 19.129 5.816 1.00 100.01 140 SER B O 1
ATOM 5471 N N . PHE B 1 161 ? 8.483 18.350 4.718 1.00 108.12 141 PHE B N 1
ATOM 5472 C CA . PHE B 1 161 ? 9.317 19.522 4.974 1.00 110.29 141 PHE B CA 1
ATOM 5473 C C . PHE B 1 161 ? 8.855 20.718 4.136 1.00 116.79 141 PHE B C 1
ATOM 5474 O O . PHE B 1 161 ? 9.156 21.851 4.496 1.00 112.29 141 PHE B O 1
ATOM 5482 N N . PHE B 1 162 ? 8.141 20.467 3.030 1.00 120.63 142 PHE B N 1
ATOM 5483 C CA . PHE B 1 162 ? 7.605 21.543 2.177 1.00 119.09 142 PHE B CA 1
ATOM 5484 C C . PHE B 1 162 ? 6.158 21.997 2.496 1.00 116.88 142 PHE B C 1
ATOM 5485 O O . PHE B 1 162 ? 5.692 22.990 1.939 1.00 125.37 142 PHE B O 1
ATOM 5493 N N . GLY B 1 163 ? 5.454 21.294 3.380 1.00 108.59 143 GLY B N 1
ATOM 5494 C CA . GLY B 1 163 ? 4.164 21.763 3.896 1.00 96.83 143 GLY B CA 1
ATOM 5495 C C . GLY B 1 163 ? 3.071 20.738 3.677 1.00 91.26 143 GLY B C 1
ATOM 5496 O O . GLY B 1 163 ? 3.175 19.874 2.787 1.00 79.66 143 GLY B O 1
ATOM 5497 N N . GLY B 1 164 ? 2.033 20.827 4.510 1.00 83.27 144 GLY B N 1
ATOM 5498 C CA . GLY B 1 164 ? 0.949 19.855 4.510 1.00 82.06 144 GLY B CA 1
ATOM 5499 C C . GLY B 1 164 ? 1.439 18.433 4.755 1.00 85.84 144 GLY B C 1
ATOM 5500 O O . GLY B 1 164 ? 2.401 18.220 5.488 1.00 84.77 144 GLY B O 1
ATOM 5501 N N . SER B 1 165 ? 0.786 17.466 4.113 1.00 91.23 145 SER B N 1
ATOM 5502 C CA . SER B 1 165 ? 1.090 16.043 4.292 1.00 93.52 145 SER B CA 1
ATOM 5503 C C . SER B 1 165 ? 2.186 15.572 3.351 1.00 98.52 145 SER B C 1
ATOM 5504 O O . SER B 1 165 ? 2.475 16.205 2.339 1.00 107.40 145 SER B O 1
ATOM 5507 N N . VAL B 1 166 ? 2.790 14.451 3.729 1.00 102.89 146 VAL B N 1
ATOM 5508 C CA . VAL B 1 166 ? 3.712 13.699 2.876 1.00 98.31 146 VAL B CA 1
ATOM 5509 C C . VAL B 1 166 ? 2.975 12.903 1.820 1.00 94.08 146 VAL B C 1
ATOM 5510 O O . VAL B 1 166 ? 3.545 12.476 0.822 1.00 75.44 146 VAL B O 1
ATOM 5514 N N . TRP B 1 167 ? 1.707 12.655 2.100 1.00 101.94 147 TRP B N 1
ATOM 5515 C CA . TRP B 1 167 ? 0.864 11.898 1.219 1.00 116.15 147 TRP B CA 1
ATOM 5516 C C . TRP B 1 167 ? 0.289 12.794 0.135 1.00 128.80 147 TRP B C 1
ATOM 5517 O O . TRP B 1 167 ? 0.060 13.989 0.338 1.00 119.84 147 TRP B O 1
ATOM 5528 N N . GLU B 1 168 ? 0.041 12.187 -1.016 1.00 142.03 148 GLU B N 1
ATOM 5529 C CA . GLU B 1 168 ? -0.635 12.839 -2.121 1.00 150.05 148 GLU B CA 1
ATOM 5530 C C . GLU B 1 168 ? -1.479 11.761 -2.796 1.00 155.98 148 GLU B C 1
ATOM 5531 O O . GLU B 1 168 ? -0.917 10.739 -3.203 1.00 155.99 148 GLU B O 1
ATOM 5537 N N . PRO B 1 169 ? -2.823 11.952 -2.876 1.00 149.79 149 PRO B N 1
ATOM 5538 C CA . PRO B 1 169 ? -3.626 10.871 -3.469 1.00 137.24 149 PRO B CA 1
ATOM 5539 C C . PRO B 1 169 ? -3.260 10.692 -4.931 1.00 127.41 149 PRO B C 1
ATOM 5540 O O . PRO B 1 169 ? -3.136 11.685 -5.651 1.00 132.11 149 PRO B O 1
ATOM 5544 N N . ASP B 1 170 ? -3.040 9.452 -5.357 1.00 122.86 150 ASP B N 1
ATOM 5545 C CA . ASP B 1 170 ? -2.424 9.222 -6.668 1.00 131.49 150 ASP B CA 1
ATOM 5546 C C . ASP B 1 170 ? -3.354 9.620 -7.802 1.00 138.81 150 ASP B C 1
ATOM 5547 O O . ASP B 1 170 ? -4.558 9.408 -7.703 1.00 158.03 150 ASP B O 1
ATOM 5552 N N . PRO B 1 171 ? -2.814 10.243 -8.864 1.00 152.32 151 PRO B N 1
ATOM 5553 C CA . PRO B 1 171 ? -3.688 10.482 -10.007 1.00 164.07 151 PRO B CA 1
ATOM 5554 C C . PRO B 1 171 ? -4.269 9.224 -10.691 1.00 165.03 151 PRO B C 1
ATOM 5555 O O . PRO B 1 171 ? -5.370 9.318 -11.232 1.00 186.11 151 PRO B O 1
ATOM 5559 N N . ALA B 1 172 ? -3.599 8.070 -10.597 1.00 148.24 152 ALA B N 1
ATOM 5560 C CA . ALA B 1 172 ? -4.010 6.836 -11.317 1.00 147.88 152 ALA B CA 1
ATOM 5561 C C . ALA B 1 172 ? -5.520 6.494 -11.472 1.00 163.37 152 ALA B C 1
ATOM 5562 O O . ALA B 1 172 ? -5.901 6.017 -12.539 1.00 182.06 152 ALA B O 1
ATOM 5564 N N . GLY B 1 173 ? -6.392 6.671 -10.471 1.00 164.81 153 GLY B N 1
ATOM 5565 C CA . GLY B 1 173 ? -6.084 7.091 -9.105 1.00 163.77 153 GLY B CA 1
ATOM 5566 C C . GLY B 1 173 ? -6.917 6.299 -8.115 1.00 151.70 153 GLY B C 1
ATOM 5567 O O . GLY B 1 173 ? -8.036 6.681 -7.777 1.00 145.26 153 GLY B O 1
ATOM 5568 N N . THR B 1 174 ? -6.335 5.208 -7.628 1.00 137.72 154 THR B N 1
ATOM 5569 C CA . THR B 1 174 ? -7.081 4.149 -6.961 1.00 128.05 154 THR B CA 1
ATOM 5570 C C . THR B 1 174 ? -7.644 4.484 -5.572 1.00 125.69 154 THR B C 1
ATOM 5571 O O . THR B 1 174 ? -8.281 3.622 -4.965 1.00 130.26 154 THR B O 1
ATOM 5575 N N . GLY B 1 175 ? -7.449 5.712 -5.085 1.00 115.61 155 GLY B N 1
ATOM 5576 C CA . GLY B 1 175 ? -7.784 6.033 -3.706 1.00 117.33 155 GLY B CA 1
ATOM 5577 C C . GLY B 1 175 ? -6.721 5.488 -2.769 1.00 127.04 155 GLY B C 1
ATOM 5578 O O . GLY B 1 175 ? -7.016 5.056 -1.661 1.00 116.72 155 GLY B O 1
ATOM 5579 N N . GLN B 1 176 ? -5.480 5.475 -3.248 1.00 143.08 156 GLN B N 1
ATOM 5580 C CA . GLN B 1 176 ? -4.290 5.294 -2.428 1.00 144.04 156 GLN B CA 1
ATOM 5581 C C . GLN B 1 176 ? -3.597 6.657 -2.431 1.00 153.34 156 GLN B C 1
ATOM 5582 O O . GLN B 1 176 ? -4.162 7.654 -2.913 1.00 170.35 156 GLN B O 1
ATOM 5588 N N . SER B 1 177 ? -2.378 6.706 -1.907 1.00 142.67 157 SER B N 1
ATOM 5589 C CA . SER B 1 177 ? -1.585 7.914 -1.942 1.00 134.09 157 SER B CA 1
ATOM 5590 C C . SER B 1 177 ? -0.098 7.572 -1.941 1.00 135.13 157 SER B C 1
ATOM 5591 O O . SER B 1 177 ? 0.311 6.613 -1.283 1.00 145.84 157 SER B O 1
ATOM 5594 N N . TYR B 1 178 ? 0.705 8.374 -2.645 1.00 129.08 158 TYR B N 1
ATOM 5595 C CA . TYR B 1 178 ? 2.161 8.150 -2.715 1.00 124.31 158 TYR B CA 1
ATOM 5596 C C . TYR B 1 178 ? 2.914 9.082 -1.767 1.00 122.72 158 TYR B C 1
ATOM 5597 O O . TYR B 1 178 ? 2.447 10.194 -1.481 1.00 133.88 158 TYR B O 1
ATOM 5606 N N . PHE B 1 179 ? 4.091 8.630 -1.329 1.00 107.59 159 PHE B N 1
ATOM 5607 C CA . PHE B 1 179 ? 4.907 9.358 -0.361 1.00 100.22 159 PHE B CA 1
ATOM 5608 C C . PHE B 1 179 ? 5.814 10.330 -1.077 1.00 90.38 159 PHE B C 1
ATOM 5609 O O . PHE B 1 179 ? 6.511 9.930 -2.020 1.00 74.36 159 PHE B O 1
ATOM 5617 N N . HIS B 1 180 ? 5.790 11.586 -0.621 1.00 87.21 160 HIS B N 1
ATOM 5618 C CA . HIS B 1 180 ? 6.803 12.589 -0.952 1.00 97.07 160 HIS B CA 1
ATOM 5619 C C . HIS B 1 180 ? 7.219 13.275 0.337 1.00 105.60 160 HIS B C 1
ATOM 5620 O O . HIS B 1 180 ? 6.372 13.773 1.089 1.00 109.48 160 HIS B O 1
ATOM 5627 N N . LEU B 1 181 ? 8.518 13.325 0.589 1.00 105.05 161 LEU B N 1
ATOM 5628 C CA . LEU B 1 181 ? 9.010 13.944 1.806 1.00 108.91 161 LEU B CA 1
ATOM 5629 C C . LEU B 1 181 ? 9.226 15.426 1.613 1.00 103.47 161 LEU B C 1
ATOM 5630 O O . LEU B 1 181 ? 9.302 16.172 2.578 1.00 99.39 161 LEU B O 1
ATOM 5635 N N . PHE B 1 182 ? 9.346 15.855 0.368 1.00 104.71 162 PHE B N 1
ATOM 5636 C CA . PHE B 1 182 ? 9.559 17.253 0.093 1.00 119.28 162 PHE B CA 1
ATOM 5637 C C . PHE B 1 182 ? 8.343 17.728 -0.697 1.00 132.74 162 PHE B C 1
ATOM 5638 O O . PHE B 1 182 ? 7.221 17.614 -0.174 1.00 129.54 162 PHE B O 1
ATOM 5646 N N . ASP B 1 183 ? 8.525 18.241 -1.917 1.00 138.67 163 ASP B N 1
ATOM 5647 C CA . ASP B 1 183 ? 7.393 18.720 -2.714 1.00 139.64 163 ASP B CA 1
ATOM 5648 C C . ASP B 1 183 ? 6.525 17.576 -3.245 1.00 123.59 163 ASP B C 1
ATOM 5649 O O . ASP B 1 183 ? 6.996 16.456 -3.480 1.00 111.41 163 ASP B O 1
ATOM 5654 N N . LYS B 1 184 ? 5.245 17.905 -3.422 1.00 117.18 164 LYS B N 1
ATOM 5655 C CA . LYS B 1 184 ? 4.219 17.015 -3.966 1.00 109.55 164 LYS B CA 1
ATOM 5656 C C . LYS B 1 184 ? 4.649 16.352 -5.293 1.00 103.95 164 LYS B C 1
ATOM 5657 O O . LYS B 1 184 ? 4.243 15.222 -5.553 1.00 95.94 164 LYS B O 1
ATOM 5663 N N . ARG B 1 185 ? 5.479 17.037 -6.095 1.00 101.20 165 ARG B N 1
ATOM 5664 C CA . ARG B 1 185 ? 6.012 16.505 -7.369 1.00 104.56 165 ARG B CA 1
ATOM 5665 C C . ARG B 1 185 ? 7.315 15.696 -7.254 1.00 110.14 165 ARG B C 1
ATOM 5666 O O . ARG B 1 185 ? 7.872 15.300 -8.278 1.00 105.57 165 ARG B O 1
ATOM 5674 N N . MET B 1 186 ? 7.823 15.466 -6.039 1.00 119.71 166 MET B N 1
ATOM 5675 C CA . MET B 1 186 ? 9.071 14.697 -5.845 1.00 123.59 166 MET B CA 1
ATOM 5676 C C . MET B 1 186 ? 8.790 13.478 -4.950 1.00 122.70 166 MET B C 1
ATOM 5677 O O . MET B 1 186 ? 8.993 13.524 -3.725 1.00 132.57 166 MET B O 1
ATOM 5682 N N . PRO B 1 187 ? 8.277 12.392 -5.567 1.00 115.15 167 PRO B N 1
ATOM 5683 C CA . PRO B 1 187 ? 7.863 11.164 -4.864 1.00 110.20 167 PRO B CA 1
ATOM 5684 C C . PRO B 1 187 ? 9.015 10.347 -4.348 1.00 102.77 167 PRO B C 1
ATOM 5685 O O . PRO B 1 187 ? 10.010 10.200 -5.046 1.00 119.35 167 PRO B O 1
ATOM 5689 N N . ASP B 1 188 ? 8.874 9.793 -3.154 1.00 86.28 168 ASP B N 1
ATOM 5690 C CA . ASP B 1 188 ? 9.984 9.105 -2.525 1.00 79.91 168 ASP B CA 1
ATOM 5691 C C . ASP B 1 188 ? 10.132 7.698 -3.042 1.00 71.34 168 ASP B C 1
ATOM 5692 O O . ASP B 1 188 ? 9.138 7.042 -3.323 1.00 67.99 168 ASP B O 1
ATOM 5697 N N . LEU B 1 189 ? 11.390 7.253 -3.125 1.00 69.73 169 LEU B N 1
ATOM 5698 C CA . LEU B 1 189 ? 11.744 5.881 -3.471 1.00 72.16 169 LEU B CA 1
ATOM 5699 C C . LEU B 1 189 ? 11.615 4.922 -2.289 1.00 79.06 169 LEU B C 1
ATOM 5700 O O . LEU B 1 189 ? 12.021 5.239 -1.170 1.00 76.32 169 LEU B O 1
ATOM 5705 N N . ASN B 1 190 ? 11.093 3.731 -2.571 1.00 88.56 170 ASN B N 1
ATOM 5706 C CA . ASN B 1 190 ? 10.961 2.669 -1.583 1.00 89.75 170 ASN B CA 1
ATOM 5707 C C . ASN B 1 190 ? 12.251 1.836 -1.543 1.00 84.50 170 ASN B C 1
ATOM 5708 O O . ASN B 1 190 ? 12.451 0.932 -2.357 1.00 68.18 170 ASN B O 1
ATOM 5713 N N . TRP B 1 191 ? 13.116 2.131 -0.570 1.00 85.34 171 TRP B N 1
ATOM 5714 C CA . TRP B 1 191 ? 14.383 1.392 -0.438 1.00 75.94 171 TRP B CA 1
ATOM 5715 C C . TRP B 1 191 ? 14.225 -0.016 0.179 1.00 80.12 171 TRP B C 1
ATOM 5716 O O . TRP B 1 191 ? 15.178 -0.782 0.156 1.00 71.37 171 TRP B O 1
ATOM 5727 N N . LYS B 1 192 ? 13.029 -0.346 0.693 1.00 84.77 172 LYS B N 1
ATOM 5728 C CA . LYS B 1 192 ? 12.707 -1.709 1.151 1.00 88.63 172 LYS B CA 1
ATOM 5729 C C . LYS B 1 192 ? 12.772 -2.695 -0.025 1.00 97.56 172 LYS B C 1
ATOM 5730 O O . LYS B 1 192 ? 13.359 -3.783 0.093 1.00 100.91 172 LYS B O 1
ATOM 5736 N N . ASN B 1 193 ? 12.193 -2.273 -1.155 1.00 100.32 173 ASN B N 1
ATOM 5737 C CA . ASN B 1 193 ? 12.174 -3.029 -2.414 1.00 105.10 173 ASN B CA 1
ATOM 5738 C C . ASN B 1 193 ? 13.590 -3.060 -3.035 1.00 101.87 173 ASN B C 1
ATOM 5739 O O . ASN B 1 193 ? 14.076 -2.018 -3.505 1.00 114.69 173 ASN B O 1
ATOM 5744 N N . PRO B 1 194 ? 14.245 -4.250 -3.066 1.00 93.53 174 PRO B N 1
ATOM 5745 C CA . PRO B 1 194 ? 15.631 -4.337 -3.554 1.00 96.46 174 PRO B CA 1
ATOM 5746 C C . PRO B 1 194 ? 15.820 -4.030 -5.032 1.00 102.68 174 PRO B C 1
ATOM 5747 O O . PRO B 1 194 ? 16.961 -3.838 -5.462 1.00 106.01 174 PRO B O 1
ATOM 5751 N N . GLU B 1 195 ? 14.728 -3.995 -5.796 1.00 106.65 175 GLU B N 1
ATOM 5752 C CA . GLU B 1 195 ? 14.778 -3.547 -7.179 1.00 117.74 175 GLU B CA 1
ATOM 5753 C C . GLU B 1 195 ? 15.193 -2.067 -7.302 1.00 117.20 175 GLU B C 1
ATOM 5754 O O . GLU B 1 195 ? 15.893 -1.740 -8.255 1.00 129.71 175 GLU B O 1
ATOM 5760 N N . VAL B 1 196 ? 14.803 -1.184 -6.367 1.00 108.36 176 VAL B N 1
ATOM 5761 C CA . VAL B 1 196 ? 15.317 0.220 -6.396 1.00 95.44 176 VAL B CA 1
ATOM 5762 C C . VAL B 1 196 ? 16.812 0.231 -6.079 1.00 93.39 176 VAL B C 1
ATOM 5763 O O . VAL B 1 196 ? 17.581 0.939 -6.723 1.00 94.52 176 VAL B O 1
ATOM 5767 N N . ARG B 1 197 ? 17.207 -0.581 -5.105 1.00 86.52 177 ARG B N 1
ATOM 5768 C CA . ARG B 1 197 ? 18.548 -0.531 -4.571 1.00 85.97 177 ARG B CA 1
ATOM 5769 C C . ARG B 1 197 ? 19.544 -0.891 -5.641 1.00 84.66 177 ARG B C 1
ATOM 5770 O O . ARG B 1 197 ? 20.520 -0.173 -5.823 1.00 82.27 177 ARG B O 1
ATOM 5778 N N . HIS B 1 198 ? 19.269 -1.953 -6.388 1.00 90.91 178 HIS B N 1
ATOM 5779 C CA . HIS B 1 198 ? 20.095 -2.279 -7.544 1.00 105.37 178 HIS B CA 1
ATOM 5780 C C . HIS B 1 198 ? 20.071 -1.135 -8.573 1.00 102.43 178 HIS B C 1
ATOM 5781 O O . HIS B 1 198 ? 21.112 -0.773 -9.109 1.00 110.89 178 HIS B O 1
ATOM 5788 N N . ALA B 1 199 ? 18.900 -0.550 -8.820 1.00 91.71 179 ALA B N 1
ATOM 5789 C CA . ALA B 1 199 ? 18.754 0.503 -9.844 1.00 96.84 179 ALA B CA 1
ATOM 5790 C C . ALA B 1 199 ? 19.564 1.767 -9.570 1.00 101.53 179 ALA B C 1
ATOM 5791 O O . ALA B 1 199 ? 20.152 2.366 -10.491 1.00 102.19 179 ALA B O 1
ATOM 5793 N N . MET B 1 200 ? 19.545 2.197 -8.308 1.00 97.67 180 MET B N 1
ATOM 5794 C CA . MET B 1 200 ? 20.279 3.386 -7.891 1.00 80.56 180 MET B CA 1
ATOM 5795 C C . MET B 1 200 ? 21.787 3.101 -7.996 1.00 77.78 180 MET B C 1
ATOM 5796 O O . MET B 1 200 ? 22.556 3.981 -8.388 1.00 77.89 180 MET B O 1
ATOM 5801 N N . LEU B 1 201 ? 22.178 1.862 -7.685 1.00 70.19 181 LEU B N 1
ATOM 5802 C CA . LEU B 1 201 ? 23.554 1.386 -7.833 1.00 70.28 181 LEU B CA 1
ATOM 5803 C C . LEU B 1 201 ? 23.992 1.464 -9.284 1.00 72.57 181 LEU B C 1
ATOM 5804 O O . LEU B 1 201 ? 25.078 1.931 -9.587 1.00 64.12 181 LEU B O 1
ATOM 5809 N N . GLU B 1 202 ? 23.116 1.005 -10.171 1.00 85.18 182 GLU B N 1
ATOM 5810 C CA . GLU B 1 202 ? 23.372 1.034 -11.605 1.00 96.99 182 GLU B CA 1
ATOM 5811 C C . GLU B 1 202 ? 23.569 2.463 -12.095 1.00 93.16 182 GLU B C 1
ATOM 5812 O O . GLU B 1 202 ? 24.436 2.706 -12.904 1.00 88.87 182 GLU B O 1
ATOM 5818 N N . ILE B 1 203 ? 22.786 3.410 -11.586 1.00 94.71 183 ILE B N 1
ATOM 5819 C CA . ILE B 1 203 ? 22.986 4.838 -11.910 1.00 91.74 183 ILE B CA 1
ATOM 5820 C C . ILE B 1 203 ? 24.394 5.308 -11.477 1.00 87.64 183 ILE B C 1
ATOM 5821 O O . ILE B 1 203 ? 25.112 5.948 -12.244 1.00 82.76 183 ILE B O 1
ATOM 5826 N N . ALA B 1 204 ? 24.770 4.990 -10.243 1.00 80.94 184 ALA B N 1
ATOM 5827 C CA . ALA B 1 204 ? 26.071 5.371 -9.716 1.00 81.15 184 ALA B CA 1
ATOM 5828 C C . ALA B 1 204 ? 27.218 4.768 -10.540 1.00 80.95 184 ALA B C 1
ATOM 5829 O O . ALA B 1 204 ? 28.158 5.474 -10.943 1.00 71.17 184 ALA B O 1
ATOM 5831 N N . GLU B 1 205 ? 27.121 3.464 -10.783 1.00 86.25 185 GLU B N 1
ATOM 5832 C CA . GLU B 1 205 ? 28.102 2.740 -11.596 1.00 93.74 185 GLU B CA 1
ATOM 5833 C C . GLU B 1 205 ? 28.201 3.318 -13.014 1.00 93.70 185 GLU B C 1
ATOM 5834 O O . GLU B 1 205 ? 29.308 3.431 -13.553 1.00 101.64 185 GLU B O 1
ATOM 5840 N N . PHE B 1 206 ? 27.052 3.643 -13.617 1.00 80.56 186 PHE B N 1
ATOM 5841 C CA . PHE B 1 206 ? 26.992 4.253 -14.958 1.00 82.85 186 PHE B CA 1
ATOM 5842 C C . PHE B 1 206 ? 27.896 5.464 -15.058 1.00 84.63 186 PHE B C 1
ATOM 5843 O O . PHE B 1 206 ? 28.692 5.611 -15.997 1.00 79.42 186 PHE B O 1
ATOM 5851 N N . TRP B 1 207 ? 27.754 6.328 -14.064 1.00 85.16 187 TRP B N 1
ATOM 5852 C CA . TRP B 1 207 ? 28.510 7.562 -14.021 1.00 76.51 187 TRP B CA 1
ATOM 5853 C C . TRP B 1 207 ? 29.946 7.312 -13.651 1.00 73.57 187 TRP B C 1
ATOM 5854 O O . TRP B 1 207 ? 30.823 7.962 -14.204 1.00 66.57 187 TRP B O 1
ATOM 5865 N N . LEU B 1 208 ? 30.193 6.401 -12.706 1.00 70.67 188 LEU B N 1
ATOM 5866 C CA . LEU B 1 208 ? 31.569 6.095 -12.353 1.00 71.26 188 LEU B CA 1
ATOM 5867 C C . LEU B 1 208 ? 32.324 5.541 -13.556 1.00 76.78 188 LEU B C 1
ATOM 5868 O O . LEU B 1 208 ? 33.500 5.843 -13.714 1.00 72.45 188 LEU B O 1
ATOM 5873 N N . LYS B 1 209 ? 31.641 4.794 -14.431 1.00 84.92 189 LYS B N 1
ATOM 5874 C CA . LYS B 1 209 ? 32.275 4.276 -15.649 1.00 87.23 189 LYS B CA 1
ATOM 5875 C C . LYS B 1 209 ? 32.614 5.387 -16.641 1.00 81.29 189 LYS B C 1
ATOM 5876 O O . LYS B 1 209 ? 33.636 5.310 -17.327 1.00 77.68 189 LYS B O 1
ATOM 5882 N N . LYS B 1 210 ? 31.783 6.424 -16.701 1.00 78.24 190 LYS B N 1
ATOM 5883 C CA . LYS B 1 210 ? 32.135 7.654 -17.442 1.00 85.18 190 LYS B CA 1
ATOM 5884 C C . LYS B 1 210 ? 33.500 8.216 -17.023 1.00 82.48 190 LYS B C 1
ATOM 5885 O O . LYS B 1 210 ? 34.260 8.730 -17.844 1.00 79.92 190 LYS B O 1
ATOM 5891 N N . GLY B 1 211 ? 33.791 8.084 -15.735 1.00 77.74 191 GLY B N 1
ATOM 5892 C CA . GLY B 1 211 ? 35.054 8.483 -15.153 1.00 75.99 191 GLY B CA 1
ATOM 5893 C C . GLY B 1 211 ? 34.901 9.629 -14.178 1.00 72.19 191 GLY B C 1
ATOM 5894 O O . GLY B 1 211 ? 35.883 10.318 -13.904 1.00 75.73 191 GLY B O 1
ATOM 5895 N N . ILE B 1 212 ? 33.700 9.843 -13.639 1.00 56.40 192 ILE B N 1
ATOM 5896 C CA . ILE B 1 212 ? 33.579 10.804 -12.566 1.00 52.60 192 ILE B CA 1
ATOM 5897 C C . ILE B 1 212 ? 34.154 10.158 -11.296 1.00 55.23 192 ILE B C 1
ATOM 5898 O O . ILE B 1 212 ? 33.999 8.948 -11.079 1.00 56.19 192 ILE B O 1
ATOM 5903 N N . ASP B 1 213 ? 34.831 10.964 -10.482 1.00 50.61 193 ASP B N 1
ATOM 5904 C CA . ASP B 1 213 ? 35.694 10.437 -9.456 1.00 47.59 193 ASP B CA 1
ATOM 5905 C C . ASP B 1 213 ? 35.007 10.296 -8.110 1.00 44.98 193 ASP B C 1
ATOM 5906 O O . ASP B 1 213 ? 35.557 9.674 -7.189 1.00 50.93 193 ASP B O 1
ATOM 5911 N N . GLY B 1 214 ? 33.801 10.816 -7.973 1.00 41.37 194 GLY B N 1
ATOM 5912 C CA . GLY B 1 214 ? 33.089 10.667 -6.704 1.00 42.11 194 GLY B CA 1
ATOM 5913 C C . GLY B 1 214 ? 31.674 11.117 -6.814 1.00 42.75 194 GLY B C 1
ATOM 5914 O O . GLY B 1 214 ? 31.227 11.467 -7.902 1.00 47.77 194 GLY B O 1
ATOM 5915 N N . LEU B 1 215 ? 30.970 11.150 -5.693 1.00 44.30 195 LEU B N 1
ATOM 5916 C CA . LEU B 1 215 ? 29.521 11.406 -5.708 1.00 47.08 195 LEU B CA 1
ATOM 5917 C C . LEU B 1 215 ? 29.068 11.939 -4.377 1.00 51.80 195 LEU B C 1
ATOM 5918 O O . LEU B 1 215 ? 29.412 11.370 -3.322 1.00 55.11 195 LEU B O 1
ATOM 5923 N N . ARG B 1 216 ? 28.312 13.024 -4.419 1.00 53.49 196 ARG B N 1
ATOM 5924 C CA . ARG B 1 216 ? 27.698 13.579 -3.226 1.00 61.90 196 ARG B CA 1
ATOM 5925 C C . ARG B 1 216 ? 26.317 12.953 -3.015 1.00 57.63 196 ARG B C 1
ATOM 5926 O O . ARG B 1 216 ? 25.334 13.326 -3.659 1.00 52.95 196 ARG B O 1
ATOM 5934 N N . LEU B 1 217 ? 26.256 12.027 -2.076 1.00 55.15 197 LEU B N 1
ATOM 5935 C CA . LEU B 1 217 ? 25.054 11.236 -1.845 1.00 61.44 197 LEU B CA 1
ATOM 5936 C C . LEU B 1 217 ? 24.053 12.056 -1.034 1.00 58.04 197 LEU B C 1
ATOM 5937 O O . LEU B 1 217 ? 24.202 12.218 0.170 1.00 57.53 197 LEU B O 1
ATOM 5942 N N . ASP B 1 218 ? 23.031 12.542 -1.709 1.00 54.57 198 ASP B N 1
ATOM 5943 C CA . ASP B 1 218 ? 22.150 13.542 -1.156 1.00 64.50 198 ASP B CA 1
ATOM 5944 C C . ASP B 1 218 ? 20.856 12.992 -0.514 1.00 58.72 198 ASP B C 1
ATOM 5945 O O . ASP B 1 218 ? 20.198 12.116 -1.054 1.00 60.89 198 ASP B O 1
ATOM 5950 N N . ALA B 1 219 ? 20.503 13.543 0.639 1.00 55.88 199 ALA B N 1
ATOM 5951 C CA . ALA B 1 219 ? 19.313 13.161 1.362 1.00 54.99 199 ALA B CA 1
ATOM 5952 C C . ALA B 1 219 ? 19.304 11.685 1.723 1.00 55.85 199 ALA B C 1
ATOM 5953 O O . ALA B 1 219 ? 18.257 11.114 1.994 1.00 51.52 199 ALA B O 1
ATOM 5955 N N . PHE B 1 220 ? 20.477 11.065 1.757 1.00 61.20 200 PHE B N 1
ATOM 5956 C CA . PHE B 1 220 ? 20.560 9.619 1.991 1.00 65.05 200 PHE B CA 1
ATOM 5957 C C . PHE B 1 220 ? 19.998 9.225 3.353 1.00 59.84 200 PHE B C 1
ATOM 5958 O O . PHE B 1 220 ? 19.482 8.131 3.500 1.00 57.88 200 PHE B O 1
ATOM 5966 N N . ILE B 1 221 ? 20.132 10.116 4.331 1.00 60.56 201 ILE B N 1
ATOM 5967 C CA . ILE B 1 221 ? 19.550 9.938 5.671 1.00 68.59 201 ILE B CA 1
ATOM 5968 C C . ILE B 1 221 ? 18.043 9.626 5.740 1.00 73.94 201 ILE B C 1
ATOM 5969 O O . ILE B 1 221 ? 17.556 9.157 6.771 1.00 74.50 201 ILE B O 1
ATOM 5974 N N . HIS B 1 222 ? 17.325 9.848 4.646 1.00 77.22 202 HIS B N 1
ATOM 5975 C CA . HIS B 1 222 ? 15.870 9.711 4.626 1.00 77.22 202 HIS B CA 1
ATOM 5976 C C . HIS B 1 222 ? 15.350 8.446 3.939 1.00 77.07 202 HIS B C 1
ATOM 5977 O O . HIS B 1 222 ? 14.153 8.170 3.984 1.00 81.86 202 HIS B O 1
ATOM 5984 N N . ILE B 1 223 ? 16.229 7.668 3.297 1.00 76.02 203 ILE B N 1
ATOM 5985 C CA . ILE B 1 223 ? 15.824 6.365 2.711 1.00 66.20 203 ILE B CA 1
ATOM 5986 C C . ILE B 1 223 ? 15.108 5.486 3.756 1.00 66.16 203 ILE B C 1
ATOM 5987 O O . ILE B 1 223 ? 14.270 4.687 3.403 1.00 69.01 203 ILE B O 1
ATOM 5992 N N . GLY B 1 224 ? 15.446 5.652 5.036 1.00 67.09 204 GLY B N 1
ATOM 5993 C CA . GLY B 1 224 ? 14.802 4.923 6.119 1.00 67.36 204 GLY B CA 1
ATOM 5994 C C . GLY B 1 224 ? 13.590 5.645 6.660 1.00 66.56 204 GLY B C 1
ATOM 5995 O O . GLY B 1 224 ? 13.678 6.802 7.069 1.00 66.20 204 GLY B O 1
ATOM 5996 N N . LYS B 1 225 ? 12.458 4.954 6.650 1.00 66.24 205 LYS B N 1
ATOM 5997 C CA . LYS B 1 225 ? 11.218 5.507 7.128 1.00 69.24 205 LYS B CA 1
ATOM 5998 C C . LYS B 1 225 ? 10.537 4.436 7.921 1.00 70.23 205 LYS B C 1
ATOM 5999 O O . LYS B 1 225 ? 10.628 3.245 7.599 1.00 68.59 205 LYS B O 1
ATOM 6005 N N . ALA B 1 226 ? 9.833 4.867 8.950 1.00 76.91 206 ALA B N 1
ATOM 6006 C CA . ALA B 1 226 ? 9.313 3.958 9.968 1.00 83.44 206 ALA B CA 1
ATOM 6007 C C . ALA B 1 226 ? 8.206 3.043 9.430 1.00 86.42 206 ALA B C 1
ATOM 6008 O O . ALA B 1 226 ? 7.929 3.035 8.238 1.00 77.89 206 ALA B O 1
ATOM 6010 N N . ASP B 1 227 ? 7.604 2.252 10.318 1.00 98.21 207 ASP B N 1
ATOM 6011 C CA . ASP B 1 227 ? 6.371 1.522 10.014 1.00 103.94 207 ASP B CA 1
ATOM 6012 C C . ASP B 1 227 ? 5.301 2.526 9.621 1.00 97.71 207 ASP B C 1
ATOM 6013 O O . ASP B 1 227 ? 4.952 3.419 10.403 1.00 81.65 207 ASP B O 1
ATOM 6018 N N . LEU B 1 228 ? 4.793 2.371 8.404 1.00 95.07 208 LEU B N 1
ATOM 6019 C CA . LEU B 1 228 ? 3.841 3.322 7.839 1.00 97.37 208 LEU B CA 1
ATOM 6020 C C . LEU B 1 228 ? 2.540 3.399 8.637 1.00 104.73 208 LEU B C 1
ATOM 6021 O O . LEU B 1 228 ? 1.939 4.469 8.736 1.00 104.97 208 LEU B O 1
ATOM 6026 N N . ARG B 1 229 ? 2.154 2.276 9.241 1.00 105.40 209 ARG B N 1
ATOM 6027 C CA . ARG B 1 229 ? 0.964 2.192 10.085 1.00 100.60 209 ARG B CA 1
ATOM 6028 C C . ARG B 1 229 ? 1.022 3.113 11.324 1.00 91.62 209 ARG B C 1
ATOM 6029 O O . ARG B 1 229 ? -0.020 3.461 11.868 1.00 89.74 209 ARG B O 1
ATOM 6037 N N . GLN B 1 230 ? 2.214 3.508 11.771 1.00 85.54 210 GLN B N 1
ATOM 6038 C CA . GLN B 1 230 ? 2.335 4.372 12.958 1.00 93.18 210 GLN B CA 1
ATOM 6039 C C . GLN B 1 230 ? 2.026 5.817 12.661 1.00 86.82 210 GLN B C 1
ATOM 6040 O O . GLN B 1 230 ? 2.230 6.277 11.546 1.00 86.12 210 GLN B O 1
ATOM 6046 N N . ASN B 1 231 ? 1.515 6.511 13.676 1.00 89.12 211 ASN B N 1
ATOM 6047 C CA . ASN B 1 231 ? 1.413 7.966 13.688 1.00 99.52 211 ASN B CA 1
ATOM 6048 C C . ASN B 1 231 ? 2.480 8.493 14.635 1.00 94.91 211 ASN B C 1
ATOM 6049 O O . ASN B 1 231 ? 3.081 7.742 15.385 1.00 103.67 211 ASN B O 1
ATOM 6054 N N . TYR B 1 232 ? 2.704 9.795 14.593 1.00 94.63 212 TYR B N 1
ATOM 6055 C CA . TYR B 1 232 ? 3.498 10.491 15.592 1.00 96.81 212 TYR B CA 1
ATOM 6056 C C . TYR B 1 232 ? 2.486 11.258 16.445 1.00 100.59 212 TYR B C 1
ATOM 6057 O O . TYR B 1 232 ? 1.680 11.998 15.878 1.00 113.81 212 TYR B O 1
ATOM 6066 N N . PRO B 1 233 ? 2.511 11.101 17.787 1.00 104.21 213 PRO B N 1
ATOM 6067 C CA . PRO B 1 233 ? 1.611 11.920 18.620 1.00 110.79 213 PRO B CA 1
ATOM 6068 C C . PRO B 1 233 ? 2.098 13.365 18.672 1.00 116.19 213 PRO B C 1
ATOM 6069 O O . PRO B 1 233 ? 3.273 13.588 18.945 1.00 111.88 213 PRO B O 1
ATOM 6073 N N . ALA B 1 234 ? 1.208 14.327 18.423 1.00 134.36 214 ALA B N 1
ATOM 6074 C CA . ALA B 1 234 ? 1.609 15.720 18.118 1.00 150.13 214 ALA B CA 1
ATOM 6075 C C . ALA B 1 234 ? 0.773 16.790 18.856 1.00 160.59 214 ALA B C 1
ATOM 6076 O O . ALA B 1 234 ? 0.156 16.495 19.886 1.00 157.33 214 ALA B O 1
ATOM 6078 N N . MET B 1 235 ? 0.816 18.035 18.354 1.00 177.88 215 MET B N 1
ATOM 6079 C CA . MET B 1 235 ? -0.200 19.084 18.643 1.00 186.19 215 MET B CA 1
ATOM 6080 C C . MET B 1 235 ? -1.608 18.528 18.376 1.00 180.92 215 MET B C 1
ATOM 6081 O O . MET B 1 235 ? -2.519 18.699 19.194 1.00 179.96 215 MET B O 1
ATOM 6086 N N . ASP B 1 236 ? -1.742 17.873 17.215 1.00 160.08 216 ASP B N 1
ATOM 6087 C CA . ASP B 1 236 ? -2.958 17.219 16.718 1.00 136.53 216 ASP B CA 1
ATOM 6088 C C . ASP B 1 236 ? -3.906 18.256 16.105 1.00 123.32 216 ASP B C 1
ATOM 6089 O O . ASP B 1 236 ? -3.922 19.392 16.552 1.00 130.46 216 ASP B O 1
ATOM 6094 N N . ASP B 1 237 ? -4.652 17.927 15.051 1.00 115.13 217 ASP B N 1
ATOM 6095 C CA . ASP B 1 237 ? -4.430 16.766 14.202 1.00 119.37 217 ASP B CA 1
ATOM 6096 C C . ASP B 1 237 ? -3.794 17.205 12.884 1.00 122.12 217 ASP B C 1
ATOM 6097 O O . ASP B 1 237 ? -3.861 16.471 11.887 1.00 120.97 217 ASP B O 1
ATOM 6102 N N . LYS B 1 238 ? -3.179 18.392 12.876 1.00 122.75 218 LYS B N 1
ATOM 6103 C CA . LYS B 1 238 ? -2.412 18.849 11.718 1.00 136.68 218 LYS B CA 1
ATOM 6104 C C . LYS B 1 238 ? -1.167 17.965 11.517 1.00 134.29 218 LYS B C 1
ATOM 6105 O O . LYS B 1 238 ? -0.442 17.708 12.482 1.00 133.64 218 LYS B O 1
ATOM 6111 N N . PRO B 1 239 ? -0.936 17.472 10.276 1.00 126.90 219 PRO B N 1
ATOM 6112 C CA . PRO B 1 239 ? 0.278 16.723 9.986 1.00 120.92 219 PRO B CA 1
ATOM 6113 C C . PRO B 1 239 ? 1.571 17.415 10.401 1.00 115.78 219 PRO B C 1
ATOM 6114 O O . PRO B 1 239 ? 1.709 18.635 10.230 1.00 105.24 219 PRO B O 1
ATOM 6118 N N . VAL B 1 240 ? 2.496 16.603 10.921 1.00 111.72 220 VAL B N 1
ATOM 6119 C CA . VAL B 1 240 ? 3.648 17.063 11.717 1.00 102.21 220 VAL B CA 1
ATOM 6120 C C . VAL B 1 240 ? 4.960 16.539 11.138 1.00 99.48 220 VAL B C 1
ATOM 6121 O O . VAL B 1 240 ? 5.042 15.387 10.712 1.00 92.26 220 VAL B O 1
ATOM 6125 N N . ILE B 1 241 ? 5.982 17.397 11.141 1.00 106.84 221 ILE B N 1
ATOM 6126 C CA . ILE B 1 241 ? 7.303 17.053 10.582 1.00 114.93 221 ILE B CA 1
ATOM 6127 C C . ILE B 1 241 ? 8.049 16.147 11.575 1.00 114.44 221 ILE B C 1
ATOM 6128 O O . ILE B 1 241 ? 8.812 16.608 12.434 1.00 103.86 221 ILE B O 1
ATOM 6133 N N . ALA B 1 242 ? 7.812 14.844 11.411 1.00 114.41 222 ALA B N 1
ATOM 6134 C CA . ALA B 1 242 ? 8.269 13.803 12.335 1.00 108.35 222 ALA B CA 1
ATOM 6135 C C . ALA B 1 242 ? 9.620 13.232 11.901 1.00 105.70 222 ALA B C 1
ATOM 6136 O O . ALA B 1 242 ? 9.708 12.120 11.370 1.00 107.67 222 ALA B O 1
ATOM 6138 N N . GLU B 1 243 ? 10.681 13.977 12.178 1.00 98.33 223 GLU B N 1
ATOM 6139 C CA . GLU B 1 243 ? 12.028 13.564 11.786 1.00 90.90 223 GLU B CA 1
ATOM 6140 C C . GLU B 1 243 ? 12.366 12.144 12.243 1.00 86.23 223 GLU B C 1
ATOM 6141 O O . GLU B 1 243 ? 12.870 11.376 11.431 1.00 84.78 223 GLU B O 1
ATOM 6147 N N . PRO B 1 244 ? 12.037 11.769 13.513 1.00 78.08 224 PRO B N 1
ATOM 6148 C CA . PRO B 1 244 ? 12.366 10.415 13.991 1.00 72.35 224 PRO B CA 1
ATOM 6149 C C . PRO B 1 244 ? 11.840 9.280 13.140 1.00 66.21 224 PRO B C 1
ATOM 6150 O O . PRO B 1 244 ? 12.446 8.228 13.073 1.00 68.05 224 PRO B O 1
ATOM 6154 N N . PHE B 1 245 ? 10.718 9.497 12.487 1.00 73.68 225 PHE B N 1
ATOM 6155 C CA . PHE B 1 245 ? 10.118 8.470 11.651 1.00 81.87 225 PHE B CA 1
ATOM 6156 C C . PHE B 1 245 ? 10.741 8.400 10.241 1.00 74.17 225 PHE B C 1
ATOM 6157 O O . PHE B 1 245 ? 10.571 7.376 9.555 1.00 71.65 225 PHE B O 1
ATOM 6165 N N . PHE B 1 246 ? 11.450 9.448 9.814 1.00 66.46 226 PHE B N 1
ATOM 6166 C CA . PHE B 1 246 ? 12.029 9.450 8.465 1.00 80.34 226 PHE B CA 1
ATOM 6167 C C . PHE B 1 246 ? 13.430 10.075 8.314 1.00 86.79 226 PHE B C 1
ATOM 6168 O O . PHE B 1 246 ? 13.778 10.612 7.242 1.00 82.74 226 PHE B O 1
ATOM 6176 N N . ALA B 1 247 ? 14.228 9.986 9.378 1.00 85.35 227 ALA B N 1
ATOM 6177 C CA . ALA B 1 247 ? 15.599 10.482 9.364 1.00 77.95 227 ALA B CA 1
ATOM 6178 C C . ALA B 1 247 ? 16.501 9.672 10.298 1.00 79.38 227 ALA B C 1
ATOM 6179 O O . ALA B 1 247 ? 16.180 9.447 11.477 1.00 68.29 227 ALA B O 1
ATOM 6181 N N . ASN B 1 248 ? 17.607 9.197 9.704 1.00 80.20 228 ASN B N 1
ATOM 6182 C CA . ASN B 1 248 ? 18.707 8.500 10.367 1.00 69.86 228 ASN B CA 1
ATOM 6183 C C . ASN B 1 248 ? 18.373 7.115 10.929 1.00 71.20 228 ASN B C 1
ATOM 6184 O O . ASN B 1 248 ? 18.991 6.683 11.879 1.00 74.71 228 ASN B O 1
ATOM 6189 N N . LEU B 1 249 ? 17.438 6.396 10.315 1.00 74.25 229 LEU B N 1
ATOM 6190 C CA . LEU B 1 249 ? 17.029 5.092 10.838 1.00 74.38 229 LEU B CA 1
ATOM 6191 C C . LEU B 1 249 ? 18.136 4.067 10.618 1.00 76.85 229 LEU B C 1
ATOM 6192 O O . LEU B 1 249 ? 18.991 4.260 9.743 1.00 77.87 229 LEU B O 1
ATOM 6197 N N . PRO B 1 250 ? 18.136 2.985 11.427 1.00 75.86 230 PRO B N 1
ATOM 6198 C CA . PRO B 1 250 ? 19.104 1.900 11.233 1.00 78.17 230 PRO B CA 1
ATOM 6199 C C . PRO B 1 250 ? 19.073 1.329 9.815 1.00 78.09 230 PRO B C 1
ATOM 6200 O O . PRO B 1 250 ? 20.115 0.881 9.305 1.00 83.66 230 PRO B O 1
ATOM 6204 N N . GLN B 1 251 ? 17.873 1.303 9.226 1.00 77.52 231 GLN B N 1
ATOM 6205 C CA . GLN B 1 251 ? 17.659 0.848 7.838 1.00 79.14 231 GLN B CA 1
ATOM 6206 C C . GLN B 1 251 ? 18.578 1.612 6.882 1.00 75.75 231 GLN B C 1
ATOM 6207 O O . GLN B 1 251 ? 19.134 1.000 5.956 1.00 66.67 231 GLN B O 1
ATOM 6213 N N . VAL B 1 252 ? 18.761 2.920 7.139 1.00 69.27 232 VAL B N 1
ATOM 6214 C CA . VAL B 1 252 ? 19.640 3.759 6.318 1.00 69.89 232 VAL B CA 1
ATOM 6215 C C . VAL B 1 252 ? 21.005 3.095 6.162 1.00 75.48 232 VAL B C 1
ATOM 6216 O O . VAL B 1 252 ? 21.487 2.929 5.047 1.00 68.33 232 VAL B O 1
ATOM 6220 N N . GLN B 1 253 ? 21.605 2.689 7.278 1.00 84.18 233 GLN B N 1
ATOM 6221 C CA . GLN B 1 253 ? 22.950 2.140 7.223 1.00 82.53 233 GLN B CA 1
ATOM 6222 C C . GLN B 1 253 ? 22.957 0.794 6.518 1.00 84.05 233 GLN B C 1
ATOM 6223 O O . GLN B 1 253 ? 23.781 0.603 5.622 1.00 86.82 233 GLN B O 1
ATOM 6229 N N . GLU B 1 254 ? 22.049 -0.122 6.887 1.00 84.59 234 GLU B N 1
ATOM 6230 C CA . GLU B 1 254 ? 22.005 -1.469 6.241 1.00 86.77 234 GLU B CA 1
ATOM 6231 C C . GLU B 1 254 ? 21.717 -1.432 4.730 1.00 83.63 234 GLU B C 1
ATOM 6232 O O . GLU B 1 254 ? 22.245 -2.255 3.983 1.00 88.34 234 GLU B O 1
ATOM 6238 N N . TRP B 1 255 ? 20.896 -0.487 4.275 1.00 77.39 235 TRP B N 1
ATOM 6239 C CA . TRP B 1 255 ? 20.647 -0.352 2.834 1.00 65.15 235 TRP B CA 1
ATOM 6240 C C . TRP B 1 255 ? 21.815 0.315 2.119 1.00 67.48 235 TRP B C 1
ATOM 6241 O O . TRP B 1 255 ? 22.102 -0.040 0.974 1.00 68.90 235 TRP B O 1
ATOM 6252 N N . MET B 1 256 ? 22.472 1.289 2.765 1.00 62.83 236 MET B N 1
ATOM 6253 C CA . MET B 1 256 ? 23.648 1.957 2.166 1.00 65.20 236 MET B CA 1
ATOM 6254 C C . MET B 1 256 ? 24.865 1.041 2.068 1.00 69.49 236 MET B C 1
ATOM 6255 O O . MET B 1 256 ? 25.710 1.222 1.186 1.00 55.63 236 MET B O 1
ATOM 6260 N N . ARG B 1 257 ? 24.978 0.100 3.012 1.00 74.72 237 ARG B N 1
ATOM 6261 C CA . ARG B 1 257 ? 26.195 -0.683 3.165 1.00 72.46 237 ARG B CA 1
ATOM 6262 C C . ARG B 1 257 ? 26.562 -1.406 1.880 1.00 72.13 237 ARG B C 1
ATOM 6263 O O . ARG B 1 257 ? 27.634 -1.178 1.347 1.00 72.47 237 ARG B O 1
ATOM 6271 N N . PRO B 1 258 ? 25.655 -2.228 1.343 1.00 78.87 238 PRO B N 1
ATOM 6272 C CA . PRO B 1 258 ? 25.978 -2.895 0.075 1.00 79.03 238 PRO B CA 1
ATOM 6273 C C . PRO B 1 258 ? 26.090 -1.935 -1.122 1.00 78.61 238 PRO B C 1
ATOM 6274 O O . PRO B 1 258 ? 26.893 -2.176 -2.029 1.00 73.13 238 PRO B O 1
ATOM 6278 N N . PHE B 1 259 ? 25.283 -0.869 -1.118 1.00 77.23 239 PHE B N 1
ATOM 6279 C CA . PHE B 1 259 ? 25.389 0.194 -2.118 1.00 72.64 239 PHE B CA 1
ATOM 6280 C C . PHE B 1 259 ? 26.836 0.754 -2.137 1.00 76.15 239 PHE B C 1
ATOM 6281 O O . PHE B 1 259 ? 27.477 0.835 -3.184 1.00 59.05 239 PHE B O 1
ATOM 6289 N N . CYS B 1 260 ? 27.349 1.105 -0.956 1.00 78.92 240 CYS B N 1
ATOM 6290 C CA . CYS B 1 260 ? 28.700 1.654 -0.846 1.00 72.77 240 CYS B CA 1
ATOM 6291 C C . CYS B 1 260 ? 29.780 0.624 -1.160 1.00 72.56 240 CYS B C 1
ATOM 6292 O O . CYS B 1 260 ? 30.719 0.919 -1.909 1.00 73.54 240 CYS B O 1
ATOM 6295 N N A GLU B 1 261 ? 29.638 -0.580 -0.609 0.50 71.38 241 GLU B N 1
ATOM 6296 N N B GLU B 1 261 ? 29.639 -0.577 -0.599 0.50 67.46 241 GLU B N 1
ATOM 6297 C CA A GLU B 1 261 ? 30.641 -1.628 -0.788 0.50 71.25 241 GLU B CA 1
ATOM 6298 C CA B GLU B 1 261 ? 30.647 -1.621 -0.754 0.50 64.30 241 GLU B CA 1
ATOM 6299 C C A GLU B 1 261 ? 30.819 -1.993 -2.240 0.50 72.88 241 GLU B C 1
ATOM 6300 C C B GLU B 1 261 ? 30.817 -2.026 -2.220 0.50 68.98 241 GLU B C 1
ATOM 6301 O O A GLU B 1 261 ? 31.940 -2.176 -2.707 0.50 73.09 241 GLU B O 1
ATOM 6302 O O B GLU B 1 261 ? 31.943 -2.248 -2.682 0.50 69.80 241 GLU B O 1
ATOM 6313 N N . GLN B 1 262 ? 29.710 -2.092 -2.955 1.00 71.56 242 GLN B N 1
ATOM 6314 C CA . GLN B 1 262 ? 29.772 -2.422 -4.367 1.00 76.99 242 GLN B CA 1
ATOM 6315 C C . GLN B 1 262 ? 30.497 -1.335 -5.168 1.00 78.16 242 GLN B C 1
ATOM 6316 O O . GLN B 1 262 ? 31.302 -1.678 -6.035 1.00 68.68 242 GLN B O 1
ATOM 6322 N N . ILE B 1 263 ? 30.198 -0.053 -4.882 1.00 74.74 243 ILE B N 1
ATOM 6323 C CA . ILE B 1 263 ? 30.835 1.096 -5.569 1.00 74.73 243 ILE B CA 1
ATOM 6324 C C . ILE B 1 263 ? 32.342 1.029 -5.364 1.00 73.78 243 ILE B C 1
ATOM 6325 O O . ILE B 1 263 ? 33.136 1.222 -6.289 1.00 56.14 243 ILE B O 1
ATOM 6330 N N . LYS B 1 264 ? 32.703 0.802 -4.106 1.00 80.66 244 LYS B N 1
ATOM 6331 C CA . LYS B 1 264 ? 34.094 0.762 -3.683 1.00 81.80 244 LYS B CA 1
ATOM 6332 C C . LYS B 1 264 ? 34.859 -0.390 -4.331 1.00 88.28 244 LYS B C 1
ATOM 6333 O O . LYS B 1 264 ? 35.957 -0.212 -4.852 1.00 85.63 244 LYS B O 1
ATOM 6339 N N . GLU B 1 265 ? 34.240 -1.559 -4.343 1.00 90.99 245 GLU B N 1
ATOM 6340 C CA . GLU B 1 265 ? 34.815 -2.728 -4.966 1.00 95.53 245 GLU B CA 1
ATOM 6341 C C . GLU B 1 265 ? 35.215 -2.475 -6.412 1.00 96.02 245 GLU B C 1
ATOM 6342 O O . GLU B 1 265 ? 36.383 -2.640 -6.772 1.00 93.75 245 GLU B O 1
ATOM 6348 N N . ASP B 1 266 ? 34.250 -1.998 -7.195 1.00 97.46 246 ASP B N 1
ATOM 6349 C CA . ASP B 1 266 ? 34.418 -1.757 -8.635 1.00 97.78 246 ASP B CA 1
ATOM 6350 C C . ASP B 1 266 ? 35.167 -0.460 -8.966 1.00 101.08 246 ASP B C 1
ATOM 6351 O O . ASP B 1 266 ? 35.750 -0.338 -10.045 1.00 101.23 246 ASP B O 1
ATOM 6356 N N . TYR B 1 267 ? 35.107 0.528 -8.070 1.00 99.68 247 TYR B N 1
ATOM 6357 C CA . TYR B 1 267 ? 35.754 1.822 -8.285 1.00 96.09 247 TYR B CA 1
ATOM 6358 C C . TYR B 1 267 ? 36.324 2.298 -6.959 1.00 97.98 247 TYR B C 1
ATOM 6359 O O . TYR B 1 267 ? 35.745 3.155 -6.291 1.00 110.28 247 TYR B O 1
ATOM 6368 N N . PRO B 1 268 ? 37.474 1.738 -6.566 1.00 95.50 248 PRO B N 1
ATOM 6369 C CA . PRO B 1 268 ? 38.003 1.976 -5.223 1.00 89.05 248 PRO B CA 1
ATOM 6370 C C . PRO B 1 268 ? 38.623 3.348 -5.010 1.00 85.50 248 PRO B C 1
ATOM 6371 O O . PRO B 1 268 ? 38.757 3.752 -3.851 1.00 82.70 248 PRO B O 1
ATOM 6375 N N . ASP B 1 269 ? 38.955 4.069 -6.096 1.00 74.33 249 ASP B N 1
ATOM 6376 C CA . ASP B 1 269 ? 39.394 5.471 -5.981 1.00 64.29 249 ASP B CA 1
ATOM 6377 C C . ASP B 1 269 ? 38.244 6.456 -5.793 1.00 55.57 249 ASP B C 1
ATOM 6378 O O . ASP B 1 269 ? 38.480 7.658 -5.668 1.00 52.57 249 ASP B O 1
ATOM 6383 N N . ALA B 1 270 ? 37.008 5.958 -5.782 1.00 56.77 250 ALA B N 1
ATOM 6384 C CA . ALA B 1 270 ? 35.825 6.821 -5.800 1.00 61.51 250 ALA B CA 1
ATOM 6385 C C . ALA B 1 270 ? 35.450 7.388 -4.437 1.00 62.35 250 ALA B C 1
ATOM 6386 O O . ALA B 1 270 ? 35.237 6.632 -3.489 1.00 59.20 250 ALA B O 1
ATOM 6388 N N . LEU B 1 271 ? 35.357 8.721 -4.367 1.00 59.88 251 LEU B N 1
ATOM 6389 C CA . LEU B 1 271 ? 34.905 9.416 -3.158 1.00 62.85 251 LEU B CA 1
ATOM 6390 C C . LEU B 1 271 ? 33.399 9.277 -2.954 1.00 59.21 251 LEU B C 1
ATOM 6391 O O . LEU B 1 271 ? 32.610 9.592 -3.856 1.00 55.17 251 LEU B O 1
ATOM 6396 N N . LEU B 1 272 ? 33.003 8.810 -1.780 1.00 52.95 252 LEU B N 1
ATOM 6397 C CA . LEU B 1 272 ? 31.588 8.739 -1.429 1.00 55.26 252 LEU B CA 1
ATOM 6398 C C . LEU B 1 272 ? 31.389 9.686 -0.278 1.00 58.82 252 LEU B C 1
ATOM 6399 O O . LEU B 1 272 ? 31.810 9.398 0.836 1.00 62.12 252 LEU B O 1
ATOM 6404 N N . LEU B 1 273 ? 30.780 10.827 -0.562 1.00 62.38 253 LEU B N 1
ATOM 6405 C CA . LEU B 1 273 ? 30.743 11.964 0.354 1.00 63.86 253 LEU B CA 1
ATOM 6406 C C . LEU B 1 273 ? 29.275 12.279 0.691 1.00 62.28 253 LEU B C 1
ATOM 6407 O O . LEU B 1 273 ? 28.471 12.516 -0.213 1.00 64.88 253 LEU B O 1
ATOM 6412 N N . GLY B 1 274 ? 28.914 12.214 1.969 1.00 59.13 254 GLY B N 1
ATOM 6413 C CA . GLY B 1 274 ? 27.502 12.256 2.386 1.00 60.39 254 GLY B CA 1
ATOM 6414 C C . GLY B 1 274 ? 26.994 13.628 2.749 1.00 58.65 254 GLY B C 1
ATOM 6415 O O . GLY B 1 274 ? 27.780 14.498 3.141 1.00 63.04 254 GLY B O 1
ATOM 6416 N N . GLU B 1 275 ? 25.682 13.821 2.618 1.00 55.84 255 GLU B N 1
ATOM 6417 C CA . GLU B 1 275 ? 25.007 14.989 3.185 1.00 60.53 255 GLU B CA 1
ATOM 6418 C C . GLU B 1 275 ? 24.229 14.540 4.401 1.00 58.48 255 GLU B C 1
ATOM 6419 O O . GLU B 1 275 ? 23.168 13.917 4.250 1.00 61.11 255 GLU B O 1
ATOM 6425 N N . ALA B 1 276 ? 24.761 14.852 5.591 1.00 55.98 256 ALA B N 1
ATOM 6426 C CA . ALA B 1 276 ? 24.092 14.576 6.866 1.00 53.27 256 ALA B CA 1
ATOM 6427 C C . ALA B 1 276 ? 23.770 15.882 7.512 1.00 54.05 256 ALA B C 1
ATOM 6428 O O . ALA B 1 276 ? 24.249 16.219 8.591 1.00 61.39 256 ALA B O 1
ATOM 6430 N N . ALA B 1 277 ? 22.945 16.641 6.824 1.00 65.68 257 ALA B N 1
ATOM 6431 C CA . ALA B 1 277 ? 22.597 17.980 7.279 1.00 79.29 257 ALA B CA 1
ATOM 6432 C C . ALA B 1 277 ? 21.979 17.891 8.677 1.00 77.99 257 ALA B C 1
ATOM 6433 O O . ALA B 1 277 ? 20.931 17.260 8.862 1.00 79.15 257 ALA B O 1
ATOM 6435 N N . SER B 1 278 ? 22.650 18.511 9.640 1.00 73.33 258 SER B N 1
ATOM 6436 C CA . SER B 1 278 ? 22.203 18.559 11.024 1.00 84.72 258 SER B CA 1
ATOM 6437 C C . SER B 1 278 ? 22.033 17.170 11.657 1.00 80.55 258 SER B C 1
ATOM 6438 O O . SER B 1 278 ? 21.121 16.935 12.467 1.00 92.22 258 SER B O 1
ATOM 6441 N N . ALA B 1 279 ? 22.931 16.260 11.307 1.00 68.19 259 ALA B N 1
ATOM 6442 C CA . ALA B 1 279 ? 22.959 14.961 11.954 1.00 67.66 259 ALA B CA 1
ATOM 6443 C C . ALA B 1 279 ? 23.756 15.085 13.253 1.00 64.34 259 ALA B C 1
ATOM 6444 O O . ALA B 1 279 ? 24.581 15.976 13.364 1.00 72.78 259 ALA B O 1
ATOM 6446 N N . SER B 1 280 ? 23.500 14.210 14.231 1.00 61.00 260 SER B N 1
ATOM 6447 C CA . SER B 1 280 ? 24.419 14.012 15.367 1.00 60.08 260 SER B CA 1
ATOM 6448 C C . SER B 1 280 ? 25.868 13.789 14.913 1.00 65.65 260 SER B C 1
ATOM 6449 O O . SER B 1 280 ? 26.139 13.214 13.853 1.00 63.71 260 SER B O 1
ATOM 6452 N N . VAL B 1 281 ? 26.808 14.210 15.742 1.00 74.77 261 VAL B N 1
ATOM 6453 C CA . VAL B 1 281 ? 28.230 13.977 15.448 1.00 75.42 261 VAL B CA 1
ATOM 6454 C C . VAL B 1 281 ? 28.550 12.489 15.594 1.00 76.85 261 VAL B C 1
ATOM 6455 O O . VAL B 1 281 ? 29.433 11.961 14.917 1.00 73.31 261 VAL B O 1
ATOM 6459 N N . ASN B 1 282 ? 27.834 11.836 16.507 1.00 70.74 262 ASN B N 1
ATOM 6460 C CA . ASN B 1 282 ? 27.902 10.392 16.687 1.00 65.72 262 ASN B CA 1
ATOM 6461 C C . ASN B 1 282 ? 27.415 9.674 15.438 1.00 60.14 262 ASN B C 1
ATOM 6462 O O . ASN B 1 282 ? 27.886 8.586 15.097 1.00 56.34 262 ASN B O 1
ATOM 6467 N N . LEU B 1 283 ? 26.447 10.283 14.757 1.00 59.52 263 LEU B N 1
ATOM 6468 C CA . LEU B 1 283 ? 25.956 9.767 13.452 1.00 44.88 263 LEU B CA 1
ATOM 6469 C C . LEU B 1 283 ? 26.955 9.963 12.360 1.00 33.79 263 LEU B C 1
ATOM 6470 O O . LEU B 1 283 ? 27.151 9.086 11.574 1.00 32.69 263 LEU B O 1
ATOM 6475 N N . ALA B 1 284 ? 27.636 11.078 12.363 1.00 32.56 264 ALA B N 1
ATOM 6476 C CA . ALA B 1 284 ? 28.698 11.314 11.379 1.00 40.36 264 ALA B CA 1
ATOM 6477 C C . ALA B 1 284 ? 29.811 10.233 11.385 1.00 40.87 264 ALA B C 1
ATOM 6478 O O . ALA B 1 284 ? 30.329 9.830 10.342 1.00 30.37 264 ALA B O 1
ATOM 6480 N N . VAL B 1 285 ? 30.131 9.784 12.604 1.00 50.65 265 VAL B N 1
ATOM 6481 C CA . VAL B 1 285 ? 30.969 8.589 12.886 1.00 49.39 265 VAL B CA 1
ATOM 6482 C C . VAL B 1 285 ? 30.374 7.342 12.224 1.00 56.06 265 VAL B C 1
ATOM 6483 O O . VAL B 1 285 ? 31.013 6.727 11.360 1.00 56.62 265 VAL B O 1
ATOM 6487 N N . ASP B 1 286 ? 29.135 7.012 12.613 1.00 58.04 266 ASP B N 1
ATOM 6488 C CA . ASP B 1 286 ? 28.434 5.862 12.065 1.00 61.67 266 ASP B CA 1
ATOM 6489 C C . ASP B 1 286 ? 28.544 5.860 10.541 1.00 67.39 266 ASP B C 1
ATOM 6490 O O . ASP B 1 286 ? 28.837 4.813 9.952 1.00 76.73 266 ASP B O 1
ATOM 6495 N N . TYR B 1 287 ? 28.285 7.015 9.910 1.00 61.97 267 TYR B N 1
ATOM 6496 C CA . TYR B 1 287 ? 28.297 7.112 8.446 1.00 57.84 267 TYR B CA 1
ATOM 6497 C C . TYR B 1 287 ? 29.714 7.114 7.862 1.00 58.12 267 TYR B C 1
ATOM 6498 O O . TYR B 1 287 ? 29.867 6.682 6.722 1.00 54.04 267 TYR B O 1
ATOM 6507 N N . THR B 1 288 ? 30.730 7.555 8.613 1.00 55.48 268 THR B N 1
ATOM 6508 C CA . THR B 1 288 ? 32.092 7.670 8.034 1.00 60.55 268 THR B CA 1
ATOM 6509 C C . THR B 1 288 ? 33.103 6.660 8.530 1.00 57.34 268 THR B C 1
ATOM 6510 O O . THR B 1 288 ? 34.207 6.585 7.969 1.00 47.06 268 THR B O 1
ATOM 6514 N N . ASN B 1 289 ? 32.761 5.912 9.577 1.00 58.33 269 ASN B N 1
ATOM 6515 C CA . ASN B 1 289 ? 33.702 4.963 10.167 1.00 61.35 269 ASN B CA 1
ATOM 6516 C C . ASN B 1 289 ? 34.064 3.875 9.147 1.00 61.07 269 ASN B C 1
ATOM 6517 O O . ASN B 1 289 ? 33.183 3.262 8.562 1.00 63.06 269 ASN B O 1
ATOM 6522 N N . LYS B 1 290 ? 35.360 3.626 8.943 1.00 64.04 270 LYS B N 1
ATOM 6523 C CA . LYS B 1 290 ? 35.829 2.607 7.977 1.00 65.76 270 LYS B CA 1
ATOM 6524 C C . LYS B 1 290 ? 35.202 1.221 8.251 1.00 72.96 270 LYS B C 1
ATOM 6525 O O . LYS B 1 290 ? 35.009 0.445 7.327 1.00 74.60 270 LYS B O 1
ATOM 6531 N N . ARG B 1 291 ? 34.920 0.920 9.525 1.00 80.80 271 ARG B N 1
ATOM 6532 C CA . ARG B 1 291 ? 34.316 -0.371 9.952 1.00 72.79 271 ARG B CA 1
ATOM 6533 C C . ARG B 1 291 ? 32.939 -0.613 9.374 1.00 69.05 271 ARG B C 1
ATOM 6534 O O . ARG B 1 291 ? 32.604 -1.751 9.059 1.00 65.79 271 ARG B O 1
ATOM 6542 N N . ASN B 1 292 ? 32.160 0.457 9.229 1.00 68.69 272 ASN B N 1
ATOM 6543 C CA . ASN B 1 292 ? 30.811 0.345 8.682 1.00 69.77 272 ASN B CA 1
ATOM 6544 C C . ASN B 1 292 ? 30.720 0.331 7.158 1.00 65.04 272 ASN B C 1
ATOM 6545 O O . ASN B 1 292 ? 29.641 0.197 6.661 1.00 60.85 272 ASN B O 1
ATOM 6550 N N . HIS B 1 293 ? 31.828 0.465 6.426 1.00 64.50 273 HIS B N 1
ATOM 6551 C CA . HIS B 1 293 ? 31.839 0.327 4.952 1.00 70.43 273 HIS B CA 1
ATOM 6552 C C . HIS B 1 293 ? 30.875 1.275 4.212 1.00 67.33 273 HIS B C 1
ATOM 6553 O O . HIS B 1 293 ? 30.387 0.929 3.150 1.00 61.02 273 HIS B O 1
ATOM 6560 N N . LEU B 1 294 ? 30.612 2.456 4.777 1.00 65.92 274 LEU B N 1
ATOM 6561 C CA . LEU B 1 294 ? 29.703 3.433 4.179 1.00 65.10 274 LEU B CA 1
ATOM 6562 C C . LEU B 1 294 ? 30.541 4.532 3.493 1.00 73.39 274 LEU B C 1
ATOM 6563 O O . LEU B 1 294 ? 31.205 4.257 2.481 1.00 74.89 274 LEU B O 1
ATOM 6568 N N . MET B 1 295 ? 30.589 5.724 4.100 1.00 75.22 275 MET B N 1
ATOM 6569 C CA . MET B 1 295 ? 30.984 6.954 3.434 1.00 69.75 275 MET B CA 1
ATOM 6570 C C . MET B 1 295 ? 32.429 7.241 3.734 1.00 64.04 275 MET B C 1
ATOM 6571 O O . MET B 1 295 ? 32.960 6.773 4.749 1.00 73.35 275 MET B O 1
ATOM 6576 N N . ASP B 1 296 ? 33.046 8.063 2.908 1.00 53.08 276 ASP B N 1
ATOM 6577 C CA . ASP B 1 296 ? 34.366 8.584 3.254 1.00 61.39 276 ASP B CA 1
ATOM 6578 C C . ASP B 1 296 ? 34.279 9.825 4.191 1.00 60.61 276 ASP B C 1
ATOM 6579 O O . ASP B 1 296 ? 34.894 9.835 5.266 1.00 48.22 276 ASP B O 1
ATOM 6584 N N . CYS B 1 297 ? 33.517 10.849 3.778 1.00 57.56 277 CYS B N 1
ATOM 6585 C CA . CYS B 1 297 ? 33.326 12.104 4.551 1.00 47.50 277 CYS B CA 1
ATOM 6586 C C . CYS B 1 297 ? 31.880 12.435 4.673 1.00 42.21 277 CYS B C 1
ATOM 6587 O O . CYS B 1 297 ? 31.031 11.806 4.046 1.00 50.44 277 CYS B O 1
ATOM 6590 N N . VAL B 1 298 ? 31.601 13.469 5.430 1.00 38.68 278 VAL B N 1
ATOM 6591 C CA . VAL B 1 298 ? 30.266 14.008 5.494 1.00 39.08 278 VAL B CA 1
ATOM 6592 C C . VAL B 1 298 ? 30.333 15.555 5.607 1.00 42.96 278 VAL B C 1
ATOM 6593 O O . VAL B 1 298 ? 31.125 16.109 6.365 1.00 50.78 278 VAL B O 1
ATOM 6597 N N . ILE B 1 299 ? 29.502 16.221 4.814 1.00 44.70 279 ILE B N 1
ATOM 6598 C CA . ILE B 1 299 ? 29.126 17.597 5.030 1.00 46.74 279 ILE B CA 1
ATOM 6599 C C . ILE B 1 299 ? 28.111 17.623 6.152 1.00 54.71 279 ILE B C 1
ATOM 6600 O O . ILE B 1 299 ? 27.126 16.859 6.148 1.00 48.53 279 ILE B O 1
ATOM 6605 N N . THR B 1 300 ? 28.351 18.529 7.087 1.00 61.83 280 THR B N 1
ATOM 6606 C CA . THR B 1 300 ? 27.411 18.772 8.147 1.00 71.21 280 THR B CA 1
ATOM 6607 C C . THR B 1 300 ? 27.003 20.241 8.075 1.00 73.07 280 THR B C 1
ATOM 6608 O O . THR B 1 300 ? 27.757 21.070 7.559 1.00 63.84 280 THR B O 1
ATOM 6612 N N . PHE B 1 301 ? 25.779 20.518 8.537 1.00 77.57 281 PHE B N 1
ATOM 6613 C CA . PHE B 1 301 ? 25.200 21.866 8.597 1.00 82.40 281 PHE B CA 1
ATOM 6614 C C . PHE B 1 301 ? 25.286 22.440 10.024 1.00 81.41 281 PHE B C 1
ATOM 6615 O O . PHE B 1 301 ? 24.934 23.598 10.241 1.00 82.31 281 PHE B O 1
ATOM 6623 N N . ARG B 1 302 ? 25.778 21.642 10.983 1.00 85.89 282 ARG B N 1
ATOM 6624 C CA . ARG B 1 302 ? 25.867 22.026 12.416 1.00 85.53 282 ARG B CA 1
ATOM 6625 C C . ARG B 1 302 ? 26.979 23.018 12.766 1.00 85.51 282 ARG B C 1
ATOM 6626 O O . ARG B 1 302 ? 27.110 23.372 13.934 1.00 89.93 282 ARG B O 1
ATOM 6634 N N . TYR B 1 303 ? 27.799 23.447 11.808 1.00 83.05 283 TYR B N 1
ATOM 6635 C CA . TYR B 1 303 ? 28.889 24.377 12.119 1.00 87.39 283 TYR B CA 1
ATOM 6636 C C . TYR B 1 303 ? 28.450 25.803 12.572 1.00 91.67 283 TYR B C 1
ATOM 6637 O O . TYR B 1 303 ? 29.195 26.445 13.316 1.00 93.43 283 TYR B O 1
ATOM 6646 N N . PHE B 1 304 ? 27.256 26.268 12.167 1.00 85.99 284 PHE B N 1
ATOM 6647 C CA . PHE B 1 304 ? 26.855 27.696 12.281 1.00 82.81 284 PHE B CA 1
ATOM 6648 C C . PHE B 1 304 ? 25.700 28.016 13.263 1.00 88.53 284 PHE B C 1
ATOM 6649 O O . PHE B 1 304 ? 24.551 27.631 13.022 1.00 84.40 284 PHE B O 1
ATOM 6657 N N . THR B 1 305 ? 26.030 28.702 14.369 1.00 91.40 285 THR B N 1
ATOM 6658 C CA . THR B 1 305 ? 25.057 29.182 15.388 1.00 94.86 285 THR B CA 1
ATOM 6659 C C . THR B 1 305 ? 24.426 27.999 16.105 1.00 94.39 285 THR B C 1
ATOM 6660 O O . THR B 1 305 ? 25.110 27.291 16.841 1.00 92.16 285 THR B O 1
ATOM 6664 N N . SER B 1 316 ? 8.988 41.923 12.850 1.00 110.60 296 SER B N 1
ATOM 6665 C CA . SER B 1 316 ? 9.693 41.183 11.785 1.00 118.29 296 SER B CA 1
ATOM 6666 C C . SER B 1 316 ? 10.585 40.078 12.307 1.00 119.02 296 SER B C 1
ATOM 6667 O O . SER B 1 316 ? 11.202 40.228 13.346 1.00 127.80 296 SER B O 1
ATOM 6670 N N . ALA B 1 317 ? 10.686 39.006 11.532 1.00 118.15 297 ALA B N 1
ATOM 6671 C CA . ALA B 1 317 ? 11.438 37.808 11.900 1.00 122.95 297 ALA B CA 1
ATOM 6672 C C . ALA B 1 317 ? 11.869 37.056 10.639 1.00 121.03 297 ALA B C 1
ATOM 6673 O O . ALA B 1 317 ? 11.129 37.042 9.6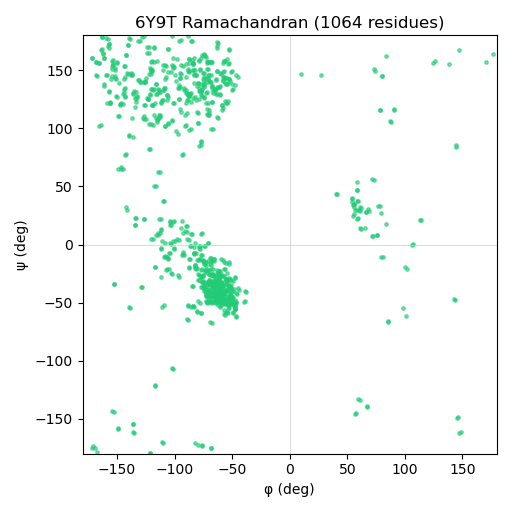76 1.00 116.41 297 ALA B O 1
ATOM 6675 N N . GLN B 1 318 ? 13.071 36.478 10.638 1.00 121.37 298 GLN B N 1
ATOM 6676 C CA . GLN B 1 318 ? 13.513 35.458 9.646 1.00 120.52 298 GLN B CA 1
ATOM 6677 C C . GLN B 1 318 ? 14.435 35.911 8.504 1.00 113.25 298 GLN B C 1
ATOM 6678 O O . GLN B 1 318 ? 15.050 35.051 7.873 1.00 121.32 298 GLN B O 1
ATOM 6684 N N . TYR B 1 319 ? 14.497 37.195 8.155 1.00 106.13 299 TYR B N 1
ATOM 6685 C CA . TYR B 1 319 ? 15.447 37.634 7.083 1.00 103.24 299 TYR B CA 1
ATOM 6686 C C . TYR B 1 319 ? 16.341 38.776 7.558 1.00 102.86 299 TYR B C 1
ATOM 6687 O O . TYR B 1 319 ? 16.949 39.508 6.769 1.00 85.40 299 TYR B O 1
ATOM 6696 N N . GLN B 1 320 ? 16.468 38.871 8.870 1.00 111.70 300 GLN B N 1
ATOM 6697 C CA . GLN B 1 320 ? 17.304 39.879 9.462 1.00 119.16 300 GLN B CA 1
ATOM 6698 C C . GLN B 1 320 ? 18.759 39.404 9.347 1.00 131.50 300 GLN B C 1
ATOM 6699 O O . GLN B 1 320 ? 19.036 38.225 9.635 1.00 154.21 300 GLN B O 1
ATOM 6705 N N . PRO B 1 321 ? 19.697 40.291 8.932 1.00 125.97 301 PRO B N 1
ATOM 6706 C CA . PRO B 1 321 ? 21.083 39.842 8.737 1.00 125.06 301 PRO B CA 1
ATOM 6707 C C . PRO B 1 321 ? 21.633 39.019 9.912 1.00 135.02 301 PRO B C 1
ATOM 6708 O O . PRO B 1 321 ? 21.415 39.361 11.082 1.00 140.43 301 PRO B O 1
ATOM 6712 N N . LYS B 1 322 ? 22.330 37.937 9.576 1.00 132.83 302 LYS B N 1
ATOM 6713 C CA . LYS B 1 322 ? 22.720 36.905 10.535 1.00 121.12 302 LYS B CA 1
ATOM 6714 C C . LYS B 1 322 ? 23.856 37.410 11.411 1.00 119.47 302 LYS B C 1
ATOM 6715 O O . LYS B 1 322 ? 24.771 38.053 10.912 1.00 121.92 302 LYS B O 1
ATOM 6721 N N . GLU B 1 323 ? 23.780 37.131 12.711 1.00 120.55 303 GLU B N 1
ATOM 6722 C CA . GLU B 1 323 ? 24.892 37.343 13.639 1.00 118.54 303 GLU B CA 1
ATOM 6723 C C . GLU B 1 323 ? 25.321 35.969 14.139 1.00 114.04 303 GLU B C 1
ATOM 6724 O O . GLU B 1 323 ? 24.601 35.345 14.924 1.00 116.88 303 GLU B O 1
ATOM 6730 N N . LEU B 1 324 ? 26.484 35.498 13.688 1.00 109.56 304 LEU B N 1
ATOM 6731 C CA . LEU B 1 324 ? 27.000 34.184 14.116 1.00 109.01 304 LEU B CA 1
ATOM 6732 C C . LEU B 1 324 ? 27.387 34.152 15.598 1.00 104.18 304 LEU B C 1
ATOM 6733 O O . LEU B 1 324 ? 28.232 34.938 16.035 1.00 93.13 304 LEU B O 1
ATOM 6738 N N . ASP B 1 325 ? 26.774 33.231 16.345 1.00 100.70 305 ASP B N 1
ATOM 6739 C CA . ASP B 1 325 ? 27.105 33.003 17.753 1.00 93.46 305 ASP B CA 1
ATOM 6740 C C . ASP B 1 325 ? 28.518 32.452 17.796 1.00 81.62 305 ASP B C 1
ATOM 6741 O O . ASP B 1 325 ? 28.747 31.278 17.590 1.00 80.55 305 ASP B O 1
ATOM 6746 N N . LEU B 1 326 ? 29.462 33.331 18.080 1.00 81.96 306 LEU B N 1
ATOM 6747 C CA . LEU B 1 326 ? 30.846 33.066 17.746 1.00 88.44 306 LEU B CA 1
ATOM 6748 C C . LEU B 1 326 ? 31.429 31.986 18.629 1.00 95.05 306 LEU B C 1
ATOM 6749 O O . LEU B 1 326 ? 32.262 31.215 18.159 1.00 105.48 306 LEU B O 1
ATOM 6754 N N . THR B 1 327 ? 31.018 31.928 19.900 1.00 95.66 307 THR B N 1
ATOM 6755 C CA . THR B 1 327 ? 31.568 30.918 20.816 1.00 91.05 307 THR B CA 1
ATOM 6756 C C . THR B 1 327 ? 30.997 29.560 20.438 1.00 81.48 307 THR B C 1
ATOM 6757 O O . THR B 1 327 ? 31.741 28.594 20.325 1.00 74.53 307 THR B O 1
ATOM 6761 N N . ALA B 1 328 ? 29.690 29.510 20.185 1.00 81.18 308 ALA B N 1
ATOM 6762 C CA . ALA B 1 328 ? 29.045 28.287 19.669 1.00 82.29 308 ALA B CA 1
ATOM 6763 C C . ALA B 1 328 ? 29.776 27.692 18.455 1.00 76.49 308 ALA B C 1
ATOM 6764 O O . ALA B 1 328 ? 29.906 26.475 18.349 1.00 82.87 308 ALA B O 1
ATOM 6766 N N . PHE B 1 329 ? 30.245 28.550 17.546 1.00 71.07 309 PHE B N 1
ATOM 6767 C CA . PHE B 1 329 ? 31.032 28.110 16.378 1.00 67.39 309 PHE B CA 1
ATOM 6768 C C . PHE B 1 329 ? 32.344 27.422 16.795 1.00 72.33 309 PHE B C 1
ATOM 6769 O O . PHE B 1 329 ? 32.715 26.353 16.274 1.00 76.04 309 PHE B O 1
ATOM 6777 N N . LYS B 1 330 ? 33.013 28.024 17.763 1.00 73.37 310 LYS B N 1
ATOM 6778 C CA . LYS B 1 330 ? 34.232 27.450 18.304 1.00 80.16 310 LYS B CA 1
ATOM 6779 C C . LYS B 1 330 ? 33.972 26.061 18.944 1.00 70.02 310 LYS B C 1
ATOM 6780 O O . LYS B 1 330 ? 34.719 25.124 18.698 1.00 60.32 310 LYS B O 1
ATOM 6786 N N . GLN B 1 331 ? 32.877 25.915 19.695 1.00 64.01 311 GLN B N 1
ATOM 6787 C CA . GLN B 1 331 ? 32.531 24.633 20.320 1.00 60.74 311 GLN B CA 1
ATOM 6788 C C . GLN B 1 331 ? 32.367 23.509 19.286 1.00 69.13 311 GLN B C 1
ATOM 6789 O O . GLN B 1 331 ? 32.906 22.398 19.442 1.00 74.33 311 GLN B O 1
ATOM 6795 N N . ASN B 1 332 ? 31.584 23.793 18.245 1.00 72.05 312 ASN B N 1
ATOM 6796 C CA . ASN B 1 332 ? 31.267 22.799 17.233 1.00 59.36 312 ASN B CA 1
ATOM 6797 C C . ASN B 1 332 ? 32.451 22.513 16.366 1.00 55.13 312 ASN B C 1
ATOM 6798 O O . ASN B 1 332 ? 32.700 21.359 16.070 1.00 52.70 312 ASN B O 1
ATOM 6803 N N . GLN B 1 333 ? 33.199 23.548 15.989 1.00 56.24 313 GLN B N 1
ATOM 6804 C CA . GLN B 1 333 ? 34.397 23.346 15.178 1.00 55.91 313 GLN B CA 1
ATOM 6805 C C . GLN B 1 333 ? 35.381 22.425 15.851 1.00 57.26 313 GLN B C 1
ATOM 6806 O O . GLN B 1 333 ? 35.963 21.559 15.202 1.00 51.04 313 GLN B O 1
ATOM 6812 N N . VAL B 1 334 ? 35.542 22.603 17.158 1.00 71.42 314 VAL B N 1
ATOM 6813 C CA . VAL B 1 334 ? 36.399 21.732 17.963 1.00 85.24 314 VAL B CA 1
ATOM 6814 C C . VAL B 1 334 ? 35.813 20.313 18.190 1.00 82.97 314 VAL B C 1
ATOM 6815 O O . VAL B 1 334 ? 36.526 19.326 17.976 1.00 80.55 314 VAL B O 1
ATOM 6819 N N . VAL B 1 335 ? 34.549 20.217 18.634 1.00 75.04 315 VAL B N 1
ATOM 6820 C CA . VAL B 1 335 ? 33.857 18.921 18.833 1.00 71.51 315 VAL B CA 1
ATOM 6821 C C . VAL B 1 335 ? 34.036 18.006 17.597 1.00 71.91 315 VAL B C 1
ATOM 6822 O O . VAL B 1 335 ? 34.424 16.845 17.731 1.00 71.36 315 VAL B O 1
ATOM 6826 N N . TRP B 1 336 ? 33.773 18.564 16.416 1.00 62.73 316 TRP B N 1
ATOM 6827 C CA . TRP B 1 336 ? 33.894 17.860 15.150 1.00 66.65 316 TRP B CA 1
ATOM 6828 C C . TRP B 1 336 ? 35.330 17.442 14.798 1.00 71.79 316 TRP B C 1
ATOM 6829 O O . TRP B 1 336 ? 35.571 16.294 14.413 1.00 83.90 316 TRP B O 1
ATOM 6840 N N . GLN B 1 337 ? 36.277 18.366 14.886 1.00 65.59 317 GLN B N 1
ATOM 6841 C CA . GLN B 1 337 ? 37.656 18.019 14.611 1.00 65.22 317 GLN B CA 1
ATOM 6842 C C . GLN B 1 337 ? 38.141 16.922 15.573 1.00 74.15 317 GLN B C 1
ATOM 6843 O O . GLN B 1 337 ? 38.939 16.058 15.209 1.00 74.88 317 GLN B O 1
ATOM 6849 N N . GLN B 1 338 ? 37.637 16.968 16.802 1.00 78.76 318 GLN B N 1
ATOM 6850 C CA . GLN B 1 338 ? 38.029 16.043 17.844 1.00 79.20 318 GLN B CA 1
ATOM 6851 C C . GLN B 1 338 ? 37.350 14.682 17.650 1.00 68.95 318 GLN B C 1
ATOM 6852 O O . GLN B 1 338 ? 38.033 13.672 17.524 1.00 71.53 318 GLN B O 1
ATOM 6858 N N . THR B 1 339 ? 36.020 14.659 17.643 1.00 52.78 319 THR B N 1
ATOM 6859 C CA . THR B 1 339 ? 35.273 13.402 17.575 1.00 49.49 319 THR B CA 1
ATOM 6860 C C . THR B 1 339 ? 35.597 12.593 16.313 1.00 47.43 319 THR B C 1
ATOM 6861 O O . THR B 1 339 ? 35.479 11.388 16.328 1.00 49.96 319 THR B O 1
ATOM 6865 N N . LEU B 1 340 ? 36.036 13.246 15.253 1.00 52.60 320 LEU B N 1
ATOM 6866 C CA . LEU B 1 340 ? 36.435 12.563 14.021 1.00 62.83 320 LEU B CA 1
ATOM 6867 C C . LEU B 1 340 ? 37.945 12.421 13.857 1.00 57.68 320 LEU B C 1
ATOM 6868 O O . LEU B 1 340 ? 38.418 12.241 12.727 1.00 61.38 320 LEU B O 1
ATOM 6873 N N . ALA B 1 341 ? 38.710 12.540 14.925 1.00 58.60 321 ALA B N 1
ATOM 6874 C CA . ALA B 1 341 ? 40.171 12.643 14.760 1.00 76.21 321 ALA B CA 1
ATOM 6875 C C . ALA B 1 341 ? 40.766 11.310 14.296 1.00 81.33 321 ALA B C 1
ATOM 6876 O O . ALA B 1 341 ? 41.530 11.262 13.319 1.00 84.13 321 ALA B O 1
ATOM 6878 N N . ASP B 1 342 ? 40.382 10.242 14.989 1.00 85.46 322 ASP B N 1
ATOM 6879 C CA . ASP B 1 342 ? 40.822 8.895 14.660 1.00 88.86 322 ASP B CA 1
ATOM 6880 C C . ASP B 1 342 ? 40.178 8.344 13.361 1.00 88.06 322 ASP B C 1
ATOM 6881 O O . ASP B 1 342 ? 40.772 7.472 12.739 1.00 96.93 322 ASP B O 1
ATOM 6886 N N . ILE B 1 343 ? 38.994 8.836 12.958 1.00 81.74 323 ILE B N 1
ATOM 6887 C CA . ILE B 1 343 ? 38.179 8.207 11.887 1.00 74.14 323 ILE B CA 1
ATOM 6888 C C . ILE B 1 343 ? 37.564 9.122 10.854 1.00 71.57 323 ILE B C 1
ATOM 6889 O O . ILE B 1 343 ? 36.457 9.614 11.024 1.00 86.92 323 ILE B O 1
ATOM 6894 N N . SER B 1 344 ? 38.281 9.320 9.763 1.00 76.17 324 SER B N 1
ATOM 6895 C CA . SER B 1 344 ? 37.813 10.104 8.588 1.00 74.87 324 SER B CA 1
ATOM 6896 C C . SER B 1 344 ? 37.762 11.643 8.745 1.00 70.44 324 SER B C 1
ATOM 6897 O O . SER B 1 344 ? 37.510 12.186 9.842 1.00 55.42 324 SER B O 1
ATOM 6900 N N . GLN B 1 345 ? 37.981 12.299 7.590 1.00 70.38 325 GLN B N 1
ATOM 6901 C CA . GLN B 1 345 ? 38.279 13.733 7.453 1.00 63.41 325 GLN B CA 1
ATOM 6902 C C . GLN B 1 345 ? 36.999 14.540 7.600 1.00 64.42 325 GLN B C 1
ATOM 6903 O O . GLN B 1 345 ? 35.997 14.224 6.974 1.00 64.65 325 GLN B O 1
ATOM 6909 N N . PRO B 1 346 ? 37.024 15.596 8.422 1.00 74.13 326 PRO B N 1
ATOM 6910 C CA . PRO B 1 346 ? 35.924 16.544 8.337 1.00 78.09 326 PRO B CA 1
ATOM 6911 C C . PRO B 1 346 ? 35.954 17.338 7.042 1.00 69.04 326 PRO B C 1
ATOM 6912 O O . PRO B 1 346 ? 36.994 17.481 6.393 1.00 54.40 326 PRO B O 1
ATOM 6916 N N . THR B 1 347 ? 34.786 17.845 6.690 1.00 73.89 327 THR B N 1
ATOM 6917 C CA . THR B 1 347 ? 34.631 18.743 5.551 1.00 80.13 327 THR B CA 1
ATOM 6918 C C . THR B 1 347 ? 34.685 20.170 6.063 1.00 78.49 327 THR B C 1
ATOM 6919 O O . THR B 1 347 ? 34.173 20.478 7.149 1.00 87.01 327 THR B O 1
ATOM 6923 N N . LEU B 1 348 ? 35.289 21.040 5.266 1.00 73.29 328 LEU B N 1
ATOM 6924 C CA . LEU B 1 348 ? 35.605 22.388 5.697 1.00 71.95 328 LEU B CA 1
ATOM 6925 C C . LEU B 1 348 ? 35.026 23.363 4.674 1.00 73.05 328 LEU B C 1
ATOM 6926 O O . LEU B 1 348 ? 35.506 23.439 3.552 1.00 67.15 328 LEU B O 1
ATOM 6931 N N . TYR B 1 349 ? 33.994 24.103 5.073 1.00 74.55 329 TYR B N 1
ATOM 6932 C CA . TYR B 1 349 ? 33.294 25.009 4.157 1.00 76.11 329 TYR B CA 1
ATOM 6933 C C . TYR B 1 349 ? 32.625 26.180 4.902 1.00 81.35 329 TYR B C 1
ATOM 6934 O O . TYR B 1 349 ? 32.274 26.071 6.091 1.00 80.06 329 TYR B O 1
ATOM 6943 N N . TRP B 1 350 ? 32.439 27.287 4.181 1.00 74.83 330 TRP B N 1
ATOM 6944 C CA . TRP B 1 350 ? 31.870 28.509 4.757 1.00 71.13 330 TRP B CA 1
ATOM 6945 C C . TRP B 1 350 ? 30.456 28.797 4.251 1.00 67.63 330 TRP B C 1
ATOM 6946 O O . TRP B 1 350 ? 29.532 29.013 5.032 1.00 53.61 330 TRP B O 1
ATOM 6957 N N . ASN B 1 351 ? 30.331 28.794 2.927 1.00 71.66 331 ASN B N 1
ATOM 6958 C CA . ASN B 1 351 ? 29.144 29.246 2.244 1.00 66.46 331 ASN B CA 1
ATOM 6959 C C . ASN B 1 351 ? 28.877 28.306 1.080 1.00 72.56 331 ASN B C 1
ATOM 6960 O O . ASN B 1 351 ? 29.651 27.388 0.805 1.00 67.57 331 ASN B O 1
ATOM 6965 N N . ASN B 1 352 ? 27.783 28.564 0.371 1.00 86.37 332 ASN B N 1
ATOM 6966 C CA . ASN B 1 352 ? 27.088 27.522 -0.368 1.00 81.11 332 ASN B CA 1
ATOM 6967 C C . ASN B 1 352 ? 26.140 28.081 -1.416 1.00 75.56 332 ASN B C 1
ATOM 6968 O O . ASN B 1 352 ? 26.015 29.298 -1.560 1.00 75.91 332 ASN B O 1
ATOM 6973 N N . HIS B 1 353 ? 25.497 27.175 -2.144 1.00 67.47 333 HIS B N 1
ATOM 6974 C CA . HIS B 1 353 ? 24.413 27.522 -3.041 1.00 68.27 333 HIS B CA 1
ATOM 6975 C C . HIS B 1 353 ? 23.073 27.660 -2.283 1.00 70.99 333 HIS B C 1
ATOM 6976 O O . HIS B 1 353 ? 22.126 28.298 -2.773 1.00 69.07 333 HIS B O 1
ATOM 6983 N N . ASP B 1 354 ? 22.987 27.074 -1.093 1.00 73.26 334 ASP B N 1
ATOM 6984 C CA . ASP B 1 354 ? 21.801 27.238 -0.234 1.00 79.44 334 ASP B CA 1
ATOM 6985 C C . ASP B 1 354 ? 22.019 28.207 0.937 1.00 75.55 334 ASP B C 1
ATOM 6986 O O . ASP B 1 354 ? 21.199 28.227 1.867 1.00 72.10 334 ASP B O 1
ATOM 6991 N N . MET B 1 355 ? 23.066 29.043 0.878 1.00 70.86 335 MET B N 1
ATOM 6992 C CA . MET B 1 355 ? 23.234 30.138 1.862 1.00 75.24 335 MET B CA 1
ATOM 6993 C C . MET B 1 355 ? 24.045 31.366 1.358 1.00 67.22 335 MET B C 1
ATOM 6994 O O . MET B 1 355 ? 24.838 31.280 0.396 1.00 57.80 335 MET B O 1
ATOM 6999 N N . ALA B 1 356 ? 23.828 32.497 2.037 1.00 57.88 336 ALA B N 1
ATOM 7000 C CA . ALA B 1 356 ? 24.480 33.749 1.692 1.00 55.10 336 ALA B CA 1
ATOM 7001 C C . ALA B 1 356 ? 25.972 33.601 1.705 1.00 54.66 336 ALA B C 1
ATOM 7002 O O . ALA B 1 356 ? 26.519 32.896 2.550 1.00 68.92 336 ALA B O 1
ATOM 7004 N N . ARG B 1 357 ? 26.618 34.290 0.777 1.00 55.54 337 ARG B N 1
ATOM 7005 C CA . ARG B 1 357 ? 28.065 34.226 0.602 1.00 63.14 337 ARG B CA 1
ATOM 7006 C C . ARG B 1 357 ? 28.832 34.727 1.822 1.00 69.43 337 ARG B C 1
ATOM 7007 O O . ARG B 1 357 ? 28.230 35.242 2.785 1.00 72.63 337 ARG B O 1
ATOM 7015 N N . LEU B 1 358 ? 30.159 34.567 1.787 1.00 73.43 338 LEU B N 1
ATOM 7016 C CA . LEU B 1 358 ? 30.986 34.736 2.992 1.00 83.32 338 LEU B CA 1
ATOM 7017 C C . LEU B 1 358 ? 31.002 36.204 3.396 1.00 76.69 338 LEU B C 1
ATOM 7018 O O . LEU B 1 358 ? 30.419 36.568 4.439 1.00 65.60 338 LEU B O 1
ATOM 7023 N N . ALA B 1 359 ? 31.605 37.049 2.553 1.00 71.13 339 ALA B N 1
ATOM 7024 C CA . ALA B 1 359 ? 31.348 38.473 2.660 1.00 70.94 339 ALA B CA 1
ATOM 7025 C C . ALA B 1 359 ? 29.837 38.512 2.595 1.00 75.47 339 ALA B C 1
ATOM 7026 O O . ALA B 1 359 ? 29.231 37.569 2.106 1.00 102.29 339 ALA B O 1
ATOM 7028 N N . THR B 1 360 ? 29.218 39.537 3.147 1.00 70.84 340 THR B N 1
ATOM 7029 C CA . THR B 1 360 ? 27.751 39.582 3.288 1.00 65.86 340 THR B CA 1
ATOM 7030 C C . THR B 1 360 ? 27.245 38.897 4.545 1.00 61.88 340 THR B C 1
ATOM 7031 O O . THR B 1 360 ? 26.700 39.578 5.419 1.00 66.81 340 THR B O 1
ATOM 7035 N N . ARG B 1 361 ? 27.405 37.579 4.646 1.00 62.68 341 ARG B N 1
ATOM 7036 C CA . ARG B 1 361 ? 26.781 36.831 5.756 1.00 72.36 341 ARG B CA 1
ATOM 7037 C C . ARG B 1 361 ? 27.509 37.006 7.077 1.00 76.04 341 ARG B C 1
ATOM 7038 O O . ARG B 1 361 ? 26.890 36.998 8.146 1.00 70.27 341 ARG B O 1
ATOM 7046 N N . ILE B 1 362 ? 28.825 37.166 6.996 1.00 84.92 342 ILE B N 1
ATOM 7047 C CA . ILE B 1 362 ? 29.684 37.052 8.169 1.00 89.86 342 ILE B CA 1
ATOM 7048 C C . ILE B 1 362 ? 30.993 37.858 8.102 1.00 84.19 342 ILE B C 1
ATOM 7049 O O . ILE B 1 362 ? 31.457 38.318 9.151 1.00 91.82 342 ILE B O 1
ATOM 7054 N N . ALA B 1 363 ? 31.608 38.022 6.925 1.00 75.84 343 ALA B N 1
ATOM 7055 C CA . ALA B 1 363 ? 32.826 38.867 6.815 1.00 79.70 343 ALA B CA 1
ATOM 7056 C C . ALA B 1 363 ? 32.476 40.352 6.901 1.00 84.30 343 ALA B C 1
ATOM 7057 O O . ALA B 1 363 ? 31.431 40.770 6.420 1.00 98.48 343 ALA B O 1
ATOM 7059 N N . LYS B 1 364 ? 33.349 41.129 7.538 1.00 83.88 344 LYS B N 1
ATOM 7060 C CA . LYS B 1 364 ? 33.141 42.558 7.736 1.00 76.86 344 LYS B CA 1
ATOM 7061 C C . LYS B 1 364 ? 34.133 43.382 6.935 1.00 74.37 344 LYS B C 1
ATOM 7062 O O . LYS B 1 364 ? 34.025 44.603 6.937 1.00 75.54 344 LYS B O 1
ATOM 7068 N N . THR B 1 365 ? 35.079 42.725 6.251 1.00 69.49 345 THR B N 1
ATOM 7069 C CA . THR B 1 365 ? 36.208 43.392 5.587 1.00 72.22 345 THR B CA 1
ATOM 7070 C C . THR B 1 365 ? 36.993 42.408 4.728 1.00 73.65 345 THR B C 1
ATOM 7071 O O . THR B 1 365 ? 36.887 41.207 4.939 1.00 74.87 345 THR B O 1
ATOM 7075 N N . SER B 1 366 ? 37.774 42.915 3.764 1.00 84.83 346 SER B N 1
ATOM 7076 C CA . SER B 1 366 ? 38.614 42.056 2.889 1.00 92.24 346 SER B CA 1
ATOM 7077 C C . SER B 1 366 ? 39.640 41.329 3.739 1.00 97.68 346 SER B C 1
ATOM 7078 O O . SER B 1 366 ? 39.992 40.174 3.466 1.00 100.73 346 SER B O 1
ATOM 7081 N N . THR B 1 367 ? 40.105 42.006 4.782 1.00 95.83 347 THR B N 1
ATOM 7082 C CA . THR B 1 367 ? 41.013 41.378 5.727 1.00 91.69 347 THR B CA 1
ATOM 7083 C C . THR B 1 367 ? 40.347 40.185 6.429 1.00 77.91 347 THR B C 1
ATOM 7084 O O . THR B 1 367 ? 40.948 39.123 6.452 1.00 72.09 347 THR B O 1
ATOM 7088 N N . GLN B 1 368 ? 39.120 40.341 6.951 1.00 69.04 348 GLN B N 1
ATOM 7089 C CA . GLN B 1 368 ? 38.443 39.233 7.652 1.00 64.23 348 GLN B CA 1
ATOM 7090 C C . GLN B 1 368 ? 38.063 38.072 6.711 1.00 76.79 348 GLN B C 1
ATOM 7091 O O . GLN B 1 368 ? 38.117 36.897 7.116 1.00 87.35 348 GLN B O 1
ATOM 7097 N N . ALA B 1 369 ? 37.700 38.395 5.466 1.00 77.17 349 ALA B N 1
ATOM 7098 C CA . ALA B 1 369 ? 37.415 37.378 4.455 1.00 76.36 349 ALA B CA 1
ATOM 7099 C C . ALA B 1 369 ? 38.610 36.447 4.275 1.00 80.97 349 ALA B C 1
ATOM 7100 O O . ALA B 1 369 ? 38.444 35.229 4.319 1.00 93.84 349 ALA B O 1
ATOM 7102 N N . LYS B 1 370 ? 39.801 37.035 4.106 1.00 75.98 350 LYS B N 1
ATOM 7103 C CA . LYS B 1 370 ? 41.067 36.286 4.054 1.00 77.95 350 LYS B CA 1
ATOM 7104 C C . LYS B 1 370 ? 41.298 35.503 5.349 1.00 78.39 350 LYS B C 1
ATOM 7105 O O . LYS B 1 370 ? 41.592 34.301 5.312 1.00 72.43 350 LYS B O 1
ATOM 7111 N N . SER B 1 371 ? 41.141 36.190 6.487 1.00 69.34 351 SER B N 1
ATOM 7112 C CA . SER B 1 371 ? 41.431 35.601 7.799 1.00 67.05 351 SER B CA 1
ATOM 7113 C C . SER B 1 371 ? 40.551 34.391 8.060 1.00 68.28 351 SER B C 1
ATOM 7114 O O . SER B 1 371 ? 41.019 33.397 8.624 1.00 78.38 351 SER B O 1
ATOM 7117 N N . LEU B 1 372 ? 39.286 34.479 7.655 1.00 59.41 352 LEU B N 1
ATOM 7118 C CA . LEU B 1 372 ? 38.359 33.376 7.875 1.00 64.77 352 LEU B CA 1
ATOM 7119 C C . LEU B 1 372 ? 38.679 32.132 7.015 1.00 65.14 352 LEU B C 1
ATOM 7120 O O . LEU B 1 372 ? 38.681 31.006 7.518 1.00 56.61 352 LEU B O 1
ATOM 7125 N N . ALA B 1 373 ? 38.971 32.341 5.735 1.00 68.93 353 ALA B N 1
ATOM 7126 C CA . ALA B 1 373 ? 39.346 31.238 4.845 1.00 72.25 353 ALA B CA 1
ATOM 7127 C C . ALA B 1 373 ? 40.527 30.468 5.434 1.00 70.17 353 ALA B C 1
ATOM 7128 O O . ALA B 1 373 ? 40.460 29.253 5.583 1.00 62.93 353 ALA B O 1
ATOM 7130 N N . MET B 1 374 ? 41.575 31.206 5.803 1.00 73.43 354 MET B N 1
ATOM 7131 C CA . MET B 1 374 ? 42.705 30.678 6.591 1.00 78.71 354 MET B CA 1
ATOM 7132 C C . MET B 1 374 ? 42.216 29.870 7.796 1.00 75.11 354 MET B C 1
ATOM 7133 O O . MET B 1 374 ? 42.568 28.693 7.945 1.00 66.56 354 MET B O 1
ATOM 7138 N N . LEU B 1 375 ? 41.377 30.513 8.617 1.00 66.65 355 LEU B N 1
ATOM 7139 C CA . LEU B 1 375 ? 40.847 29.934 9.851 1.00 56.58 355 LEU B CA 1
ATOM 7140 C C . LEU B 1 375 ? 40.316 28.545 9.650 1.00 51.60 355 LEU B C 1
ATOM 7141 O O . LEU B 1 375 ? 40.725 27.616 10.355 1.00 56.24 355 LEU B O 1
ATOM 7146 N N . MET B 1 376 ? 39.433 28.410 8.671 1.00 50.55 356 MET B N 1
ATOM 7147 C CA . MET B 1 376 ? 38.696 27.151 8.420 1.00 53.07 356 MET B CA 1
ATOM 7148 C C . MET B 1 376 ? 39.490 26.103 7.677 1.00 48.90 356 MET B C 1
ATOM 7149 O O . MET B 1 376 ? 39.580 24.960 8.116 1.00 47.24 356 MET B O 1
ATOM 7154 N N . TYR B 1 377 ? 40.114 26.510 6.586 1.00 52.42 357 TYR B N 1
ATOM 7155 C CA . TYR B 1 377 ? 40.688 25.546 5.652 1.00 57.57 357 TYR B CA 1
ATOM 7156 C C . TYR B 1 377 ? 42.042 24.957 6.068 1.00 55.34 357 TYR B C 1
ATOM 7157 O O . TYR B 1 377 ? 42.278 23.773 5.814 1.00 63.02 357 TYR B O 1
ATOM 7166 N N . LEU B 1 378 ? 42.865 25.699 6.803 1.00 50.26 358 LEU B N 1
ATOM 7167 C CA . LEU B 1 378 ? 44.126 25.124 7.335 1.00 56.95 358 LEU B CA 1
ATOM 7168 C C . LEU B 1 378 ? 44.001 24.197 8.559 1.00 55.89 358 LEU B C 1
ATOM 7169 O O . LEU B 1 378 ? 45.009 23.795 9.120 1.00 54.26 358 LEU B O 1
ATOM 7174 N N . GLN B 1 379 ? 42.771 23.834 8.918 1.00 54.93 359 GLN B N 1
ATOM 7175 C CA . GLN B 1 379 ? 42.496 22.792 9.892 1.00 56.59 359 GLN B CA 1
ATOM 7176 C C . GLN B 1 379 ? 42.641 21.408 9.221 1.00 62.22 359 GLN B C 1
ATOM 7177 O O . GLN B 1 379 ? 43.140 21.338 8.084 1.00 62.96 359 GLN B O 1
ATOM 7183 N N . ARG B 1 380 ? 42.268 20.324 9.922 1.00 60.12 360 ARG B N 1
ATOM 7184 C CA . ARG B 1 380 ? 42.321 18.992 9.336 1.00 67.02 360 ARG B CA 1
ATOM 7185 C C . ARG B 1 380 ? 41.031 18.803 8.595 1.00 64.74 360 ARG B C 1
ATOM 7186 O O . ARG B 1 380 ? 39.946 19.014 9.155 1.00 58.70 360 ARG B O 1
ATOM 7194 N N . GLY B 1 381 ? 41.154 18.373 7.348 1.00 67.54 361 GLY B N 1
ATOM 7195 C CA . GLY B 1 381 ? 39.989 18.063 6.552 1.00 67.59 361 GLY B CA 1
ATOM 7196 C C . GLY B 1 381 ? 40.191 18.308 5.086 1.00 64.30 361 GLY B C 1
ATOM 7197 O O . GLY B 1 381 ? 41.343 18.380 4.562 1.00 52.17 361 GLY B O 1
ATOM 7198 N N . ILE B 1 382 ? 39.043 18.404 4.436 1.00 65.44 362 ILE B N 1
ATOM 7199 C CA . ILE B 1 382 ? 38.969 18.697 3.025 1.00 82.41 362 ILE B CA 1
ATOM 7200 C C . ILE B 1 382 ? 38.240 20.020 2.926 1.00 75.65 362 ILE B C 1
ATOM 7201 O O . ILE B 1 382 ? 37.111 20.120 3.388 1.00 70.01 362 ILE B O 1
ATOM 7206 N N . PRO B 1 383 ? 38.873 21.028 2.309 1.00 73.59 363 PRO B N 1
ATOM 7207 C CA . PRO B 1 383 ? 38.127 22.237 1.997 1.00 73.16 363 PRO B CA 1
ATOM 7208 C C . PRO B 1 383 ? 37.143 22.066 0.804 1.00 80.42 363 PRO B C 1
ATOM 7209 O O . PRO B 1 383 ? 37.486 21.437 -0.211 1.00 69.12 363 PRO B O 1
ATOM 7213 N N . ILE B 1 384 ? 35.921 22.588 0.988 1.00 81.52 364 ILE B N 1
ATOM 7214 C CA . ILE B 1 384 ? 34.929 22.777 -0.069 1.00 80.67 364 ILE B CA 1
ATOM 7215 C C . ILE B 1 384 ? 34.662 24.275 -0.132 1.00 75.92 364 ILE B C 1
ATOM 7216 O O . ILE B 1 384 ? 33.992 24.822 0.745 1.00 66.73 364 ILE B O 1
ATOM 7221 N N . ILE B 1 385 ? 35.233 24.941 -1.131 1.00 76.60 365 ILE B N 1
ATOM 7222 C CA . ILE B 1 385 ? 35.086 26.392 -1.260 1.00 80.66 365 ILE B CA 1
ATOM 7223 C C . ILE B 1 385 ? 34.147 26.714 -2.411 1.00 85.30 365 ILE B C 1
ATOM 7224 O O . ILE B 1 385 ? 34.323 26.226 -3.524 1.00 96.53 365 ILE B O 1
ATOM 7229 N N . TYR B 1 386 ? 33.146 27.536 -2.130 1.00 85.50 366 TYR B N 1
ATOM 7230 C CA . TYR B 1 386 ? 32.067 27.847 -3.085 1.00 85.14 366 TYR B CA 1
ATOM 7231 C C . TYR B 1 386 ? 32.583 28.723 -4.242 1.00 75.89 366 TYR B C 1
ATOM 7232 O O . TYR B 1 386 ? 33.424 29.583 -4.030 1.00 76.41 366 TYR B O 1
ATOM 7241 N N . TYR B 1 387 ? 32.111 28.495 -5.466 1.00 73.11 367 TYR B N 1
ATOM 7242 C CA . TYR B 1 387 ? 32.610 29.275 -6.616 1.00 69.23 367 TYR B CA 1
ATOM 7243 C C . TYR B 1 387 ? 32.418 30.736 -6.296 1.00 63.38 367 TYR B C 1
ATOM 7244 O O . TYR B 1 387 ? 31.382 31.095 -5.723 1.00 68.97 367 TYR B O 1
ATOM 7253 N N . GLY B 1 388 ? 33.406 31.560 -6.628 1.00 53.30 368 GLY B N 1
ATOM 7254 C CA . GLY B 1 388 ? 33.337 32.998 -6.367 1.00 51.76 368 GLY B CA 1
ATOM 7255 C C . GLY B 1 388 ? 33.672 33.453 -4.952 1.00 52.93 368 GLY B C 1
ATOM 7256 O O . GLY B 1 388 ? 33.835 34.655 -4.707 1.00 56.57 368 GLY B O 1
ATOM 7257 N N . GLU B 1 389 ? 33.789 32.516 -4.008 1.00 52.41 369 GLU B N 1
ATOM 7258 C CA . GLU B 1 389 ? 34.161 32.838 -2.621 1.00 41.42 369 GLU B CA 1
ATOM 7259 C C . GLU B 1 389 ? 35.572 33.345 -2.649 1.00 41.15 369 GLU B C 1
ATOM 7260 O O . GLU B 1 389 ? 35.849 34.391 -2.013 1.00 37.85 369 GLU B O 1
ATOM 7266 N N . GLU B 1 390 ? 36.443 32.642 -3.419 1.00 41.80 370 GLU B N 1
ATOM 7267 C CA . GLU B 1 390 ? 37.876 33.041 -3.661 1.00 46.75 370 GLU B CA 1
ATOM 7268 C C . GLU B 1 390 ? 38.128 34.504 -4.144 1.00 55.08 370 GLU B C 1
ATOM 7269 O O . GLU B 1 390 ? 39.152 35.098 -3.774 1.00 64.47 370 GLU B O 1
ATOM 7275 N N . LEU B 1 391 ? 37.208 35.056 -4.959 1.00 48.88 371 LEU B N 1
ATOM 7276 C CA . LEU B 1 391 ? 37.248 36.461 -5.387 1.00 43.80 371 LEU B CA 1
ATOM 7277 C C . LEU B 1 391 ? 36.772 37.446 -4.337 1.00 43.88 371 LEU B C 1
ATOM 7278 O O . LEU B 1 391 ? 36.927 38.666 -4.484 1.00 32.27 371 LEU B O 1
ATOM 7283 N N . GLY B 1 392 ? 36.155 36.890 -3.288 1.00 52.51 372 GLY B N 1
ATOM 7284 C CA . GLY B 1 392 ? 35.493 37.647 -2.253 1.00 52.04 372 GLY B CA 1
ATOM 7285 C C . GLY B 1 392 ? 34.218 38.249 -2.802 1.00 46.69 372 GLY B C 1
ATOM 7286 O O . GLY B 1 392 ? 34.026 39.446 -2.750 1.00 49.65 372 GLY B O 1
ATOM 7287 N N . LEU B 1 393 ? 33.342 37.422 -3.327 1.00 45.06 373 LEU B N 1
ATOM 7288 C CA . LEU B 1 393 ? 32.082 37.940 -3.816 1.00 50.26 373 LEU B CA 1
ATOM 7289 C C . LEU B 1 393 ? 31.102 38.076 -2.666 1.00 53.52 373 LEU B C 1
ATOM 7290 O O . LEU B 1 393 ? 31.257 37.437 -1.608 1.00 46.81 373 LEU B O 1
ATOM 7295 N N . LYS B 1 394 ? 30.092 38.905 -2.927 1.00 57.49 374 LYS B N 1
ATOM 7296 C CA . LYS B 1 394 ? 28.967 39.143 -2.030 1.00 65.43 374 LYS B CA 1
ATOM 7297 C C . LYS B 1 394 ? 27.669 38.710 -2.707 1.00 65.64 374 LYS B C 1
ATOM 7298 O O . LYS B 1 394 ? 27.657 38.411 -3.917 1.00 65.58 374 LYS B O 1
ATOM 7304 N N . ASN B 1 395 ? 26.584 38.672 -1.931 1.00 63.71 375 ASN B N 1
ATOM 7305 C CA . ASN B 1 395 ? 25.255 38.459 -2.498 1.00 70.59 375 ASN B CA 1
ATOM 7306 C C . ASN B 1 395 ? 24.941 39.560 -3.500 1.00 85.08 375 ASN B C 1
ATOM 7307 O O . ASN B 1 395 ? 25.379 40.707 -3.336 1.00 94.66 375 ASN B O 1
ATOM 7312 N N . LEU B 1 396 ? 24.194 39.210 -4.545 1.00 92.98 376 LEU B N 1
ATOM 7313 C CA . LEU B 1 396 ? 24.017 40.120 -5.682 1.00 95.09 376 LEU B CA 1
ATOM 7314 C C . LEU B 1 396 ? 23.292 41.407 -5.319 1.00 110.57 376 LEU B C 1
ATOM 7315 O O . LEU B 1 396 ? 23.751 42.483 -5.732 1.00 128.71 376 LEU B O 1
ATOM 7320 N N . HIS B 1 397 ? 22.189 41.299 -4.561 1.00 108.68 377 HIS B N 1
ATOM 7321 C CA . HIS B 1 397 ? 21.391 42.466 -4.157 1.00 103.17 377 HIS B CA 1
ATOM 7322 C C . HIS B 1 397 ? 20.492 42.942 -5.305 1.00 113.64 377 HIS B C 1
ATOM 7323 O O . HIS B 1 397 ? 20.993 43.381 -6.353 1.00 90.43 377 HIS B O 1
ATOM 7330 N N . PHE B 1 398 ? 19.172 42.862 -5.116 1.00 128.37 378 PHE B N 1
ATOM 7331 C CA . PHE B 1 398 ? 18.224 43.271 -6.170 1.00 151.92 378 PHE B CA 1
ATOM 7332 C C . PHE B 1 398 ? 16.787 43.510 -5.687 1.00 159.45 378 PHE B C 1
ATOM 7333 O O . PHE B 1 398 ? 16.422 43.113 -4.575 1.00 165.99 378 PHE B O 1
ATOM 7341 N N . THR B 1 399 ? 15.987 44.118 -6.576 1.00 151.86 379 THR B N 1
ATOM 7342 C CA . THR B 1 399 ? 14.580 44.488 -6.335 1.00 134.66 379 THR B CA 1
ATOM 7343 C C . THR B 1 399 ? 13.635 43.576 -7.116 1.00 127.26 379 THR B C 1
ATOM 7344 O O . THR B 1 399 ? 14.023 43.061 -8.177 1.00 119.12 379 THR B O 1
ATOM 7348 N N . SER B 1 400 ? 12.406 43.421 -6.606 1.00 114.13 380 SER B N 1
ATOM 7349 C CA . SER B 1 400 ? 11.366 42.554 -7.195 1.00 109.29 380 SER B CA 1
ATOM 7350 C C . SER B 1 400 ? 11.406 41.131 -6.642 1.00 100.79 380 SER B C 1
ATOM 7351 O O . SER B 1 400 ? 12.368 40.405 -6.884 1.00 98.82 380 SER B O 1
ATOM 7354 N N . VAL B 1 401 ? 10.332 40.745 -5.947 1.00 95.32 381 VAL B N 1
ATOM 7355 C CA . VAL B 1 401 ? 10.100 39.368 -5.445 1.00 101.60 381 VAL B CA 1
ATOM 7356 C C . VAL B 1 401 ? 10.368 38.252 -6.483 1.00 106.96 381 VAL B C 1
ATOM 7357 O O . VAL B 1 401 ? 10.942 37.209 -6.137 1.00 110.09 381 VAL B O 1
ATOM 7361 N N . ASP B 1 402 ? 9.940 38.457 -7.729 1.00 108.83 382 ASP B N 1
ATOM 7362 C CA . ASP B 1 402 ? 10.039 37.421 -8.766 1.00 116.96 382 ASP B CA 1
ATOM 7363 C C . ASP B 1 402 ? 11.417 36.783 -8.808 1.00 112.65 382 ASP B C 1
ATOM 7364 O O . ASP B 1 402 ? 11.552 35.556 -8.682 1.00 120.76 382 ASP B O 1
ATOM 7369 N N . GLN B 1 403 ? 12.435 37.625 -8.955 1.00 101.95 383 GLN B N 1
ATOM 7370 C CA . GLN B 1 403 ? 13.817 37.154 -9.039 1.00 97.70 383 GLN B CA 1
ATOM 7371 C C . GLN B 1 403 ? 14.169 36.096 -7.993 1.00 100.41 383 GLN B C 1
ATOM 7372 O O . GLN B 1 403 ? 14.893 35.159 -8.310 1.00 108.28 383 GLN B O 1
ATOM 7378 N N . PHE B 1 404 ? 13.640 36.243 -6.772 1.00 99.07 384 PHE B N 1
ATOM 7379 C CA . PHE B 1 404 ? 13.931 35.324 -5.646 1.00 93.64 384 PHE B CA 1
ATOM 7380 C C . PHE B 1 404 ? 13.496 33.863 -5.825 1.00 87.71 384 PHE B C 1
ATOM 7381 O O . PHE B 1 404 ? 14.064 32.991 -5.174 1.00 72.36 384 PHE B O 1
ATOM 7389 N N . GLU B 1 405 ? 12.500 33.603 -6.684 1.00 90.08 385 GLU B N 1
ATOM 7390 C CA . GLU B 1 405 ? 11.886 32.267 -6.844 1.00 89.05 385 GLU B CA 1
ATOM 7391 C C . GLU B 1 405 ? 11.364 31.752 -5.489 1.00 92.73 385 GLU B C 1
ATOM 7392 O O . GLU B 1 405 ? 11.391 30.545 -5.233 1.00 92.63 385 GLU B O 1
ATOM 7398 N N . ASP B 1 406 ? 10.916 32.679 -4.631 1.00 97.00 386 ASP B N 1
ATOM 7399 C CA . ASP B 1 406 ? 10.542 32.379 -3.240 1.00 106.86 386 ASP B CA 1
ATOM 7400 C C . ASP B 1 406 ? 9.296 33.167 -2.815 1.00 106.05 386 ASP B C 1
ATOM 7401 O O . ASP B 1 406 ? 9.061 34.313 -3.228 1.00 97.56 386 ASP B O 1
ATOM 7406 N N . GLN B 1 407 ? 8.529 32.512 -1.955 1.00 110.20 387 GLN B N 1
ATOM 7407 C CA . GLN B 1 407 ? 7.195 32.913 -1.578 1.00 113.45 387 GLN B CA 1
ATOM 7408 C C . GLN B 1 407 ? 7.269 33.951 -0.461 1.00 115.40 387 GLN B C 1
ATOM 7409 O O . GLN B 1 407 ? 6.711 35.041 -0.595 1.00 119.89 387 GLN B O 1
ATOM 7415 N N . THR B 1 408 ? 7.989 33.610 0.615 1.00 115.21 388 THR B N 1
ATOM 7416 C CA . THR B 1 408 ? 7.990 34.369 1.888 1.00 119.52 388 THR B CA 1
ATOM 7417 C C . THR B 1 408 ? 8.586 35.774 1.817 1.00 120.00 388 THR B C 1
ATOM 7418 O O . THR B 1 408 ? 8.426 36.555 2.757 1.00 125.95 388 THR B O 1
ATOM 7422 N N . VAL B 1 409 ? 9.270 36.090 0.719 1.00 122.20 389 VAL B N 1
ATOM 7423 C CA . VAL B 1 409 ? 9.941 37.381 0.556 1.00 122.76 389 VAL B CA 1
ATOM 7424 C C . VAL B 1 409 ? 8.943 38.535 0.510 1.00 121.43 389 VAL B C 1
ATOM 7425 O O . VAL B 1 409 ? 9.121 39.546 1.187 1.00 105.59 389 VAL B O 1
ATOM 7429 N N . ALA B 1 410 ? 7.902 38.373 -0.298 1.00 133.47 390 ALA B N 1
ATOM 7430 C CA . ALA B 1 410 ? 6.838 39.377 -0.378 1.00 143.05 390 ALA B CA 1
ATOM 7431 C C . ALA B 1 410 ? 6.227 39.718 1.002 1.00 139.41 390 ALA B C 1
ATOM 7432 O O . ALA B 1 410 ? 6.293 40.878 1.417 1.00 127.43 390 ALA B O 1
ATOM 7434 N N . PRO B 1 411 ? 5.658 38.717 1.722 1.00 144.24 391 PRO B N 1
ATOM 7435 C CA . PRO B 1 411 ? 5.069 39.022 3.035 1.00 145.45 391 PRO B CA 1
ATOM 7436 C C . PRO B 1 411 ? 6.069 39.493 4.082 1.00 144.86 391 PRO B C 1
ATOM 7437 O O . PRO B 1 411 ? 5.679 40.215 5.000 1.00 133.46 391 PRO B O 1
ATOM 7441 N N . TRP B 1 412 ? 7.331 39.080 3.956 1.00 156.81 392 TRP B N 1
ATOM 7442 C CA . TRP B 1 412 ? 8.365 39.533 4.877 1.00 171.52 392 TRP B CA 1
ATOM 7443 C C . TRP B 1 412 ? 8.735 41.000 4.664 1.00 184.69 392 TRP B C 1
ATOM 7444 O O . TRP B 1 412 ? 8.946 41.718 5.646 1.00 207.77 392 TRP B O 1
ATOM 7455 N N . ILE B 1 413 ? 8.853 41.439 3.408 1.00 179.98 393 ILE B N 1
ATOM 7456 C CA . ILE B 1 413 ? 9.205 42.844 3.124 1.00 162.49 393 ILE B CA 1
ATOM 7457 C C . ILE B 1 413 ? 8.146 43.802 3.693 1.00 156.17 393 ILE B C 1
ATOM 7458 O O . ILE B 1 413 ? 8.496 44.864 4.204 1.00 151.43 393 ILE B O 1
ATOM 7463 N N . LYS B 1 414 ? 6.874 43.396 3.643 1.00 151.70 394 LYS B N 1
ATOM 7464 C CA . LYS B 1 414 ? 5.773 44.153 4.264 1.00 146.23 394 LYS B CA 1
ATOM 7465 C C . LYS B 1 414 ? 5.987 44.496 5.746 1.00 147.28 394 LYS B C 1
ATOM 7466 O O . LYS B 1 414 ? 5.589 45.568 6.174 1.00 142.12 394 LYS B O 1
ATOM 7472 N N . GLU B 1 415 ? 6.601 43.588 6.512 1.00 152.53 395 GLU B N 1
ATOM 7473 C CA . GLU B 1 415 ? 6.827 43.780 7.963 1.00 153.57 395 GLU B CA 1
ATOM 7474 C C . GLU B 1 415 ? 7.843 44.897 8.236 1.00 158.67 395 GLU B C 1
ATOM 7475 O O . GLU B 1 415 ? 7.596 45.780 9.057 1.00 158.01 395 GLU B O 1
ATOM 7481 N N . ALA B 1 416 ? 8.988 44.832 7.558 1.00 159.50 396 ALA B N 1
ATOM 7482 C CA . ALA B 1 416 ? 10.024 45.873 7.645 1.00 161.47 396 ALA B CA 1
ATOM 7483 C C . ALA B 1 416 ? 9.520 47.247 7.170 1.00 161.41 396 ALA B C 1
ATOM 7484 O O . ALA B 1 416 ? 9.821 48.277 7.788 1.00 167.12 396 ALA B O 1
ATOM 7486 N N . GLN B 1 417 ? 8.737 47.250 6.088 1.00 156.63 397 GLN B N 1
ATOM 7487 C CA . GLN B 1 417 ? 8.126 48.484 5.578 1.00 149.81 397 GLN B CA 1
ATOM 7488 C C . GLN B 1 417 ? 7.262 49.100 6.682 1.00 160.78 397 GLN B C 1
ATOM 7489 O O . GLN B 1 417 ? 7.450 50.270 7.026 1.00 164.33 397 GLN B O 1
ATOM 7495 N N . LYS B 1 418 ? 6.367 48.299 7.273 1.00 164.11 398 LYS B N 1
ATOM 7496 C CA . LYS B 1 418 ? 5.622 48.703 8.482 1.00 162.63 398 LYS B CA 1
ATOM 7497 C C . LYS B 1 418 ? 6.582 49.202 9.562 1.00 163.06 398 LYS B C 1
ATOM 7498 O O . LYS B 1 418 ? 6.334 50.222 10.196 1.00 163.10 398 LYS B O 1
ATOM 7504 N N . ALA B 1 419 ? 7.692 48.493 9.740 1.00 166.13 399 ALA B N 1
ATOM 7505 C CA . ALA B 1 419 ? 8.791 48.980 10.591 1.00 168.30 399 ALA B CA 1
ATOM 7506 C C . ALA B 1 419 ? 9.342 50.357 10.169 1.00 165.60 399 ALA B C 1
ATOM 7507 O O . ALA B 1 419 ? 9.973 51.050 10.972 1.00 165.74 399 ALA B O 1
ATOM 7509 N N . GLY B 1 420 ? 9.110 50.744 8.918 1.00 153.71 400 GLY B N 1
ATOM 7510 C CA . GLY B 1 420 ? 9.549 52.038 8.431 1.00 148.52 400 GLY B CA 1
ATOM 7511 C C . GLY B 1 420 ? 11.022 51.976 8.097 1.00 144.64 400 GLY B C 1
ATOM 7512 O O . GLY B 1 420 ? 11.710 52.984 8.169 1.00 132.34 400 GLY B O 1
ATOM 7513 N N . ILE B 1 421 ? 11.496 50.777 7.750 1.00 148.92 401 ILE B N 1
ATOM 7514 C CA . ILE B 1 421 ? 12.791 50.587 7.104 1.00 150.78 401 ILE B CA 1
ATOM 7515 C C . ILE B 1 421 ? 12.493 50.854 5.629 1.00 146.61 401 ILE B C 1
ATOM 7516 O O . ILE B 1 421 ? 11.435 50.440 5.124 1.00 142.48 401 ILE B O 1
ATOM 7521 N N . SER B 1 422 ? 13.396 51.564 4.952 1.00 136.38 402 SER B N 1
ATOM 7522 C CA . SER B 1 422 ? 13.169 51.978 3.562 1.00 136.89 402 SER B CA 1
ATOM 7523 C C . SER B 1 422 ? 12.898 50.784 2.637 1.00 135.98 402 SER B C 1
ATOM 7524 O O . SER B 1 422 ? 13.247 49.645 2.958 1.00 144.56 402 SER B O 1
ATOM 7527 N N . ARG B 1 423 ? 12.254 51.056 1.505 1.00 134.83 403 ARG B N 1
ATOM 7528 C CA . ARG B 1 423 ? 12.143 50.082 0.423 1.00 133.63 403 ARG B CA 1
ATOM 7529 C C . ARG B 1 423 ? 13.527 49.564 0.039 1.00 131.45 403 ARG B C 1
ATOM 7530 O O . ARG B 1 423 ? 13.757 48.345 -0.003 1.00 133.52 403 ARG B O 1
ATOM 7538 N N . ASP B 1 424 ? 14.432 50.502 -0.233 1.00 136.87 404 ASP B N 1
ATOM 7539 C CA . ASP B 1 424 ? 15.858 50.219 -0.493 1.00 138.26 404 ASP B CA 1
ATOM 7540 C C . ASP B 1 424 ? 16.410 49.254 0.565 1.00 140.61 404 ASP B C 1
ATOM 7541 O O . ASP B 1 424 ? 16.791 48.118 0.250 1.00 153.81 404 ASP B O 1
ATOM 7546 N N . ALA B 1 425 ? 16.374 49.700 1.819 1.00 132.51 405 ALA B N 1
ATOM 7547 C CA . ALA B 1 425 ? 16.913 48.952 2.951 1.00 128.66 405 ALA B CA 1
ATOM 7548 C C . ALA B 1 425 ? 16.235 47.577 3.176 1.00 131.15 405 ALA B C 1
ATOM 7549 O O . ALA B 1 425 ? 16.914 46.599 3.475 1.00 135.81 405 ALA B O 1
ATOM 7551 N N . ALA B 1 426 ? 14.915 47.495 3.010 1.00 132.61 406 ALA B N 1
ATOM 7552 C CA . ALA B 1 426 ? 14.176 46.219 3.166 1.00 130.50 406 ALA B CA 1
ATOM 7553 C C . ALA B 1 426 ? 14.630 45.143 2.172 1.00 131.55 406 ALA B C 1
ATOM 7554 O O . ALA B 1 426 ? 14.910 44.001 2.559 1.00 130.24 406 ALA B O 1
ATOM 7556 N N . PHE B 1 427 ? 14.696 45.522 0.895 1.00 137.63 407 PHE B N 1
ATOM 7557 C CA . PHE B 1 427 ? 15.200 44.638 -0.178 1.00 133.08 407 PHE B CA 1
ATOM 7558 C C . PHE B 1 427 ? 16.618 44.185 0.107 1.00 131.71 407 PHE B C 1
ATOM 7559 O O . PHE B 1 427 ? 16.922 43.009 -0.036 1.00 130.43 407 PHE B O 1
ATOM 7567 N N . ALA B 1 428 ? 17.465 45.126 0.518 1.00 129.33 408 ALA B N 1
ATOM 7568 C CA . ALA B 1 428 ? 18.832 44.827 0.932 1.00 127.53 408 ALA B CA 1
ATOM 7569 C C . ALA B 1 428 ? 18.890 43.683 1.930 1.00 127.31 408 ALA B C 1
ATOM 7570 O O . ALA B 1 428 ? 19.520 42.665 1.660 1.00 133.42 408 ALA B O 1
ATOM 7572 N N . MET B 1 429 ? 18.212 43.861 3.064 1.00 117.62 409 MET B N 1
ATOM 7573 C CA . MET B 1 429 ? 18.214 42.879 4.157 1.00 107.27 409 MET B CA 1
ATOM 7574 C C . MET B 1 429 ? 17.899 41.464 3.678 1.00 106.01 409 MET B C 1
ATOM 7575 O O . MET B 1 429 ? 18.588 40.522 4.054 1.00 105.82 409 MET B O 1
ATOM 7580 N N . VAL B 1 430 ? 16.883 41.333 2.826 1.00 104.10 410 VAL B N 1
ATOM 7581 C CA . VAL B 1 430 ? 16.475 40.033 2.276 1.00 92.39 410 VAL B CA 1
ATOM 7582 C C . VAL B 1 430 ? 17.491 39.556 1.248 1.00 86.44 410 VAL B C 1
ATOM 7583 O O . VAL B 1 430 ? 17.846 38.381 1.229 1.00 95.31 410 VAL B O 1
ATOM 7587 N N . SER B 1 431 ? 17.973 40.460 0.406 1.00 82.94 411 SER B N 1
ATOM 7588 C CA . SER B 1 431 ? 19.010 40.112 -0.573 1.00 87.74 411 SER B CA 1
ATOM 7589 C C . SER B 1 431 ? 20.315 39.653 0.083 1.00 75.42 411 SER B C 1
ATOM 7590 O O . SER B 1 431 ? 21.045 38.861 -0.489 1.00 61.96 411 SER B O 1
ATOM 7593 N N . ASP B 1 432 ? 20.608 40.192 1.265 1.00 84.90 412 ASP B N 1
ATOM 7594 C CA . ASP B 1 432 ? 21.810 39.834 2.036 1.00 89.06 412 ASP B CA 1
ATOM 7595 C C . ASP B 1 432 ? 21.644 38.551 2.880 1.00 85.98 412 ASP B C 1
ATOM 7596 O O . ASP B 1 432 ? 22.614 38.077 3.455 1.00 90.51 412 ASP B O 1
ATOM 7601 N N . THR B 1 433 ? 20.441 37.988 2.953 1.00 84.44 413 THR B N 1
ATOM 7602 C CA . THR B 1 433 ? 20.209 36.754 3.707 1.00 83.96 413 THR B CA 1
ATOM 7603 C C . THR B 1 433 ? 19.750 35.552 2.881 1.00 85.70 413 THR B C 1
ATOM 7604 O O . THR B 1 433 ? 19.891 34.412 3.352 1.00 89.20 413 THR B O 1
ATOM 7608 N N . HIS B 1 434 ? 19.227 35.771 1.672 1.00 81.19 414 HIS B N 1
ATOM 7609 C CA . HIS B 1 434 ? 18.576 34.678 0.946 1.00 82.83 414 HIS B CA 1
ATOM 7610 C C . HIS B 1 434 ? 19.539 33.874 0.080 1.00 72.64 414 HIS B C 1
ATOM 7611 O O . HIS B 1 434 ? 20.553 34.386 -0.411 1.00 63.85 414 HIS B O 1
ATOM 7618 N N . LYS B 1 435 ? 19.207 32.595 -0.064 1.00 70.59 415 LYS B N 1
ATOM 7619 C CA . LYS B 1 435 ? 19.993 31.656 -0.866 1.00 75.00 415 LYS B CA 1
ATOM 7620 C C . LYS B 1 435 ? 20.244 32.186 -2.273 1.00 75.10 415 LYS B C 1
ATOM 7621 O O . LYS B 1 435 ? 21.384 32.126 -2.746 1.00 77.32 415 LYS B O 1
ATOM 7627 N N . LEU B 1 436 ? 19.204 32.695 -2.935 1.00 67.22 416 LEU B N 1
ATOM 7628 C CA . LEU B 1 436 ? 19.294 32.898 -4.378 1.00 67.34 416 LEU B CA 1
ATOM 7629 C C . LEU B 1 436 ? 20.279 33.974 -4.824 1.00 62.57 416 LEU B C 1
ATOM 7630 O O . LEU B 1 436 ? 21.005 33.778 -5.826 1.00 58.82 416 LEU B O 1
ATOM 7635 N N . PRO B 1 437 ? 20.324 35.109 -4.093 1.00 52.04 417 PRO B N 1
ATOM 7636 C CA . PRO B 1 437 ? 21.359 36.121 -4.383 1.00 49.98 417 PRO B CA 1
ATOM 7637 C C . PRO B 1 437 ? 22.818 35.614 -4.340 1.00 51.49 417 PRO B C 1
ATOM 7638 O O . PRO B 1 437 ? 23.710 36.313 -4.800 1.00 37.77 417 PRO B O 1
ATOM 7642 N N . ALA B 1 438 ? 23.035 34.435 -3.730 1.00 66.58 418 ALA B N 1
ATOM 7643 C CA . ALA B 1 438 ? 24.334 33.767 -3.684 1.00 59.56 418 ALA B CA 1
ATOM 7644 C C . ALA B 1 438 ? 24.596 32.903 -4.892 1.00 58.91 418 ALA B C 1
ATOM 7645 O O . ALA B 1 438 ? 25.572 32.185 -4.868 1.00 62.01 418 ALA B O 1
ATOM 7647 N N . ARG B 1 439 ? 23.766 32.951 -5.942 1.00 62.84 419 ARG B N 1
ATOM 7648 C CA . ARG B 1 439 ? 24.115 32.279 -7.198 1.00 63.16 419 ARG B CA 1
ATOM 7649 C C . ARG B 1 439 ? 24.440 33.296 -8.273 1.00 58.85 419 ARG B C 1
ATOM 7650 O O . ARG B 1 439 ? 24.133 33.071 -9.437 1.00 61.29 419 ARG B O 1
ATOM 7658 N N . GLY B 1 440 ? 25.107 34.395 -7.918 1.00 55.67 420 GLY B N 1
ATOM 7659 C CA . GLY B 1 440 ? 25.506 35.398 -8.921 1.00 51.21 420 GLY B CA 1
ATOM 7660 C C . GLY B 1 440 ? 26.380 34.809 -10.007 1.00 50.69 420 GLY B C 1
ATOM 7661 O O . GLY B 1 440 ? 27.208 33.957 -9.741 1.00 50.66 420 GLY B O 1
ATOM 7662 N N . PRO B 1 441 ? 26.185 35.227 -11.253 1.00 57.02 421 PRO B N 1
ATOM 7663 C CA . PRO B 1 441 ? 27.152 34.791 -12.256 1.00 59.02 421 PRO B CA 1
ATOM 7664 C C . PRO B 1 441 ? 28.580 35.190 -11.878 1.00 51.52 421 PRO B C 1
ATOM 7665 O O . PRO B 1 441 ? 28.770 36.209 -11.225 1.00 44.21 421 PRO B O 1
ATOM 7669 N N . MET B 1 442 ? 29.562 34.390 -12.291 1.00 52.22 422 MET B N 1
ATOM 7670 C CA . MET B 1 442 ? 30.983 34.754 -12.106 1.00 51.87 422 MET B CA 1
ATOM 7671 C C . MET B 1 442 ? 31.248 36.034 -12.836 1.00 46.35 422 MET B C 1
ATOM 7672 O O . MET B 1 442 ? 30.866 36.165 -13.991 1.00 46.53 422 MET B O 1
ATOM 7677 N N . PRO B 1 443 ? 31.837 37.001 -12.145 1.00 42.40 423 PRO B N 1
ATOM 7678 C CA . PRO B 1 443 ? 32.311 38.155 -12.880 1.00 45.59 423 PRO B CA 1
ATOM 7679 C C . PRO B 1 443 ? 33.752 37.904 -13.285 1.00 47.68 423 PRO B C 1
ATOM 7680 O O . PRO B 1 443 ? 34.648 37.785 -12.437 1.00 40.45 423 PRO B O 1
ATOM 7684 N N . TRP B 1 444 ? 33.945 37.741 -14.576 1.00 53.14 424 TRP B N 1
ATOM 7685 C CA . TRP B 1 444 ? 35.239 37.356 -15.101 1.00 61.16 424 TRP B CA 1
ATOM 7686 C C . TRP B 1 444 ? 36.100 38.534 -15.581 1.00 55.55 424 TRP B C 1
ATOM 7687 O O . TRP B 1 444 ? 37.334 38.412 -15.606 1.00 51.16 424 TRP B O 1
ATOM 7698 N N . ASN B 1 445 ? 35.453 39.629 -16.005 1.00 51.63 425 ASN B N 1
ATOM 7699 C CA . ASN B 1 445 ? 36.104 40.676 -16.800 1.00 52.42 425 ASN B CA 1
ATOM 7700 C C . ASN B 1 445 ? 35.263 41.971 -16.897 1.00 55.88 425 ASN B C 1
ATOM 7701 O O . ASN B 1 445 ? 34.200 42.062 -16.307 1.00 51.56 425 ASN B O 1
ATOM 7706 N N . ASP B 1 446 ? 35.767 42.969 -17.624 1.00 63.48 426 ASP B N 1
ATOM 7707 C CA . ASP B 1 446 ? 35.069 44.246 -17.822 1.00 72.17 426 ASP B CA 1
ATOM 7708 C C . ASP B 1 446 ? 34.221 44.343 -19.120 1.00 79.36 426 ASP B C 1
ATOM 7709 O O . ASP B 1 446 ? 33.811 45.444 -19.511 1.00 96.33 426 ASP B O 1
ATOM 7714 N N . THR B 1 447 ? 33.956 43.214 -19.781 1.00 71.89 427 THR B N 1
ATOM 7715 C CA . THR B 1 447 ? 33.020 43.167 -20.905 1.00 66.88 427 THR B CA 1
ATOM 7716 C C . THR B 1 447 ? 31.582 42.973 -20.415 1.00 65.35 427 THR B C 1
ATOM 7717 O O . THR B 1 447 ? 31.322 42.808 -19.234 1.00 63.55 427 THR B O 1
ATOM 7721 N N . GLU B 1 448 ? 30.636 43.006 -21.330 1.00 78.01 428 GLU B N 1
ATOM 7722 C CA . GLU B 1 448 ? 29.229 43.114 -20.956 1.00 88.98 428 GLU B CA 1
ATOM 7723 C C . GLU B 1 448 ? 28.775 41.870 -20.179 1.00 75.03 428 GLU B C 1
ATOM 7724 O O . GLU B 1 448 ? 29.065 40.745 -20.586 1.00 59.56 428 GLU B O 1
ATOM 7730 N N . ASN B 1 449 ? 28.072 42.120 -19.067 1.00 72.84 429 ASN B N 1
ATOM 7731 C CA . ASN B 1 449 ? 27.678 41.110 -18.048 1.00 72.75 429 ASN B CA 1
ATOM 7732 C C . ASN B 1 449 ? 28.865 40.418 -17.386 1.00 65.49 429 ASN B C 1
ATOM 7733 O O . ASN B 1 449 ? 28.777 39.268 -16.943 1.00 55.80 429 ASN B O 1
ATOM 7738 N N . ASN B 1 450 ? 29.970 41.162 -17.328 1.00 62.37 430 ASN B N 1
ATOM 7739 C CA . ASN B 1 450 ? 31.275 40.676 -16.880 1.00 59.66 430 ASN B CA 1
ATOM 7740 C C . ASN B 1 450 ? 31.781 39.466 -17.657 1.00 49.99 430 ASN B C 1
ATOM 7741 O O . ASN B 1 450 ? 32.440 38.603 -17.106 1.00 55.81 430 ASN B O 1
ATOM 7746 N N . GLY B 1 451 ? 31.474 39.428 -18.942 1.00 50.34 431 GLY B N 1
ATOM 7747 C CA . GLY B 1 451 ? 31.846 38.330 -19.858 1.00 56.44 431 GLY B CA 1
ATOM 7748 C C . GLY B 1 451 ? 31.283 36.964 -19.546 1.00 58.87 431 GLY B C 1
ATOM 7749 O O . GLY B 1 451 ? 31.715 35.959 -20.133 1.00 59.76 431 GLY B O 1
ATOM 7750 N N . PHE B 1 452 ? 30.286 36.929 -18.654 1.00 66.50 432 PHE B N 1
ATOM 7751 C CA . PHE B 1 452 ? 29.627 35.687 -18.247 1.00 64.27 432 PHE B CA 1
ATOM 7752 C C . PHE B 1 452 ? 28.788 35.138 -19.377 1.00 67.48 432 PHE B C 1
ATOM 7753 O O . PHE B 1 452 ? 28.689 33.923 -19.530 1.00 74.01 432 PHE B O 1
ATOM 7761 N N . THR B 1 453 ? 28.211 36.041 -20.171 1.00 72.21 433 THR B N 1
ATOM 7762 C CA . THR B 1 453 ? 27.282 35.692 -21.245 1.00 74.07 433 THR B CA 1
ATOM 7763 C C . THR B 1 453 ? 27.399 36.716 -22.361 1.00 67.74 433 THR B C 1
ATOM 7764 O O . THR B 1 453 ? 28.444 37.328 -22.528 1.00 80.86 433 THR B O 1
ATOM 7768 N N . SER B 1 454 ? 26.353 36.817 -23.177 1.00 71.38 434 SER B N 1
ATOM 7769 C CA . SER B 1 454 ? 26.045 38.015 -23.986 1.00 62.64 434 SER B CA 1
ATOM 7770 C C . SER B 1 454 ? 24.588 38.493 -23.816 1.00 59.90 434 SER B C 1
ATOM 7771 O O . SER B 1 454 ? 24.352 39.702 -23.825 1.00 66.40 434 SER B O 1
ATOM 7774 N N . ALA B 1 455 ? 23.633 37.558 -23.672 1.00 56.68 435 ALA B N 1
ATOM 7775 C CA . ALA B 1 455 ? 22.192 37.859 -23.440 1.00 58.90 435 ALA B CA 1
ATOM 7776 C C . ALA B 1 455 ? 21.884 38.298 -22.019 1.00 58.95 435 ALA B C 1
ATOM 7777 O O . ALA B 1 455 ? 22.797 38.521 -21.229 1.00 64.09 435 ALA B O 1
ATOM 7779 N N . LYS B 1 456 ? 20.594 38.439 -21.714 1.00 67.45 436 LYS B N 1
ATOM 7780 C CA . LYS B 1 456 ? 20.120 38.616 -20.325 1.00 82.75 436 LYS B CA 1
ATOM 7781 C C . LYS B 1 456 ? 20.698 37.438 -19.540 1.00 82.28 436 LYS B C 1
ATOM 7782 O O . LYS B 1 456 ? 20.449 36.301 -19.932 1.00 90.67 436 LYS B O 1
ATOM 7788 N N . PRO B 1 457 ? 21.492 37.697 -18.474 1.00 78.08 437 PRO B N 1
ATOM 7789 C CA . PRO B 1 457 ? 21.898 36.579 -17.608 1.00 84.03 437 PRO B CA 1
ATOM 7790 C C . PRO B 1 457 ? 20.696 36.093 -16.827 1.00 81.49 437 PRO B C 1
ATOM 7791 O O . PRO B 1 457 ? 19.840 36.913 -16.469 1.00 77.82 437 PRO B O 1
ATOM 7795 N N . TRP B 1 458 ? 20.638 34.784 -16.573 1.00 73.28 438 TRP B N 1
ATOM 7796 C CA . TRP B 1 458 ? 19.426 34.155 -16.044 1.00 70.87 438 TRP B CA 1
ATOM 7797 C C . TRP B 1 458 ? 18.956 34.845 -14.766 1.00 70.78 438 TRP B C 1
ATOM 7798 O O . TRP B 1 458 ? 17.771 34.849 -14.452 1.00 64.24 438 TRP B O 1
ATOM 7809 N N . LEU B 1 459 ? 19.918 35.393 -14.032 1.00 72.31 439 LEU B N 1
ATOM 7810 C CA . LEU B 1 459 ? 19.677 36.218 -12.874 1.00 82.35 439 LEU B CA 1
ATOM 7811 C C . LEU B 1 459 ? 20.597 37.433 -12.966 1.00 89.03 439 LEU B C 1
ATOM 7812 O O . LEU B 1 459 ? 21.791 37.266 -13.187 1.00 95.59 439 LEU B O 1
ATOM 7817 N N . ASN B 1 460 ? 20.090 38.645 -12.770 1.00 87.49 440 ASN B N 1
ATOM 7818 C CA . ASN B 1 460 ? 21.015 39.735 -12.457 1.00 96.01 440 ASN B CA 1
ATOM 7819 C C . ASN B 1 460 ? 20.386 40.863 -11.673 1.00 87.49 440 ASN B C 1
ATOM 7820 O O . ASN B 1 460 ? 19.177 41.087 -11.740 1.00 85.26 440 ASN B O 1
ATOM 7825 N N . GLY B 1 461 ? 21.252 41.542 -10.918 1.00 81.14 441 GLY B N 1
ATOM 7826 C CA . GLY B 1 461 ? 20.919 42.705 -10.115 1.00 79.15 441 GLY B CA 1
ATOM 7827 C C . GLY B 1 461 ? 22.155 43.560 -9.922 1.00 82.91 441 GLY B C 1
ATOM 7828 O O . GLY B 1 461 ? 22.996 43.640 -10.826 1.00 78.60 441 GLY B O 1
ATOM 7829 N N . ILE B 1 462 ? 22.290 44.156 -8.737 1.00 93.08 442 ILE B N 1
ATOM 7830 C CA . ILE B 1 462 ? 23.246 45.260 -8.515 1.00 113.61 442 ILE B CA 1
ATOM 7831 C C . ILE B 1 462 ? 24.723 44.845 -8.654 1.00 120.68 442 ILE B C 1
ATOM 7832 O O . ILE B 1 462 ? 25.533 45.616 -9.186 1.00 138.47 442 ILE B O 1
ATOM 7837 N N . SER B 1 463 ? 25.061 43.640 -8.198 1.00 117.80 443 SER B N 1
ATOM 7838 C CA . SER B 1 463 ? 26.454 43.168 -8.134 1.00 111.50 443 SER B CA 1
ATOM 7839 C C . SER B 1 463 ? 27.275 44.108 -7.270 1.00 105.38 443 SER B C 1
ATOM 7840 O O . SER B 1 463 ? 28.379 44.515 -7.652 1.00 102.80 443 SER B O 1
ATOM 7843 N N . GLN B 1 464 ? 26.728 44.442 -6.100 1.00 101.07 444 GLN B N 1
ATOM 7844 C CA . GLN B 1 464 ? 27.416 45.345 -5.172 1.00 103.00 444 GLN B CA 1
ATOM 7845 C C . GLN B 1 464 ? 28.487 44.609 -4.367 1.00 98.45 444 GLN B C 1
ATOM 7846 O O . GLN B 1 464 ? 28.123 43.718 -3.595 1.00 97.35 444 GLN B O 1
ATOM 7852 N N . ASP B 1 465 ? 29.791 44.906 -4.532 1.00 98.06 445 ASP B N 1
ATOM 7853 C CA . ASP B 1 465 ? 30.389 45.833 -5.531 1.00 98.58 445 ASP B CA 1
ATOM 7854 C C . ASP B 1 465 ? 31.422 45.107 -6.421 1.00 80.85 445 ASP B C 1
ATOM 7855 O O . ASP B 1 465 ? 31.822 43.978 -6.147 1.00 65.18 445 ASP B O 1
ATOM 7860 N N . ASP B 1 466 ? 31.855 45.803 -7.468 1.00 79.04 446 ASP B N 1
ATOM 7861 C CA . ASP B 1 466 ? 32.473 45.179 -8.632 1.00 82.84 446 ASP B CA 1
ATOM 7862 C C . ASP B 1 466 ? 33.861 44.580 -8.429 1.00 71.78 446 ASP B C 1
ATOM 7863 O O . ASP B 1 466 ? 34.850 45.280 -8.249 1.00 58.92 446 ASP B O 1
ATOM 7868 N N . VAL B 1 467 ? 33.883 43.257 -8.538 1.00 71.68 447 VAL B N 1
ATOM 7869 C CA . VAL B 1 467 ? 35.078 42.435 -8.540 1.00 67.44 447 VAL B CA 1
ATOM 7870 C C . VAL B 1 467 ? 35.083 41.647 -9.857 1.00 53.30 447 VAL B C 1
ATOM 7871 O O . VAL B 1 467 ? 34.024 41.312 -10.361 1.00 35.20 447 VAL B O 1
ATOM 7875 N N . THR B 1 468 ? 36.272 41.386 -10.401 1.00 52.37 448 THR B N 1
ATOM 7876 C CA . THR B 1 468 ? 36.432 40.542 -11.588 1.00 56.40 448 THR B CA 1
ATOM 7877 C C . THR B 1 468 ? 37.701 39.703 -11.495 1.00 57.46 448 THR B C 1
ATOM 7878 O O . THR B 1 468 ? 38.651 40.123 -10.846 1.00 65.28 448 THR B O 1
ATOM 7882 N N . VAL B 1 469 ? 37.754 38.549 -12.163 1.00 61.22 449 VAL B N 1
ATOM 7883 C CA . VAL B 1 469 ? 38.993 37.746 -12.131 1.00 68.71 449 VAL B CA 1
ATOM 7884 C C . VAL B 1 469 ? 40.171 38.460 -12.800 1.00 69.61 449 VAL B C 1
ATOM 7885 O O . VAL B 1 469 ? 41.292 38.330 -12.349 1.00 83.40 449 VAL B O 1
ATOM 7889 N N . ALA B 1 470 ? 39.921 39.227 -13.846 1.00 68.69 450 ALA B N 1
ATOM 7890 C CA . ALA B 1 470 ? 40.982 39.992 -14.458 1.00 76.00 450 ALA B CA 1
ATOM 7891 C C . ALA B 1 470 ? 41.693 40.862 -13.413 1.00 87.15 450 ALA B C 1
ATOM 7892 O O . ALA B 1 470 ? 42.929 40.885 -13.352 1.00 100.14 450 ALA B O 1
ATOM 7894 N N . ASN B 1 471 ? 40.920 41.554 -12.580 1.00 91.81 451 ASN B N 1
ATOM 7895 C CA . ASN B 1 471 ? 41.484 42.461 -11.561 1.00 97.09 451 ASN B CA 1
ATOM 7896 C C . ASN B 1 471 ? 42.273 41.762 -10.436 1.00 90.00 451 ASN B C 1
ATOM 7897 O O . ASN B 1 471 ? 43.157 42.385 -9.848 1.00 97.61 451 ASN B O 1
ATOM 7902 N N . GLU B 1 472 ? 41.957 40.493 -10.150 1.00 73.59 452 GLU B N 1
ATOM 7903 C CA . GLU B 1 472 ? 42.514 39.768 -8.994 1.00 64.24 452 GLU B CA 1
ATOM 7904 C C . GLU B 1 472 ? 43.634 38.773 -9.290 1.00 65.41 452 GLU B C 1
ATOM 7905 O O . GLU B 1 472 ? 44.427 38.423 -8.412 1.00 74.38 452 GLU B O 1
ATOM 7911 N N . VAL B 1 473 ? 43.666 38.266 -10.505 1.00 65.16 453 VAL B N 1
ATOM 7912 C CA . VAL B 1 473 ? 44.723 37.374 -10.940 1.00 63.89 453 VAL B CA 1
ATOM 7913 C C . VAL B 1 473 ? 46.047 38.132 -11.137 1.00 66.16 453 VAL B C 1
ATOM 7914 O O . VAL B 1 473 ? 47.115 37.572 -10.932 1.00 68.96 453 VAL B O 1
ATOM 7918 N N . ASN B 1 474 ? 45.972 39.395 -11.537 1.00 73.93 454 ASN B N 1
ATOM 7919 C CA . ASN B 1 474 ? 47.163 40.227 -11.676 1.00 82.31 454 ASN B CA 1
ATOM 7920 C C . ASN B 1 474 ? 47.579 40.761 -10.314 1.00 80.55 454 ASN B C 1
ATOM 7921 O O . ASN B 1 474 ? 48.706 40.550 -9.882 1.00 73.10 454 ASN B O 1
ATOM 7926 N N . SER B 1 475 ? 46.657 41.470 -9.671 1.00 86.77 455 SER B N 1
ATOM 7927 C CA . SER B 1 475 ? 46.901 42.127 -8.387 1.00 96.98 455 SER B CA 1
ATOM 7928 C C . SER B 1 475 ? 47.217 41.083 -7.319 1.00 93.29 455 SER B C 1
ATOM 7929 O O . SER B 1 475 ? 46.333 40.333 -6.918 1.00 95.09 455 SER B O 1
ATOM 7932 N N . ASP B 1 476 ? 48.473 41.026 -6.870 1.00 91.84 456 ASP B N 1
ATOM 7933 C CA . ASP B 1 476 ? 48.855 40.056 -5.819 1.00 89.83 456 ASP B CA 1
ATOM 7934 C C . ASP B 1 476 ? 48.460 40.476 -4.394 1.00 73.97 456 ASP B C 1
ATOM 7935 O O . ASP B 1 476 ? 48.641 39.708 -3.467 1.00 74.74 456 ASP B O 1
ATOM 7940 N N . ASN B 1 477 ? 47.883 41.660 -4.237 1.00 67.88 457 ASN B N 1
ATOM 7941 C CA . ASN B 1 477 ? 47.152 42.030 -3.015 1.00 76.56 457 ASN B CA 1
ATOM 7942 C C . ASN B 1 477 ? 45.730 41.398 -2.858 1.00 72.42 457 ASN B C 1
ATOM 7943 O O . ASN B 1 477 ? 45.142 41.417 -1.764 1.00 58.08 457 ASN B O 1
ATOM 7948 N N . SER B 1 478 ? 45.196 40.818 -3.935 1.00 75.99 458 SER B N 1
ATOM 7949 C CA . SER B 1 478 ? 43.784 40.401 -3.989 1.00 76.82 458 SER B CA 1
ATOM 7950 C C . SER B 1 478 ? 43.455 39.166 -3.161 1.00 79.54 458 SER B C 1
ATOM 7951 O O . SER B 1 478 ? 44.340 38.381 -2.847 1.00 84.86 458 SER B O 1
ATOM 7954 N N . MET B 1 479 ? 42.156 38.998 -2.884 1.00 74.03 459 MET B N 1
ATOM 7955 C CA . MET B 1 479 ? 41.590 37.801 -2.254 1.00 66.59 459 MET B CA 1
ATOM 7956 C C . MET B 1 479 ? 42.000 36.527 -2.961 1.00 64.59 459 MET B C 1
ATOM 7957 O O . MET B 1 479 ? 42.484 35.575 -2.356 1.00 68.94 459 MET B O 1
ATOM 7962 N N . PHE B 1 480 ? 41.797 36.519 -4.263 1.00 62.86 460 PHE B N 1
ATOM 7963 C CA . PHE B 1 480 ? 42.171 35.389 -5.082 1.00 59.88 460 PHE B CA 1
ATOM 7964 C C . PHE B 1 480 ? 43.597 34.914 -4.803 1.00 61.88 460 PHE B C 1
ATOM 7965 O O . PHE B 1 480 ? 43.814 33.730 -4.562 1.00 68.50 460 PHE B O 1
ATOM 7973 N N . THR B 1 481 ? 44.564 35.827 -4.850 1.00 60.21 461 THR B N 1
ATOM 7974 C CA . THR B 1 481 ? 45.958 35.441 -4.690 1.00 64.48 461 THR B CA 1
ATOM 7975 C C . THR B 1 481 ? 46.182 34.889 -3.303 1.00 67.55 461 THR B C 1
ATOM 7976 O O . THR B 1 481 ? 47.021 33.993 -3.108 1.00 72.45 461 THR B O 1
ATOM 7980 N N . PHE B 1 482 ? 45.435 35.421 -2.337 1.00 67.03 462 PHE B N 1
ATOM 7981 C CA . PHE B 1 482 ? 45.476 34.890 -0.983 1.00 65.90 462 PHE B CA 1
ATOM 7982 C C . PHE B 1 482 ? 44.954 33.464 -0.972 1.00 58.72 462 PHE B C 1
ATOM 7983 O O . PHE B 1 482 ? 45.663 32.587 -0.463 1.00 58.32 462 PHE B O 1
ATOM 7991 N N . TYR B 1 483 ? 43.777 33.199 -1.557 1.00 46.89 463 TYR B N 1
ATOM 7992 C CA . TYR B 1 483 ? 43.315 31.782 -1.614 1.00 45.78 463 TYR B CA 1
ATOM 7993 C C . TYR B 1 483 ? 44.311 30.921 -2.379 1.00 47.01 463 TYR B C 1
ATOM 7994 O O . TYR B 1 483 ? 44.627 29.831 -1.914 1.00 55.44 463 TYR B O 1
ATOM 8003 N N . LYS B 1 484 ? 44.873 31.425 -3.482 1.00 45.63 464 LYS B N 1
ATOM 8004 C CA . LYS B 1 484 ? 45.895 30.651 -4.233 1.00 44.42 464 LYS B CA 1
ATOM 8005 C C . LYS B 1 484 ? 47.077 30.244 -3.366 1.00 41.38 464 LYS B C 1
ATOM 8006 O O . LYS B 1 484 ? 47.441 29.068 -3.298 1.00 39.79 464 LYS B O 1
ATOM 8012 N N . ASN B 1 485 ? 47.628 31.213 -2.648 1.00 43.81 465 ASN B N 1
ATOM 8013 C CA . ASN B 1 485 ? 48.754 30.930 -1.762 1.00 49.12 465 ASN B CA 1
ATOM 8014 C C . ASN B 1 485 ? 48.330 30.063 -0.559 1.00 46.64 465 ASN B C 1
ATOM 8015 O O . ASN B 1 485 ? 49.012 29.088 -0.229 1.00 41.67 465 ASN B O 1
ATOM 8020 N N . MET B 1 486 ? 47.167 30.378 0.014 1.00 45.73 466 MET B N 1
ATOM 8021 C CA . MET B 1 486 ? 46.558 29.583 1.080 1.00 46.08 466 MET B CA 1
ATOM 8022 C C . MET B 1 486 ? 46.343 28.147 0.705 1.00 51.14 466 MET B C 1
ATOM 8023 O O . MET B 1 486 ? 46.524 27.258 1.536 1.00 51.70 466 MET B O 1
ATOM 8028 N N . LEU B 1 487 ? 45.939 27.911 -0.543 1.00 60.80 467 LEU B N 1
ATOM 8029 C CA . LEU B 1 487 ? 45.693 26.548 -1.011 1.00 66.39 467 LEU B CA 1
ATOM 8030 C C . LEU B 1 487 ? 46.979 25.783 -1.259 1.00 74.28 467 LEU B C 1
ATOM 8031 O O . LEU B 1 487 ? 47.017 24.574 -0.993 1.00 80.80 467 LEU B O 1
ATOM 8036 N N . ASN B 1 488 ? 48.029 26.464 -1.731 1.00 70.74 468 ASN B N 1
ATOM 8037 C CA . ASN B 1 488 ? 49.326 25.797 -1.887 1.00 71.96 468 ASN B CA 1
ATOM 8038 C C . ASN B 1 488 ? 49.957 25.414 -0.544 1.00 71.39 468 ASN B C 1
ATOM 8039 O O . ASN B 1 488 ? 50.630 24.390 -0.445 1.00 81.18 468 ASN B O 1
ATOM 8044 N N . LEU B 1 489 ? 49.710 26.203 0.491 1.00 66.24 469 LEU B N 1
ATOM 8045 C CA . LEU B 1 489 ? 50.100 25.827 1.849 1.00 61.75 469 LEU B CA 1
ATOM 8046 C C . LEU B 1 489 ? 49.309 24.633 2.358 1.00 62.20 469 LEU B C 1
ATOM 8047 O O . LEU B 1 489 ? 49.866 23.758 3.005 1.00 65.65 469 LEU B O 1
ATOM 8052 N N . LYS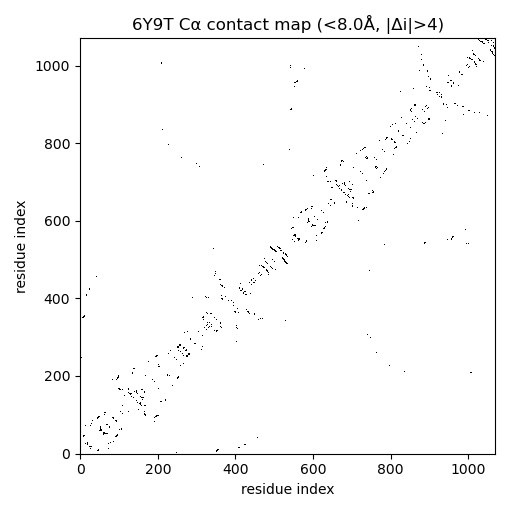 B 1 490 ? 48.010 24.603 2.084 1.00 63.39 470 LYS B N 1
ATOM 8053 C CA . LYS B 1 490 ? 47.159 23.499 2.552 1.00 66.74 470 LYS B CA 1
ATOM 8054 C C . LYS B 1 490 ? 47.627 22.137 2.018 1.00 62.29 470 LYS B C 1
ATOM 8055 O O . LYS B 1 490 ? 47.527 21.137 2.708 1.00 55.06 470 LYS B O 1
ATOM 8061 N N . LYS B 1 491 ? 48.166 22.128 0.804 1.00 65.91 471 LYS B N 1
ATOM 8062 C CA . LYS B 1 491 ? 48.713 20.917 0.196 1.00 70.46 471 LYS B CA 1
ATOM 8063 C C . LYS B 1 491 ? 49.867 20.298 0.972 1.00 79.16 471 LYS B C 1
ATOM 8064 O O . LYS B 1 491 ? 50.056 19.078 0.910 1.00 90.12 471 LYS B O 1
ATOM 8070 N N . GLU B 1 492 ? 50.613 21.118 1.717 1.00 85.21 472 GLU B N 1
ATOM 8071 C CA . GLU B 1 492 ? 51.774 20.643 2.493 1.00 89.87 472 GLU B CA 1
ATOM 8072 C C . GLU B 1 492 ? 51.394 19.544 3.485 1.00 86.61 472 GLU B C 1
ATOM 8073 O O . GLU B 1 492 ? 50.315 19.577 4.080 1.00 74.26 472 GLU B O 1
ATOM 8079 N N . LYS B 1 493 ? 52.316 18.594 3.650 1.00 90.84 473 LYS B N 1
ATOM 8080 C CA . LYS B 1 493 ? 52.124 17.392 4.470 1.00 88.01 473 LYS B CA 1
ATOM 8081 C C . LYS B 1 493 ? 51.708 17.729 5.873 1.00 83.13 473 LYS B C 1
ATOM 8082 O O . LYS B 1 493 ? 51.029 16.937 6.516 1.00 96.87 473 LYS B O 1
ATOM 8088 N N . LEU B 1 494 ? 52.159 18.879 6.361 1.00 72.29 474 LEU B N 1
ATOM 8089 C CA . LEU B 1 494 ? 51.779 19.352 7.673 1.00 73.87 474 LEU B CA 1
ATOM 8090 C C . LEU B 1 494 ? 50.261 19.556 7.756 1.00 76.10 474 LEU B C 1
ATOM 8091 O O . LEU B 1 494 ? 49.595 19.013 8.643 1.00 66.49 474 LEU B O 1
ATOM 8096 N N . PHE B 1 495 ? 49.730 20.319 6.803 1.00 84.26 475 PHE B N 1
ATOM 8097 C CA . PHE B 1 495 ? 48.331 20.755 6.833 1.00 83.14 475 PHE B CA 1
ATOM 8098 C C . PHE B 1 495 ? 47.374 19.766 6.201 1.00 88.84 475 PHE B C 1
ATOM 8099 O O . PHE B 1 495 ? 46.158 19.921 6.365 1.00 102.48 475 PHE B O 1
ATOM 8107 N N . GLN B 1 496 ? 47.885 18.768 5.479 1.00 82.85 476 GLN B N 1
ATOM 8108 C CA . GLN B 1 496 ? 47.012 17.734 4.940 1.00 80.46 476 GLN B CA 1
ATOM 8109 C C . GLN B 1 496 ? 46.851 16.618 5.959 1.00 80.41 476 GLN B C 1
ATOM 8110 O O . GLN B 1 496 ? 45.721 16.260 6.312 1.00 96.83 476 GLN B O 1
ATOM 8116 N N . ASP B 1 497 ? 47.969 16.093 6.453 1.00 79.08 477 ASP B N 1
ATOM 8117 C CA . ASP B 1 497 ? 47.956 14.888 7.295 1.00 78.91 477 ASP B CA 1
ATOM 8118 C C . ASP B 1 497 ? 48.195 15.116 8.802 1.00 69.28 477 ASP B C 1
ATOM 8119 O O . ASP B 1 497 ? 47.936 14.218 9.602 1.00 77.84 477 ASP B O 1
ATOM 8124 N N . GLY B 1 498 ? 48.624 16.311 9.198 1.00 63.83 478 GLY B N 1
ATOM 8125 C CA . GLY B 1 498 ? 48.968 16.577 10.598 1.00 63.66 478 GLY B CA 1
ATOM 8126 C C . GLY B 1 498 ? 47.774 16.565 11.530 1.00 63.48 478 GLY B C 1
ATOM 8127 O O . GLY B 1 498 ? 46.643 16.767 11.088 1.00 62.58 478 GLY B O 1
ATOM 8128 N N . THR B 1 499 ? 48.027 16.332 12.814 1.00 66.09 479 THR B N 1
ATOM 8129 C CA . THR B 1 499 ? 46.976 16.375 13.835 1.00 70.44 479 THR B CA 1
ATOM 8130 C C . THR B 1 499 ? 46.600 17.795 14.111 1.00 67.57 479 THR B C 1
ATOM 8131 O O . THR B 1 499 ? 47.354 18.711 13.789 1.00 70.81 479 THR B O 1
ATOM 8135 N N . TYR B 1 500 ? 45.445 17.962 14.733 1.00 63.99 480 TYR B N 1
ATOM 8136 C CA . TYR B 1 500 ? 44.913 19.276 14.989 1.00 75.38 480 TYR B CA 1
ATOM 8137 C C . TYR B 1 500 ? 44.649 19.329 16.451 1.00 81.84 480 TYR B C 1
ATOM 8138 O O . TYR B 1 500 ? 44.193 18.359 17.049 1.00 84.34 480 TYR B O 1
ATOM 8147 N N . TYR B 1 501 ? 44.948 20.490 17.016 1.00 89.17 481 TYR B N 1
ATOM 8148 C CA . TYR B 1 501 ? 44.662 20.773 18.394 1.00 92.96 481 TYR B CA 1
ATOM 8149 C C . TYR B 1 501 ? 44.346 22.281 18.460 1.00 79.91 481 TYR B C 1
ATOM 8150 O O . TYR B 1 501 ? 45.166 23.117 18.065 1.00 69.78 481 TYR B O 1
ATOM 8159 N N . MET B 1 502 ? 43.144 22.603 18.932 1.00 72.47 482 MET B N 1
ATOM 8160 C CA . MET B 1 502 ? 42.743 23.988 19.155 1.00 77.23 482 MET B CA 1
ATOM 8161 C C . MET B 1 502 ? 43.388 24.570 20.424 1.00 81.79 482 MET B C 1
ATOM 8162 O O . MET B 1 502 ? 43.258 23.980 21.500 1.00 85.14 482 MET B O 1
ATOM 8167 N N . ILE B 1 503 ? 44.049 25.727 20.306 1.00 83.46 483 ILE B N 1
ATOM 8168 C CA . ILE B 1 503 ? 44.756 26.359 21.435 1.00 77.76 483 ILE B CA 1
ATOM 8169 C C . ILE B 1 503 ? 43.749 26.977 22.385 1.00 88.60 483 ILE B C 1
ATOM 8170 O O . ILE B 1 503 ? 42.694 27.430 21.959 1.00 95.12 483 ILE B O 1
ATOM 8175 N N . SER B 1 504 ? 44.089 26.979 23.674 1.00 110.96 484 SER B N 1
ATOM 8176 C CA . SER B 1 504 ? 43.297 27.643 24.703 1.00 124.40 484 SER B CA 1
ATOM 8177 C C . SER B 1 504 ? 42.920 29.032 24.233 1.00 130.73 484 SER B C 1
ATOM 8178 O O . SER B 1 504 ? 43.679 29.720 23.536 1.00 137.52 484 SER B O 1
ATOM 8181 N N . THR B 1 505 ? 41.730 29.436 24.639 1.00 137.72 485 THR B N 1
ATOM 8182 C CA . THR B 1 505 ? 40.915 30.351 23.858 1.00 136.11 485 THR B CA 1
ATOM 8183 C C . THR B 1 505 ? 40.999 31.849 24.174 1.00 120.22 485 THR B C 1
ATOM 8184 O O . THR B 1 505 ? 40.579 32.286 25.235 1.00 105.09 485 THR B O 1
ATOM 8188 N N . GLY B 1 506 ? 41.508 32.638 23.235 1.00 115.75 486 GLY B N 1
ATOM 8189 C CA . GLY B 1 506 ? 41.085 34.027 23.161 1.00 130.50 486 GLY B CA 1
ATOM 8190 C C . GLY B 1 506 ? 39.647 33.966 22.642 1.00 142.80 486 GLY B C 1
ATOM 8191 O O . GLY B 1 506 ? 39.422 33.476 21.546 1.00 164.45 486 GLY B O 1
ATOM 8192 N N . LYS B 1 507 ? 38.674 34.498 23.378 1.00 139.94 487 LYS B N 1
ATOM 8193 C CA . LYS B 1 507 ? 37.246 34.421 22.964 1.00 127.33 487 LYS B CA 1
ATOM 8194 C C . LYS B 1 507 ? 37.061 35.467 21.856 1.00 121.96 487 LYS B C 1
ATOM 8195 O O . LYS B 1 507 ? 36.191 35.352 20.996 1.00 104.59 487 LYS B O 1
ATOM 8201 N N . ASP B 1 508 ? 37.899 36.501 21.926 1.00 122.43 488 ASP B N 1
ATOM 8202 C CA . ASP B 1 508 ? 38.321 37.300 20.776 1.00 112.21 488 ASP B CA 1
ATOM 8203 C C . ASP B 1 508 ? 38.749 36.544 19.536 1.00 106.57 488 ASP B C 1
ATOM 8204 O O . ASP B 1 508 ? 38.314 36.892 18.471 1.00 114.50 488 ASP B O 1
ATOM 8209 N N . SER B 1 509 ? 39.642 35.565 19.668 1.00 109.36 489 SER B N 1
ATOM 8210 C CA . SER B 1 509 ? 40.376 35.003 18.521 1.00 111.58 489 SER B CA 1
ATOM 8211 C C . SER B 1 509 ? 40.398 33.467 18.401 1.00 106.27 489 SER B C 1
ATOM 8212 O O . SER B 1 509 ? 40.577 32.749 19.386 1.00 116.84 489 SER B O 1
ATOM 8215 N N . TYR B 1 510 ? 40.297 33.002 17.162 1.00 93.64 490 TYR B N 1
ATOM 8216 C CA . TYR B 1 510 ? 40.418 31.596 16.820 1.00 85.69 490 TYR B CA 1
ATOM 8217 C C . TYR B 1 510 ? 41.905 31.288 16.565 1.00 92.78 490 TYR B C 1
ATOM 8218 O O . TYR B 1 510 ? 42.574 31.999 15.795 1.00 93.06 490 TYR B O 1
ATOM 8227 N N . VAL B 1 511 ? 42.415 30.249 17.231 1.00 88.31 491 VAL B N 1
ATOM 8228 C CA . VAL B 1 511 ? 43.828 29.848 17.124 1.00 75.83 491 VAL B CA 1
ATOM 8229 C C . VAL B 1 511 ? 43.964 28.341 17.386 1.00 68.54 491 VAL B C 1
ATOM 8230 O O . VAL B 1 511 ? 43.261 27.785 18.226 1.00 64.48 491 VAL B O 1
ATOM 8234 N N . TYR B 1 512 ? 44.863 27.697 16.654 1.00 63.84 492 TYR B N 1
ATOM 8235 C CA . TYR B 1 512 ? 45.045 26.250 16.734 1.00 58.81 492 TYR B CA 1
ATOM 8236 C C . TYR B 1 512 ? 46.436 25.852 16.238 1.00 68.00 492 TYR B C 1
ATOM 8237 O O . TYR B 1 512 ? 47.188 26.680 15.680 1.00 69.74 492 TYR B O 1
ATOM 8246 N N . GLN B 1 513 ? 46.778 24.584 16.443 1.00 70.90 493 GLN B N 1
ATOM 8247 C CA . GLN B 1 513 ? 48.093 24.065 16.088 1.00 72.64 493 GLN B CA 1
ATOM 8248 C C . GLN B 1 513 ? 47.967 22.791 15.275 1.00 64.66 493 GLN B C 1
ATOM 8249 O O . GLN B 1 513 ? 47.120 21.933 15.560 1.00 53.32 493 GLN B O 1
ATOM 8255 N N . ARG B 1 514 ? 48.829 22.690 14.270 1.00 64.54 494 ARG B N 1
ATOM 8256 C CA . ARG B 1 514 ? 48.918 21.525 13.409 1.00 73.54 494 ARG B CA 1
ATOM 8257 C C . ARG B 1 514 ? 50.301 20.978 13.581 1.00 83.57 494 ARG B C 1
ATOM 8258 O O . ARG B 1 514 ? 51.260 21.746 13.569 1.00 91.94 494 ARG B O 1
ATOM 8266 N N . ASP B 1 515 ? 50.409 19.659 13.770 1.00 96.95 495 ASP B N 1
ATOM 8267 C CA . ASP B 1 515 ? 51.712 19.005 14.016 1.00 91.29 495 ASP B CA 1
ATOM 8268 C C . ASP B 1 515 ? 51.824 17.602 13.379 1.00 81.53 495 ASP B C 1
ATOM 8269 O O . ASP B 1 515 ? 50.930 16.762 13.534 1.00 76.02 495 ASP B O 1
ATOM 8274 N N . LEU B 1 516 ? 52.924 17.399 12.648 1.00 77.04 496 LEU B N 1
ATOM 8275 C CA . LEU B 1 516 ? 53.355 16.091 12.162 1.00 85.46 496 LEU B CA 1
ATOM 8276 C C . LEU B 1 516 ? 54.108 15.296 13.260 1.00 95.81 496 LEU B C 1
ATOM 8277 O O . LEU B 1 516 ? 54.443 14.122 13.061 1.00 98.89 496 LEU B O 1
ATOM 8282 N N . GLY B 1 517 ? 54.396 15.939 14.400 1.00 104.12 497 GLY B N 1
ATOM 8283 C CA . GLY B 1 517 ? 55.191 15.371 15.486 1.00 90.54 497 GLY B CA 1
ATOM 8284 C C . GLY B 1 517 ? 56.556 16.000 15.291 1.00 94.79 497 GLY B C 1
ATOM 8285 O O . GLY B 1 517 ? 57.057 16.720 16.159 1.00 93.26 497 GLY B O 1
ATOM 8286 N N . ASN B 1 518 ? 57.140 15.709 14.126 1.00 93.89 498 ASN B N 1
ATOM 8287 C CA . ASN B 1 518 ? 58.430 16.216 13.716 1.00 89.36 498 ASN B CA 1
ATOM 8288 C C . ASN B 1 518 ? 58.434 17.716 13.569 1.00 90.10 498 ASN B C 1
ATOM 8289 O O . ASN B 1 518 ? 59.332 18.405 14.051 1.00 91.55 498 ASN B O 1
ATOM 8294 N N . GLU B 1 519 ? 57.415 18.214 12.887 1.00 95.99 499 GLU B N 1
ATOM 8295 C CA . GLU B 1 519 ? 57.264 19.649 12.631 1.00 97.55 499 GLU B CA 1
ATOM 8296 C C . GLU B 1 519 ? 55.929 20.113 13.195 1.00 96.70 499 GLU B C 1
ATOM 8297 O O . GLU B 1 519 ? 55.058 19.294 13.511 1.00 93.36 499 GLU B O 1
ATOM 8303 N N . SER B 1 520 ? 55.786 21.429 13.322 1.00 95.48 500 SER B N 1
ATOM 8304 C CA . SER B 1 520 ? 54.673 22.032 14.060 1.00 95.09 500 SER B CA 1
ATOM 8305 C C . SER B 1 520 ? 54.458 23.487 13.609 1.00 93.48 500 SER B C 1
ATOM 8306 O O . SER B 1 520 ? 55.429 24.187 13.289 1.00 101.34 500 SER B O 1
ATOM 8309 N N . ALA B 1 521 ? 53.194 23.927 13.596 1.00 85.15 501 ALA B N 1
ATOM 8310 C CA . ALA B 1 521 ? 52.825 25.308 13.230 1.00 73.75 501 ALA B CA 1
ATOM 8311 C C . ALA B 1 521 ? 51.570 25.781 13.948 1.00 71.35 501 ALA B C 1
ATOM 8312 O O . ALA B 1 521 ? 50.725 24.970 14.367 1.00 61.27 501 ALA B O 1
ATOM 8314 N N . ILE B 1 522 ? 51.451 27.098 14.059 1.00 65.99 502 ILE B N 1
ATOM 8315 C CA . ILE B 1 522 ? 50.325 27.705 14.716 1.00 70.82 502 ILE B CA 1
ATOM 8316 C C . ILE B 1 522 ? 49.630 28.679 13.773 1.00 77.40 502 ILE B C 1
ATOM 8317 O O . ILE B 1 522 ? 50.253 29.571 13.199 1.00 74.54 502 ILE B O 1
ATOM 8322 N N . VAL B 1 523 ? 48.327 28.463 13.615 1.00 83.73 503 VAL B N 1
ATOM 8323 C CA . VAL B 1 523 ? 47.426 29.380 12.939 1.00 84.67 503 VAL B CA 1
ATOM 8324 C C . VAL B 1 523 ? 46.759 30.201 14.027 1.00 76.21 503 VAL B C 1
ATOM 8325 O O . VAL B 1 523 ? 46.291 29.641 15.023 1.00 59.83 503 VAL B O 1
ATOM 8329 N N . ALA B 1 524 ? 46.697 31.511 13.803 1.00 69.87 504 ALA B N 1
ATOM 8330 C CA . ALA B 1 524 ? 46.076 32.412 14.742 1.00 73.93 504 ALA B CA 1
ATOM 8331 C C . ALA B 1 524 ? 45.349 33.503 13.985 1.00 67.92 504 ALA B C 1
ATOM 8332 O O . ALA B 1 524 ? 45.967 34.164 13.144 1.00 51.18 504 ALA B O 1
ATOM 8334 N N . VAL B 1 525 ? 44.064 33.697 14.323 1.00 65.70 505 VAL B N 1
ATOM 8335 C CA . VAL B 1 525 ? 43.192 34.606 13.608 1.00 73.90 505 VAL B CA 1
ATOM 8336 C C . VAL B 1 525 ? 42.393 35.462 14.572 1.00 78.00 505 VAL B C 1
ATOM 8337 O O . VAL B 1 525 ? 41.693 34.951 15.444 1.00 70.01 505 VAL B O 1
ATOM 8341 N N . SER B 1 526 ? 42.491 36.779 14.362 1.00 84.72 506 SER B N 1
ATOM 8342 C CA . SER B 1 526 ? 41.739 37.778 15.121 1.00 84.78 506 SER B CA 1
ATOM 8343 C C . SER B 1 526 ? 40.316 37.812 14.614 1.00 74.29 506 SER B C 1
ATOM 8344 O O . SER B 1 526 ? 40.101 37.900 13.411 1.00 76.53 506 SER B O 1
ATOM 8347 N N . LEU B 1 527 ? 39.361 37.766 15.536 1.00 71.22 507 LEU B N 1
ATOM 8348 C CA . LEU B 1 527 ? 37.948 37.974 15.218 1.00 78.33 507 LEU B CA 1
ATOM 8349 C C . LEU B 1 527 ? 37.441 39.267 15.805 1.00 92.24 507 LEU B C 1
ATOM 8350 O O . LEU B 1 527 ? 36.226 39.472 15.857 1.00 100.29 507 LEU B O 1
ATOM 8355 N N . SER B 1 528 ? 38.351 40.133 16.259 1.00 102.63 508 SER B N 1
ATOM 8356 C CA . SER B 1 528 ? 37.972 41.424 16.825 1.00 112.41 508 SER B CA 1
ATOM 8357 C C . SER B 1 528 ? 38.246 42.517 15.796 1.00 115.93 508 SER B C 1
ATOM 8358 O O . SER B 1 528 ? 39.202 42.422 15.022 1.00 118.56 508 SER B O 1
ATOM 8361 N N . ASN B 1 529 ? 37.429 43.566 15.844 1.00 114.35 509 ASN B N 1
ATOM 8362 C CA . ASN B 1 529 ? 37.675 44.797 15.088 1.00 114.85 509 ASN B CA 1
ATOM 8363 C C . ASN B 1 529 ? 38.747 45.725 15.744 1.00 111.48 509 ASN B C 1
ATOM 8364 O O . ASN B 1 529 ? 39.164 46.697 15.116 1.00 103.89 509 ASN B O 1
ATOM 8369 N N . LYS B 1 530 ? 39.120 45.460 17.006 1.00 108.08 510 LYS B N 1
ATOM 8370 C CA . LYS B 1 530 ? 40.205 46.147 17.735 1.00 102.05 510 LYS B CA 1
ATOM 8371 C C . LYS B 1 530 ? 41.435 45.272 17.664 1.00 99.64 510 LYS B C 1
ATOM 8372 O O . LYS B 1 530 ? 41.295 44.054 17.734 1.00 109.38 510 LYS B O 1
ATOM 8378 N N . LYS B 1 531 ? 42.626 45.855 17.497 1.00 96.01 511 LYS B N 1
ATOM 8379 C CA . LYS B 1 531 ? 43.853 45.042 17.455 1.00 106.01 511 LYS B CA 1
ATOM 8380 C C . LYS B 1 531 ? 44.078 44.346 18.808 1.00 112.39 511 LYS B C 1
ATOM 8381 O O . LYS B 1 531 ? 43.758 44.918 19.855 1.00 119.55 511 LYS B O 1
ATOM 8387 N N . ILE B 1 532 ? 44.565 43.099 18.769 1.00 101.52 512 ILE B N 1
ATOM 8388 C CA . ILE B 1 532 ? 44.679 42.268 19.969 1.00 91.38 512 ILE B CA 1
ATOM 8389 C C . ILE B 1 532 ? 45.927 41.419 19.989 1.00 92.58 512 ILE B C 1
ATOM 8390 O O . ILE B 1 532 ? 46.538 41.158 18.950 1.00 77.06 512 ILE B O 1
ATOM 8395 N N . SER B 1 533 ? 46.228 40.945 21.205 1.00 99.71 513 SER B N 1
ATOM 8396 C CA . SER B 1 533 ? 47.500 40.336 21.568 1.00 96.40 513 SER B CA 1
ATOM 8397 C C . SER B 1 533 ? 47.369 38.889 22.048 1.00 96.39 513 SER B C 1
ATOM 8398 O O . SER B 1 533 ? 46.370 38.511 22.670 1.00 97.50 513 SER B O 1
ATOM 8401 N N . ILE B 1 534 ? 48.419 38.114 21.787 1.00 95.03 514 ILE B N 1
ATOM 8402 C CA . ILE B 1 534 ? 48.407 36.658 21.872 1.00 96.79 514 ILE B CA 1
ATOM 8403 C C . ILE B 1 534 ? 49.678 36.212 22.572 1.00 101.12 514 ILE B C 1
ATOM 8404 O O . ILE B 1 534 ? 50.768 36.640 22.178 1.00 108.53 514 ILE B O 1
ATOM 8409 N N . ASP B 1 535 ? 49.543 35.358 23.593 1.00 108.03 515 ASP B N 1
ATOM 8410 C CA . ASP B 1 535 ? 50.704 34.761 24.287 1.00 113.44 515 ASP B CA 1
ATOM 8411 C C . ASP B 1 535 ? 50.996 33.369 23.710 1.00 100.00 515 ASP B C 1
ATOM 8412 O O . ASP B 1 535 ? 50.101 32.526 23.688 1.00 93.05 515 ASP B O 1
ATOM 8417 N N . LEU B 1 536 ? 52.235 33.141 23.265 1.00 94.72 516 LEU B N 1
ATOM 8418 C CA . LEU B 1 536 ? 52.621 31.902 22.585 1.00 100.46 516 LEU B CA 1
ATOM 8419 C C . LEU B 1 536 ? 54.143 31.689 22.574 1.00 98.46 516 LEU B C 1
ATOM 8420 O O . LEU B 1 536 ? 54.884 32.650 22.710 1.00 88.67 516 LEU B O 1
ATOM 8425 N N . PRO B 1 537 ? 54.610 30.436 22.355 1.00 111.19 517 PRO B N 1
ATOM 8426 C CA . PRO B 1 537 ? 56.050 30.124 22.297 1.00 118.32 517 PRO B CA 1
ATOM 8427 C C . PRO B 1 537 ? 56.914 30.950 21.343 1.00 115.55 517 PRO B C 1
ATOM 8428 O O . PRO B 1 537 ? 56.401 31.652 20.473 1.00 108.27 517 PRO B O 1
ATOM 8432 N N . GLU B 1 538 ? 58.229 30.813 21.518 1.00 122.39 518 GLU B N 1
ATOM 8433 C CA . GLU B 1 538 ? 59.235 31.696 20.924 1.00 128.35 518 GLU B CA 1
ATOM 8434 C C . GLU B 1 538 ? 59.021 33.123 21.430 1.00 137.01 518 GLU B C 1
ATOM 8435 O O . GLU B 1 538 ? 59.480 34.083 20.830 1.00 140.42 518 GLU B O 1
ATOM 8441 N N . GLU B 1 543 ? 60.179 31.312 14.411 1.00 76.86 523 GLU B N 1
ATOM 8442 C CA . GLU B 1 543 ? 58.744 31.422 14.253 1.00 78.45 523 GLU B CA 1
ATOM 8443 C C . GLU B 1 543 ? 58.444 32.002 12.847 1.00 85.58 523 GLU B C 1
ATOM 8444 O O . GLU B 1 543 ? 58.264 33.198 12.707 1.00 97.75 523 GLU B O 1
ATOM 8450 N N . LEU B 1 544 ? 58.387 31.135 11.824 1.00 88.55 524 LEU B N 1
ATOM 8451 C CA . LEU B 1 544 ? 58.385 31.521 10.382 1.00 86.48 524 LEU B CA 1
ATOM 8452 C C . LEU B 1 544 ? 56.976 31.720 9.766 1.00 91.10 524 LEU B C 1
ATOM 8453 O O . LEU B 1 544 ? 56.103 30.887 9.961 1.00 91.02 524 LEU B O 1
ATOM 8458 N N . LEU B 1 545 ? 56.772 32.805 9.005 1.00 101.54 525 LEU B N 1
ATOM 8459 C CA . LEU B 1 545 ? 55.458 33.130 8.380 1.00 109.13 525 LEU B CA 1
ATOM 8460 C C . LEU B 1 545 ? 55.396 32.800 6.881 1.00 119.41 525 LEU B C 1
ATOM 8461 O O . LEU B 1 545 ? 56.421 32.831 6.196 1.00 113.02 525 LEU B O 1
ATOM 8466 N N . LYS B 1 546 ? 54.167 32.556 6.389 1.00 127.97 526 LYS B N 1
ATOM 8467 C CA . LYS B 1 546 ? 53.866 32.272 4.956 1.00 114.22 526 LYS B CA 1
ATOM 8468 C C . LYS B 1 546 ? 52.583 32.954 4.475 1.00 112.06 526 LYS B C 1
ATOM 8469 O O . LYS B 1 546 ? 52.611 33.677 3.474 1.00 126.62 526 LYS B O 1
ATOM 8475 N N . ALA B 1 547 ? 51.471 32.733 5.178 1.00 100.42 527 ALA B N 1
ATOM 8476 C CA . ALA B 1 547 ? 50.233 33.432 4.894 1.00 99.31 527 ALA B CA 1
ATOM 8477 C C . ALA B 1 547 ? 50.015 34.414 6.042 1.00 91.20 527 ALA B C 1
ATOM 8478 O O . ALA B 1 547 ? 50.179 34.055 7.203 1.00 81.68 527 ALA B O 1
ATOM 8480 N N . GLY B 1 548 ? 49.657 35.652 5.719 1.00 89.09 528 GLY B N 1
ATOM 8481 C CA . GLY B 1 548 ? 49.476 36.675 6.742 1.00 96.30 528 GLY B CA 1
ATOM 8482 C C . GLY B 1 548 ? 49.141 38.043 6.146 1.00 111.21 528 GLY B C 1
ATOM 8483 O O . GLY B 1 548 ? 49.306 38.247 4.948 1.00 131.29 528 GLY B O 1
ATOM 8484 N N . GLU B 1 549 ? 48.635 38.970 6.980 1.00 123.16 529 GLU B N 1
ATOM 8485 C CA . GLU B 1 549 ? 48.244 40.357 6.568 1.00 106.18 529 GLU B CA 1
ATOM 8486 C C . GLU B 1 549 ? 48.396 41.464 7.672 1.00 105.53 529 GLU B C 1
ATOM 8487 O O . GLU B 1 549 ? 47.397 42.036 8.101 1.00 95.42 529 GLU B O 1
ATOM 8493 N N . TYR B 1 550 ? 49.643 41.744 8.103 1.00 116.24 530 TYR B N 1
ATOM 8494 C CA . TYR B 1 550 ? 50.032 42.785 9.125 1.00 110.63 530 TYR B CA 1
ATOM 8495 C C . TYR B 1 550 ? 50.021 42.368 10.626 1.00 102.99 530 TYR B C 1
ATOM 8496 O O . TYR B 1 550 ? 48.931 42.240 11.206 1.00 80.28 530 TYR B O 1
ATOM 8505 N N . GLN B 1 551 ? 51.217 42.180 11.233 1.00 100.78 531 GLN B N 1
ATOM 8506 C CA . GLN B 1 551 ? 51.366 41.745 12.664 1.00 102.35 531 GLN B CA 1
ATOM 8507 C C . GLN B 1 551 ? 52.750 42.049 13.346 1.00 104.41 531 GLN B C 1
ATOM 8508 O O . GLN B 1 551 ? 53.667 42.564 12.709 1.00 104.24 531 GLN B O 1
ATOM 8514 N N . LEU B 1 552 ? 52.870 41.707 14.635 1.00 98.81 532 LEU B N 1
ATOM 8515 C CA . LEU B 1 552 ? 54.056 41.994 15.457 1.00 108.94 532 LEU B CA 1
ATOM 8516 C C . LEU B 1 552 ? 54.844 40.704 15.794 1.00 111.36 532 LEU B C 1
ATOM 8517 O O . LEU B 1 552 ? 54.242 39.684 15.974 1.00 104.58 532 LEU B O 1
ATOM 8522 N N . THR B 1 553 ? 56.170 40.779 15.973 1.00 122.51 533 THR B N 1
ATOM 8523 C CA . THR B 1 553 ? 57.098 39.611 15.871 1.00 120.33 533 THR B CA 1
ATOM 8524 C C . THR B 1 553 ? 57.863 39.131 17.152 1.00 118.33 533 THR B C 1
ATOM 8525 O O . THR B 1 553 ? 58.714 38.248 17.055 1.00 126.04 533 THR B O 1
ATOM 8529 N N . ASN B 1 554 ? 57.540 39.661 18.333 1.00 116.30 534 ASN B N 1
ATOM 8530 C CA . ASN B 1 554 ? 58.465 39.641 19.498 1.00 114.53 534 ASN B CA 1
ATOM 8531 C C . ASN B 1 554 ? 58.666 38.317 20.248 1.00 113.35 534 ASN B C 1
ATOM 8532 O O . ASN B 1 554 ? 59.770 38.002 20.696 1.00 105.79 534 ASN B O 1
ATOM 8537 N N . GLY B 1 555 ? 57.604 37.542 20.360 1.00 115.33 535 GLY B N 1
ATOM 8538 C CA . GLY B 1 555 ? 57.545 36.418 21.288 1.00 107.27 535 GLY B CA 1
ATOM 8539 C C . GLY B 1 555 ? 56.134 36.384 21.808 1.00 108.80 535 GLY B C 1
ATOM 8540 O O . GLY B 1 555 ? 55.502 35.324 21.852 1.00 101.98 535 GLY B O 1
ATOM 8541 N N . LYS B 1 556 ? 55.652 37.562 22.210 1.00 114.97 536 LYS B N 1
ATOM 8542 C CA . LYS B 1 556 ? 54.216 37.831 22.277 1.00 117.34 536 LYS B CA 1
ATOM 8543 C C . LYS B 1 556 ? 53.800 38.351 20.911 1.00 120.28 536 LYS B C 1
ATOM 8544 O O . LYS B 1 556 ? 54.601 38.991 20.226 1.00 108.84 536 LYS B O 1
ATOM 8550 N N . LEU B 1 557 ? 52.540 38.110 20.543 1.00 120.43 537 LEU B N 1
ATOM 8551 C CA . LEU B 1 557 ? 52.029 38.468 19.219 1.00 115.95 537 LEU B CA 1
ATOM 8552 C C . LEU B 1 557 ? 50.833 39.442 19.263 1.00 120.49 537 LEU B C 1
ATOM 8553 O O . LEU B 1 557 ? 49.873 39.193 19.999 1.00 120.03 537 LEU B O 1
ATOM 8558 N N . THR B 1 558 ? 50.873 40.491 18.423 1.00 116.82 538 THR B N 1
ATOM 8559 C CA . THR B 1 558 ? 49.796 41.489 18.286 1.00 106.25 538 THR B CA 1
ATOM 8560 C C . THR B 1 558 ? 49.317 41.514 16.846 1.00 100.48 538 THR B C 1
ATOM 8561 O O . THR B 1 558 ? 50.129 41.640 15.928 1.00 85.14 538 THR B O 1
ATOM 8565 N N . LEU B 1 559 ? 48.000 41.408 16.661 1.00 101.90 539 LEU B N 1
ATOM 8566 C CA . LEU B 1 559 ? 47.385 41.275 15.330 1.00 101.04 539 LEU B CA 1
ATOM 8567 C C . LEU B 1 559 ? 46.549 42.480 14.985 1.00 90.90 539 LEU B C 1
ATOM 8568 O O . LEU B 1 559 ? 45.697 42.889 15.785 1.00 89.08 539 LEU B O 1
ATOM 8573 N N . MET B 1 560 ? 46.748 43.029 13.794 1.00 84.28 540 MET B N 1
ATOM 8574 C CA . MET B 1 560 ? 45.879 44.107 13.328 1.00 95.52 540 MET B CA 1
ATOM 8575 C C . MET B 1 560 ? 44.426 43.636 13.298 1.00 99.59 540 MET B C 1
ATOM 8576 O O . MET B 1 560 ? 44.175 42.436 13.253 1.00 120.44 540 MET B O 1
ATOM 8581 N N . PRO B 1 561 ? 43.460 44.568 13.370 1.00 99.46 541 PRO B N 1
ATOM 8582 C CA . PRO B 1 561 ? 42.031 44.190 13.483 1.00 101.47 541 PRO B CA 1
ATOM 8583 C C . PRO B 1 561 ? 41.483 43.213 12.398 1.00 107.50 541 PRO B C 1
ATOM 8584 O O . PRO B 1 561 ? 41.593 43.504 11.189 1.00 112.82 541 PRO B O 1
ATOM 8588 N N . TYR B 1 562 ? 40.927 42.073 12.846 1.00 91.96 542 TYR B N 1
ATOM 8589 C CA . TYR B 1 562 ? 40.498 40.947 11.981 1.00 75.41 542 TYR B CA 1
ATOM 8590 C C . TYR B 1 562 ? 41.612 40.442 11.068 1.00 74.06 542 TYR B C 1
ATOM 8591 O O . TYR B 1 562 ? 41.348 40.194 9.913 1.00 84.91 542 TYR B O 1
ATOM 8600 N N . ALA B 1 563 ? 42.861 40.412 11.513 1.00 76.82 543 ALA B N 1
ATOM 8601 C CA . ALA B 1 563 ? 43.959 39.826 10.722 1.00 80.49 543 ALA B CA 1
ATOM 8602 C C . ALA B 1 563 ? 44.304 38.432 11.259 1.00 79.81 543 ALA B C 1
ATOM 8603 O O . ALA B 1 563 ? 43.672 37.951 12.216 1.00 81.78 543 ALA B O 1
ATOM 8605 N N . GLY B 1 564 ? 45.276 37.778 10.626 1.00 68.11 544 GLY B N 1
ATOM 8606 C CA . GLY B 1 564 ? 45.641 36.431 11.014 1.00 63.62 544 GLY B CA 1
ATOM 8607 C C . GLY B 1 564 ? 46.928 36.000 10.375 1.00 69.42 544 GLY B C 1
ATOM 8608 O O . GLY B 1 564 ? 47.314 36.517 9.307 1.00 67.76 544 GLY B O 1
ATOM 8609 N N . VAL B 1 565 ? 47.578 35.025 11.005 1.00 73.28 545 VAL B N 1
ATOM 8610 C CA . VAL B 1 565 ? 48.876 34.570 10.535 1.00 77.65 545 VAL B CA 1
ATOM 8611 C C . VAL B 1 565 ? 49.161 33.093 10.889 1.00 79.57 545 VAL B C 1
ATOM 8612 O O . VAL B 1 565 ? 48.629 32.525 11.870 1.00 60.43 545 VAL B O 1
ATOM 8616 N N . VAL B 1 566 ? 49.989 32.493 10.024 1.00 85.11 546 VAL B N 1
ATOM 8617 C CA . VAL B 1 566 ? 50.422 31.113 10.133 1.00 88.47 546 VAL B CA 1
ATOM 8618 C C . VAL B 1 566 ? 51.905 31.142 10.458 1.00 87.03 546 VAL B C 1
ATOM 8619 O O . VAL B 1 566 ? 52.702 31.698 9.684 1.00 77.18 546 VAL B O 1
ATOM 8623 N N . LEU B 1 567 ? 52.249 30.520 11.589 1.00 84.14 547 LEU B N 1
ATOM 8624 C CA . LEU B 1 567 ? 53.585 30.561 12.167 1.00 84.56 547 LEU B CA 1
ATOM 8625 C C . LEU B 1 567 ? 54.126 29.158 12.424 1.00 86.09 547 LEU B C 1
ATOM 8626 O O . LEU B 1 567 ? 53.659 28.449 13.327 1.00 77.30 547 LEU B O 1
ATOM 8631 N N . LYS B 1 568 ? 55.101 28.763 11.607 1.00 96.15 548 LYS B N 1
ATOM 8632 C CA . LYS B 1 568 ? 55.814 27.494 11.782 1.00 104.36 548 LYS B CA 1
ATOM 8633 C C . LYS B 1 568 ? 56.796 27.664 12.912 1.00 111.27 548 LYS B C 1
ATOM 8634 O O . LYS B 1 568 ? 57.531 28.646 12.938 1.00 123.09 548 LYS B O 1
ATOM 8640 N N . LYS B 1 569 ? 56.831 26.704 13.825 1.00 109.02 549 LYS B N 1
ATOM 8641 C CA . LYS B 1 569 ? 57.665 26.821 15.009 1.00 101.03 549 LYS B CA 1
ATOM 8642 C C . LYS B 1 569 ? 59.121 26.383 14.683 1.00 105.39 549 LYS B C 1
ATOM 8643 O O . LYS B 1 569 ? 59.343 25.523 13.817 1.00 89.20 549 LYS B O 1
ATOM 8649 N N . GLU B 1 570 ? 60.092 27.036 15.340 1.00 118.43 550 GLU B N 1
ATOM 8650 C CA . GLU B 1 570 ? 61.546 26.979 14.996 1.00 115.47 550 GLU B CA 1
ATOM 8651 C C . GLU B 1 570 ? 61.841 27.304 13.523 1.00 107.14 550 GLU B C 1
ATOM 8652 O O . GLU B 1 570 ? 62.020 26.404 12.704 1.00 94.92 550 GLU B O 1
#

Sequence (1071 aa):
MSHWYDHAIIYQIYPKSFQDSNDDGIGDLNGIRKRIPYLQNLGVNAVWLNPVFVSPQVDNGYDVSNYFAIDSHMGTMEDMENLIKDLHKAGIHIIMDFVLNHTSDQHPWFQDAIKNPDSLYRDYYIFAGHDNKQPNNWGSFFGGSVWEPDPAGTGQSYFHLFDKRMPDLNWKNPEVRHAMLEIAEFWLKKGIDGLRLDAFIHIGKADLRQNYPAMDDKPVIAEPFFANLPQVQEWMRPFCEQIKEDYPDALLLGEAASASVNLAVDYTNKRNHLMDCVITFRYFTSAQYQPKELDLTAFKQNQVVWQQTLADISQPTLYWNNHDMARLATRIAKTSTQAKSLAMLMYLQRGIPIIYYGEELGLKNLHFTSVDQFEDQTVAPWIKEAQKAGISRDAAFAMVSDTHKLPARGPMPWNDTENNGFTSAKPWLNGISQDDVTVANEVNSDNSMFTFYKNMLNLKKEKLFQDGTYYMISTGKDSYVYQRDLGNESAIVAVSLSNKKISIDLPEELLKAGEYQLTNGKLTLMPYAGVVLKKESHWYDHAIIYQIYPKSFQDSNDDGIGDLNGIRKRIPYLQNLGVNAVWLNPVFVSPQVDNGYDVSNYFAIDSHMGTMEDMENLIKDLHKAGIHIIMDFVLNHTSDQHPWFQDAIKNPDSLYRDYYIFAGHDNKQPNNWGSFFGGSVWEPDPAGTGQSYFHLFDKRMPDLNWKNPEVRHAMLEIAEFWLKKGIDGLRLDAFIHIGKADLRQNYPAMDDKPVIAEPFFANLPQVQEWMRPFCEEQIKEDYPDALLLGEAASASVNLAVDYTNKRNHLMDCVITFRYFTSAQYQPKELDLTAFKQNQVVWQQTLADISQPTLYWNNHDMARLATRIAKTSTQAKSLAMLMYLQRGIPIIYYGEELGLKNLHFTSVDQFEDQTVAPWIKEAQKAGISRDAAFAMVSDTHKLPARGPMPWNDTENNGFTSAKPWLNGISQDDVTVANEVNSDNSMFTFYKNMLNLKKEKLFQDGTYYMISTGKDSYVYQRDLGNESAIVAVSLSNKKISIDLPEELLKAGEYQLTNGKLTLMPYAGVVLKKE

Radius of gyration: 32.44 Å; Cα contacts (8 Å, |Δi|>4): 2359; chains: 2; bounding box: 82×75×92 Å

Secondary structure (DSSP, 8-state):
---GGGG--EEEE-GGGT--SSSSSS--HHHHHHTHHHHHHHT--EEEEPP-SB---SSTT-S-SBTTS--TTT--HHHHHHHHHHHHHTT-EEEEEEESSB--TTSHHHHHHHH-TT-GGGTTB-EE-STT--SS-BB-SSSSBSEEE-TT-SS-EEE-SS-TTSPBB-TTSHHHHHHHHHHHHHHHHHT--EEEEETGGGS----TT-----SSSS-B--HHHHSS-HHHHHHHHHHHHHHHHH-TT-EEEEE-TT--HHHHHHHH-GGGT--SEEE-STT----SSSPP---HHHHHHHHHHHHHHTSSS-PPEE-S--SSS--HHHHTB-SHHHHHHHHHHHHTSSSEEEEETTTTTT--------GGGGT-STHHHHHHHHHHHT--HHHHHHHHHTT-SGGG-PPP--SSSGGGGT-SS--SS----SS---HHHHHH-TTSHHHHHHHHHHHHTSHHHHH-EEEE-S--SSEEEEEEE-SS-EEEEEEE--SS-EEEE----EEEEESSB--SSEEEE-TT-EEEEE--/--GGGG--EEEE-GGGT--SSSSSS--HHHHHHTHHHHHHHT--EEEEPP-SB---SSTT-S-SBTTS--TTT--HHHHHHHHHHHHHTT-EEEEEEESSB--TTSHHHHHHHH-TT-GGGTTB-EE-SSSS-SS-BB-TTSSBSEEE-TT-SS-EEE-SS-TTSPBB-TTSHHHHHHHHHHHHHHHHHT--EEEEETGGGS----TT-----SSSS-B--HHHHSS-HHHHHHHHHHHHHHHHH-TT-EEEEE-TT--HHHHHHHH-GGGT--SEEE-STT----S-SPP---HHHHHHHHHHHHHHTSSSSPPEE-S--SSS--HHHHTB-SHHHHHHHHHHHHTSSSEEEEETTTTTT--------GGGGT-STHHHHHHHHHHHT--HHHHHHHHHTT-SGGG-PPP--SSSGGGGS-SS--SS----SS---HHHHHH-TTSHHHHHHHHHHHHTSHHHHH-EEEEPS--SSEEEEEEE-SSSEEEEEEE--SS-EEEE----EEEEESSB--SSEEEE-TT-EEEEE--

Foldseek 3Di:
DDFPCLLAAEEEEAQQFEFDDPFPLGGALVRVLVCLVVVVLLPHQEYEYEDFADAPCLPSCLQHQGLPWGHVRHHGPVSVLVSQVSSVVSNHAYEYEQEQWWHFCNHPLNVCCLQDVPDPSVLQFAKAAAQLDQLEQAPAPQGFRQWDQRNNHHGITTGDNHDPGITTTQLVPCVSLVVSLVSVVSVVVSPHQEYEYEPLQFNAFADSNDYDDDPDDTRDNDCVRGGNDPVSLVSQQVSQQVCCVVRVSYAYEYEPEAHDLVSQCCQFAVVSSHHQEYDYNQQFDLDDLAQDDTPLVSNVVVLQCNLPSCVVTHFYEFEDDDLFWWACVLRPDDDQQLLLLVCLLTLLAEHYYYYYPCSLQVFGQQFADDPVLQSDDVLVVSLVVVVVVVQDPRRSSRSNSSTGSRSRSHRAQADDDPSNNSRNHNNPHHHRRPPDTHVVVAVPDCVGSSVSSSQSSVVCSDPQSSPWRKAWDDDPSQWTKIKTDPPVWIKIKIWGNAQQKDKAADADFDWRRWDDWDDGNIIIHHGGIITMGIDD/DFPCLLAAEEEEAQQFEFDDPFPLGGALVRVLVCLVVVVLLPHQEYEYEDFADAPCPPSCLQHQGLPWGHVRHHGPVSVLVSQVSSVVSNHAYEYEAEQWWHFCNHPLNVCVLAPPPDPRVLQFAKAAQALDALEQAPAPQGFRQWGQRNNHRRITTGDRHDPRITTTQLVPCVSLVVSLVSLVVVVVSPHAEYEYEPLQFNAFADSNDYDDDPDDTRDNDCVRGGNDPVSLVSQQVSQQVCCVVRVSYAYEYEREAHDLVSQCCQCAVVSSHHQEYDYNQQFDLDDLAQDDTPLVSNVVVLQCNLPSCVVTHFYEFEDDDLFWWADVLRPDPDQQLLLLVCLLTLLAEHYYYYYPPSLQVFGQQFADDPVLQVDDVLVVSLVVVVVVVQDPRRSSRSNSSTGSRSRSHRAQADDDPSNNSRNHNNPHHHRRPPDTHNVVAVPDCVGSSVSSSQSSVVCSDPQSSPFRKAWDPDPSQWTKIKTDPPVWIKIKIWGNAQQKDKAADADFDWRRWDDWDDGNIIIHHGGIITMGIDD